Protein 6SJ9 (pdb70)

InterPro domains:
  IPR026881 WYL domain [PF13280] (166-231)
  IPR026881 WYL domain [PF13280] (508-575)
  IPR043839 PafC, HTH domain [PF19187] (364-464)
  IPR051534 CBASS antivirus and pafABC operon-associated protein [PTHR34580] (362-679)
  IPR057727 WCX domain [PF25583] (261-336)
  IPR057727 WCX domain [PF25583] (608-676)

Solvent-accessible surface area: 57536 Å² total

Secondary structure (DSSP, 8-state):
-HHHHHHHHHHHHHHHH-SS-EEHHHHHHHH-SS--S-HHHHH--HHHHHHHHHTT---EE----S-EEESSTT-S---EEEE-HHHHHHHHHHHHHHHHHHHHHHHHT-----PPTT--------HHHHHHHHH------EEEEEE-TTS--EEEEEEEEEEEEEETTEEEEEEEETTTTEEEEEETT---PPEE-TT------SS--HHHHHHT--PPP-EEEEEEEETT--HHHHHTEEEEEE-SS-TTEEEEEEEES-HHHHHHHHHHTGGGEEEEE-HHHHHHHHHHHHHHHHHHHSPPPP-----SSSSPPPPPPPBHHHHH--TTHHHHHSTT-EEHHHHHHHHT--HHHHHHHHHHHHSS---TTS-TTS--EEEETTEEEE---TT-PEEEE--HHHHHHHHHHH--TTSPPP------HHHHHHHHHHHHHTTHHHHHT-SS---B-GGGHHHHHHHHHHHHHTEEEEEEEE-TTSS-EEEEEEEEEEEEEETTEEEEEEEETTTTEEEEEEGGGEEEEEEEEEEP---SSSSS--B-TTTSPPTT-EEEEEEE-STTTTHHHHTT-SEEEE-TTS-EEEEEEES-GGG---TTTTTTSEEEEESHHHHHHHHHHHHHHHTTT--/-HHHHHHHHHHHHHHH-SS-EEHHHHHHHT-TT--S-HHHHH--HHHHHHHHHTT---EE---EEESSTT-S---EEE--HHHHHHHHHHHHHHHHHHHHHHHHT--------PPTT--------HHHHHHHHH------EEEEEE-TTTPPEEEEEEEEEEEEEETTEEEEEEEETTTTEEEEEETT-----EE-TT------SS--HHHHHHT--PPP-EEEEEEEETT--HHHHHTEEEEEE-SSSTTEEEEEEEES-HHHHHHHHHHTGGGEEEEE-HHHHHHHHHHHHHHHHHHTSPPPP--PPPTTSSPPPPPPPBHHHHH--THHHHHHSTT-EEHHHHHHHHTS-HHHHHHHHHHHHSS---TT--SSS-EEEEETTEEEEE----S--EEE--HHHHHHHHHHH--TTS-----HHHHHHHHHHHHHGGGHHHHT-SS---B-HHHHHHHHHHHHHHHHTEEEEEEEE-TTSS-EEEEEEEEEEEEEETTEEEEEEEETTTTEEEEEEGGGEEEEEEEEEEP---TTSSS--B-GGGSPBTT-EEEEEEE-GGGTTHHHHTT-SEEEE-TTS-EEEEEEES-GGG---TTTTTTSEEEEE-HHHHHHHHHHHHHHHHHHH-

Foldseek 3Di:
DVLLLVLLLQLQQVQLPDLVFAFPVVSCVRRVPVDPDDDPVVVVCVVSQVVVVVLPWHWDWDPVRVIGIHTPNRHSFDQKGFAFLLLLLLLQLLLVLLQLVQVLVVQLPDPPDARDPQFADFDFQFPLLVVQLLVLLLQFWKWDWFCDPVSDDTDIWIFRWFWWKDALLWIWTWTQTVVVRGIDIGTSLGDDRMGTHNVDHDDGDPPDDQVVVCVVDDAADWDKWKKKFAAPGDVLQVVQFPDWDCDDPDPRIIITMGIDGDLSRVLLRVLLVFLRMATPDDPVNNVNNLLLLVLLLVLLVDDDDDPDFPPPPPDDFFAAFAALVLLVVSVQSCQQAPPQHQQQCVVCVVVVHDSVVSVVSVCSSSRRTGTGQSGSRQWIWMGGRRGIHTYGPPPCRDMDGGALVSLLSSLLSLCSVPRDDDPPDDDRSSSSSNSNSSSRNRPSCVVSNFFPDADDDPVLVVVVVVLVVCQVVQFKKWWWFADSVSPGTDTWIWRWHDWTDHPSWIWTWTQTPVVNGIAIGTSVGTPDMDTPPDGRPPCCVPDDTHHDHSRHQHPHWDKFKKKFDQSNQNVLNVQSFPGWHADDRNIIITIGTDSHLSSPLVSSSRRNRMATDPDPVSRVVSSVSSVSSNVVPPD/DLLLVLLLQLQLVQLPDLVFAQPVVSCVRRVVVDPDPCVVVVVVVVSQVVVVVLPWHWDWPVGGTHTPNNHSFDQKGFAFLLLQLVLLQLLVLLQLVQVLVDQLPDPLFDPDAGDPFFADWQFFFPQLVVQLLVVLLQFWKWDFFADQPNRDTDIWIWRWFWWKAALQFIWTWTQTPVVRGIDIGGSLGDGRMDTPSVDHDDYDPPDDQLVVVVPDDFAPFDKWKKKFAPPHDNLQVVQFPDWDCDPPDPRIIITMGTDGRLSRVLLRVLLVFLRMATPDDVVSNVNNLLLLVLLLVLLPDDFDDPDFDDPPVDDFFAAFAALVLLVVSVQSCQQADPQHAQQCVVCVVVVHDSVVSVVSVCSSSRRTGTRQDGRHDWIWMGGRSGIHTYRPVVVTDIGGDALVRLLSSLLSLCSVPRPDPPRSSSSSNSNSSSNNRPSCVQQNHWAPADDDPVLVVVVVLLVVCQVQQFKKWFWFADSVSPGTDTFIWGWDDWIDHNNWIKTWTQTPVVGDTEIGTSVRTPDMDTPPDGHPPCHVDDDRRHDHSRHQYPNWDWWKKKFAQSNQSVLNVQSFPGWAADDRNIIITTGTDSHLSSPLVSSSRRNRMATSDDPVSRVSNSSSSVSSNVVPPD

Sequence (1265 aa):
GASRTERLLNLLLALLNTKVGLPRAVLREKVYHDSADNDVAFGRFERDKVDLKQFGFEIETLDPASARYRIGKDSNRLPDVSLTPAESTVLLLAAQLWERAALGSAAANAVDVDLPAGVQPRIKPAGQAFDDVVAAHGKHPIRFGYQAVSTGREEVREVEPWGLGSRFGQWYLVGLDRGRGAKRVFRLSRTTAISVLTTGSFHHPPKDFNARAELDELNELPVRQATLVIDKDKLLALRKKATSLQDAPDESGRDRITVDFRDPEQLAEELASYGPHVKVTGPAELSAAVVRRLQAAADFDDAPLPPLEFPEAGRAPRARKRTSEDQLARLQLVPFLVHHQGLHIQEVADHFGISRKALIDDLKILICSGLPEGYPDDLLDIQWENDHVYISEHLDLNRPVRFSEEEAAALLTGLALGDLPALAGGSGSALESVTIKLTGAAGEAARLAGSVSGQSVAPEQAQAFAAITQAIREGRQLRLRYFSLQRDEVTERDVDPLRLYSLDSTWYFEAYCHSKAGVRNFRLDRVESLEPNGRAVSGSATAGQDFPARLFTPGEDDVLVCLELTRQGAGLADDYYAERTAPLPDGGLLAEVRFGDAGWLPFVSQHGGSVRILEPESLRQETRAWIDAALVQYDSASRTERLLNLLLALLNTKVGLPRAVLREKVYHDSADNDVAFGRFERDKVDLKQFGFEIETLSARYRIGKDSNRLPDVSLTPAESTVLLLAAQLWERAALGSAAANAVGFRDVDLPAGVQPRIKPAGQAFDDVVAAHGKHPIRFGYQAVSTGREEVREVEPWGLGSRFGQWYLVGLDRGRGAKRVFRLSRTTAISVLTTGSFHPPKDFNARAELDELNELPVRQATLVIDKDKLLALRKKATSLQDAPDESGRDRITVDFRDPEQLAEELASYGPHVKVTGPAELSAAVVRRLQAAADFDDAPLPPLEFPEAGRAPRARKRTSEDQLARLQLVPFLVHHQGLHIQEVADHFGISRKALIDDLKILICSGLPEGYPDDLLDIQWENDHVYISEHLDLNRPVRFSEEEAAALLTGLALGDLPASGSALESVTIKLTGAAGEAARLAGSVSGQSVAPEQQAQAFAAITQAIREGRQLRLRYFSLQRDEVTERDVDPLRLYSLDSTWYFEAYCHSKAGVRNFRLDRVESLEPNGRAVSGSATAGQDFPARLFTPGEDDVLVCLELTRQGAGLADDYYAERTAPLPDGGLLAEVRFGDAGWLPFVSQHGGSVRILEPESLRQETRAWIDAALVQYDS

Organism: Paenarthrobacter aurescens (NCBI:txid43663)

B-factor: mean 74.6, std 32.48, range [26.67, 211.32]

Radius of gyration: 37.89 Å; Cα contacts (8 Å, |Δi|>4): 2458; chains: 2; bounding box: 100×92×98 Å

Nearest PDB structures (foldseek):
  6sj9-assembly1_A  TM=1.002E+00  e=0.000E+00  Paenarthrobacter aurescens
  6sj9-assembly2_B  TM=9.825E-01  e=4.776E-100  Paenarthrobacter aurescens
  7t8l-assembly1_A  TM=3.201E-01  e=4.644E-06  Acinetobacter sp. NEB 394
  7tb5-assembly1_A-2  TM=3.354E-01  e=7.838E-06  Pseudomonas aeruginosa
  7tb6-assembly1_A-2  TM=2.417E-01  e=4.870E-06  Stenotrophomonas maltophilia

Structure (mmCIF, N/CA/C/O backbone):
data_6SJ9
#
_entry.id   6SJ9
#
_cell.length_a   77.875
_cell.length_b   119.033
_cell.length_c   160.212
_cell.angle_alpha   90.000
_cell.angle_beta   90.000
_cell.angle_gamma   90.000
#
_symmetry.space_group_name_H-M   'P 21 21 21'
#
loop_
_entity.id
_entity.type
_entity.pdbx_description
1 polymer 'Proteasome accessory factor B/C (PafBC)'
2 non-polymer 'POTASSIUM ION'
3 non-polymer 'THIOCYANATE ION'
4 non-polymer 'TETRAETHYLENE GLYCOL'
5 non-polymer DI(HYDROXYETHYL)ETHER
6 water water
#
loop_
_atom_site.group_PDB
_atom_site.id
_atom_site.type_symbol
_atom_site.label_atom_id
_atom_site.label_alt_id
_atom_site.label_comp_id
_atom_site.label_asym_id
_atom_site.label_entity_id
_atom_site.label_seq_id
_atom_site.pdbx_PDB_ins_code
_atom_site.Cartn_x
_atom_site.Cartn_y
_atom_site.Cartn_z
_atom_site.occupancy
_atom_site.B_iso_or_equiv
_atom_site.auth_seq_id
_atom_site.auth_comp_id
_atom_site.auth_asym_id
_atom_site.auth_atom_id
_atom_site.pdbx_PDB_model_num
ATOM 1 N N . GLY A 1 1 ? 25.045 63.072 97.271 1.00 128.60 1 GLY A N 1
ATOM 2 C CA . GLY A 1 1 ? 25.257 62.252 96.088 1.00 127.12 1 GLY A CA 1
ATOM 3 C C . GLY A 1 1 ? 23.979 61.979 95.308 1.00 125.21 1 GLY A C 1
ATOM 4 O O . GLY A 1 1 ? 23.674 62.671 94.332 1.00 128.32 1 GLY A O 1
ATOM 5 N N . ALA A 1 2 ? 23.235 60.951 95.731 1.00 124.74 2 ALA A N 1
ATOM 6 C CA . ALA A 1 2 ? 21.924 60.686 95.142 1.00 118.19 2 ALA A CA 1
ATOM 7 C C . ALA A 1 2 ? 20.946 61.815 95.458 1.00 112.52 2 ALA A C 1
ATOM 8 O O . ALA A 1 2 ? 20.088 62.158 94.632 1.00 109.56 2 ALA A O 1
ATOM 10 N N . SER A 1 3 ? 21.044 62.374 96.669 1.00 107.83 3 SER A N 1
ATOM 11 C CA . SER A 1 3 ? 20.253 63.539 97.046 1.00 103.40 3 SER A CA 1
ATOM 12 C C . SER A 1 3 ? 20.595 64.772 96.207 1.00 98.59 3 SER A C 1
ATOM 13 O O . SER A 1 3 ? 19.741 65.642 96.033 1.00 99.04 3 SER A O 1
ATOM 16 N N . ARG A 1 4 ? 21.827 64.887 95.691 1.00 94.92 4 ARG A N 1
ATOM 17 C CA . ARG A 1 4 ? 22.106 65.991 94.775 1.00 87.64 4 ARG A CA 1
ATOM 18 C C . ARG A 1 4 ? 21.482 65.758 93.408 1.00 83.63 4 ARG A C 1
ATOM 19 O O . ARG A 1 4 ? 20.922 66.688 92.823 1.00 83.28 4 ARG A O 1
ATOM 27 N N . THR A 1 5 ? 21.570 64.541 92.868 1.00 80.78 5 THR A N 1
ATOM 28 C CA . THR A 1 5 ? 20.927 64.301 91.579 1.00 79.71 5 THR A CA 1
ATOM 29 C C . THR A 1 5 ? 19.436 64.561 91.678 1.00 75.72 5 THR A C 1
ATOM 30 O O . THR A 1 5 ? 18.862 65.286 90.860 1.00 74.90 5 THR A O 1
ATOM 34 N N . GLU A 1 6 ? 18.801 64.016 92.709 1.00 74.63 6 GLU A N 1
ATOM 35 C CA . GLU A 1 6 ? 17.375 64.246 92.870 1.00 75.51 6 GLU A CA 1
ATOM 36 C C . GLU A 1 6 ? 17.071 65.713 93.126 1.00 68.04 6 GLU A C 1
ATOM 37 O O . GLU A 1 6 ? 16.063 66.234 92.632 1.00 67.08 6 GLU A O 1
ATOM 43 N N . ARG A 1 7 ? 17.932 66.400 93.880 1.00 63.33 7 ARG A N 1
ATOM 44 C CA . ARG A 1 7 ? 17.695 67.809 94.173 1.00 61.16 7 ARG A CA 1
ATOM 45 C C . ARG A 1 7 ? 17.768 68.644 92.899 1.00 55.95 7 ARG A C 1
ATOM 46 O O . ARG A 1 7 ? 16.947 69.544 92.689 1.00 54.01 7 ARG A O 1
ATOM 54 N N . LEU A 1 8 ? 18.744 68.356 92.035 1.00 56.26 8 LEU A N 1
ATOM 55 C CA . LEU A 1 8 ? 18.817 69.034 90.747 1.00 55.80 8 LEU A CA 1
ATOM 56 C C . LEU A 1 8 ? 17.564 68.791 89.928 1.00 55.26 8 LEU A C 1
ATOM 57 O O . LEU A 1 8 ? 17.014 69.730 89.346 1.00 53.61 8 LEU A O 1
ATOM 62 N N . LEU A 1 9 ? 17.082 67.538 89.892 1.00 56.32 9 LEU A N 1
ATOM 63 C CA . LEU A 1 9 ? 15.886 67.232 89.108 1.00 54.39 9 LEU A CA 1
ATOM 64 C C . LEU A 1 9 ? 14.679 68.004 89.618 1.00 53.14 9 LEU A C 1
ATOM 65 O O . LEU A 1 9 ? 13.986 68.674 88.839 1.00 51.95 9 LEU A O 1
ATOM 70 N N . ASN A 1 10 ? 14.472 67.996 90.940 1.00 54.61 10 ASN A N 1
ATOM 71 C CA . ASN A 1 10 ? 13.361 68.727 91.556 1.00 53.16 10 ASN A CA 1
ATOM 72 C C . ASN A 1 10 ? 13.495 70.237 91.342 1.00 51.26 10 ASN A C 1
ATOM 73 O O . ASN A 1 10 ? 12.498 70.928 91.087 1.00 50.53 10 ASN A O 1
ATOM 78 N N . LEU A 1 11 ? 14.722 70.776 91.461 1.00 48.37 11 LEU A N 1
ATOM 79 C CA . LEU A 1 11 ? 14.911 72.206 91.223 1.00 48.84 11 LEU A CA 1
ATOM 80 C C . LEU A 1 11 ? 14.537 72.535 89.788 1.00 49.08 11 LEU A C 1
ATOM 81 O O . LEU A 1 11 ? 13.785 73.474 89.530 1.00 49.66 11 LEU A O 1
ATOM 86 N N . LEU A 1 12 ? 15.014 71.723 88.843 1.00 48.61 12 LEU A N 1
ATOM 87 C CA . LEU A 1 12 ? 14.736 71.986 87.437 1.00 48.64 12 LEU A CA 1
ATOM 88 C C . LEU A 1 12 ? 13.230 71.978 87.167 1.00 45.93 12 LEU A C 1
ATOM 89 O O . LEU A 1 12 ? 12.708 72.857 86.473 1.00 44.59 12 LEU A O 1
ATOM 94 N N . LEU A 1 13 ? 12.507 71.031 87.749 1.00 46.90 13 LEU A N 1
ATOM 95 C CA . LEU A 1 13 ? 11.064 70.974 87.483 1.00 48.51 13 LEU A CA 1
ATOM 96 C C . LEU A 1 13 ? 10.324 72.142 88.120 1.00 47.48 13 LEU A C 1
ATOM 97 O O . LEU A 1 13 ? 9.442 72.722 87.497 1.00 47.03 13 LEU A O 1
ATOM 102 N N . ALA A 1 14 ? 10.714 72.537 89.332 1.00 48.69 14 ALA A N 1
ATOM 103 C CA . ALA A 1 14 ? 10.057 73.657 90.003 1.00 47.99 14 ALA A CA 1
ATOM 104 C C . ALA A 1 14 ? 10.215 74.950 89.218 1.00 49.28 14 ALA A C 1
ATOM 105 O O . ALA A 1 14 ? 9.286 75.767 89.137 1.00 50.98 14 ALA A O 1
ATOM 107 N N . LEU A 1 15 ? 11.403 75.172 88.654 1.00 49.25 15 LEU A N 1
ATOM 108 C CA . LEU A 1 15 ? 11.611 76.398 87.905 1.00 51.67 15 LEU A CA 1
ATOM 109 C C . LEU A 1 15 ? 10.952 76.347 86.543 1.00 50.45 15 LEU A C 1
ATOM 110 O O . LEU A 1 15 ? 10.499 77.388 86.039 1.00 51.78 15 LEU A O 1
ATOM 115 N N . LEU A 1 16 ? 10.833 75.145 85.974 1.00 47.10 16 LEU A N 1
ATOM 116 C CA . LEU A 1 16 ? 10.160 74.975 84.693 1.00 48.25 16 LEU A CA 1
ATOM 117 C C . LEU A 1 16 ? 8.670 75.213 84.850 1.00 52.63 16 LEU A C 1
ATOM 118 O O . LEU A 1 16 ? 8.030 75.824 83.981 1.00 53.44 16 LEU A O 1
ATOM 123 N N . ASN A 1 17 ? 8.099 74.741 85.962 1.00 51.78 17 ASN A N 1
ATOM 124 C CA . ASN A 1 17 ? 6.652 74.823 86.131 1.00 58.58 17 ASN A CA 1
ATOM 125 C C . ASN A 1 17 ? 6.175 76.262 86.215 1.00 65.19 17 ASN A C 1
ATOM 126 O O . ASN A 1 17 ? 5.185 76.627 85.574 1.00 74.86 17 ASN A O 1
ATOM 131 N N . THR A 1 18 ? 6.844 77.091 87.012 1.00 61.50 18 THR A N 1
ATOM 132 C CA . THR A 1 18 ? 6.342 78.432 87.269 1.00 61.42 18 THR A CA 1
ATOM 133 C C . THR A 1 18 ? 6.398 79.285 86.013 1.00 60.57 18 THR A C 1
ATOM 134 O O . THR A 1 18 ? 7.426 79.351 85.332 1.00 57.96 18 THR A O 1
ATOM 138 N N . LYS A 1 19 ? 5.276 79.902 85.682 1.00 61.67 19 LYS A N 1
ATOM 139 C CA . LYS A 1 19 ? 5.304 80.906 84.637 1.00 71.69 19 LYS A CA 1
ATOM 140 C C . LYS A 1 19 ? 5.673 82.275 85.172 1.00 71.45 19 LYS A C 1
ATOM 141 O O . LYS A 1 19 ? 6.232 83.087 84.432 1.00 73.49 19 LYS A O 1
ATOM 147 N N . VAL A 1 20 ? 5.437 82.517 86.453 1.00 74.28 20 VAL A N 1
ATOM 148 C CA . VAL A 1 20 ? 5.711 83.817 87.064 1.00 75.75 20 VAL A CA 1
ATOM 149 C C . VAL A 1 20 ? 7.114 83.926 87.660 1.00 75.62 20 VAL A C 1
ATOM 150 O O . VAL A 1 20 ? 7.668 85.031 87.733 1.00 75.42 20 VAL A O 1
ATOM 154 N N . GLY A 1 21 ? 7.687 82.819 88.115 1.00 73.16 21 GLY A N 1
ATOM 155 C CA . GLY A 1 21 ? 8.972 82.847 88.791 1.00 72.30 21 GLY A CA 1
ATOM 156 C C . GLY A 1 21 ? 8.772 82.620 90.275 1.00 72.42 21 GLY A C 1
ATOM 157 O O . GLY A 1 21 ? 7.821 83.126 90.884 1.00 72.18 21 GLY A O 1
ATOM 158 N N . LEU A 1 22 ? 9.662 81.830 90.859 1.00 71.31 22 LEU A N 1
ATOM 159 C CA . LEU A 1 22 ? 9.569 81.481 92.260 1.00 69.73 22 LEU A CA 1
ATOM 160 C C . LEU A 1 22 ? 10.630 82.230 93.040 1.00 72.99 22 LEU A C 1
ATOM 161 O O . LEU A 1 22 ? 11.807 82.230 92.643 1.00 71.58 22 LEU A O 1
ATOM 166 N N . PRO A 1 23 ? 10.268 82.816 94.178 1.00 76.61 23 PRO A N 1
ATOM 167 C CA . PRO A 1 23 ? 11.272 83.462 95.033 1.00 82.33 23 PRO A CA 1
ATOM 168 C C . PRO A 1 23 ? 12.022 82.417 95.851 1.00 81.57 23 PRO A C 1
ATOM 169 O O . PRO A 1 23 ? 11.568 81.284 96.020 1.00 74.27 23 PRO A O 1
ATOM 173 N N . ARG A 1 24 ? 13.190 82.824 96.364 1.00 89.16 24 ARG A N 1
ATOM 174 C CA . ARG A 1 24 ? 14.070 81.871 97.040 1.00 88.76 24 ARG A CA 1
ATOM 175 C C . ARG A 1 24 ? 13.395 81.186 98.221 1.00 83.81 24 ARG A C 1
ATOM 176 O O . ARG A 1 24 ? 13.665 80.003 98.483 1.00 79.72 24 ARG A O 1
ATOM 184 N N . ALA A 1 25 ? 12.521 81.906 98.936 1.00 83.84 25 ALA A N 1
ATOM 185 C CA . ALA A 1 25 ? 11.844 81.328 100.091 1.00 84.38 25 ALA A CA 1
ATOM 186 C C . ALA A 1 25 ? 10.978 80.140 99.696 1.00 81.56 25 ALA A C 1
ATOM 187 O O . ALA A 1 25 ? 10.949 79.123 100.397 1.00 84.12 25 ALA A O 1
ATOM 189 N N . VAL A 1 26 ? 10.250 80.252 98.587 1.00 77.76 26 VAL A N 1
ATOM 190 C CA . VAL A 1 26 ? 9.409 79.140 98.152 1.00 74.94 26 VAL A CA 1
ATOM 191 C C . VAL A 1 26 ? 10.272 77.957 97.704 1.00 74.39 26 VAL A C 1
ATOM 192 O O . VAL A 1 26 ? 9.956 76.795 97.998 1.00 72.80 26 VAL A O 1
ATOM 196 N N . LEU A 1 27 ? 11.363 78.227 96.970 1.00 75.41 27 LEU A N 1
ATOM 197 C CA . LEU A 1 27 ? 12.234 77.144 96.519 1.00 75.80 27 LEU A CA 1
ATOM 198 C C . LEU A 1 27 ? 12.816 76.373 97.690 1.00 77.86 27 LEU A C 1
ATOM 199 O O . LEU A 1 27 ? 12.964 75.148 97.621 1.00 76.02 27 LEU A O 1
ATOM 204 N N . ARG A 1 28 ? 13.152 77.068 98.776 1.00 85.12 28 ARG A N 1
ATOM 205 C CA . ARG A 1 28 ? 13.739 76.374 99.917 1.00 93.81 28 ARG A CA 1
ATOM 206 C C . ARG A 1 28 ? 12.775 75.332 100.468 1.00 98.23 28 ARG A C 1
ATOM 207 O O . ARG A 1 28 ? 13.163 74.184 100.717 1.00 98.04 28 ARG A O 1
ATOM 215 N N . GLU A 1 29 ? 11.498 75.705 100.616 1.00 101.00 29 GLU A N 1
ATOM 216 C CA . GLU A 1 29 ? 10.498 74.793 101.161 1.00 102.91 29 GLU A CA 1
ATOM 217 C C . GLU A 1 29 ? 10.204 73.647 100.204 1.00 100.51 29 GLU A C 1
ATOM 218 O O . GLU A 1 29 ? 10.097 72.488 100.628 1.00 101.28 29 GLU A O 1
ATOM 224 N N . LYS A 1 30 ? 10.111 73.948 98.905 1.00 98.31 30 LYS A N 1
ATOM 225 C CA . LYS A 1 30 ? 9.685 72.959 97.917 1.00 93.64 30 LYS A CA 1
ATOM 226 C C . LYS A 1 30 ? 10.780 71.950 97.586 1.00 88.48 30 LYS A C 1
ATOM 227 O O . LYS A 1 30 ? 10.492 70.762 97.390 1.00 87.77 30 LYS A O 1
ATOM 233 N N . VAL A 1 31 ? 12.030 72.399 97.504 1.00 83.93 31 VAL A N 1
ATOM 234 C CA . VAL A 1 31 ? 13.125 71.571 97.028 1.00 81.98 31 VAL A CA 1
ATOM 235 C C . VAL A 1 31 ? 14.115 71.248 98.135 1.00 84.61 31 VAL A C 1
ATOM 236 O O . VAL A 1 31 ? 14.582 70.111 98.240 1.00 84.63 31 VAL A O 1
ATOM 240 N N . TYR A 1 32 ? 14.445 72.240 98.962 1.00 87.03 32 TYR A N 1
ATOM 241 C CA . TYR A 1 32 ? 15.504 72.140 99.956 1.00 91.44 32 TYR A CA 1
ATOM 242 C C . TYR A 1 32 ? 14.962 71.924 101.367 1.00 103.83 32 TYR A C 1
ATOM 243 O O . TYR A 1 32 ? 15.513 72.462 102.339 1.00 105.47 32 TYR A O 1
ATOM 252 N N . HIS A 1 33 ? 13.856 71.187 101.492 1.00 112.28 33 HIS A N 1
ATOM 253 C CA . HIS A 1 33 ? 13.362 70.829 102.816 1.00 123.88 33 HIS A CA 1
ATOM 254 C C . HIS A 1 33 ? 14.389 69.989 103.560 1.00 132.09 33 HIS A C 1
ATOM 255 O O . HIS A 1 33 ? 14.487 70.072 104.789 1.00 135.58 33 HIS A O 1
ATOM 262 N N . ASP A 1 34 ? 15.170 69.185 102.826 1.00 136.60 34 ASP A N 1
ATOM 263 C CA . ASP A 1 34 ? 16.152 68.306 103.453 1.00 141.63 34 ASP A CA 1
ATOM 264 C C . ASP A 1 34 ? 17.197 69.103 104.227 1.00 147.55 34 ASP A C 1
ATOM 265 O O . ASP A 1 34 ? 17.639 68.677 105.300 1.00 149.43 34 ASP A O 1
ATOM 270 N N . SER A 1 35 ? 17.607 70.258 103.701 1.00 152.35 35 SER A N 1
ATOM 271 C CA . SER A 1 35 ? 18.633 71.067 104.354 1.00 156.52 35 SER A CA 1
ATOM 272 C C . SER A 1 35 ? 18.108 71.576 105.690 1.00 163.60 35 SER A C 1
ATOM 273 O O . SER A 1 35 ? 17.187 72.400 105.733 1.00 160.56 35 SER A O 1
ATOM 276 N N . ALA A 1 36 ? 18.700 71.081 106.777 1.00 172.53 36 ALA A N 1
ATOM 277 C CA . ALA A 1 36 ? 18.334 71.465 108.136 1.00 179.66 36 ALA A CA 1
ATOM 278 C C . ALA A 1 36 ? 18.977 72.783 108.547 1.00 188.08 36 ALA A C 1
ATOM 279 O O . ALA A 1 36 ? 18.500 73.428 109.490 1.00 189.11 36 ALA A O 1
ATOM 281 N N . ASP A 1 37 ? 20.037 73.193 107.848 1.00 196.68 37 ASP A N 1
ATOM 282 C CA . ASP A 1 37 ? 20.721 74.447 108.113 1.00 199.63 37 ASP A CA 1
ATOM 283 C C . ASP A 1 37 ? 19.980 75.597 107.452 1.00 197.49 37 ASP A C 1
ATOM 284 O O . ASP A 1 37 ? 19.318 75.427 106.424 1.00 197.52 37 ASP A O 1
ATOM 289 N N . ASN A 1 38 ? 20.093 76.781 108.047 1.00 192.24 38 ASN A N 1
ATOM 290 C CA . ASN A 1 38 ? 19.245 77.859 107.562 1.00 179.75 38 ASN A CA 1
ATOM 291 C C . ASN A 1 38 ? 19.842 78.553 106.346 1.00 175.27 38 ASN A C 1
ATOM 292 O O . ASN A 1 38 ? 20.645 77.969 105.610 1.00 175.43 38 ASN A O 1
ATOM 297 N N . ASP A 1 39 ? 19.473 79.824 106.177 1.00 170.76 39 ASP A N 1
ATOM 298 C CA . ASP A 1 39 ? 19.677 80.539 104.919 1.00 166.43 39 ASP A CA 1
ATOM 299 C C . ASP A 1 39 ? 21.137 80.540 104.457 1.00 158.55 39 ASP A C 1
ATOM 300 O O . ASP A 1 39 ? 21.409 80.611 103.253 1.00 158.86 39 ASP A O 1
ATOM 305 N N . VAL A 1 40 ? 22.084 80.456 105.390 1.00 154.47 40 VAL A N 1
ATOM 306 C CA . VAL A 1 40 ? 23.498 80.583 105.043 1.00 135.13 40 VAL A CA 1
ATOM 307 C C . VAL A 1 40 ? 23.987 79.400 104.213 1.00 117.64 40 VAL A C 1
ATOM 308 O O . VAL A 1 40 ? 24.558 79.578 103.130 1.00 107.71 40 VAL A O 1
ATOM 312 N N . ALA A 1 41 ? 23.789 78.178 104.713 1.00 110.36 41 ALA A N 1
ATOM 313 C CA . ALA A 1 41 ? 24.310 76.993 104.030 1.00 104.69 41 ALA A CA 1
ATOM 314 C C . ALA A 1 41 ? 23.482 76.664 102.797 1.00 101.99 41 ALA A C 1
ATOM 315 O O . ALA A 1 41 ? 24.023 76.283 101.750 1.00 101.14 41 ALA A O 1
ATOM 317 N N . PHE A 1 42 ? 22.164 76.782 102.926 1.00 101.10 42 PHE A N 1
ATOM 318 C CA . PHE A 1 42 ? 21.266 76.587 101.795 1.00 97.00 42 PHE A CA 1
ATOM 319 C C . PHE A 1 42 ? 21.571 77.585 100.682 1.00 94.99 42 PHE A C 1
ATOM 320 O O . PHE A 1 42 ? 21.639 77.208 99.503 1.00 89.64 42 PHE A O 1
ATOM 328 N N . GLY A 1 43 ? 21.786 78.856 101.041 1.00 97.04 43 GLY A N 1
ATOM 329 C CA . GLY A 1 43 ? 22.043 79.862 100.026 1.00 96.47 43 GLY A CA 1
ATOM 330 C C . GLY A 1 43 ? 23.214 79.517 99.128 1.00 93.98 43 GLY A C 1
ATOM 331 O O . GLY A 1 43 ? 23.166 79.748 97.919 1.00 93.96 43 GLY A O 1
ATOM 332 N N . ARG A 1 44 ? 24.288 78.965 99.694 1.00 92.45 44 ARG A N 1
ATOM 333 C CA . ARG A 1 44 ? 25.388 78.588 98.810 1.00 90.95 44 ARG A CA 1
ATOM 334 C C . ARG A 1 44 ? 25.094 77.295 98.055 1.00 86.10 44 ARG A C 1
ATOM 335 O O . ARG A 1 44 ? 25.467 77.159 96.885 1.00 84.84 44 ARG A O 1
ATOM 351 N N . PHE A 1 46 ? 22.231 76.395 97.054 1.00 72.62 46 PHE A N 1
ATOM 352 C CA . PHE A 1 46 ? 21.372 76.888 95.986 1.00 70.99 46 PHE A CA 1
ATOM 353 C C . PHE A 1 46 ? 22.199 77.487 94.854 1.00 67.55 46 PHE A C 1
ATOM 354 O O . PHE A 1 46 ? 21.993 77.156 93.678 1.00 62.18 46 PHE A O 1
ATOM 362 N N . GLU A 1 47 ? 23.165 78.353 95.197 1.00 69.98 47 GLU A N 1
ATOM 363 C CA . GLU A 1 47 ? 24.051 78.938 94.192 1.00 72.50 47 GLU A CA 1
ATOM 364 C C . GLU A 1 47 ? 24.823 77.860 93.444 1.00 73.34 47 GLU A C 1
ATOM 365 O O . GLU A 1 47 ? 25.029 77.971 92.233 1.00 77.06 47 GLU A O 1
ATOM 371 N N . ARG A 1 48 ? 25.255 76.799 94.142 1.00 73.47 48 ARG A N 1
ATOM 372 C CA . ARG A 1 48 ? 25.948 75.694 93.463 1.00 71.73 48 ARG A CA 1
ATOM 373 C C . ARG A 1 48 ? 25.022 74.949 92.503 1.00 66.29 48 ARG A C 1
ATOM 374 O O . ARG A 1 48 ? 25.435 74.550 91.401 1.00 62.08 48 ARG A O 1
ATOM 382 N N . ASP A 1 49 ? 23.756 74.774 92.891 1.00 63.83 49 ASP A N 1
ATOM 383 C CA . ASP A 1 49 ? 22.839 74.069 92.009 1.00 58.19 49 ASP A CA 1
ATOM 384 C C . ASP A 1 49 ? 22.535 74.896 90.775 1.00 57.92 49 ASP A C 1
ATOM 385 O O . ASP A 1 49 ? 22.478 74.354 89.673 1.00 56.77 49 ASP A O 1
ATOM 390 N N . LYS A 1 50 ? 22.443 76.221 90.930 1.00 63.38 50 LYS A N 1
ATOM 391 C CA . LYS A 1 50 ? 22.262 77.103 89.778 1.00 63.97 50 LYS A CA 1
ATOM 392 C C . LYS A 1 50 ? 23.439 76.986 88.832 1.00 60.08 50 LYS A C 1
ATOM 393 O O . LYS A 1 50 ? 23.276 76.793 87.620 1.00 59.77 50 LYS A O 1
ATOM 399 N N . VAL A 1 51 ? 24.646 77.052 89.373 1.00 63.14 51 VAL A N 1
ATOM 400 C CA . VAL A 1 51 ? 25.817 76.877 88.523 1.00 58.82 51 VAL A CA 1
ATOM 401 C C . VAL A 1 51 ? 25.786 75.516 87.868 1.00 58.07 51 VAL A C 1
ATOM 402 O O . VAL A 1 51 ? 26.055 75.380 86.662 1.00 62.69 51 VAL A O 1
ATOM 406 N N . ASP A 1 52 ? 25.434 74.480 88.637 1.00 58.43 52 ASP A N 1
ATOM 407 C CA . ASP A 1 52 ? 25.464 73.123 88.078 1.00 59.56 52 ASP A CA 1
ATOM 408 C C . ASP A 1 52 ? 24.403 72.950 86.984 1.00 55.09 52 ASP A C 1
ATOM 409 O O . ASP A 1 52 ? 24.687 72.376 85.929 1.00 50.21 52 ASP A O 1
ATOM 414 N N . LEU A 1 53 ? 23.171 73.455 87.203 1.00 55.08 53 LEU A N 1
ATOM 415 C CA . LEU A 1 53 ? 22.148 73.358 86.160 1.00 52.52 53 LEU A CA 1
ATOM 416 C C . LEU A 1 53 ? 22.582 74.054 84.867 1.00 53.54 53 LEU A C 1
ATOM 417 O O . LEU A 1 53 ? 22.318 73.551 83.770 1.00 51.70 53 LEU A O 1
ATOM 422 N N . LYS A 1 54 ? 23.260 75.207 84.969 1.00 58.59 54 LYS A N 1
ATOM 423 C CA . LYS A 1 54 ? 23.710 75.900 83.759 1.00 64.37 54 LYS A CA 1
ATOM 424 C C . LYS A 1 54 ? 24.642 75.023 82.929 1.00 67.55 54 LYS A C 1
ATOM 425 O O . LYS A 1 54 ? 24.549 75.001 81.692 1.00 68.69 54 LYS A O 1
ATOM 431 N N . GLN A 1 55 ? 25.499 74.234 83.592 1.00 70.39 55 GLN A N 1
ATOM 432 C CA . GLN A 1 55 ? 26.411 73.336 82.883 1.00 71.64 55 GLN A CA 1
ATOM 433 C C . GLN A 1 55 ? 25.671 72.183 82.206 1.00 68.78 55 GLN A C 1
ATOM 434 O O . GLN A 1 55 ? 26.184 71.603 81.235 1.00 68.04 55 GLN A O 1
ATOM 440 N N . PHE A 1 56 ? 24.468 71.844 82.664 1.00 61.72 56 PHE A N 1
ATOM 441 C CA . PHE A 1 56 ? 23.676 70.898 81.899 1.00 54.44 56 PHE A CA 1
ATOM 442 C C . PHE A 1 56 ? 22.859 71.561 80.814 1.00 55.64 56 PHE A C 1
ATOM 443 O O . PHE A 1 56 ? 22.023 70.881 80.208 1.00 56.27 56 PHE A O 1
ATOM 451 N N . GLY A 1 57 ? 23.058 72.871 80.576 1.00 58.63 57 GLY A N 1
ATOM 452 C CA . GLY A 1 57 ? 22.393 73.581 79.491 1.00 58.89 57 GLY A CA 1
ATOM 453 C C . GLY A 1 57 ? 21.105 74.310 79.843 1.00 57.62 57 GLY A C 1
ATOM 454 O O . GLY A 1 57 ? 20.330 74.634 78.931 1.00 56.12 57 GLY A O 1
ATOM 455 N N . PHE A 1 58 ? 20.828 74.531 81.132 1.00 55.31 58 PHE A N 1
ATOM 456 C CA . PHE A 1 58 ? 19.625 75.207 81.611 1.00 54.56 58 PHE A CA 1
ATOM 457 C C . PHE A 1 58 ? 19.997 76.561 82.203 1.00 64.14 58 PHE A C 1
ATOM 458 O O . PHE A 1 58 ? 20.760 76.632 83.170 1.00 69.14 58 PHE A O 1
ATOM 466 N N . GLU A 1 59 ? 19.493 77.631 81.615 1.00 67.38 59 GLU A N 1
ATOM 467 C CA . GLU A 1 59 ? 19.780 78.969 82.120 1.00 73.47 59 GLU A CA 1
ATOM 468 C C . GLU A 1 59 ? 18.624 79.442 82.999 1.00 67.94 59 GLU A C 1
ATOM 469 O O . GLU A 1 59 ? 17.483 79.588 82.539 1.00 64.07 59 GLU A O 1
ATOM 475 N N . ILE A 1 60 ? 18.925 79.602 84.280 1.00 65.59 60 ILE A N 1
ATOM 476 C CA . ILE A 1 60 ? 17.980 80.103 85.260 1.00 69.60 60 ILE A CA 1
ATOM 477 C C . ILE A 1 60 ? 17.875 81.616 85.116 1.00 75.91 60 ILE A C 1
ATOM 478 O O . ILE A 1 60 ? 18.853 82.336 85.325 1.00 81.49 60 ILE A O 1
ATOM 483 N N . GLU A 1 61 ? 16.696 82.106 84.771 1.00 75.58 61 GLU A N 1
ATOM 484 C CA . GLU A 1 61 ? 16.502 83.541 84.696 1.00 75.17 61 GLU A CA 1
ATOM 485 C C . GLU A 1 61 ? 16.076 84.063 86.060 1.00 75.54 61 GLU A C 1
ATOM 486 O O . GLU A 1 61 ? 15.312 83.425 86.799 1.00 71.43 61 GLU A O 1
ATOM 492 N N . THR A 1 62 ? 16.623 85.213 86.401 1.00 80.32 62 THR A N 1
ATOM 493 C CA . THR A 1 62 ? 16.310 85.930 87.622 1.00 84.63 62 THR A CA 1
ATOM 494 C C . THR A 1 62 ? 15.470 87.137 87.244 1.00 90.31 62 THR A C 1
ATOM 495 O O . THR A 1 62 ? 15.844 87.899 86.350 1.00 92.83 62 THR A O 1
ATOM 499 N N . LEU A 1 63 ? 14.316 87.268 87.889 1.00 95.94 63 LEU A N 1
ATOM 500 C CA . LEU A 1 63 ? 13.424 88.406 87.709 1.00 106.38 63 LEU A CA 1
ATOM 501 C C . LEU A 1 63 ? 13.355 89.087 89.062 1.00 117.93 63 LEU A C 1
ATOM 502 O O . LEU A 1 63 ? 13.030 88.436 90.061 1.00 117.12 63 LEU A O 1
ATOM 515 N N . ASP A 1 65 ? 12.922 93.150 91.404 1.00 143.36 65 ASP A N 1
ATOM 516 C CA . ASP A 1 65 ? 12.801 94.601 91.616 1.00 141.91 65 ASP A CA 1
ATOM 517 C C . ASP A 1 65 ? 12.293 94.901 93.030 1.00 137.84 65 ASP A C 1
ATOM 518 O O . ASP A 1 65 ? 13.077 95.142 93.951 1.00 136.48 65 ASP A O 1
ATOM 523 N N . PRO A 1 74 ? 18.536 89.979 95.729 1.00 139.28 74 PRO A N 1
ATOM 524 C CA . PRO A 1 74 ? 18.594 89.727 97.172 1.00 138.08 74 PRO A CA 1
ATOM 525 C C . PRO A 1 74 ? 17.713 88.546 97.568 1.00 133.41 74 PRO A C 1
ATOM 526 O O . PRO A 1 74 ? 17.949 87.425 97.118 1.00 123.08 74 PRO A O 1
ATOM 530 N N . ALA A 1 75 ? 16.731 88.821 98.430 1.00 140.47 75 ALA A N 1
ATOM 531 C CA . ALA A 1 75 ? 15.601 87.941 98.696 1.00 134.39 75 ALA A CA 1
ATOM 532 C C . ALA A 1 75 ? 14.332 88.432 98.015 1.00 133.29 75 ALA A C 1
ATOM 533 O O . ALA A 1 75 ? 13.259 87.851 98.219 1.00 129.07 75 ALA A O 1
ATOM 535 N N . SER A 1 76 ? 14.432 89.499 97.226 1.00 136.31 76 SER A N 1
ATOM 536 C CA . SER A 1 76 ? 13.341 89.997 96.404 1.00 134.12 76 SER A CA 1
ATOM 537 C C . SER A 1 76 ? 13.291 89.332 95.032 1.00 130.50 76 SER A C 1
ATOM 538 O O . SER A 1 76 ? 12.391 89.637 94.244 1.00 131.87 76 SER A O 1
ATOM 541 N N . ALA A 1 77 ? 14.215 88.424 94.735 1.00 127.21 77 ALA A N 1
ATOM 542 C CA . ALA A 1 77 ? 14.332 87.860 93.400 1.00 112.28 77 ALA A CA 1
ATOM 543 C C . ALA A 1 77 ? 13.438 86.638 93.226 1.00 96.34 77 ALA A C 1
ATOM 544 O O . ALA A 1 77 ? 13.182 85.882 94.168 1.00 91.96 77 ALA A O 1
ATOM 546 N N . ARG A 1 78 ? 12.942 86.481 92.000 1.00 83.63 78 ARG A N 1
ATOM 547 C CA . ARG A 1 78 ? 12.168 85.327 91.558 1.00 78.82 78 ARG A CA 1
ATOM 548 C C . ARG A 1 78 ? 12.916 84.639 90.408 1.00 73.04 78 ARG A C 1
ATOM 549 O O . ARG A 1 78 ? 13.585 85.303 89.607 1.00 73.87 78 ARG A O 1
ATOM 557 N N . TYR A 1 79 ? 12.853 83.308 90.358 1.00 65.62 79 TYR A N 1
ATOM 558 C CA . TYR A 1 79 ? 13.632 82.514 89.407 1.00 64.90 79 TYR A CA 1
ATOM 559 C C . TYR A 1 79 ? 12.746 81.611 88.558 1.00 62.90 79 TYR A C 1
ATOM 560 O O . TYR A 1 79 ? 11.720 81.118 89.030 1.00 65.94 79 TYR A O 1
ATOM 569 N N . ARG A 1 80 ? 13.142 81.400 87.303 1.00 60.04 80 ARG A N 1
ATOM 570 C CA . ARG A 1 80 ? 12.396 80.481 86.447 1.00 60.98 80 ARG A CA 1
ATOM 571 C C . ARG A 1 80 ? 13.273 80.007 85.302 1.00 58.65 80 ARG A C 1
ATOM 572 O O . ARG A 1 80 ? 14.300 80.609 84.976 1.00 55.97 80 ARG A O 1
ATOM 580 N N . ILE A 1 81 ? 12.864 78.897 84.725 1.00 52.74 81 ILE A N 1
ATOM 581 C CA . ILE A 1 81 ? 13.498 78.309 83.563 1.00 57.42 81 ILE A CA 1
ATOM 582 C C . ILE A 1 81 ? 12.440 78.128 82.477 1.00 58.04 81 ILE A C 1
ATOM 583 O O . ILE A 1 81 ? 11.296 77.758 82.769 1.00 57.33 81 ILE A O 1
ATOM 588 N N . GLY A 1 82 ? 12.832 78.361 81.227 1.00 59.01 82 GLY A N 1
ATOM 589 C CA . GLY A 1 82 ? 11.940 78.178 80.111 1.00 60.71 82 GLY A CA 1
ATOM 590 C C . GLY A 1 82 ? 10.979 79.311 79.878 1.00 64.68 82 GLY A C 1
ATOM 591 O O . GLY A 1 82 ? 10.077 79.168 79.050 1.00 65.18 82 GLY A O 1
ATOM 592 N N . LYS A 1 83 ? 11.104 80.404 80.625 1.00 69.85 83 LYS A N 1
ATOM 593 C CA . LYS A 1 83 ? 10.288 81.600 80.439 1.00 76.24 83 LYS A CA 1
ATOM 594 C C . LYS A 1 83 ? 8.827 81.207 80.623 1.00 76.67 83 LYS A C 1
ATOM 595 O O . LYS A 1 83 ? 8.496 80.680 81.697 1.00 73.37 83 LYS A O 1
ATOM 601 N N . ASP A 1 84 ? 7.945 81.381 79.631 1.00 81.08 84 ASP A N 1
ATOM 602 C CA . ASP A 1 84 ? 6.530 81.037 79.797 1.00 85.86 84 ASP A CA 1
ATOM 603 C C . ASP A 1 84 ? 6.200 79.545 79.655 1.00 79.92 84 ASP A C 1
ATOM 604 O O . ASP A 1 84 ? 5.135 79.126 80.118 1.00 80.70 84 ASP A O 1
ATOM 609 N N . SER A 1 85 ? 7.042 78.747 79.002 1.00 71.72 85 SER A N 1
ATOM 610 C CA . SER A 1 85 ? 6.778 77.326 78.799 1.00 71.05 85 SER A CA 1
ATOM 611 C C . SER A 1 85 ? 7.236 76.494 79.998 1.00 64.70 85 SER A C 1
ATOM 612 O O . SER A 1 85 ? 7.993 76.949 80.857 1.00 64.63 85 SER A O 1
ATOM 615 N N . ASN A 1 86 ? 6.727 75.273 80.078 1.00 57.66 86 ASN A N 1
ATOM 616 C CA . ASN A 1 86 ? 7.107 74.391 81.159 1.00 55.01 86 ASN A CA 1
ATOM 617 C C . ASN A 1 86 ? 7.896 73.176 80.685 1.00 50.91 86 ASN A C 1
ATOM 618 O O . ASN A 1 86 ? 8.072 72.233 81.470 1.00 46.24 86 ASN A O 1
ATOM 623 N N . ARG A 1 87 ? 8.358 73.174 79.429 1.00 51.29 87 ARG A N 1
ATOM 624 C CA . ARG A 1 87 ? 9.249 72.164 78.853 1.00 54.82 87 ARG A CA 1
ATOM 625 C C . ARG A 1 87 ? 10.387 72.863 78.124 1.00 55.11 87 ARG A C 1
ATOM 626 O O . ARG A 1 87 ? 10.256 74.019 77.744 1.00 55.44 87 ARG A O 1
ATOM 634 N N . LEU A 1 88 ? 11.531 72.177 77.988 1.00 53.58 88 LEU A N 1
ATOM 635 C CA . LEU A 1 88 ? 12.601 72.595 77.072 1.00 53.80 88 LEU A CA 1
ATOM 636 C C . LEU A 1 88 ? 12.841 71.467 76.069 1.00 52.70 88 LEU A C 1
ATOM 637 O O . LEU A 1 88 ? 13.677 70.581 76.294 1.00 53.79 88 LEU A O 1
ATOM 642 N N . PRO A 1 89 ? 12.158 71.481 74.924 1.00 52.69 89 PRO A N 1
ATOM 643 C CA . PRO A 1 89 ? 12.219 70.326 74.004 1.00 49.15 89 PRO A CA 1
ATOM 644 C C . PRO A 1 89 ? 13.574 70.103 73.366 1.00 49.46 89 PRO A C 1
ATOM 645 O O . PRO A 1 89 ? 13.849 68.968 72.898 1.00 48.08 89 PRO A O 1
ATOM 649 N N . ASP A 1 90 ? 14.430 71.135 73.324 1.00 45.96 90 ASP A N 1
ATOM 650 C CA . ASP A 1 90 ? 15.682 71.099 72.561 1.00 50.04 90 ASP A CA 1
ATOM 651 C C . ASP A 1 90 ? 16.849 70.850 73.505 1.00 48.74 90 ASP A C 1
ATOM 652 O O . ASP A 1 90 ? 17.019 71.587 74.487 1.00 50.11 90 ASP A O 1
ATOM 657 N N . VAL A 1 91 ? 17.621 69.796 73.242 1.00 49.43 91 VAL A N 1
ATOM 658 C CA . VAL A 1 91 ? 18.793 69.465 74.049 1.00 48.54 91 VAL A CA 1
ATOM 659 C C . VAL A 1 91 ? 19.960 69.200 73.105 1.00 50.24 91 VAL A C 1
ATOM 660 O O . VAL A 1 91 ? 19.775 68.767 71.966 1.00 52.58 91 VAL A O 1
ATOM 664 N N . SER A 1 92 ? 21.166 69.492 73.568 1.00 50.97 92 SER A N 1
ATOM 665 C CA . SER A 1 92 ? 22.374 69.170 72.830 1.00 54.60 92 SER A CA 1
ATOM 666 C C . SER A 1 92 ? 23.041 68.011 73.514 1.00 50.74 92 SER A C 1
ATOM 667 O O . SER A 1 92 ? 23.350 68.094 74.705 1.00 51.73 92 SER A O 1
ATOM 670 N N . LEU A 1 93 ? 23.295 66.952 72.762 1.00 48.03 93 LEU A N 1
ATOM 671 C CA . LEU A 1 93 ? 23.792 65.723 73.347 1.00 47.37 93 LEU A CA 1
ATOM 672 C C . LEU A 1 93 ? 25.220 65.484 72.901 1.00 50.39 93 LEU A C 1
ATOM 673 O O . LEU A 1 93 ? 25.553 65.710 71.741 1.00 50.22 93 LEU A O 1
ATOM 678 N N . THR A 1 94 ? 26.068 65.073 73.836 1.00 51.64 94 THR A N 1
ATOM 679 C CA . THR A 1 94 ? 27.358 64.532 73.465 1.00 49.34 94 THR A CA 1
ATOM 680 C C . THR A 1 94 ? 27.200 63.109 72.910 1.00 52.43 94 THR A C 1
ATOM 681 O O . THR A 1 94 ? 26.204 62.422 73.172 1.00 50.81 94 THR A O 1
ATOM 685 N N . PRO A 1 95 ? 28.208 62.623 72.176 1.00 49.94 95 PRO A N 1
ATOM 686 C CA . PRO A 1 95 ? 28.136 61.232 71.721 1.00 39.85 95 PRO A CA 1
ATOM 687 C C . PRO A 1 95 ? 27.935 60.229 72.848 1.00 39.86 95 PRO A C 1
ATOM 688 O O . PRO A 1 95 ? 27.100 59.326 72.708 1.00 45.57 95 PRO A O 1
ATOM 692 N N . ALA A 1 96 ? 28.611 60.394 73.983 1.00 39.50 96 ALA A N 1
ATOM 693 C CA . ALA A 1 96 ? 28.376 59.504 75.102 1.00 40.98 96 ALA A CA 1
ATOM 694 C C . ALA A 1 96 ? 26.898 59.534 75.505 1.00 47.95 96 ALA A C 1
ATOM 695 O O . ALA A 1 96 ? 26.238 58.489 75.543 1.00 49.95 96 ALA A O 1
ATOM 697 N N . GLU A 1 97 ? 26.352 60.732 75.757 1.00 46.58 97 GLU A N 1
ATOM 698 C CA . GLU A 1 97 ? 24.942 60.857 76.124 1.00 43.37 97 GLU A CA 1
ATOM 699 C C . GLU A 1 97 ? 24.014 60.210 75.107 1.00 43.85 97 GLU A C 1
ATOM 700 O O . GLU A 1 97 ? 23.002 59.611 75.477 1.00 43.11 97 GLU A O 1
ATOM 706 N N . SER A 1 98 ? 24.287 60.418 73.817 1.00 42.07 98 SER A N 1
ATOM 707 C CA . SER A 1 98 ? 23.464 59.848 72.772 1.00 39.59 98 SER A CA 1
ATOM 708 C C . SER A 1 98 ? 23.525 58.334 72.760 1.00 41.74 98 SER A C 1
ATOM 709 O O . SER A 1 98 ? 22.519 57.686 72.447 1.00 43.78 98 SER A O 1
ATOM 712 N N . THR A 1 99 ? 24.690 57.755 73.088 1.00 41.80 99 THR A N 1
ATOM 713 C CA . THR A 1 99 ? 24.786 56.298 73.097 1.00 39.73 99 THR A CA 1
ATOM 714 C C . THR A 1 99 ? 24.023 55.702 74.278 1.00 40.03 99 THR A C 1
ATOM 715 O O . THR A 1 99 ? 23.281 54.743 74.104 1.00 39.55 99 THR A O 1
ATOM 719 N N . VAL A 1 100 ? 24.133 56.310 75.462 1.00 41.38 100 VAL A N 1
ATOM 720 C CA . VAL A 1 100 ? 23.339 55.873 76.603 1.00 41.03 100 VAL A CA 1
ATOM 721 C C . VAL A 1 100 ? 21.865 55.945 76.267 1.00 43.78 100 VAL A C 1
ATOM 722 O O . VAL A 1 100 ? 21.094 55.005 76.496 1.00 45.12 100 VAL A O 1
ATOM 726 N N . LEU A 1 101 ? 21.470 57.057 75.662 1.00 45.87 101 LEU A N 1
ATOM 727 C CA . LEU A 1 101 ? 20.081 57.260 75.291 1.00 44.99 101 LEU A CA 1
ATOM 728 C C . LEU A 1 101 ? 19.590 56.165 74.364 1.00 48.14 101 LEU A C 1
ATOM 729 O O . LEU A 1 101 ? 18.395 55.860 74.329 1.00 51.96 101 LEU A O 1
ATOM 734 N N . LEU A 1 102 ? 20.493 55.615 73.560 1.00 48.55 102 LEU A N 1
ATOM 735 C CA . LEU A 1 102 ? 20.167 54.539 72.639 1.00 46.57 102 LEU A CA 1
ATOM 736 C C . LEU A 1 102 ? 19.805 53.252 73.369 1.00 49.04 102 LEU A C 1
ATOM 737 O O . LEU A 1 102 ? 18.845 52.565 73.006 1.00 51.07 102 LEU A O 1
ATOM 742 N N . LEU A 1 103 ? 20.522 52.947 74.438 1.00 42.43 103 LEU A N 1
ATOM 743 C CA . LEU A 1 103 ? 20.193 51.766 75.220 1.00 42.28 103 LEU A CA 1
ATOM 744 C C . LEU A 1 103 ? 18.859 51.996 75.920 1.00 40.81 103 LEU A C 1
ATOM 745 O O . LEU A 1 103 ? 18.025 51.101 75.979 1.00 39.52 103 LEU A O 1
ATOM 750 N N . ALA A 1 104 ? 18.648 53.218 76.420 1.00 35.68 104 ALA A N 1
ATOM 751 C CA . ALA A 1 104 ? 17.404 53.538 77.092 1.00 38.36 104 ALA A CA 1
ATOM 752 C C . ALA A 1 104 ? 16.204 53.349 76.162 1.00 39.97 104 ALA A C 1
ATOM 753 O O . ALA A 1 104 ? 15.156 52.867 76.578 1.00 33.36 104 ALA A O 1
ATOM 755 N N . ALA A 1 105 ? 16.332 53.757 74.913 1.00 41.56 105 ALA A N 1
ATOM 756 C CA . ALA A 1 105 ? 15.218 53.613 73.978 1.00 40.10 105 ALA A CA 1
ATOM 757 C C . ALA A 1 105 ? 14.913 52.160 73.736 1.00 40.96 105 ALA A C 1
ATOM 758 O O . ALA A 1 105 ? 13.744 51.788 73.546 1.00 42.55 105 ALA A O 1
ATOM 760 N N . GLN A 1 106 ? 15.951 51.304 73.777 1.00 40.68 106 GLN A N 1
ATOM 761 C CA . GLN A 1 106 ? 15.688 49.889 73.638 1.00 39.07 106 GLN A CA 1
ATOM 762 C C . GLN A 1 106 ? 14.934 49.356 74.832 1.00 41.59 106 GLN A C 1
ATOM 763 O O . GLN A 1 106 ? 14.073 48.457 74.693 1.00 42.31 106 GLN A O 1
ATOM 769 N N . LEU A 1 107 ? 15.259 49.849 76.039 1.00 40.74 107 LEU A N 1
ATOM 770 C CA . LEU A 1 107 ? 14.495 49.340 77.187 1.00 42.12 107 LEU A CA 1
ATOM 771 C C . LEU A 1 107 ? 13.041 49.769 77.109 1.00 35.24 107 LEU A C 1
ATOM 772 O O . LEU A 1 107 ? 12.148 48.995 77.440 1.00 36.14 107 LEU A O 1
ATOM 777 N N . TRP A 1 108 ? 12.798 51.028 76.714 1.00 35.42 108 TRP A N 1
ATOM 778 C CA . TRP A 1 108 ? 11.435 51.539 76.652 1.00 37.83 108 TRP A CA 1
ATOM 779 C C . TRP A 1 108 ? 10.601 50.671 75.716 1.00 39.82 108 TRP A C 1
ATOM 780 O O . TRP A 1 108 ? 9.455 50.305 76.017 1.00 40.92 108 TRP A O 1
ATOM 791 N N . GLU A 1 109 ? 11.174 50.365 74.547 1.00 43.21 109 GLU A N 1
ATOM 792 C CA . GLU A 1 109 ? 10.468 49.583 73.549 1.00 47.73 109 GLU A CA 1
ATOM 793 C C . GLU A 1 109 ? 10.039 48.246 74.121 1.00 43.00 109 GLU A C 1
ATOM 794 O O . GLU A 1 109 ? 8.882 47.847 73.948 1.00 46.82 109 GLU A O 1
ATOM 800 N N . ARG A 1 110 ? 10.915 47.575 74.895 1.00 41.16 110 ARG A N 1
ATOM 801 C CA . ARG A 1 110 ? 10.480 46.302 75.500 1.00 43.61 110 ARG A CA 1
ATOM 802 C C . ARG A 1 110 ? 9.376 46.526 76.511 1.00 44.62 110 ARG A C 1
ATOM 803 O O . ARG A 1 110 ? 8.425 45.732 76.614 1.00 49.37 110 ARG A O 1
ATOM 811 N N . ALA A 1 111 ? 9.469 47.606 77.279 1.00 42.49 111 ALA A N 1
ATOM 812 C CA . ALA A 1 111 ? 8.396 47.875 78.241 1.00 44.87 111 ALA A CA 1
ATOM 813 C C . ALA A 1 111 ? 7.070 48.121 77.512 1.00 44.43 111 ALA A C 1
ATOM 814 O O . ALA A 1 111 ? 5.991 47.706 77.974 1.00 41.50 111 ALA A O 1
ATOM 816 N N . ALA A 1 112 ? 7.139 48.868 76.412 1.00 39.69 112 ALA A N 1
ATOM 817 C CA . ALA A 1 112 ? 5.937 49.268 75.678 1.00 46.84 112 ALA A CA 1
ATOM 818 C C . ALA A 1 112 ? 5.258 48.063 75.044 1.00 46.42 112 ALA A C 1
ATOM 819 O O . ALA A 1 112 ? 4.029 47.956 75.044 1.00 53.41 112 ALA A O 1
ATOM 821 N N . LEU A 1 113 ? 6.045 47.135 74.530 1.00 49.38 113 LEU A N 1
ATOM 822 C CA . LEU A 1 113 ? 5.468 45.928 73.957 1.00 53.92 113 LEU A CA 1
ATOM 823 C C . LEU A 1 113 ? 4.764 45.098 75.026 1.00 58.23 113 LEU A C 1
ATOM 824 O O . LEU A 1 113 ? 3.606 44.677 74.847 1.00 64.71 113 LEU A O 1
ATOM 829 N N . GLY A 1 114 ? 5.414 44.893 76.171 1.00 56.94 114 GLY A N 1
ATOM 830 C CA . GLY A 1 114 ? 4.750 44.149 77.236 1.00 55.13 114 GLY A CA 1
ATOM 831 C C . GLY A 1 114 ? 3.446 44.786 77.649 1.00 58.21 114 GLY A C 1
ATOM 832 O O . GLY A 1 114 ? 2.424 44.101 77.802 1.00 62.05 114 GLY A O 1
ATOM 833 N N . SER A 1 115 ? 3.425 46.122 77.769 1.00 58.77 115 SER A N 1
ATOM 834 C CA . SER A 1 115 ? 2.167 46.740 78.188 1.00 58.07 115 SER A CA 1
ATOM 835 C C . SER A 1 115 ? 1.098 46.648 77.101 1.00 55.61 115 SER A C 1
ATOM 836 O O . SER A 1 115 ? -0.084 46.498 77.420 1.00 54.48 115 SER A O 1
ATOM 839 N N . ALA A 1 116 ? 1.486 46.680 75.825 1.00 57.56 116 ALA A N 1
ATOM 840 C CA . ALA A 1 116 ? 0.466 46.648 74.784 1.00 63.71 116 ALA A CA 1
ATOM 841 C C . ALA A 1 116 ? -0.164 45.275 74.704 1.00 68.59 116 ALA A C 1
ATOM 842 O O . ALA A 1 116 ? -1.392 45.149 74.710 1.00 69.73 116 ALA A O 1
ATOM 844 N N . ALA A 1 117 ? 0.667 44.232 74.713 1.00 71.21 117 ALA A N 1
ATOM 845 C CA . ALA A 1 117 ? 0.135 42.876 74.698 1.00 75.73 117 ALA A CA 1
ATOM 846 C C . ALA A 1 117 ? -0.696 42.600 75.942 1.00 82.52 117 ALA A C 1
ATOM 847 O O . ALA A 1 117 ? -1.832 42.108 75.856 1.00 84.31 117 ALA A O 1
ATOM 849 N N . ALA A 1 118 ? -0.170 42.983 77.109 1.00 87.05 118 ALA A N 1
ATOM 850 C CA . ALA A 1 118 ? -0.864 42.704 78.362 1.00 89.03 118 ALA A CA 1
ATOM 851 C C . ALA A 1 118 ? -2.183 43.442 78.459 1.00 88.43 118 ALA A C 1
ATOM 852 O O . ALA A 1 118 ? -3.112 42.947 79.107 1.00 90.67 118 ALA A O 1
ATOM 854 N N . ASN A 1 119 ? -2.290 44.628 77.860 1.00 89.85 119 ASN A N 1
ATOM 855 C CA . ASN A 1 119 ? -3.504 45.419 78.017 1.00 99.30 119 ASN A CA 1
ATOM 856 C C . ASN A 1 119 ? -4.438 45.345 76.816 1.00 103.92 119 ASN A C 1
ATOM 857 O O . ASN A 1 119 ? -5.355 46.168 76.707 1.00 104.87 119 ASN A O 1
ATOM 862 N N . ALA A 1 120 ? -4.214 44.399 75.906 1.00 107.10 120 ALA A N 1
ATOM 863 C CA . ALA A 1 120 ? -5.112 44.184 74.782 1.00 108.53 120 ALA A CA 1
ATOM 864 C C . ALA A 1 120 ? -6.329 43.386 75.252 1.00 113.84 120 ALA A C 1
ATOM 865 O O . ALA A 1 120 ? -6.201 42.434 76.029 1.00 115.41 120 ALA A O 1
ATOM 867 N N . VAL A 1 121 ? -7.517 43.777 74.803 1.00 116.32 121 VAL A N 1
ATOM 868 C CA . VAL A 1 121 ? -8.677 42.919 75.033 1.00 116.65 121 VAL A CA 1
ATOM 869 C C . VAL A 1 121 ? -9.441 42.703 73.730 1.00 117.55 121 VAL A C 1
ATOM 870 O O . VAL A 1 121 ? -9.204 41.723 73.013 1.00 117.35 121 VAL A O 1
ATOM 874 N N . ASP A 1 132 ? -5.788 41.435 63.893 1.00 131.98 132 ASP A N 1
ATOM 875 C CA . ASP A 1 132 ? -6.083 42.849 64.109 1.00 132.79 132 ASP A CA 1
ATOM 876 C C . ASP A 1 132 ? -4.897 43.570 64.768 1.00 131.98 132 ASP A C 1
ATOM 877 O O . ASP A 1 132 ? -5.064 44.430 65.639 1.00 129.22 132 ASP A O 1
ATOM 882 N N . VAL A 1 133 ? -3.703 43.251 64.298 1.00 132.60 133 VAL A N 1
ATOM 883 C CA . VAL A 1 133 ? -2.469 43.643 64.968 1.00 133.64 133 VAL A CA 1
ATOM 884 C C . VAL A 1 133 ? -2.180 45.123 64.736 1.00 134.15 133 VAL A C 1
ATOM 885 O O . VAL A 1 133 ? -2.511 45.686 63.686 1.00 138.42 133 VAL A O 1
ATOM 889 N N . ASP A 1 134 ? -1.571 45.770 65.734 1.00 127.08 134 ASP A N 1
ATOM 890 C CA . ASP A 1 134 ? -1.215 47.187 65.620 1.00 121.69 134 ASP A CA 1
ATOM 891 C C . ASP A 1 134 ? -0.176 47.540 66.676 1.00 111.14 134 ASP A C 1
ATOM 892 O O . ASP A 1 134 ? -0.447 47.383 67.872 1.00 111.76 134 ASP A O 1
ATOM 897 N N . LEU A 1 135 ? 0.989 48.038 66.260 1.00 102.28 135 LEU A N 1
ATOM 898 C CA . LEU A 1 135 ? 2.010 48.382 67.242 1.00 89.23 135 LEU A CA 1
ATOM 899 C C . LEU A 1 135 ? 1.505 49.525 68.123 1.00 81.98 135 LEU A C 1
ATOM 900 O O . LEU A 1 135 ? 0.795 50.413 67.661 1.00 81.69 135 LEU A O 1
ATOM 905 N N . PRO A 1 136 ? 1.915 49.566 69.379 1.00 75.75 136 PRO A N 1
ATOM 906 C CA . PRO A 1 136 ? 1.520 50.678 70.251 1.00 75.00 136 PRO A CA 1
ATOM 907 C C . PRO A 1 136 ? 2.267 51.968 69.930 1.00 73.61 136 PRO A C 1
ATOM 908 O O . PRO A 1 136 ? 3.269 51.990 69.202 1.00 71.50 136 PRO A O 1
ATOM 912 N N . ALA A 1 137 ? 1.715 53.060 70.465 1.00 75.13 137 ALA A N 1
ATOM 913 C CA . ALA A 1 137 ? 2.312 54.386 70.340 1.00 75.70 137 ALA A CA 1
ATOM 914 C C . ALA A 1 137 ? 3.773 54.374 70.778 1.00 75.99 137 ALA A C 1
ATOM 915 O O . ALA A 1 137 ? 4.132 53.786 71.805 1.00 72.64 137 ALA A O 1
ATOM 917 N N . GLY A 1 138 ? 4.623 55.027 69.989 1.00 77.73 138 GLY A N 1
ATOM 918 C CA . GLY A 1 138 ? 6.025 55.089 70.347 1.00 74.85 138 GLY A CA 1
ATOM 919 C C . GLY A 1 138 ? 6.825 53.845 70.038 1.00 72.58 138 GLY A C 1
ATOM 920 O O . GLY A 1 138 ? 7.946 53.712 70.549 1.00 74.05 138 GLY A O 1
ATOM 921 N N . VAL A 1 139 ? 6.270 52.912 69.256 1.00 68.71 139 VAL A N 1
ATOM 922 C CA . VAL A 1 139 ? 6.986 51.729 68.767 1.00 67.54 139 VAL A CA 1
ATOM 923 C C . VAL A 1 139 ? 6.825 51.651 67.248 1.00 66.00 139 VAL A C 1
ATOM 924 O O . VAL A 1 139 ? 5.702 51.663 66.728 1.00 67.64 139 VAL A O 1
ATOM 928 N N . GLN A 1 140 ? 7.939 51.547 66.546 1.00 62.66 140 GLN A N 1
ATOM 929 C CA . GLN A 1 140 ? 7.978 51.368 65.107 1.00 60.57 140 GLN A CA 1
ATOM 930 C C . GLN A 1 140 ? 8.708 50.067 64.832 1.00 59.82 140 GLN A C 1
ATOM 931 O O . GLN A 1 140 ? 9.403 49.550 65.715 1.00 56.75 140 GLN A O 1
ATOM 937 N N . PRO A 1 141 ? 8.581 49.503 63.627 1.00 60.04 141 PRO A N 1
ATOM 938 C CA . PRO A 1 141 ? 9.366 48.306 63.304 1.00 58.43 141 PRO A CA 1
ATOM 939 C C . PRO A 1 141 ? 10.854 48.594 63.439 1.00 56.70 141 PRO A C 1
ATOM 940 O O . PRO A 1 141 ? 11.330 49.697 63.180 1.00 54.32 141 PRO A O 1
ATOM 944 N N . ARG A 1 142 ? 11.590 47.605 63.884 1.00 58.62 142 ARG A N 1
ATOM 945 C CA . ARG A 1 142 ? 13.003 47.804 64.137 1.00 57.28 142 ARG A CA 1
ATOM 946 C C . ARG A 1 142 ? 13.768 47.461 62.864 1.00 49.86 142 ARG A C 1
ATOM 947 O O . ARG A 1 142 ? 13.765 46.308 62.410 1.00 54.52 142 ARG A O 1
ATOM 955 N N . ILE A 1 143 ? 14.377 48.471 62.265 1.00 41.71 143 ILE A N 1
ATOM 956 C CA . ILE A 1 143 ? 15.144 48.303 61.052 1.00 46.10 143 ILE A CA 1
ATOM 957 C C . ILE A 1 143 ? 16.596 48.283 61.441 1.00 49.38 143 ILE A C 1
ATOM 958 O O . ILE A 1 143 ? 17.116 49.273 61.953 1.00 52.76 143 ILE A O 1
ATOM 963 N N . LYS A 1 144 ? 17.256 47.156 61.268 1.00 50.62 144 LYS A N 1
ATOM 964 C CA . LYS A 1 144 ? 18.637 47.104 61.700 1.00 47.66 144 LYS A CA 1
ATOM 965 C C . LYS A 1 144 ? 19.431 46.350 60.659 1.00 50.99 144 LYS A C 1
ATOM 966 O O . LYS A 1 144 ? 18.854 45.620 59.854 1.00 56.61 144 LYS A O 1
ATOM 972 N N . PRO A 1 145 ? 20.745 46.560 60.594 1.00 51.25 145 PRO A N 1
ATOM 973 C CA . PRO A 1 145 ? 21.546 45.768 59.657 1.00 50.35 145 PRO A CA 1
ATOM 974 C C . PRO A 1 145 ? 21.505 44.322 60.117 1.00 50.03 145 PRO A C 1
ATOM 975 O O . PRO A 1 145 ? 21.474 44.048 61.316 1.00 53.97 145 PRO A O 1
ATOM 979 N N . ALA A 1 146 ? 21.469 43.413 59.152 1.00 48.99 146 ALA A N 1
ATOM 980 C CA . ALA A 1 146 ? 21.451 41.974 59.403 1.00 50.57 146 ALA A CA 1
ATOM 981 C C . ALA A 1 146 ? 22.603 41.532 60.311 1.00 50.93 146 ALA A C 1
ATOM 982 O O . ALA A 1 146 ? 23.765 41.873 60.069 1.00 47.75 146 ALA A O 1
ATOM 984 N N . GLY A 1 147 ? 22.266 40.819 61.394 1.00 47.80 147 GLY A N 1
ATOM 985 C CA . GLY A 1 147 ? 23.304 40.329 62.290 1.00 48.45 147 GLY A CA 1
ATOM 986 C C . GLY A 1 147 ? 24.330 39.444 61.586 1.00 49.34 147 GLY A C 1
ATOM 987 O O . GLY A 1 147 ? 25.523 39.505 61.896 1.00 51.20 147 GLY A O 1
ATOM 988 N N . GLN A 1 148 ? 23.876 38.616 60.631 1.00 45.35 148 GLN A N 1
ATOM 989 C CA . GLN A 1 148 ? 24.764 37.678 59.945 1.00 49.36 148 GLN A CA 1
ATOM 990 C C . GLN A 1 148 ? 25.783 38.413 59.052 1.00 48.52 148 GLN A C 1
ATOM 991 O O . GLN A 1 148 ? 26.980 38.117 59.085 1.00 47.54 148 GLN A O 1
ATOM 997 N N . ALA A 1 149 ? 25.321 39.382 58.266 1.00 49.99 149 ALA A N 1
ATOM 998 C CA . ALA A 1 149 ? 26.213 40.156 57.400 1.00 52.05 149 ALA A CA 1
ATOM 999 C C . ALA A 1 149 ? 27.229 40.916 58.224 1.00 55.54 149 ALA A C 1
ATOM 1000 O O . ALA A 1 149 ? 28.421 41.023 57.860 1.00 54.07 149 ALA A O 1
ATOM 1002 N N . PHE A 1 150 ? 26.781 41.424 59.363 1.00 54.78 150 PHE A N 1
ATOM 1003 C CA . PHE A 1 150 ? 27.707 42.047 60.283 1.00 51.10 150 PHE A CA 1
ATOM 1004 C C . PHE A 1 150 ? 28.733 41.049 60.769 1.00 48.69 150 PHE A C 1
ATOM 1005 O O . PHE A 1 150 ? 29.931 41.366 60.829 1.00 50.35 150 PHE A O 1
ATOM 1013 N N . ASP A 1 151 ? 28.262 39.881 61.264 1.00 43.67 151 ASP A N 1
ATOM 1014 C CA . ASP A 1 151 ? 29.196 38.867 61.730 1.00 44.49 151 ASP A CA 1
ATOM 1015 C C . ASP A 1 151 ? 30.184 38.472 60.631 1.00 40.50 151 ASP A C 1
ATOM 1016 O O . ASP A 1 151 ? 31.353 38.216 60.923 1.00 42.42 151 ASP A O 1
ATOM 1021 N N . ASP A 1 152 ? 29.733 38.428 59.373 1.00 38.47 152 ASP A N 1
ATOM 1022 C CA . ASP A 1 152 ? 30.598 37.921 58.303 1.00 43.26 152 ASP A CA 1
ATOM 1023 C C . ASP A 1 152 ? 31.690 38.919 57.945 1.00 40.70 152 ASP A C 1
ATOM 1024 O O . ASP A 1 152 ? 32.863 38.540 57.812 1.00 40.65 152 ASP A O 1
ATOM 1029 N N . VAL A 1 153 ? 31.338 40.208 57.878 1.00 39.67 153 VAL A N 1
ATOM 1030 C CA . VAL A 1 153 ? 32.350 41.234 57.622 1.00 37.36 153 VAL A CA 1
ATOM 1031 C C . VAL A 1 153 ? 33.354 41.278 58.763 1.00 39.62 153 VAL A C 1
ATOM 1032 O O . VAL A 1 153 ? 34.560 41.332 58.537 1.00 40.43 153 VAL A O 1
ATOM 1036 N N . VAL A 1 154 ? 32.863 41.259 60.008 1.00 38.87 154 VAL A N 1
ATOM 1037 C CA . VAL A 1 154 ? 33.744 41.263 61.178 1.00 33.76 154 VAL A CA 1
ATOM 1038 C C . VAL A 1 154 ? 34.656 40.023 61.155 1.00 33.27 154 VAL A C 1
ATOM 1039 O O . VAL A 1 154 ? 35.830 40.096 61.527 1.00 36.02 154 VAL A O 1
ATOM 1043 N N . ALA A 1 155 ? 34.098 38.864 60.801 1.00 33.84 155 ALA A N 1
ATOM 1044 C CA . ALA A 1 155 ? 34.884 37.628 60.735 1.00 38.76 155 ALA A CA 1
ATOM 1045 C C . ALA A 1 155 ? 35.899 37.707 59.601 1.00 38.81 155 ALA A C 1
ATOM 1046 O O . ALA A 1 155 ? 37.056 37.363 59.782 1.00 40.39 155 ALA A O 1
ATOM 1048 N N . ALA A 1 156 ? 35.492 38.248 58.457 1.00 36.17 156 ALA A N 1
ATOM 1049 C CA . ALA A 1 156 ? 36.416 38.408 57.340 1.00 37.37 156 ALA A CA 1
ATOM 1050 C C . ALA A 1 156 ? 37.612 39.279 57.736 1.00 38.46 156 ALA A C 1
ATOM 1051 O O . ALA A 1 156 ? 38.768 38.959 57.434 1.00 39.45 156 ALA A O 1
ATOM 1061 N N . HIS A 1 158 ? 38.716 39.941 60.789 1.00 35.23 158 HIS A N 1
ATOM 1062 C CA . HIS A 1 158 ? 39.506 39.291 61.826 1.00 37.26 158 HIS A CA 1
ATOM 1063 C C . HIS A 1 158 ? 40.408 38.225 61.217 1.00 39.88 158 HIS A C 1
ATOM 1064 O O . HIS A 1 158 ? 41.585 38.120 61.583 1.00 40.29 158 HIS A O 1
ATOM 1071 N N . GLY A 1 159 ? 39.887 37.455 60.272 1.00 37.72 159 GLY A N 1
ATOM 1072 C CA . GLY A 1 159 ? 40.716 36.425 59.667 1.00 37.00 159 GLY A CA 1
ATOM 1073 C C . GLY A 1 159 ? 41.478 36.886 58.424 1.00 37.18 159 GLY A C 1
ATOM 1074 O O . GLY A 1 159 ? 42.142 36.066 57.778 1.00 36.07 159 GLY A O 1
ATOM 1075 N N . LYS A 1 160 ? 41.379 38.174 58.078 1.00 34.99 160 LYS A N 1
ATOM 1076 C CA . LYS A 1 160 ? 42.056 38.723 56.904 1.00 43.87 160 LYS A CA 1
ATOM 1077 C C . LYS A 1 160 ? 41.673 37.962 55.631 1.00 43.49 160 LYS A C 1
ATOM 1078 O O . LYS A 1 160 ? 42.532 37.603 54.824 1.00 40.14 160 LYS A O 1
ATOM 1084 N N . HIS A 1 161 ? 40.403 37.690 55.480 1.00 35.33 161 HIS A N 1
ATOM 1085 C CA . HIS A 1 161 ? 39.827 37.063 54.319 1.00 38.22 161 HIS A CA 1
ATOM 1086 C C . HIS A 1 161 ? 39.095 38.113 53.478 1.00 39.83 161 HIS A C 1
ATOM 1087 O O . HIS A 1 161 ? 38.273 38.876 54.017 1.00 36.11 161 HIS A O 1
ATOM 1094 N N . PRO A 1 162 ? 39.301 38.091 52.165 1.00 38.74 162 PRO A N 1
ATOM 1095 C CA . PRO A 1 162 ? 38.451 38.871 51.258 1.00 38.39 162 PRO A CA 1
ATOM 1096 C C . PRO A 1 162 ? 37.047 38.252 51.231 1.00 41.74 162 PRO A C 1
ATOM 1097 O O . PRO A 1 162 ? 36.831 37.121 51.707 1.00 40.36 162 PRO A O 1
ATOM 1101 N N . ILE A 1 163 ? 36.083 39.006 50.692 1.00 39.32 163 ILE A N 1
ATOM 1102 C CA . ILE A 1 163 ? 34.687 38.580 50.643 1.00 39.88 163 ILE A CA 1
ATOM 1103 C C . ILE A 1 163 ? 34.124 38.803 49.240 1.00 43.32 163 ILE A C 1
ATOM 1104 O O . ILE A 1 163 ? 34.701 39.504 48.404 1.00 43.69 163 ILE A O 1
ATOM 1109 N N . ARG A 1 164 ? 32.970 38.187 48.999 1.00 44.35 164 ARG A N 1
ATOM 1110 C CA . ARG A 1 164 ? 32.194 38.422 47.787 1.00 47.12 164 ARG A CA 1
ATOM 1111 C C . ARG A 1 164 ? 30.711 38.478 48.141 1.00 50.52 164 ARG A C 1
ATOM 1112 O O . ARG A 1 164 ? 30.248 37.835 49.091 1.00 54.88 164 ARG A O 1
ATOM 1120 N N . PHE A 1 165 ? 29.967 39.285 47.391 1.00 53.71 165 PHE A N 1
ATOM 1121 C CA . PHE A 1 165 ? 28.539 39.463 47.653 1.00 52.51 165 PHE A CA 1
ATOM 1122 C C . PHE A 1 165 ? 27.877 40.102 46.446 1.00 53.63 165 PHE A C 1
ATOM 1123 O O . PHE A 1 165 ? 28.532 40.775 45.627 1.00 52.66 165 PHE A O 1
ATOM 1131 N N . GLY A 1 166 ? 26.575 39.834 46.327 1.00 54.33 166 GLY A N 1
ATOM 1132 C CA . GLY A 1 166 ? 25.778 40.501 45.316 1.00 53.11 166 GLY A CA 1
ATOM 1133 C C . GLY A 1 166 ? 25.501 41.944 45.703 1.00 53.77 166 GLY A C 1
ATOM 1134 O O . GLY A 1 166 ? 25.156 42.248 46.841 1.00 54.64 166 GLY A O 1
ATOM 1135 N N . TYR A 1 167 ? 25.651 42.845 44.741 1.00 56.46 167 TYR A N 1
ATOM 1136 C CA . TYR A 1 167 ? 25.470 44.261 45.016 1.00 57.10 167 TYR A CA 1
ATOM 1137 C C . TYR A 1 167 ? 24.656 44.915 43.912 1.00 64.69 167 TYR A C 1
ATOM 1138 O O . TYR A 1 167 ? 25.025 44.835 42.737 1.00 67.62 167 TYR A O 1
ATOM 1147 N N . GLN A 1 168 ? 23.576 45.588 44.290 1.00 69.40 168 GLN A N 1
ATOM 1148 C CA . GLN A 1 168 ? 22.783 46.308 43.297 1.00 79.17 168 GLN A CA 1
ATOM 1149 C C . GLN A 1 168 ? 23.405 47.679 43.046 1.00 83.32 168 GLN A C 1
ATOM 1150 O O . GLN A 1 168 ? 23.236 48.623 43.833 1.00 73.17 168 GLN A O 1
ATOM 1156 N N . ALA A 1 169 ? 23.995 47.799 41.861 1.00 102.07 169 ALA A N 1
ATOM 1157 C CA . ALA A 1 169 ? 24.873 48.867 41.404 1.00 118.14 169 ALA A CA 1
ATOM 1158 C C . ALA A 1 169 ? 24.387 50.281 41.687 1.00 136.40 169 ALA A C 1
ATOM 1159 O O . ALA A 1 169 ? 23.196 50.518 41.920 1.00 135.72 169 ALA A O 1
ATOM 1161 N N . VAL A 1 170 ? 25.344 51.215 41.709 1.00 152.00 170 VAL A N 1
ATOM 1162 C CA . VAL A 1 170 ? 25.060 52.594 42.094 1.00 156.23 170 VAL A CA 1
ATOM 1163 C C . VAL A 1 170 ? 24.045 53.188 41.131 1.00 161.53 170 VAL A C 1
ATOM 1164 O O . VAL A 1 170 ? 23.158 53.954 41.528 1.00 164.46 170 VAL A O 1
ATOM 1168 N N . SER A 1 171 ? 24.143 52.826 39.855 1.00 167.47 171 SER A N 1
ATOM 1169 C CA . SER A 1 171 ? 23.228 53.319 38.842 1.00 171.46 171 SER A CA 1
ATOM 1170 C C . SER A 1 171 ? 21.952 52.486 38.795 1.00 174.10 171 SER A C 1
ATOM 1171 O O . SER A 1 171 ? 21.294 52.435 37.748 1.00 176.16 171 SER A O 1
ATOM 1174 N N . THR A 1 172 ? 21.641 51.820 39.918 1.00 173.69 172 THR A N 1
ATOM 1175 C CA . THR A 1 172 ? 20.478 50.936 40.093 1.00 172.95 172 THR A CA 1
ATOM 1176 C C . THR A 1 172 ? 20.347 50.001 38.885 1.00 174.95 172 THR A C 1
ATOM 1177 O O . THR A 1 172 ? 19.256 49.577 38.490 1.00 178.07 172 THR A O 1
ATOM 1181 N N . GLY A 1 173 ? 21.501 49.605 38.349 1.00 172.07 173 GLY A N 1
ATOM 1182 C CA . GLY A 1 173 ? 21.561 48.837 37.129 1.00 169.51 173 GLY A CA 1
ATOM 1183 C C . GLY A 1 173 ? 21.520 47.362 37.434 1.00 164.19 173 GLY A C 1
ATOM 1184 O O . GLY A 1 173 ? 20.635 46.914 38.170 1.00 164.03 173 GLY A O 1
ATOM 1185 N N . ARG A 1 174 ? 22.480 46.598 36.926 1.00 158.69 174 ARG A N 1
ATOM 1186 C CA . ARG A 1 174 ? 22.436 45.161 37.137 1.00 152.39 174 ARG A CA 1
ATOM 1187 C C . ARG A 1 174 ? 22.890 44.764 38.540 1.00 143.20 174 ARG A C 1
ATOM 1188 O O . ARG A 1 174 ? 23.687 45.451 39.186 1.00 141.91 174 ARG A O 1
ATOM 1196 N N . GLU A 1 175 ? 22.347 43.642 39.012 1.00 134.48 175 GLU A N 1
ATOM 1197 C CA . GLU A 1 175 ? 22.872 42.987 40.197 1.00 114.17 175 GLU A CA 1
ATOM 1198 C C . GLU A 1 175 ? 24.232 42.423 39.829 1.00 103.11 175 GLU A C 1
ATOM 1199 O O . GLU A 1 175 ? 24.384 41.761 38.800 1.00 102.82 175 GLU A O 1
ATOM 1205 N N . GLU A 1 176 ? 25.216 42.660 40.672 1.00 95.08 176 GLU A N 1
ATOM 1206 C CA . GLU A 1 176 ? 26.598 42.388 40.316 1.00 91.02 176 GLU A CA 1
ATOM 1207 C C . GLU A 1 176 ? 27.340 41.858 41.528 1.00 78.49 176 GLU A C 1
ATOM 1208 O O . GLU A 1 176 ? 27.157 42.359 42.642 1.00 69.06 176 GLU A O 1
ATOM 1214 N N . VAL A 1 177 ? 28.124 40.800 41.311 1.00 75.50 177 VAL A N 1
ATOM 1215 C CA . VAL A 1 177 ? 28.916 40.208 42.380 1.00 65.29 177 VAL A CA 1
ATOM 1216 C C . VAL A 1 177 ? 30.194 41.018 42.511 1.00 58.04 177 VAL A C 1
ATOM 1217 O O . VAL A 1 177 ? 30.939 41.184 41.541 1.00 56.81 177 VAL A O 1
ATOM 1221 N N . ARG A 1 178 ? 30.465 41.505 43.717 1.00 53.25 178 ARG A N 1
ATOM 1222 C CA . ARG A 1 178 ? 31.636 42.329 43.973 1.00 48.77 178 ARG A CA 1
ATOM 1223 C C . ARG A 1 178 ? 32.635 41.527 44.801 1.00 47.54 178 ARG A C 1
ATOM 1224 O O . ARG A 1 178 ? 32.238 40.736 45.669 1.00 48.49 178 ARG A O 1
ATOM 1232 N N . GLU A 1 179 ? 33.927 41.748 44.533 1.00 43.79 179 GLU A N 1
ATOM 1233 C CA . GLU A 1 179 ? 35.017 41.073 45.228 1.00 47.35 179 GLU A CA 1
ATOM 1234 C C . GLU A 1 179 ? 35.727 42.142 46.017 1.00 46.61 179 GLU A C 1
ATOM 1235 O O . GLU A 1 179 ? 36.320 43.059 45.425 1.00 44.30 179 GLU A O 1
ATOM 1241 N N . VAL A 1 180 ? 35.648 42.037 47.339 1.00 39.18 180 VAL A N 1
ATOM 1242 C CA . VAL A 1 180 ? 36.037 43.134 48.197 1.00 41.94 180 VAL A CA 1
ATOM 1243 C C . VAL A 1 180 ? 36.988 42.640 49.279 1.00 37.50 180 VAL A C 1
ATOM 1244 O O . VAL A 1 180 ? 36.749 41.607 49.904 1.00 37.04 180 VAL A O 1
ATOM 1248 N N . GLU A 1 181 ? 37.983 43.454 49.587 1.00 37.32 181 GLU A N 1
ATOM 1249 C CA . GLU A 1 181 ? 38.771 43.304 50.791 1.00 36.52 181 GLU A CA 1
ATOM 1250 C C . GLU A 1 181 ? 38.243 44.290 51.833 1.00 36.01 181 GLU A C 1
ATOM 1251 O O . GLU A 1 181 ? 38.409 45.522 51.657 1.00 36.41 181 GLU A O 1
ATOM 1257 N N . PRO A 1 182 ? 37.603 43.827 52.911 1.00 35.29 182 PRO A N 1
ATOM 1258 C CA . PRO A 1 182 ? 36.857 44.762 53.797 1.00 36.70 182 PRO A CA 1
ATOM 1259 C C . PRO A 1 182 ? 37.789 45.536 54.715 1.00 34.66 182 PRO A C 1
ATOM 1260 O O . PRO A 1 182 ? 38.646 44.953 55.380 1.00 34.73 182 PRO A O 1
ATOM 1264 N N . TRP A 1 183 ? 37.663 46.869 54.695 1.00 36.91 183 TRP A N 1
ATOM 1265 C CA . TRP A 1 183 ? 38.443 47.745 55.576 1.00 38.99 183 TRP A CA 1
ATOM 1266 C C . TRP A 1 183 ? 37.664 48.216 56.784 1.00 42.06 183 TRP A C 1
ATOM 1267 O O . TRP A 1 183 ? 38.247 48.444 57.857 1.00 41.80 183 TRP A O 1
ATOM 1278 N N . GLY A 1 184 ? 36.363 48.382 56.639 1.00 42.65 184 GLY A N 1
ATOM 1279 C CA . GLY A 1 184 ? 35.600 48.867 57.764 1.00 44.89 184 GLY A CA 1
ATOM 1280 C C . GLY A 1 184 ? 34.116 48.872 57.498 1.00 42.23 184 GLY A C 1
ATOM 1281 O O . GLY A 1 184 ? 33.661 48.810 56.353 1.00 46.78 184 GLY A O 1
ATOM 1282 N N . LEU A 1 185 ? 33.379 48.864 58.591 1.00 36.45 185 LEU A N 1
ATOM 1283 C CA . LEU A 1 185 ? 31.961 49.112 58.623 1.00 39.37 185 LEU A CA 1
ATOM 1284 C C . LEU A 1 185 ? 31.706 50.482 59.242 1.00 40.98 185 LEU A C 1
ATOM 1285 O O . LEU A 1 185 ? 32.445 50.936 60.125 1.00 44.64 185 LEU A O 1
ATOM 1290 N N . GLY A 1 186 ? 30.628 51.118 58.822 1.00 40.36 186 GLY A N 1
ATOM 1291 C CA . GLY A 1 186 ? 30.386 52.470 59.282 1.00 44.27 186 GLY A CA 1
ATOM 1292 C C . GLY A 1 186 ? 28.925 52.846 59.200 1.00 50.13 186 GLY A C 1
ATOM 1293 O O . GLY A 1 186 ? 28.153 52.281 58.415 1.00 53.88 186 GLY A O 1
ATOM 1294 N N . SER A 1 187 ? 28.541 53.787 60.052 1.00 47.42 187 SER A N 1
ATOM 1295 C CA . SER A 1 187 ? 27.170 54.259 60.134 1.00 52.48 187 SER A CA 1
ATOM 1296 C C . SER A 1 187 ? 27.175 55.754 59.892 1.00 52.44 187 SER A C 1
ATOM 1297 O O . SER A 1 187 ? 27.903 56.483 60.561 1.00 54.51 187 SER A O 1
ATOM 1300 N N . ARG A 1 188 ? 26.472 56.195 58.877 1.00 56.19 188 ARG A N 1
ATOM 1301 C CA . ARG A 1 188 ? 26.168 57.615 58.751 1.00 65.51 188 ARG A CA 1
ATOM 1302 C C . ARG A 1 188 ? 24.719 57.769 58.345 1.00 72.20 188 ARG A C 1
ATOM 1303 O O . ARG A 1 188 ? 24.243 57.066 57.448 1.00 71.26 188 ARG A O 1
ATOM 1311 N N . PHE A 1 189 ? 24.040 58.719 59.004 1.00 76.49 189 PHE A N 1
ATOM 1312 C CA . PHE A 1 189 ? 22.622 59.003 58.782 1.00 76.66 189 PHE A CA 1
ATOM 1313 C C . PHE A 1 189 ? 21.758 57.808 59.185 1.00 74.61 189 PHE A C 1
ATOM 1314 O O . PHE A 1 189 ? 20.698 57.564 58.598 1.00 75.63 189 PHE A O 1
ATOM 1322 N N . GLY A 1 190 ? 22.183 57.083 60.227 1.00 72.23 190 GLY A N 1
ATOM 1323 C CA . GLY A 1 190 ? 21.499 55.887 60.671 1.00 71.14 190 GLY A CA 1
ATOM 1324 C C . GLY A 1 190 ? 21.769 54.630 59.851 1.00 69.92 190 GLY A C 1
ATOM 1325 O O . GLY A 1 190 ? 21.448 53.534 60.319 1.00 65.73 190 GLY A O 1
ATOM 1326 N N . GLN A 1 191 ? 22.410 54.739 58.680 1.00 70.87 191 GLN A N 1
ATOM 1327 C CA . GLN A 1 191 ? 22.541 53.628 57.736 1.00 71.61 191 GLN A CA 1
ATOM 1328 C C . GLN A 1 191 ? 23.970 53.095 57.682 1.00 62.51 191 GLN A C 1
ATOM 1329 O O . GLN A 1 191 ? 24.934 53.869 57.701 1.00 59.91 191 GLN A O 1
ATOM 1335 N N . TRP A 1 192 ? 24.100 51.773 57.532 1.00 57.28 192 TRP A N 1
ATOM 1336 C CA . TRP A 1 192 ? 25.389 51.112 57.644 1.00 52.11 192 TRP A CA 1
ATOM 1337 C C . TRP A 1 192 ? 26.017 50.854 56.275 1.00 49.73 192 TRP A C 1
ATOM 1338 O O . TRP A 1 192 ? 25.341 50.498 55.305 1.00 52.84 192 TRP A O 1
ATOM 1349 N N . TYR A 1 193 ? 27.322 50.984 56.232 1.00 40.73 193 TYR A N 1
ATOM 1350 C CA . TYR A 1 193 ? 28.110 50.902 55.017 1.00 40.96 193 TYR A CA 1
ATOM 1351 C C . TYR A 1 193 ? 29.300 49.995 55.287 1.00 42.89 193 TYR A C 1
ATOM 1352 O O . TYR A 1 193 ? 29.834 49.985 56.397 1.00 41.88 193 TYR A O 1
ATOM 1361 N N . LEU A 1 194 ? 29.760 49.333 54.226 1.00 41.24 194 LEU A N 1
ATOM 1362 C CA . LEU A 1 194 ? 31.034 48.631 54.164 1.00 37.93 194 LEU A CA 1
ATOM 1363 C C . LEU A 1 194 ? 31.968 49.442 53.268 1.00 39.93 194 LEU A C 1
ATOM 1364 O O . LEU A 1 194 ? 31.568 49.910 52.180 1.00 37.90 194 LEU A O 1
ATOM 1369 N N . VAL A 1 195 ? 33.182 49.688 53.742 1.00 38.68 195 VAL A N 1
ATOM 1370 C CA . VAL A 1 195 ? 34.197 50.294 52.894 1.00 39.55 195 VAL A CA 1
ATOM 1371 C C . VAL A 1 195 ? 35.312 49.277 52.742 1.00 39.15 195 VAL A C 1
ATOM 1372 O O . VAL A 1 195 ? 35.652 48.567 53.700 1.00 39.81 195 VAL A O 1
ATOM 1376 N N . GLY A 1 196 ? 35.852 49.170 51.526 1.00 40.21 196 GLY A N 1
ATOM 1377 C CA . GLY A 1 196 ? 36.946 48.243 51.327 1.00 38.32 196 GLY A CA 1
ATOM 1378 C C . GLY A 1 196 ? 37.515 48.418 49.935 1.00 43.96 196 GLY A C 1
ATOM 1379 O O . GLY A 1 196 ? 37.048 49.253 49.147 1.00 42.04 196 GLY A O 1
ATOM 1380 N N . LEU A 1 197 ? 38.593 47.659 49.668 1.00 42.50 197 LEU A N 1
ATOM 1381 C CA . LEU A 1 197 ? 39.211 47.682 48.342 1.00 44.29 197 LEU A CA 1
ATOM 1382 C C . LEU A 1 197 ? 38.405 46.751 47.430 1.00 43.98 197 LEU A C 1
ATOM 1383 O O . LEU A 1 197 ? 38.361 45.534 47.639 1.00 42.44 197 LEU A O 1
ATOM 1388 N N . ASP A 1 198 ? 37.742 47.317 46.435 1.00 46.83 198 ASP A N 1
ATOM 1389 C CA . ASP A 1 198 ? 37.046 46.536 45.428 1.00 47.60 198 ASP A CA 1
ATOM 1390 C C . ASP A 1 198 ? 38.074 46.076 44.405 1.00 50.37 198 ASP A C 1
ATOM 1391 O O . ASP A 1 198 ? 38.609 46.896 43.666 1.00 49.54 198 ASP A O 1
ATOM 1396 N N . ARG A 1 199 ? 38.371 44.773 44.369 1.00 54.12 199 ARG A N 1
ATOM 1397 C CA . ARG A 1 199 ? 39.415 44.279 43.482 1.00 54.20 199 ARG A CA 1
ATOM 1398 C C . ARG A 1 199 ? 38.966 44.316 42.038 1.00 62.72 199 ARG A C 1
ATOM 1399 O O . ARG A 1 199 ? 39.825 44.337 41.156 1.00 62.92 199 ARG A O 1
ATOM 1407 N N . GLY A 1 200 ? 37.645 44.306 41.788 1.00 68.00 200 GLY A N 1
ATOM 1408 C CA . GLY A 1 200 ? 37.148 44.434 40.421 1.00 74.35 200 GLY A CA 1
ATOM 1409 C C . GLY A 1 200 ? 37.385 45.810 39.822 1.00 77.17 200 GLY A C 1
ATOM 1410 O O . GLY A 1 200 ? 37.690 45.937 38.631 1.00 80.46 200 GLY A O 1
ATOM 1411 N N . ARG A 1 201 ? 37.288 46.854 40.640 1.00 73.52 201 ARG A N 1
ATOM 1412 C CA . ARG A 1 201 ? 37.585 48.209 40.217 1.00 72.95 201 ARG A CA 1
ATOM 1413 C C . ARG A 1 201 ? 39.011 48.627 40.564 1.00 69.67 201 ARG A C 1
ATOM 1414 O O . ARG A 1 201 ? 39.461 49.677 40.102 1.00 73.80 201 ARG A O 1
ATOM 1422 N N . GLY A 1 202 ? 39.740 47.828 41.338 1.00 63.43 202 GLY A N 1
ATOM 1423 C CA . GLY A 1 202 ? 41.080 48.210 41.766 1.00 62.62 202 GLY A CA 1
ATOM 1424 C C . GLY A 1 202 ? 41.136 49.515 42.532 1.00 66.36 202 GLY A C 1
ATOM 1425 O O . GLY A 1 202 ? 42.176 50.187 42.539 1.00 69.66 202 GLY A O 1
ATOM 1426 N N . ALA A 1 203 ? 40.035 49.902 43.172 1.00 60.80 203 ALA A N 1
ATOM 1427 C CA . ALA A 1 203 ? 40.004 51.112 43.971 1.00 60.23 203 ALA A CA 1
ATOM 1428 C C . ALA A 1 203 ? 39.078 50.897 45.153 1.00 53.80 203 ALA A C 1
ATOM 1429 O O . ALA A 1 203 ? 38.260 49.969 45.180 1.00 49.71 203 ALA A O 1
ATOM 1431 N N . LYS A 1 204 ? 39.162 51.811 46.099 1.00 51.27 204 LYS A N 1
ATOM 1432 C CA . LYS A 1 204 ? 38.273 51.712 47.230 1.00 55.56 204 LYS A CA 1
ATOM 1433 C C . LYS A 1 204 ? 36.845 52.044 46.819 1.00 54.54 204 LYS A C 1
ATOM 1434 O O . LYS A 1 204 ? 36.605 52.825 45.899 1.00 55.51 204 LYS A O 1
ATOM 1440 N N . ARG A 1 205 ? 35.888 51.437 47.526 1.00 50.80 205 ARG A N 1
ATOM 1441 C CA . ARG A 1 205 ? 34.468 51.603 47.235 1.00 47.58 205 ARG A CA 1
ATOM 1442 C C . ARG A 1 205 ? 33.690 51.486 48.536 1.00 45.49 205 ARG A C 1
ATOM 1443 O O . ARG A 1 205 ? 34.143 50.857 49.501 1.00 41.44 205 ARG A O 1
ATOM 1451 N N . VAL A 1 206 ? 32.551 52.171 48.569 1.00 45.63 206 VAL A N 1
ATOM 1452 C CA . VAL A 1 206 ? 31.637 52.150 49.688 1.00 47.49 206 VAL A CA 1
ATOM 1453 C C . VAL A 1 206 ? 30.353 51.461 49.252 1.00 46.66 206 VAL A C 1
ATOM 1454 O O . VAL A 1 206 ? 29.820 51.739 48.169 1.00 47.86 206 VAL A O 1
ATOM 1458 N N . PHE A 1 207 ? 29.908 50.517 50.056 1.00 46.74 207 PHE A N 1
ATOM 1459 C CA . PHE A 1 207 ? 28.733 49.710 49.793 1.00 48.65 207 PHE A CA 1
ATOM 1460 C C . PHE A 1 207 ? 27.709 49.930 50.902 1.00 47.32 207 PHE A C 1
ATOM 1461 O O . PHE A 1 207 ? 28.029 49.734 52.078 1.00 45.63 207 PHE A O 1
ATOM 1469 N N . ARG A 1 208 ? 26.475 50.278 50.542 1.00 47.77 208 ARG A N 1
ATOM 1470 C CA . ARG A 1 208 ? 25.396 50.305 51.524 1.00 48.15 208 ARG A CA 1
ATOM 1471 C C . ARG A 1 208 ? 24.917 48.890 51.830 1.00 42.94 208 ARG A C 1
ATOM 1472 O O . ARG A 1 208 ? 24.656 48.117 50.917 1.00 48.95 208 ARG A O 1
ATOM 1480 N N . LEU A 1 209 ? 24.892 48.514 53.105 1.00 39.80 209 LEU A N 1
ATOM 1481 C CA . LEU A 1 209 ? 24.493 47.146 53.455 1.00 45.23 209 LEU A CA 1
ATOM 1482 C C . LEU A 1 209 ? 23.099 46.826 52.934 1.00 52.61 209 LEU A C 1
ATOM 1483 O O . LEU A 1 209 ? 22.864 45.721 52.409 1.00 56.45 209 LEU A O 1
ATOM 1488 N N . SER A 1 210 ? 22.196 47.821 52.958 1.00 52.93 210 SER A N 1
ATOM 1489 C CA . SER A 1 210 ? 20.825 47.590 52.510 1.00 54.27 210 SER A CA 1
ATOM 1490 C C . SER A 1 210 ? 20.762 47.231 51.029 1.00 57.50 210 SER A C 1
ATOM 1491 O O . SER A 1 210 ? 19.781 46.616 50.602 1.00 62.50 210 SER A O 1
ATOM 1494 N N . ARG A 1 211 ? 21.786 47.568 50.238 1.00 56.59 211 ARG A N 1
ATOM 1495 C CA . ARG A 1 211 ? 21.781 47.284 48.801 1.00 56.45 211 ARG A CA 1
ATOM 1496 C C . ARG A 1 211 ? 22.454 45.959 48.422 1.00 60.79 211 ARG A C 1
ATOM 1497 O O . ARG A 1 211 ? 22.604 45.674 47.228 1.00 61.11 211 ARG A O 1
ATOM 1513 N N . THR A 1 213 ? 22.368 42.128 47.763 1.00 67.82 213 THR A N 1
ATOM 1514 C CA . THR A 1 213 ? 21.316 41.191 47.426 1.00 74.37 213 THR A CA 1
ATOM 1515 C C . THR A 1 213 ? 21.448 39.857 48.164 1.00 80.66 213 THR A C 1
ATOM 1516 O O . THR A 1 213 ? 20.436 39.164 48.348 1.00 82.23 213 THR A O 1
ATOM 1520 N N . THR A 1 214 ? 22.656 39.507 48.634 1.00 78.34 214 THR A N 1
ATOM 1521 C CA . THR A 1 214 ? 22.966 38.187 49.171 1.00 69.65 214 THR A CA 1
ATOM 1522 C C . THR A 1 214 ? 23.461 38.279 50.603 1.00 68.83 214 THR A C 1
ATOM 1523 O O . THR A 1 214 ? 23.712 39.358 51.147 1.00 70.66 214 THR A O 1
ATOM 1527 N N . ALA A 1 215 ? 23.655 37.112 51.197 1.00 67.70 215 ALA A N 1
ATOM 1528 C CA . ALA A 1 215 ? 24.552 37.039 52.325 1.00 63.86 215 ALA A CA 1
ATOM 1529 C C . ALA A 1 215 ? 25.990 37.173 51.821 1.00 57.04 215 ALA A C 1
ATOM 1530 O O . ALA A 1 215 ? 26.293 37.034 50.633 1.00 53.92 215 ALA A O 1
ATOM 1532 N N . ILE A 1 216 ? 26.866 37.523 52.735 1.00 55.21 216 ILE A N 1
ATOM 1533 C CA . ILE A 1 216 ? 28.266 37.704 52.399 1.00 51.78 216 ILE A CA 1
ATOM 1534 C C . ILE A 1 216 ? 28.941 36.346 52.444 1.00 50.64 216 ILE A C 1
ATOM 1535 O O . ILE A 1 216 ? 28.863 35.644 53.450 1.00 50.91 216 ILE A O 1
ATOM 1540 N N . SER A 1 217 ? 29.623 35.976 51.372 1.00 51.78 217 SER A N 1
ATOM 1541 C CA . SER A 1 217 ? 30.479 34.795 51.426 1.00 51.02 217 SER A CA 1
ATOM 1542 C C . SER A 1 217 ? 31.928 35.207 51.767 1.00 48.21 217 SER A C 1
ATOM 1543 O O . SER A 1 217 ? 32.566 35.987 51.027 1.00 45.54 217 SER A O 1
ATOM 1546 N N . VAL A 1 218 ? 32.401 34.739 52.925 1.00 42.37 218 VAL A N 1
ATOM 1547 C CA . VAL A 1 218 ? 33.759 34.966 53.394 1.00 41.99 218 VAL A CA 1
ATOM 1548 C C . VAL A 1 218 ? 34.699 33.961 52.723 1.00 44.77 218 VAL A C 1
ATOM 1549 O O . VAL A 1 218 ? 34.581 32.755 52.953 1.00 41.63 218 VAL A O 1
ATOM 1553 N N . LEU A 1 219 ? 35.691 34.455 51.952 1.00 39.41 219 LEU A N 1
ATOM 1554 C CA . LEU A 1 219 ? 36.608 33.545 51.228 1.00 46.76 219 LEU A CA 1
ATOM 1555 C C . LEU A 1 219 ? 37.765 33.134 52.145 1.00 52.81 219 LEU A C 1
ATOM 1556 O O . LEU A 1 219 ? 38.888 33.676 52.094 1.00 40.45 219 LEU A O 1
ATOM 1561 N N . THR A 1 220 ? 37.488 32.114 52.959 1.00 39.81 220 THR A N 1
ATOM 1562 C CA . THR A 1 220 ? 38.388 31.590 53.987 1.00 49.61 220 THR A CA 1
ATOM 1563 C C . THR A 1 220 ? 39.592 30.865 53.384 1.00 40.72 220 THR A C 1
ATOM 1564 O O . THR A 1 220 ? 40.410 30.375 54.159 1.00 40.70 220 THR A O 1
ATOM 1568 N N . THR A 1 221 ? 39.642 30.700 52.070 1.00 41.87 221 THR A N 1
ATOM 1569 C CA . THR A 1 221 ? 40.849 30.238 51.409 1.00 43.12 221 THR A CA 1
ATOM 1570 C C . THR A 1 221 ? 41.825 31.369 51.085 1.00 46.84 221 THR A C 1
ATOM 1571 O O . THR A 1 221 ? 42.929 31.082 50.610 1.00 44.43 221 THR A O 1
ATOM 1575 N N . GLY A 1 222 ? 41.403 32.634 51.210 1.00 46.41 222 GLY A N 1
ATOM 1576 C CA . GLY A 1 222 ? 42.185 33.764 50.770 1.00 43.06 222 GLY A CA 1
ATOM 1577 C C . GLY A 1 222 ? 42.745 34.598 51.916 1.00 42.14 222 GLY A C 1
ATOM 1578 O O . GLY A 1 222 ? 42.354 34.459 53.072 1.00 41.01 222 GLY A O 1
ATOM 1579 N N . SER A 1 223 ? 43.644 35.518 51.549 1.00 42.82 223 SER A N 1
ATOM 1580 C CA . SER A 1 223 ? 44.214 36.452 52.503 1.00 42.25 223 SER A CA 1
ATOM 1581 C C . SER A 1 223 ? 44.277 37.833 51.859 1.00 42.76 223 SER A C 1
ATOM 1582 O O . SER A 1 223 ? 44.247 37.973 50.634 1.00 43.85 223 SER A O 1
ATOM 1585 N N . PHE A 1 224 ? 44.378 38.846 52.722 1.00 42.11 224 PHE A N 1
ATOM 1586 C CA . PHE A 1 224 ? 44.715 40.192 52.293 1.00 44.69 224 PHE A CA 1
ATOM 1587 C C . PHE A 1 224 ? 45.229 40.908 53.525 1.00 44.73 224 PHE A C 1
ATOM 1588 O O . PHE A 1 224 ? 45.030 40.447 54.649 1.00 41.21 224 PHE A O 1
ATOM 1596 N N . HIS A 1 225 ? 45.888 42.037 53.304 1.00 46.99 225 HIS A N 1
ATOM 1597 C CA A HIS A 1 225 ? 46.090 42.946 54.403 0.46 47.48 225 HIS A CA 1
ATOM 1598 C CA B HIS A 1 225 ? 46.278 43.008 54.326 0.54 47.97 225 HIS A CA 1
ATOM 1599 C C . HIS A 1 225 ? 45.578 44.325 54.018 1.00 45.63 225 HIS A C 1
ATOM 1600 O O . HIS A 1 225 ? 45.731 44.797 52.890 1.00 47.28 225 HIS A O 1
ATOM 1613 N N . PRO A 1 226 ? 44.865 44.969 54.936 1.00 44.78 226 PRO A N 1
ATOM 1614 C CA . PRO A 1 226 ? 44.404 46.330 54.667 1.00 49.24 226 PRO A CA 1
ATOM 1615 C C . PRO A 1 226 ? 45.569 47.305 54.668 1.00 51.09 226 PRO A C 1
ATOM 1616 O O . PRO A 1 226 ? 46.600 47.058 55.316 1.00 47.49 226 PRO A O 1
ATOM 1620 N N . PRO A 1 227 ? 45.461 48.418 53.935 1.00 57.65 227 PRO A N 1
ATOM 1621 C CA . PRO A 1 227 ? 46.583 49.390 53.857 1.00 62.78 227 PRO A CA 1
ATOM 1622 C C . PRO A 1 227 ? 46.808 50.059 55.209 1.00 57.71 227 PRO A C 1
ATOM 1623 O O . PRO A 1 227 ? 45.870 50.256 55.969 1.00 53.96 227 PRO A O 1
ATOM 1627 N N . LYS A 1 228 ? 48.067 50.324 55.551 1.00 66.79 228 LYS A N 1
ATOM 1628 C CA . LYS A 1 228 ? 48.331 50.917 56.865 1.00 74.70 228 LYS A CA 1
ATOM 1629 C C . LYS A 1 228 ? 47.731 52.312 56.965 1.00 76.91 228 LYS A C 1
ATOM 1630 O O . LYS A 1 228 ? 47.177 52.675 58.005 1.00 79.04 228 LYS A O 1
ATOM 1636 N N . ASP A 1 229 ? 47.820 53.098 55.901 1.00 84.11 229 ASP A N 1
ATOM 1637 C CA . ASP A 1 229 ? 47.273 54.455 55.876 1.00 92.77 229 ASP A CA 1
ATOM 1638 C C . ASP A 1 229 ? 45.824 54.440 55.368 1.00 94.18 229 ASP A C 1
ATOM 1639 O O . ASP A 1 229 ? 45.500 54.909 54.278 1.00 97.73 229 ASP A O 1
ATOM 1644 N N . PHE A 1 230 ? 44.941 53.861 56.177 1.00 92.20 230 PHE A N 1
ATOM 1645 C CA . PHE A 1 230 ? 43.509 53.810 55.891 1.00 90.21 230 PHE A CA 1
ATOM 1646 C C . PHE A 1 230 ? 42.729 54.480 57.006 1.00 90.65 230 PHE A C 1
ATOM 1647 O O . PHE A 1 230 ? 42.748 54.010 58.149 1.00 89.41 230 PHE A O 1
ATOM 1655 N N . ASN A 1 231 ? 42.052 55.576 56.684 1.00 95.52 231 ASN A N 1
ATOM 1656 C CA . ASN A 1 231 ? 41.215 56.272 57.659 1.00 99.94 231 ASN A CA 1
ATOM 1657 C C . ASN A 1 231 ? 39.739 55.990 57.377 1.00 98.60 231 ASN A C 1
ATOM 1658 O O . ASN A 1 231 ? 39.187 56.477 56.383 1.00 99.98 231 ASN A O 1
ATOM 1663 N N . ALA A 1 232 ? 39.103 55.199 58.250 1.00 96.38 232 ALA A N 1
ATOM 1664 C CA . ALA A 1 232 ? 37.693 54.870 58.041 1.00 94.30 232 ALA A CA 1
ATOM 1665 C C . ALA A 1 232 ? 36.789 56.085 58.231 1.00 93.96 232 ALA A C 1
ATOM 1666 O O . ALA A 1 232 ? 35.829 56.271 57.472 1.00 93.98 232 ALA A O 1
ATOM 1668 N N . ARG A 1 233 ? 37.096 56.938 59.218 1.00 91.56 233 ARG A N 1
ATOM 1669 C CA . ARG A 1 233 ? 36.235 58.083 59.505 1.00 90.66 233 ARG A CA 1
ATOM 1670 C C . ARG A 1 233 ? 36.266 59.105 58.373 1.00 88.06 233 ARG A C 1
ATOM 1671 O O . ARG A 1 233 ? 35.227 59.673 58.015 1.00 82.57 233 ARG A O 1
ATOM 1679 N N . ALA A 1 234 ? 37.449 59.360 57.806 1.00 89.42 234 ALA A N 1
ATOM 1680 C CA . ALA A 1 234 ? 37.547 60.303 56.698 1.00 91.80 234 ALA A CA 1
ATOM 1681 C C . ALA A 1 234 ? 36.886 59.753 55.441 1.00 90.95 234 ALA A C 1
ATOM 1682 O O . ALA A 1 234 ? 36.299 60.516 54.661 1.00 89.52 234 ALA A O 1
ATOM 1684 N N . GLU A 1 235 ? 36.968 58.435 55.232 1.00 88.76 235 GLU A N 1
ATOM 1685 C CA . GLU A 1 235 ? 36.353 57.829 54.054 1.00 88.47 235 GLU A CA 1
ATOM 1686 C C . GLU A 1 235 ? 34.827 57.938 54.102 1.00 87.81 235 GLU A C 1
ATOM 1687 O O . GLU A 1 235 ? 34.182 58.261 53.093 1.00 90.53 235 GLU A O 1
ATOM 1693 N N . LEU A 1 236 ? 34.240 57.696 55.279 1.00 84.99 236 LEU A N 1
ATOM 1694 C CA . LEU A 1 236 ? 32.793 57.713 55.446 1.00 82.97 236 LEU A CA 1
ATOM 1695 C C . LEU A 1 236 ? 32.250 59.145 55.527 1.00 85.41 236 LEU A C 1
ATOM 1696 O O . LEU A 1 236 ? 31.177 59.440 54.984 1.00 83.22 236 LEU A O 1
ATOM 1701 N N . ASP A 1 237 ? 33.003 60.052 56.169 1.00 86.46 237 ASP A N 1
ATOM 1702 C CA . ASP A 1 237 ? 32.640 61.466 56.178 1.00 89.31 237 ASP A CA 1
ATOM 1703 C C . ASP A 1 237 ? 32.476 62.019 54.769 1.00 91.35 237 ASP A C 1
ATOM 1704 O O . ASP A 1 237 ? 31.619 62.878 54.541 1.00 94.81 237 ASP A O 1
ATOM 1709 N N . GLU A 1 238 ? 33.261 61.536 53.806 1.00 91.20 238 GLU A N 1
ATOM 1710 C CA . GLU A 1 238 ? 33.067 62.025 52.446 1.00 89.80 238 GLU A CA 1
ATOM 17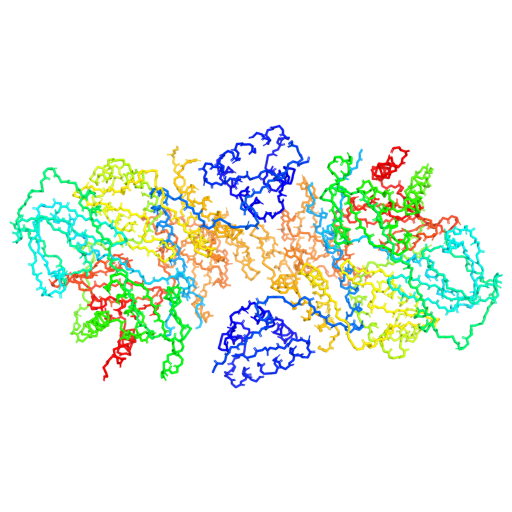11 C C . GLU A 1 238 ? 31.721 61.587 51.859 1.00 85.36 238 GLU A C 1
ATOM 1712 O O . GLU A 1 238 ? 31.296 62.123 50.837 1.00 82.69 238 GLU A O 1
ATOM 1718 N N . LEU A 1 239 ? 31.034 60.631 52.480 1.00 85.98 239 LEU A N 1
ATOM 1719 C CA . LEU A 1 239 ? 29.725 60.218 51.987 1.00 87.51 239 LEU A CA 1
ATOM 1720 C C . LEU A 1 239 ? 28.749 61.394 52.024 1.00 90.38 239 LEU A C 1
ATOM 1721 O O . LEU A 1 239 ? 28.734 62.190 52.967 1.00 85.57 239 LEU A O 1
ATOM 1726 N N . ASN A 1 240 ? 27.922 61.476 50.989 1.00 97.06 240 ASN A N 1
ATOM 1727 C CA . ASN A 1 240 ? 26.869 62.474 50.848 1.00 105.12 240 ASN A CA 1
ATOM 1728 C C . ASN A 1 240 ? 25.492 61.839 51.016 1.00 107.89 240 ASN A C 1
ATOM 1729 O O . ASN A 1 240 ? 25.224 60.763 50.465 1.00 106.78 240 ASN A O 1
ATOM 1734 N N . GLU A 1 241 ? 24.645 62.492 51.816 1.00 111.29 241 GLU A N 1
ATOM 1735 C CA . GLU A 1 241 ? 23.331 61.961 52.151 1.00 111.67 241 GLU A CA 1
ATOM 1736 C C . GLU A 1 241 ? 22.525 61.717 50.881 1.00 109.55 241 GLU A C 1
ATOM 1737 O O . GLU A 1 241 ? 22.714 62.386 49.857 1.00 112.94 241 GLU A O 1
ATOM 1743 N N . LEU A 1 242 ? 21.646 60.720 50.936 1.00 104.44 242 LEU A N 1
ATOM 1744 C CA . LEU A 1 242 ? 20.787 60.439 49.794 1.00 101.64 242 LEU A CA 1
ATOM 1745 C C . LEU A 1 242 ? 19.733 61.533 49.584 1.00 98.51 242 LEU A C 1
ATOM 1746 O O . LEU A 1 242 ? 19.287 62.178 50.541 1.00 99.65 242 LEU A O 1
ATOM 1751 N N . PRO A 1 243 ? 19.316 61.759 48.339 1.00 93.03 243 PRO A N 1
ATOM 1752 C CA . PRO A 1 243 ? 18.202 62.687 48.097 1.00 93.12 243 PRO A CA 1
ATOM 1753 C C . PRO A 1 243 ? 16.958 62.249 48.863 1.00 91.40 243 PRO A C 1
ATOM 1754 O O . PRO A 1 243 ? 16.618 61.060 48.886 1.00 94.60 243 PRO A O 1
ATOM 1758 N N . VAL A 1 244 ? 16.310 63.202 49.538 1.00 87.96 244 VAL A N 1
ATOM 1759 C CA . VAL A 1 244 ? 15.022 62.979 50.201 1.00 84.64 244 VAL A CA 1
ATOM 1760 C C . VAL A 1 244 ? 13.883 62.876 49.187 1.00 84.06 244 VAL A C 1
ATOM 1761 O O . VAL A 1 244 ? 13.444 63.883 48.625 1.00 89.58 244 VAL A O 1
ATOM 1765 N N . ARG A 1 245 ? 13.410 61.659 48.930 1.00 80.86 245 ARG A N 1
ATOM 1766 C CA . ARG A 1 245 ? 12.335 61.359 47.986 1.00 80.60 245 ARG A CA 1
ATOM 1767 C C . ARG A 1 245 ? 10.984 61.289 48.706 1.00 74.50 245 ARG A C 1
ATOM 1768 O O . ARG A 1 245 ? 10.919 61.281 49.933 1.00 73.61 245 ARG A O 1
ATOM 1776 N N . GLN A 1 246 ? 9.896 61.296 47.924 1.00 74.32 246 GLN A N 1
ATOM 1777 C CA . GLN A 1 246 ? 8.524 61.288 48.434 1.00 71.52 246 GLN A CA 1
ATOM 1778 C C . GLN A 1 246 ? 7.784 60.014 48.054 1.00 69.01 246 GLN A C 1
ATOM 1779 O O . GLN A 1 246 ? 7.771 59.625 46.884 1.00 71.93 246 GLN A O 1
ATOM 1785 N N . ALA A 1 247 ? 7.179 59.369 49.051 1.00 66.19 247 ALA A N 1
ATOM 1786 C CA . ALA A 1 247 ? 6.352 58.185 48.872 1.00 65.17 247 ALA A CA 1
ATOM 1787 C C . ALA A 1 247 ? 4.868 58.539 48.980 1.00 67.22 247 ALA A C 1
ATOM 1788 O O . ALA A 1 247 ? 4.484 59.430 49.739 1.00 66.07 247 ALA A O 1
ATOM 1790 N N . THR A 1 248 ? 4.032 57.820 48.225 1.00 68.32 248 THR A N 1
ATOM 1791 C CA . THR A 1 248 ? 2.581 57.988 48.259 1.00 71.90 248 THR A CA 1
ATOM 1792 C C . THR A 1 248 ? 1.965 56.664 48.701 1.00 75.25 248 THR A C 1
ATOM 1793 O O . THR A 1 248 ? 2.165 55.627 48.052 1.00 72.71 248 THR A O 1
ATOM 1797 N N . LEU A 1 249 ? 1.241 56.696 49.820 1.00 76.01 249 LEU A N 1
ATOM 1798 C CA . LEU A 1 249 ? 0.776 55.490 50.480 1.00 69.88 249 LEU A CA 1
ATOM 1799 C C . LEU A 1 249 ? -0.719 55.581 50.738 1.00 73.79 249 LEU A C 1
ATOM 1800 O O . LEU A 1 249 ? -1.237 56.648 51.091 1.00 76.44 249 LEU A O 1
ATOM 1805 N N . VAL A 1 250 ? -1.409 54.460 50.543 1.00 75.01 250 VAL A N 1
ATOM 1806 C CA . VAL A 1 250 ? -2.787 54.288 50.985 1.00 76.61 250 VAL A CA 1
ATOM 1807 C C . VAL A 1 250 ? -2.761 53.373 52.197 1.00 72.46 250 VAL A C 1
ATOM 1808 O O . VAL A 1 250 ? -2.293 52.235 52.096 1.00 69.41 250 VAL A O 1
ATOM 1812 N N . ILE A 1 251 ? -3.312 53.851 53.316 1.00 72.31 251 ILE A N 1
ATOM 1813 C CA . ILE A 1 251 ? -3.286 53.162 54.601 1.00 71.41 251 ILE A CA 1
ATOM 1814 C C . ILE A 1 251 ? -4.686 53.104 55.206 1.00 76.36 251 ILE A C 1
ATOM 1815 O O . ILE A 1 251 ? -5.519 53.984 54.977 1.00 79.57 251 ILE A O 1
ATOM 1820 N N . ASP A 1 252 ? -4.950 52.040 55.963 1.00 75.94 252 ASP A N 1
ATOM 1821 C CA . ASP A 1 252 ? -6.217 51.900 56.676 1.00 76.00 252 ASP A CA 1
ATOM 1822 C C . ASP A 1 252 ? -6.368 53.008 57.717 1.00 79.09 252 ASP A C 1
ATOM 1823 O O . ASP A 1 252 ? -5.421 53.341 58.441 1.00 75.97 252 ASP A O 1
ATOM 1828 N N . LYS A 1 253 ? -7.577 53.552 57.823 1.00 85.72 253 LYS A N 1
ATOM 1829 C CA . LYS A 1 253 ? -7.848 54.572 58.827 1.00 91.21 253 LYS A CA 1
ATOM 1830 C C . LYS A 1 253 ? -7.634 54.035 60.232 1.00 95.96 253 LYS A C 1
ATOM 1831 O O . LYS A 1 253 ? -7.818 52.848 60.500 1.00 95.21 253 LYS A O 1
ATOM 1837 N N . ASP A 1 254 ? -7.152 54.909 61.112 1.00 103.05 254 ASP A N 1
ATOM 1838 C CA . ASP A 1 254 ? -6.901 54.585 62.515 1.00 109.43 254 ASP A CA 1
ATOM 1839 C C . ASP A 1 254 ? -5.820 53.519 62.708 1.00 110.80 254 ASP A C 1
ATOM 1840 O O . ASP A 1 254 ? -5.765 52.879 63.765 1.00 113.21 254 ASP A O 1
ATOM 1845 N N . LYS A 1 255 ? -4.941 53.315 61.725 1.00 106.46 255 LYS A N 1
ATOM 1846 C CA . LYS A 1 255 ? -3.860 52.343 61.846 1.00 92.41 255 LYS A CA 1
ATOM 1847 C C . LYS A 1 255 ? -2.517 52.982 61.508 1.00 80.75 255 LYS A C 1
ATOM 1848 O O . LYS A 1 255 ? -2.441 54.041 60.882 1.00 77.32 255 LYS A O 1
ATOM 1854 N N . LEU A 1 256 ? -1.446 52.323 61.954 1.00 75.78 256 LEU A N 1
ATOM 1855 C CA . LEU A 1 256 ? -0.083 52.696 61.592 1.00 69.98 256 LEU A CA 1
ATOM 1856 C C . LEU A 1 256 ? 0.262 54.082 62.153 1.00 72.58 256 LEU A C 1
ATOM 1857 O O . LEU A 1 256 ? 0.510 55.055 61.430 1.00 71.84 256 LEU A O 1
ATOM 1862 N N . LEU A 1 257 ? 0.263 54.157 63.483 1.00 74.13 257 LEU A N 1
ATOM 1863 C CA . LEU A 1 257 ? 0.416 55.452 64.140 1.00 74.48 257 LEU A CA 1
ATOM 1864 C C . LEU A 1 257 ? 1.818 56.004 63.955 1.00 69.35 257 LEU A C 1
ATOM 1865 O O . LEU A 1 257 ? 1.982 57.191 63.657 1.00 71.53 257 LEU A O 1
ATOM 1870 N N . ALA A 1 258 ? 2.843 55.172 64.134 1.00 65.13 258 ALA A N 1
ATOM 1871 C CA . ALA A 1 258 ? 4.198 55.670 63.920 1.00 64.74 258 ALA A CA 1
ATOM 1872 C C . ALA A 1 258 ? 4.364 56.203 62.502 1.00 65.64 258 ALA A C 1
ATOM 1873 O O . ALA A 1 258 ? 5.001 57.244 62.289 1.00 66.29 258 ALA A O 1
ATOM 1875 N N . LEU A 1 259 ? 3.755 55.528 61.526 1.00 65.20 259 LEU A N 1
ATOM 1876 C CA . LEU A 1 259 ? 3.857 55.979 60.145 1.00 60.94 259 LEU A CA 1
ATOM 1877 C C . LEU A 1 259 ? 3.162 57.317 59.960 1.00 63.21 259 LEU A C 1
ATOM 1878 O O . LEU A 1 259 ? 3.707 58.215 59.319 1.00 66.61 259 LEU A O 1
ATOM 1883 N N . ARG A 1 260 ? 1.994 57.500 60.569 1.00 65.89 260 ARG A N 1
ATOM 1884 C CA . ARG A 1 260 ? 1.257 58.753 60.381 1.00 67.61 260 ARG A CA 1
ATOM 1885 C C . ARG A 1 260 ? 1.985 59.930 61.005 1.00 69.16 260 ARG A C 1
ATOM 1886 O O . ARG A 1 260 ? 1.829 61.065 60.551 1.00 68.63 260 ARG A O 1
ATOM 1894 N N . LYS A 1 261 ? 2.799 59.669 62.029 1.00 71.77 261 LYS A N 1
ATOM 1895 C CA . LYS A 1 261 ? 3.633 60.712 62.616 1.00 73.96 261 LYS A CA 1
ATOM 1896 C C . LYS A 1 261 ? 4.571 61.320 61.576 1.00 71.64 261 LYS A C 1
ATOM 1897 O O . LYS A 1 261 ? 4.942 62.487 61.685 1.00 69.25 261 LYS A O 1
ATOM 1903 N N . LYS A 1 262 ? 4.950 60.557 60.557 1.00 71.68 262 LYS A N 1
ATOM 1904 C CA . LYS A 1 262 ? 5.855 61.028 59.511 1.00 71.09 262 LYS A CA 1
ATOM 1905 C C . LYS A 1 262 ? 5.148 61.676 58.316 1.00 72.28 262 LYS A C 1
ATOM 1906 O O . LYS A 1 262 ? 5.832 62.108 57.380 1.00 73.19 262 LYS A O 1
ATOM 1912 N N . ALA A 1 263 ? 3.818 61.726 58.294 1.00 70.50 263 ALA A N 1
ATOM 1913 C CA . ALA A 1 263 ? 3.106 62.085 57.075 1.00 71.07 263 ALA A CA 1
ATOM 1914 C C . ALA A 1 263 ? 3.176 63.588 56.788 1.00 75.28 263 ALA A C 1
ATOM 1915 O O . ALA A 1 263 ? 2.832 64.414 57.639 1.00 76.32 263 ALA A O 1
ATOM 1917 N N . THR A 1 264 ? 3.580 63.937 55.559 1.00 75.07 264 THR A N 1
ATOM 1918 C CA . THR A 1 264 ? 3.608 65.330 55.114 1.00 73.96 264 THR A CA 1
ATOM 1919 C C . THR A 1 264 ? 2.249 65.815 54.644 1.00 77.70 264 THR A C 1
ATOM 1920 O O . THR A 1 264 ? 2.007 67.027 54.611 1.00 80.38 264 THR A O 1
ATOM 1924 N N . SER A 1 265 ? 1.389 64.915 54.190 1.00 79.68 265 SER A N 1
ATOM 1925 C CA . SER A 1 265 ? 0.040 65.307 53.816 1.00 83.37 265 SER A CA 1
ATOM 1926 C C . SER A 1 265 ? -0.888 64.151 54.135 1.00 83.92 265 SER A C 1
ATOM 1927 O O . SER A 1 265 ? -0.466 62.997 54.166 1.00 80.46 265 SER A O 1
ATOM 1930 N N . LEU A 1 266 ? -2.165 64.469 54.335 1.00 88.97 266 LEU A N 1
ATOM 1931 C CA . LEU A 1 266 ? -3.180 63.467 54.616 1.00 90.90 266 LEU A CA 1
ATOM 1932 C C . LEU A 1 266 ? -4.488 63.874 53.965 1.00 95.04 266 LEU A C 1
ATOM 1933 O O . LEU A 1 266 ? -4.871 65.043 54.026 1.00 98.70 266 LEU A O 1
ATOM 1938 N N . GLN A 1 267 ? -5.158 62.912 53.332 1.00 95.84 267 GLN A N 1
ATOM 1939 C CA . GLN A 1 267 ? -6.473 63.130 52.733 1.00 102.18 267 GLN A CA 1
ATOM 1940 C C . GLN A 1 267 ? -7.119 61.762 52.573 1.00 103.90 267 GLN A C 1
ATOM 1941 O O . GLN A 1 267 ? -6.453 60.728 52.696 1.00 102.22 267 GLN A O 1
ATOM 1947 N N . ASP A 1 268 ? -8.426 61.760 52.327 1.00 102.98 268 ASP A N 1
ATOM 1948 C CA . ASP A 1 268 ? -9.112 60.500 52.092 1.00 105.71 268 ASP A CA 1
ATOM 1949 C C . ASP A 1 268 ? -8.671 59.874 50.775 1.00 106.41 268 ASP A C 1
ATOM 1950 O O . ASP A 1 268 ? -8.334 60.563 49.810 1.00 107.06 268 ASP A O 1
ATOM 1955 N N . ALA A 1 269 ? -8.617 58.549 50.775 1.00 107.07 269 ALA A N 1
ATOM 1956 C CA . ALA A 1 269 ? -8.196 57.789 49.603 1.00 109.15 269 ALA A CA 1
ATOM 1957 C C . ALA A 1 269 ? -9.289 57.839 48.537 1.00 112.90 269 ALA A C 1
ATOM 1958 O O . ALA A 1 269 ? -10.481 57.829 48.871 1.00 111.84 269 ALA A O 1
ATOM 1960 N N . PRO A 1 270 ? -8.920 57.917 47.254 1.00 117.86 270 PRO A N 1
ATOM 1961 C CA . PRO A 1 270 ? -9.932 58.153 46.206 1.00 124.11 270 PRO A CA 1
ATOM 1962 C C . PRO A 1 270 ? -11.106 57.179 46.192 1.00 128.43 270 PRO A C 1
ATOM 1963 O O . PRO A 1 270 ? -12.244 57.643 46.047 1.00 130.54 270 PRO A O 1
ATOM 1967 N N . ASP A 1 271 ? -10.894 55.865 46.345 1.00 130.29 271 ASP A N 1
ATOM 1968 C CA . ASP A 1 271 ? -12.011 54.936 46.155 1.00 134.76 271 ASP A CA 1
ATOM 1969 C C . ASP A 1 271 ? -12.242 53.990 47.332 1.00 132.79 271 ASP A C 1
ATOM 1970 O O . ASP A 1 271 ? -13.375 53.573 47.593 1.00 133.22 271 ASP A O 1
ATOM 1975 N N . GLU A 1 272 ? -11.184 53.643 48.045 1.00 130.62 272 GLU A N 1
ATOM 1976 C CA . GLU A 1 272 ? -11.291 52.674 49.125 1.00 129.70 272 GLU A CA 1
ATOM 1977 C C . GLU A 1 272 ? -11.865 53.350 50.356 1.00 128.03 272 GLU A C 1
ATOM 1978 O O . GLU A 1 272 ? -11.284 54.305 50.876 1.00 126.11 272 GLU A O 1
ATOM 1984 N N . SER A 1 273 ? -13.019 52.874 50.798 1.00 129.68 273 SER A N 1
ATOM 1985 C CA . SER A 1 273 ? -13.603 53.376 52.030 1.00 127.14 273 SER A CA 1
ATOM 1986 C C . SER A 1 273 ? -12.690 53.030 53.205 1.00 121.38 273 SER A C 1
ATOM 1987 O O . SER A 1 273 ? -11.977 52.023 53.194 1.00 119.75 273 SER A O 1
ATOM 1990 N N . GLY A 1 274 ? -12.697 53.892 54.218 1.00 118.09 274 GLY A N 1
ATOM 1991 C CA . GLY A 1 274 ? -11.921 53.640 55.417 1.00 111.94 274 GLY A CA 1
ATOM 1992 C C . GLY A 1 274 ? -10.420 53.632 55.236 1.00 105.85 274 GLY A C 1
ATOM 1993 O O . GLY A 1 274 ? -9.713 53.047 56.063 1.00 103.45 274 GLY A O 1
ATOM 1994 N N . ARG A 1 275 ? -9.902 54.280 54.188 1.00 103.12 275 ARG A N 1
ATOM 1995 C CA . ARG A 1 275 ? -8.462 54.363 53.976 1.00 96.14 275 ARG A CA 1
ATOM 1996 C C . ARG A 1 275 ? -8.095 55.803 53.635 1.00 94.59 275 ARG A C 1
ATOM 1997 O O . ARG A 1 275 ? -8.856 56.526 52.994 1.00 96.29 275 ARG A O 1
ATOM 2005 N N . ASP A 1 276 ? -6.884 56.178 54.018 1.00 90.23 276 ASP A N 1
ATOM 2006 C CA . ASP A 1 276 ? -6.293 57.485 53.800 1.00 89.87 276 ASP A CA 1
ATOM 2007 C C . ASP A 1 276 ? -5.201 57.405 52.747 1.00 91.03 276 ASP A C 1
ATOM 2008 O O . ASP A 1 276 ? -4.591 56.354 52.530 1.00 92.12 276 ASP A O 1
ATOM 2013 N N . ARG A 1 277 ? -4.913 58.543 52.132 1.00 91.46 277 ARG A N 1
ATOM 2014 C CA . ARG A 1 277 ? -3.779 58.649 51.230 1.00 91.97 277 ARG A CA 1
ATOM 2015 C C . ARG A 1 277 ? -2.812 59.647 51.852 1.00 87.67 277 ARG A C 1
ATOM 2016 O O . ARG A 1 277 ? -3.142 60.827 51.987 1.00 88.59 277 ARG A O 1
ATOM 2024 N N . ILE A 1 278 ? -1.611 59.185 52.209 1.00 82.08 278 ILE A N 1
ATOM 2025 C CA . ILE A 1 278 ? -0.608 60.056 52.808 1.00 74.78 278 ILE A CA 1
ATOM 2026 C C . ILE A 1 278 ? 0.639 60.054 51.944 1.00 74.67 278 ILE A C 1
ATOM 2027 O O . ILE A 1 278 ? 0.892 59.132 51.166 1.00 76.19 278 ILE A O 1
ATOM 2032 N N . THR A 1 279 ? 1.454 61.082 52.149 1.00 72.60 279 THR A N 1
ATOM 2033 C CA . THR A 1 279 ? 2.796 61.159 51.603 1.00 71.91 279 THR A CA 1
ATOM 2034 C C . THR A 1 279 ? 3.780 61.185 52.761 1.00 70.86 279 THR A C 1
ATOM 2035 O O . THR A 1 279 ? 3.483 61.728 53.829 1.00 71.30 279 THR A O 1
ATOM 2039 N N . VAL A 1 280 ? 4.908 60.497 52.588 1.00 67.86 280 VAL A N 1
ATOM 2040 C CA . VAL A 1 280 ? 5.956 60.463 53.592 1.00 62.51 280 VAL A CA 1
ATOM 2041 C C . VAL A 1 280 ? 7.290 60.631 52.874 1.00 62.51 280 VAL A C 1
ATOM 2042 O O . VAL A 1 280 ? 7.452 60.248 51.707 1.00 62.09 280 VAL A O 1
ATOM 2046 N N . ASP A 1 281 ? 8.226 61.265 53.563 1.00 61.73 281 ASP A N 1
ATOM 2047 C CA . ASP A 1 281 ? 9.567 61.434 53.042 1.00 64.51 281 ASP A CA 1
ATOM 2048 C C . ASP A 1 281 ? 10.417 60.257 53.469 1.00 66.04 281 ASP A C 1
ATOM 2049 O O . ASP A 1 281 ? 10.363 59.828 54.622 1.00 65.45 281 ASP A O 1
ATOM 2054 N N . PHE A 1 282 ? 11.218 59.753 52.536 1.00 67.93 282 PHE A N 1
ATOM 2055 C CA . PHE A 1 282 ? 12.188 58.716 52.846 1.00 69.37 282 PHE A CA 1
ATOM 2056 C C . PHE A 1 282 ? 13.399 58.984 51.971 1.00 76.05 282 PHE A C 1
ATOM 2057 O O . PHE A 1 282 ? 13.303 59.695 50.965 1.00 79.93 282 PHE A O 1
ATOM 2065 N N . ARG A 1 283 ? 14.547 58.424 52.372 1.00 75.14 283 ARG A N 1
ATOM 2066 C CA . ARG A 1 283 ? 15.777 58.487 51.583 1.00 81.14 283 ARG A CA 1
ATOM 2067 C C . ARG A 1 283 ? 16.099 57.143 50.944 1.00 77.14 283 ARG A C 1
ATOM 2068 O O . ARG A 1 283 ? 16.245 57.079 49.721 1.00 78.18 283 ARG A O 1
ATOM 2076 N N . ASP A 1 284 ? 16.223 56.071 51.739 1.00 73.46 284 ASP A N 1
ATOM 2077 C CA . ASP A 1 284 ? 16.557 54.744 51.223 1.00 72.29 284 ASP A CA 1
ATOM 2078 C C . ASP A 1 284 ? 15.293 53.923 51.039 1.00 66.07 284 ASP A C 1
ATOM 2079 O O . ASP A 1 284 ? 14.610 53.624 52.028 1.00 67.61 284 ASP A O 1
ATOM 2084 N N . PRO A 1 285 ? 14.978 53.495 49.817 1.00 64.32 285 PRO A N 1
ATOM 2085 C CA . PRO A 1 285 ? 13.750 52.717 49.604 1.00 64.60 285 PRO A CA 1
ATOM 2086 C C . PRO A 1 285 ? 13.780 51.329 50.207 1.00 60.74 285 PRO A C 1
ATOM 2087 O O . PRO A 1 285 ? 12.704 50.791 50.488 1.00 59.52 285 PRO A O 1
ATOM 2091 N N . GLU A 1 286 ? 14.956 50.727 50.419 1.00 59.62 286 GLU A N 1
ATOM 2092 C CA . GLU A 1 286 ? 14.965 49.434 51.087 1.00 59.76 286 GLU A CA 1
ATOM 2093 C C . GLU A 1 286 ? 14.563 49.597 52.535 1.00 53.89 286 GLU A C 1
ATOM 2094 O O . GLU A 1 286 ? 13.883 48.736 53.095 1.00 52.16 286 GLU A O 1
ATOM 2100 N N . GLN A 1 287 ? 14.945 50.711 53.143 1.00 53.63 287 GLN A N 1
ATOM 2101 C CA . GLN A 1 287 ? 14.587 50.936 54.532 1.00 55.46 287 GLN A CA 1
ATOM 2102 C C . GLN A 1 287 ? 13.084 51.129 54.685 1.00 58.25 287 GLN A C 1
ATOM 2103 O O . GLN A 1 287 ? 12.465 50.497 55.554 1.00 57.92 287 GLN A O 1
ATOM 2109 N N . LEU A 1 288 ? 12.474 51.986 53.833 1.00 54.64 288 LEU A N 1
ATOM 2110 C CA . LEU A 1 288 ? 11.026 52.185 53.895 1.00 54.01 288 LEU A CA 1
ATOM 2111 C C . LEU A 1 288 ? 10.270 50.907 53.555 1.00 54.13 288 LEU A C 1
ATOM 2112 O O . LEU A 1 288 ? 9.249 50.612 54.171 1.00 53.61 288 LEU A O 1
ATOM 2117 N N . ALA A 1 289 ? 10.762 50.129 52.588 1.00 54.96 289 ALA A N 1
ATOM 2118 C CA . ALA A 1 289 ? 10.025 48.933 52.175 1.00 55.23 289 ALA A CA 1
ATOM 2119 C C . ALA A 1 289 ? 9.977 47.895 53.287 1.00 51.89 289 ALA A C 1
ATOM 2120 O O . ALA A 1 289 ? 8.951 47.221 53.472 1.00 51.83 289 ALA A O 1
ATOM 2122 N N . GLU A 1 290 ? 11.078 47.730 54.020 1.00 46.63 290 GLU A N 1
ATOM 2123 C CA . GLU A 1 290 ? 11.052 46.817 55.152 1.00 44.79 290 GLU A CA 1
ATOM 2124 C C . GLU A 1 290 ? 10.026 47.275 56.170 1.00 43.51 290 GLU A C 1
ATOM 2125 O O . GLU A 1 290 ? 9.260 46.470 56.679 1.00 44.82 290 GLU A O 1
ATOM 2131 N N . GLU A 1 291 ? 9.967 48.575 56.451 1.00 44.64 291 GLU A N 1
ATOM 2132 C CA . GLU A 1 291 ? 8.963 49.062 57.382 1.00 45.65 291 GLU A CA 1
ATOM 2133 C C . GLU A 1 291 ? 7.556 48.781 56.854 1.00 47.14 291 GLU A C 1
ATOM 2134 O O . GLU A 1 291 ? 6.697 48.256 57.579 1.00 49.67 291 GLU A O 1
ATOM 2140 N N . LEU A 1 292 ? 7.308 49.101 55.587 1.00 46.31 292 LEU A N 1
ATOM 2141 C CA . LEU A 1 292 ? 5.953 48.959 55.048 1.00 51.07 292 LEU A CA 1
ATOM 2142 C C . LEU A 1 292 ? 5.531 47.502 54.908 1.00 49.58 292 LEU A C 1
ATOM 2143 O O . LEU A 1 292 ? 4.405 47.158 55.243 1.00 55.38 292 LEU A O 1
ATOM 2148 N N . ALA A 1 293 ? 6.456 46.612 54.560 1.00 52.58 293 ALA A N 1
ATOM 2149 C CA . ALA A 1 293 ? 6.143 45.181 54.511 1.00 51.39 293 ALA A CA 1
ATOM 2150 C C . ALA A 1 293 ? 5.696 44.664 55.868 1.00 53.93 293 ALA A C 1
ATOM 2151 O O . ALA A 1 293 ? 4.861 43.745 55.939 1.00 54.04 293 ALA A O 1
ATOM 2153 N N . SER A 1 294 ? 6.275 45.223 56.947 1.00 46.79 294 SER A N 1
ATOM 2154 C CA . SER A 1 294 ? 5.887 44.854 58.303 1.00 49.97 294 SER A CA 1
ATOM 2155 C C . SER A 1 294 ? 4.424 45.207 58.561 1.00 50.47 294 SER A C 1
ATOM 2156 O O . SER A 1 294 ? 3.781 44.603 59.431 1.00 52.57 294 SER A O 1
ATOM 2159 N N . TYR A 1 295 ? 3.892 46.166 57.834 1.00 49.66 295 TYR A N 1
ATOM 2160 C CA . TYR A 1 295 ? 2.510 46.578 58.033 1.00 55.91 295 TYR A CA 1
ATOM 2161 C C . TYR A 1 295 ? 1.514 45.755 57.192 1.00 58.29 295 TYR A C 1
ATOM 2162 O O . TYR A 1 295 ? 0.296 45.900 57.375 1.00 58.42 295 TYR A O 1
ATOM 2171 N N . GLY A 1 296 ? 1.997 44.884 56.299 1.00 58.16 296 GLY A N 1
ATOM 2172 C CA . GLY A 1 296 ? 1.140 44.002 55.521 1.00 61.45 296 GLY A CA 1
ATOM 2173 C C . GLY A 1 296 ? -0.015 44.640 54.752 1.00 64.22 296 GLY A C 1
ATOM 2174 O O . GLY A 1 296 ? 0.169 45.521 53.900 1.00 63.24 296 GLY A O 1
ATOM 2175 N N . PRO A 1 297 ? -1.237 44.140 54.983 1.00 65.38 297 PRO A N 1
ATOM 2176 C CA . PRO A 1 297 ? -2.394 44.689 54.260 1.00 68.94 297 PRO A CA 1
ATOM 2177 C C . PRO A 1 297 ? -2.821 46.068 54.739 1.00 67.52 297 PRO A C 1
ATOM 2178 O O . PRO A 1 297 ? -3.632 46.690 54.068 1.00 72.11 297 PRO A O 1
ATOM 2182 N N . HIS A 1 298 ? -2.276 46.590 55.838 1.00 66.12 298 HIS A N 1
ATOM 2183 C CA . HIS A 1 298 ? -2.661 47.926 56.282 1.00 65.48 298 HIS A CA 1
ATOM 2184 C C . HIS A 1 298 ? -2.139 49.043 55.388 1.00 64.40 298 HIS A C 1
ATOM 2185 O O . HIS A 1 298 ? -2.503 50.197 55.602 1.00 67.07 298 HIS A O 1
ATOM 2192 N N . VAL A 1 299 ? -1.324 48.743 54.389 1.00 63.20 299 VAL A N 1
ATOM 2193 C CA . VAL A 1 299 ? -0.733 49.774 53.547 1.00 63.10 299 VAL A CA 1
ATOM 2194 C C . VAL A 1 299 ? -0.572 49.218 52.145 1.00 66.55 299 VAL A C 1
ATOM 2195 O O . VAL A 1 299 ? -0.300 48.028 51.952 1.00 69.12 299 VAL A O 1
ATOM 2199 N N . LYS A 1 300 ? -0.759 50.093 51.173 1.00 68.13 300 LYS A N 1
ATOM 2200 C CA . LYS A 1 300 ? -0.401 49.852 49.789 1.00 70.30 300 LYS A CA 1
ATOM 2201 C C . LYS A 1 300 ? 0.461 51.008 49.318 1.00 71.54 300 LYS A C 1
ATOM 2202 O O . LYS A 1 300 ? 0.115 52.170 49.549 1.00 73.73 300 LYS A O 1
ATOM 2208 N N . VAL A 1 301 ? 1.607 50.695 48.730 1.00 71.46 301 VAL A N 1
ATOM 2209 C CA . VAL A 1 301 ? 2.420 51.710 48.071 1.00 71.32 301 VAL A CA 1
ATOM 2210 C C . VAL A 1 301 ? 1.760 52.029 46.733 1.00 76.32 301 VAL A C 1
ATOM 2211 O O . VAL A 1 301 ? 1.596 51.138 45.890 1.00 80.28 301 VAL A O 1
ATOM 2215 N N . THR A 1 302 ? 1.343 53.282 46.538 1.00 75.42 302 THR A N 1
ATOM 2216 C CA . THR A 1 302 ? 0.935 53.627 45.182 1.00 79.13 302 THR A CA 1
ATOM 2217 C C . THR A 1 302 ? 2.124 54.104 44.352 1.00 78.31 302 THR A C 1
ATOM 2218 O O . THR A 1 302 ? 2.169 53.841 43.146 1.00 81.02 302 THR A O 1
ATOM 2222 N N . GLY A 1 303 ? 3.094 54.774 44.967 1.00 73.58 303 GLY A N 1
ATOM 2223 C CA . GLY A 1 303 ? 4.292 55.175 44.273 1.00 75.13 303 GLY A CA 1
ATOM 2224 C C . GLY A 1 303 ? 5.368 55.608 45.244 1.00 74.99 303 GLY A C 1
ATOM 2225 O O . GLY A 1 303 ? 5.095 55.795 46.428 1.00 79.04 303 GLY A O 1
ATOM 2226 N N . PRO A 1 304 ? 6.632 55.709 44.792 1.00 73.02 304 PRO A N 1
ATOM 2227 C CA . PRO A 1 304 ? 7.159 55.442 43.449 1.00 77.02 304 PRO A CA 1
ATOM 2228 C C . PRO A 1 304 ? 7.356 53.949 43.213 1.00 80.51 304 PRO A C 1
ATOM 2229 O O . PRO A 1 304 ? 7.410 53.179 44.162 1.00 80.89 304 PRO A O 1
ATOM 2233 N N . ALA A 1 305 ? 7.559 53.579 41.950 1.00 82.33 305 ALA A N 1
ATOM 2234 C CA . ALA A 1 305 ? 7.590 52.174 41.563 1.00 81.94 305 ALA A CA 1
ATOM 2235 C C . ALA A 1 305 ? 8.757 51.420 42.186 1.00 79.62 305 ALA A C 1
ATOM 2236 O O . ALA A 1 305 ? 8.639 50.224 42.437 1.00 80.44 305 ALA A O 1
ATOM 2238 N N . GLU A 1 306 ? 9.898 52.075 42.399 1.00 79.04 306 GLU A N 1
ATOM 2239 C CA . GLU A 1 306 ? 11.016 51.371 43.004 1.00 82.24 306 GLU A CA 1
ATOM 2240 C C . GLU A 1 306 ? 10.685 50.971 44.440 1.00 78.26 306 GLU A C 1
ATOM 2241 O O . GLU A 1 306 ? 11.064 49.883 44.895 1.00 69.83 306 GLU A O 1
ATOM 2247 N N . LEU A 1 307 ? 9.929 51.825 45.144 1.00 78.74 307 LEU A N 1
ATOM 2248 C CA . LEU A 1 307 ? 9.452 51.510 46.489 1.00 73.94 307 LEU A CA 1
ATOM 2249 C C . LEU A 1 307 ? 8.441 50.374 46.468 1.00 72.47 307 LEU A C 1
ATOM 2250 O O . LEU A 1 307 ? 8.487 49.463 47.301 1.00 68.75 307 LEU A O 1
ATOM 2255 N N . SER A 1 308 ? 7.479 50.461 45.554 1.00 75.40 308 SER A N 1
ATOM 2256 C CA . SER A 1 308 ? 6.465 49.427 45.405 1.00 78.25 308 SER A CA 1
ATOM 2257 C C . SER A 1 308 ? 7.094 48.076 45.087 1.00 80.17 308 SER A C 1
ATOM 2258 O O . SER A 1 308 ? 6.673 47.039 45.615 1.00 81.72 308 SER A O 1
ATOM 2261 N N . ALA A 1 309 ? 8.080 48.059 44.194 1.00 81.44 309 ALA A N 1
ATOM 2262 C CA . ALA A 1 309 ? 8.649 46.775 43.807 1.00 83.77 309 ALA A CA 1
ATOM 2263 C C . ALA A 1 309 ? 9.425 46.153 44.948 1.00 78.78 309 ALA A C 1
ATOM 2264 O O . ALA A 1 309 ? 9.489 44.924 45.055 1.00 81.44 309 ALA A O 1
ATOM 2266 N N . ALA A 1 310 ? 9.988 46.978 45.828 1.00 75.23 310 ALA A N 1
ATOM 2267 C CA . ALA A 1 310 ? 10.717 46.439 46.971 1.00 72.22 310 ALA A CA 1
ATOM 2268 C C . ALA A 1 310 ? 9.771 45.800 47.988 1.00 69.34 310 ALA A C 1
ATOM 2269 O O . ALA A 1 310 ? 10.105 44.762 48.576 1.00 69.06 310 ALA A O 1
ATOM 2271 N N . VAL A 1 311 ? 8.592 46.397 48.202 1.00 64.11 311 VAL A N 1
ATOM 2272 C CA . VAL A 1 311 ? 7.632 45.865 49.169 1.00 59.10 311 VAL A CA 1
ATOM 2273 C C . VAL A 1 311 ? 7.064 44.533 48.690 1.00 59.35 311 VAL A C 1
ATOM 2274 O O . VAL A 1 311 ? 7.032 43.545 49.438 1.00 59.86 311 VAL A O 1
ATOM 2278 N N . VAL A 1 312 ? 6.594 44.494 47.436 1.00 62.30 312 VAL A N 1
ATOM 2279 C CA . VAL A 1 312 ? 6.105 43.257 46.830 1.00 65.93 312 VAL A CA 1
ATOM 2280 C C . VAL A 1 312 ? 7.157 42.159 46.900 1.00 64.96 312 VAL A C 1
ATOM 2281 O O . VAL A 1 312 ? 6.856 41.019 47.267 1.00 69.81 312 VAL A O 1
ATOM 2285 N N . ARG A 1 313 ? 8.421 42.496 46.624 1.00 60.51 313 ARG A N 1
ATOM 2286 C CA . ARG A 1 313 ? 9.470 41.490 46.662 1.00 63.69 313 ARG A CA 1
ATOM 2287 C C . ARG A 1 313 ? 9.555 40.835 48.037 1.00 63.45 313 ARG A C 1
ATOM 2288 O O . ARG A 1 313 ? 9.682 39.609 48.143 1.00 63.72 313 ARG A O 1
ATOM 2296 N N . ARG A 1 314 ? 9.457 41.632 49.106 1.00 61.37 314 ARG A N 1
ATOM 2297 C CA . ARG A 1 314 ? 9.564 41.058 50.451 1.00 56.27 314 ARG A CA 1
ATOM 2298 C C . ARG A 1 314 ? 8.347 40.220 50.773 1.00 56.81 314 ARG A C 1
ATOM 2299 O O . ARG A 1 314 ? 8.472 39.095 51.260 1.00 58.82 314 ARG A O 1
ATOM 2307 N N . LEU A 1 315 ? 7.159 40.736 50.453 1.00 58.27 315 LEU A N 1
ATOM 2308 C CA . LEU A 1 315 ? 5.941 39.977 50.680 1.00 58.57 315 LEU A CA 1
ATOM 2309 C C . LEU A 1 315 ? 5.969 38.685 49.877 1.00 63.48 315 LEU A C 1
ATOM 2310 O O . LEU A 1 315 ? 5.560 37.619 50.368 1.00 66.07 315 LEU A O 1
ATOM 2315 N N . GLN A 1 316 ? 6.441 38.770 48.629 1.00 65.02 316 GLN A N 1
ATOM 2316 C CA . GLN A 1 316 ? 6.466 37.596 47.761 1.00 67.16 316 GLN A CA 1
ATOM 2317 C C . GLN A 1 316 ? 7.519 36.610 48.209 1.00 64.94 316 GLN A C 1
ATOM 2318 O O . GLN A 1 316 ? 7.278 35.397 48.228 1.00 66.65 316 GLN A O 1
ATOM 2324 N N . ALA A 1 317 ? 8.676 37.108 48.610 1.00 61.26 317 ALA A N 1
ATOM 2325 C CA . ALA A 1 317 ? 9.680 36.183 49.090 1.00 59.19 317 ALA A CA 1
ATOM 2326 C C . ALA A 1 317 ? 9.195 35.487 50.363 1.00 62.15 317 ALA A C 1
ATOM 2327 O O . ALA A 1 317 ? 9.489 34.304 50.575 1.00 65.49 317 ALA A O 1
ATOM 2329 N N . ALA A 1 318 ? 8.388 36.177 51.178 1.00 61.91 318 ALA A N 1
ATOM 2330 C CA . ALA A 1 318 ? 7.813 35.550 52.367 1.00 62.40 318 ALA A CA 1
ATOM 2331 C C . ALA A 1 318 ? 6.766 34.502 52.010 1.00 63.65 318 ALA A C 1
ATOM 2332 O O . ALA A 1 318 ? 6.678 33.467 52.678 1.00 65.48 318 ALA A O 1
ATOM 2334 N N . ALA A 1 319 ? 5.913 34.774 51.012 1.00 67.62 319 ALA A N 1
ATOM 2335 C CA . ALA A 1 319 ? 4.969 33.757 50.530 1.00 65.51 319 ALA A CA 1
ATOM 2336 C C . ALA A 1 319 ? 5.707 32.519 50.012 1.00 65.88 319 ALA A C 1
ATOM 2337 O O . ALA A 1 319 ? 5.352 31.378 50.343 1.00 66.92 319 ALA A O 1
ATOM 2339 N N . ASP A 1 320 ? 6.735 32.732 49.184 1.00 65.90 320 ASP A N 1
ATOM 2340 C CA . ASP A 1 320 ? 7.472 31.626 48.572 1.00 68.18 320 ASP A CA 1
ATOM 2341 C C . ASP A 1 320 ? 8.169 30.753 49.613 1.00 71.14 320 ASP A C 1
ATOM 2342 O O . ASP A 1 320 ? 8.229 29.519 49.460 1.00 71.67 320 ASP A O 1
ATOM 2347 N N . PHE A 1 321 ? 8.739 31.367 50.657 1.00 66.26 321 PHE A N 1
ATOM 2348 C CA . PHE A 1 321 ? 9.385 30.558 51.684 1.00 64.41 321 PHE A CA 1
ATOM 2349 C C . PHE A 1 321 ? 8.375 29.671 52.402 1.00 64.17 321 PHE A C 1
ATOM 2350 O O . PHE A 1 321 ? 8.654 28.500 52.686 1.00 66.86 321 PHE A O 1
ATOM 2358 N N . ASP A 1 322 ? 7.194 30.203 52.695 1.00 62.84 322 ASP A N 1
ATOM 2359 C CA . ASP A 1 322 ? 6.141 29.389 53.281 1.00 64.97 322 ASP A CA 1
ATOM 2360 C C . ASP A 1 322 ? 5.698 28.272 52.324 1.00 73.80 322 ASP A C 1
ATOM 2361 O O . ASP A 1 322 ? 5.161 27.243 52.765 1.00 75.14 322 ASP A O 1
ATOM 2366 N N . ASP A 1 323 ? 5.880 28.472 51.010 1.00 75.00 323 ASP A N 1
ATOM 2367 C CA . ASP A 1 323 ? 5.577 27.429 50.036 1.00 81.96 323 ASP A CA 1
ATOM 2368 C C . ASP A 1 323 ? 6.617 26.324 49.997 1.00 86.48 323 ASP A C 1
ATOM 2369 O O . ASP A 1 323 ? 6.301 25.212 49.550 1.00 89.40 323 ASP A O 1
ATOM 2374 N N . ALA A 1 324 ? 7.842 26.610 50.429 1.00 86.79 324 ALA A N 1
ATOM 2375 C CA . ALA A 1 324 ? 8.907 25.627 50.363 1.00 88.24 324 ALA A CA 1
ATOM 2376 C C . ALA A 1 324 ? 8.536 24.469 51.283 1.00 89.87 324 ALA A C 1
ATOM 2377 O O . ALA A 1 324 ? 7.737 24.631 52.206 1.00 91.36 324 ALA A O 1
ATOM 2379 N N . PRO A 1 325 ? 9.040 23.276 51.033 1.00 92.53 325 PRO A N 1
ATOM 2380 C CA . PRO A 1 325 ? 8.669 22.163 51.909 1.00 93.45 325 PRO A CA 1
ATOM 2381 C C . PRO A 1 325 ? 9.293 22.320 53.292 1.00 88.35 325 PRO A C 1
ATOM 2382 O O . PRO A 1 325 ? 10.319 22.977 53.478 1.00 83.16 325 PRO A O 1
ATOM 2386 N N . LEU A 1 326 ? 8.691 21.615 54.254 1.00 89.02 326 LEU A N 1
ATOM 2387 C CA . LEU A 1 326 ? 9.039 21.755 55.661 1.00 87.23 326 LEU A CA 1
ATOM 2388 C C . LEU A 1 326 ? 10.291 20.939 55.943 1.00 86.26 326 LEU A C 1
ATOM 2389 O O . LEU A 1 326 ? 10.336 19.755 55.595 1.00 90.85 326 LEU A O 1
ATOM 2394 N N . PRO A 1 327 ? 11.307 21.518 56.575 1.00 83.16 327 PRO A N 1
ATOM 2395 C CA . PRO A 1 327 ? 12.443 20.725 57.035 1.00 83.66 327 PRO A CA 1
ATOM 2396 C C . PRO A 1 327 ? 12.022 19.861 58.209 1.00 86.66 327 PRO A C 1
ATOM 2397 O O . PRO A 1 327 ? 10.945 20.079 58.795 1.00 85.54 327 PRO A O 1
ATOM 2401 N N . PRO A 1 328 ? 12.815 18.849 58.569 1.00 89.68 328 PRO A N 1
ATOM 2402 C CA . PRO A 1 328 ? 12.468 18.054 59.751 1.00 90.05 328 PRO A CA 1
ATOM 2403 C C . PRO A 1 328 ? 12.779 18.848 61.008 1.00 85.21 328 PRO A C 1
ATOM 2404 O O . PRO A 1 328 ? 13.810 19.519 61.115 1.00 80.10 328 PRO A O 1
ATOM 2408 N N . LEU A 1 329 ? 11.880 18.731 61.978 1.00 87.09 329 LEU A N 1
ATOM 2409 C CA . LEU A 1 329 ? 11.998 19.459 63.228 1.00 87.52 329 LEU A CA 1
ATOM 2410 C C . LEU A 1 329 ? 12.911 18.722 64.201 1.00 91.20 329 LEU A C 1
ATOM 2411 O O . LEU A 1 329 ? 12.505 18.320 65.288 1.00 94.12 329 LEU A O 1
ATOM 2416 N N . GLU A 1 330 ? 14.178 18.606 63.827 1.00 90.80 330 GLU A N 1
ATOM 2417 C CA . GLU A 1 330 ? 15.154 17.857 64.615 1.00 93.74 330 GLU A CA 1
ATOM 2418 C C . GLU A 1 330 ? 16.085 18.837 65.313 1.00 91.18 330 GLU A C 1
ATOM 2419 O O . GLU A 1 330 ? 16.870 19.522 64.653 1.00 90.80 330 GLU A O 1
ATOM 2425 N N . PHE A 1 331 ? 15.997 18.907 66.639 1.00 91.45 331 PHE A N 1
ATOM 2426 C CA . PHE A 1 331 ? 16.938 19.800 67.309 1.00 91.93 331 PHE A CA 1
ATOM 2427 C C . PHE A 1 331 ? 18.058 18.976 67.937 1.00 99.60 331 PHE A C 1
ATOM 2428 O O . PHE A 1 331 ? 17.798 17.874 68.435 1.00 103.15 331 PHE A O 1
ATOM 2436 N N . PRO A 1 332 ? 19.320 19.420 67.930 1.00 103.79 332 PRO A N 1
ATOM 2437 C CA . PRO A 1 332 ? 20.372 18.659 68.620 1.00 110.27 332 PRO A CA 1
ATOM 2438 C C . PRO A 1 332 ? 20.187 18.721 70.128 1.00 119.98 332 PRO A C 1
ATOM 2439 O O . PRO A 1 332 ? 19.375 19.482 70.656 1.00 120.30 332 PRO A O 1
ATOM 2443 N N . GLU A 1 333 ? 20.990 17.923 70.835 1.00 130.63 333 GLU A N 1
ATOM 2444 C CA . GLU A 1 333 ? 20.952 17.900 72.297 1.00 141.58 333 GLU A CA 1
ATOM 2445 C C . GLU A 1 333 ? 21.375 19.219 72.933 1.00 152.66 333 GLU A C 1
ATOM 2446 O O . GLU A 1 333 ? 21.360 19.351 74.161 1.00 152.92 333 GLU A O 1
ATOM 2452 N N . ALA A 1 334 ? 21.750 20.195 72.106 1.00 165.11 334 ALA A N 1
ATOM 2453 C CA . ALA A 1 334 ? 22.182 21.520 72.541 1.00 166.34 334 ALA A CA 1
ATOM 2454 C C . ALA A 1 334 ? 23.419 21.468 73.430 1.00 170.36 334 ALA A C 1
ATOM 2455 O O . ALA A 1 334 ? 23.626 22.361 74.252 1.00 171.45 334 ALA A O 1
ATOM 2457 N N . GLY A 1 335 ? 24.235 20.420 73.333 1.00 166.44 335 GLY A N 1
ATOM 2458 C CA . GLY A 1 335 ? 25.440 20.417 74.134 1.00 161.61 335 GLY A CA 1
ATOM 2459 C C . GLY A 1 335 ? 26.602 20.665 73.198 1.00 157.47 335 GLY A C 1
ATOM 2460 O O . GLY A 1 335 ? 27.563 21.358 73.543 1.00 154.92 335 GLY A O 1
ATOM 2461 N N . ARG A 1 336 ? 26.519 20.084 72.000 1.00 156.55 336 ARG A N 1
ATOM 2462 C CA . ARG A 1 336 ? 27.480 20.313 70.928 1.00 151.66 336 ARG A CA 1
ATOM 2463 C C . ARG A 1 336 ? 27.049 21.448 69.984 1.00 146.18 336 ARG A C 1
ATOM 2464 O O . ARG A 1 336 ? 27.396 21.433 68.794 1.00 145.38 336 ARG A O 1
ATOM 2472 N N . ALA A 1 337 ? 26.292 22.434 70.466 1.00 142.15 337 ALA A N 1
ATOM 2473 C CA . ALA A 1 337 ? 25.993 23.556 69.588 1.00 137.82 337 ALA A CA 1
ATOM 2474 C C . ALA A 1 337 ? 26.338 24.890 70.233 1.00 131.78 337 ALA A C 1
ATOM 2475 O O . ALA A 1 337 ? 26.339 25.017 71.462 1.00 132.79 337 ALA A O 1
ATOM 2477 N N . PRO A 1 338 ? 26.693 25.889 69.417 1.00 124.82 338 PRO A N 1
ATOM 2478 C CA . PRO A 1 338 ? 26.840 27.267 69.918 1.00 117.26 338 PRO A CA 1
ATOM 2479 C C . PRO A 1 338 ? 25.491 27.911 70.223 1.00 107.22 338 PRO A C 1
ATOM 2480 O O . PRO A 1 338 ? 24.642 28.063 69.343 1.00 106.43 338 PRO A O 1
ATOM 2484 N N . ARG A 1 339 ? 25.316 28.313 71.476 1.00 97.63 339 ARG A N 1
ATOM 2485 C CA . ARG A 1 339 ? 24.055 28.856 71.971 1.00 87.46 339 ARG A CA 1
ATOM 2486 C C . ARG A 1 339 ? 23.756 30.235 71.403 1.00 70.31 339 ARG A C 1
ATOM 2487 O O . ARG A 1 339 ? 24.652 30.996 71.040 1.00 67.42 339 ARG A O 1
ATOM 2495 N N . ALA A 1 340 ? 22.470 30.508 71.222 1.00 61.97 340 ALA A N 1
ATOM 2496 C CA . ALA A 1 340 ? 22.065 31.844 70.806 1.00 54.57 340 ALA A CA 1
ATOM 2497 C C . ALA A 1 340 ? 22.308 32.861 71.945 1.00 48.39 340 ALA A C 1
ATOM 2498 O O . ALA A 1 340 ? 22.491 32.498 73.108 1.00 45.20 340 ALA A O 1
ATOM 2500 N N . ARG A 1 341 ? 22.254 34.150 71.600 1.00 44.44 341 ARG A N 1
ATOM 2501 C CA . ARG A 1 341 ? 22.320 35.214 72.603 1.00 41.49 341 ARG A CA 1
ATOM 2502 C C . ARG A 1 341 ? 21.371 34.912 73.755 1.00 43.26 341 ARG A C 1
ATOM 2503 O O . ARG A 1 341 ? 20.218 34.542 73.530 1.00 44.93 341 ARG A O 1
ATOM 2511 N N . LYS A 1 342 ? 21.861 35.078 74.994 1.00 43.08 342 LYS A N 1
ATOM 2512 C CA . LYS A 1 342 ? 21.029 34.905 76.191 1.00 44.76 342 LYS A CA 1
ATOM 2513 C C . LYS A 1 342 ? 20.255 36.184 76.494 1.00 41.55 342 LYS A C 1
ATOM 2514 O O . LYS A 1 342 ? 20.673 37.286 76.140 1.00 39.82 342 LYS A O 1
ATOM 2520 N N . ARG A 1 343 ? 19.126 36.020 77.189 1.00 43.31 343 ARG A N 1
ATOM 2521 C CA . ARG A 1 343 ? 18.329 37.151 77.653 1.00 41.44 343 ARG A CA 1
ATOM 2522 C C . ARG A 1 343 ? 19.178 38.116 78.475 1.00 38.82 343 ARG A C 1
ATOM 2523 O O . ARG A 1 343 ? 19.877 37.718 79.404 1.00 34.45 343 ARG A O 1
ATOM 2531 N N . THR A 1 344 ? 19.166 39.370 78.070 1.00 37.84 344 THR A N 1
ATOM 2532 C CA . THR A 1 344 ? 20.105 40.341 78.616 1.00 35.33 344 THR A CA 1
ATOM 2533 C C . THR A 1 344 ? 19.980 40.461 80.123 1.00 33.98 344 THR A C 1
ATOM 2534 O O . THR A 1 344 ? 18.881 40.609 80.650 1.00 37.75 344 THR A O 1
ATOM 2538 N N . SER A 1 345 ? 21.106 40.401 80.812 1.00 32.21 345 SER A N 1
ATOM 2539 C CA . SER A 1 345 ? 21.172 40.521 82.264 1.00 37.31 345 SER A CA 1
ATOM 2540 C C . SER A 1 345 ? 21.566 41.935 82.707 1.00 36.40 345 SER A C 1
ATOM 2541 O O . SER A 1 345 ? 22.002 42.771 81.930 1.00 35.18 345 SER A O 1
ATOM 2544 N N . GLU A 1 346 ? 21.435 42.169 84.003 1.00 33.89 346 GLU A N 1
ATOM 2545 C CA . GLU A 1 346 ? 21.907 43.428 84.582 1.00 40.50 346 GLU A CA 1
ATOM 2546 C C . GLU A 1 346 ? 23.432 43.578 84.443 1.00 38.02 346 GLU A C 1
ATOM 2547 O O . GLU A 1 346 ? 23.911 44.671 84.166 1.00 33.63 346 GLU A O 1
ATOM 2553 N N . ASP A 1 347 ? 24.210 42.502 84.609 1.00 34.42 347 ASP A N 1
ATOM 2554 C CA . ASP A 1 347 ? 25.656 42.609 84.372 1.00 43.34 347 ASP A CA 1
ATOM 2555 C C . ASP A 1 347 ? 25.949 43.095 82.945 1.00 38.36 347 ASP A C 1
ATOM 2556 O O . ASP A 1 347 ? 26.798 43.961 82.726 1.00 35.04 347 ASP A O 1
ATOM 2561 N N . GLN A 1 348 ? 25.225 42.566 81.967 1.00 34.62 348 GLN A N 1
ATOM 2562 C CA . GLN A 1 348 ? 25.480 42.960 80.586 1.00 35.32 348 GLN A CA 1
ATOM 2563 C C . GLN A 1 348 ? 25.067 44.412 80.340 1.00 37.59 348 GLN A C 1
ATOM 2564 O O . GLN A 1 348 ? 25.760 45.159 79.632 1.00 35.10 348 GLN A O 1
ATOM 2570 N N . LEU A 1 349 ? 23.956 44.833 80.932 1.00 31.23 34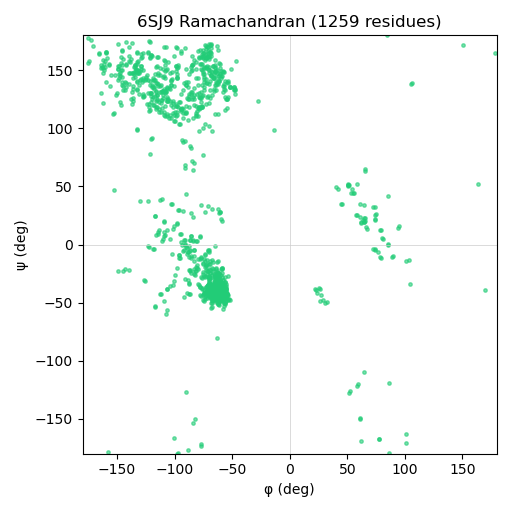9 LEU A N 1
ATOM 2571 C CA . LEU A 1 349 ? 23.563 46.225 80.782 1.00 38.58 349 LEU A CA 1
ATOM 2572 C C . LEU A 1 349 ? 24.579 47.145 81.421 1.00 37.14 349 LEU A C 1
ATOM 2573 O O . LEU A 1 349 ? 24.946 48.154 80.830 1.00 33.96 349 LEU A O 1
ATOM 2578 N N . ALA A 1 350 ? 25.054 46.794 82.619 1.00 32.42 350 ALA A N 1
ATOM 2579 C CA . ALA A 1 350 ? 26.041 47.632 83.281 1.00 37.57 350 ALA A CA 1
ATOM 2580 C C . ALA A 1 350 ? 27.333 47.665 82.480 1.00 36.36 350 ALA A C 1
ATOM 2581 O O . ALA A 1 350 ? 27.933 48.722 82.322 1.00 37.98 350 ALA A O 1
ATOM 2583 N N . ARG A 1 351 ? 27.763 46.516 81.950 1.00 39.47 351 ARG A N 1
ATOM 2584 C CA . ARG A 1 351 ? 28.971 46.506 81.130 1.00 38.46 351 ARG A CA 1
ATOM 2585 C C . ARG A 1 351 ? 28.803 47.372 79.878 1.00 38.36 351 ARG A C 1
ATOM 2586 O O . ARG A 1 351 ? 29.706 48.125 79.511 1.00 44.32 351 ARG A O 1
ATOM 2602 N N . LEU A 1 353 ? 27.001 50.013 79.505 1.00 36.96 353 LEU A N 1
ATOM 2603 C CA . LEU A 1 353 ? 27.199 51.407 79.866 1.00 41.13 353 LEU A CA 1
ATOM 2604 C C . LEU A 1 353 ? 28.687 51.749 79.945 1.00 42.55 353 LEU A C 1
ATOM 2605 O O . LEU A 1 353 ? 29.096 52.850 79.572 1.00 43.66 353 LEU A O 1
ATOM 2610 N N . GLN A 1 354 ? 29.505 50.818 80.456 1.00 42.94 354 GLN A N 1
ATOM 2611 C CA . GLN A 1 354 ? 30.931 51.023 80.650 1.00 42.53 354 GLN A CA 1
ATOM 2612 C C . GLN A 1 354 ? 31.707 50.904 79.351 1.00 40.27 354 GLN A C 1
ATOM 2613 O O . GLN A 1 354 ? 32.898 51.220 79.324 1.00 43.51 354 GLN A O 1
ATOM 2619 N N . LEU A 1 355 ? 31.074 50.416 78.291 1.00 36.46 355 LEU A N 1
ATOM 2620 C CA . LEU A 1 355 ? 31.711 50.478 76.988 1.00 40.57 355 LEU A CA 1
ATOM 2621 C C . LEU A 1 355 ? 31.692 51.908 76.449 1.00 38.72 355 LEU A C 1
ATOM 2622 O O . LEU A 1 355 ? 32.581 52.282 75.677 1.00 38.75 355 LEU A O 1
ATOM 2627 N N . VAL A 1 356 ? 30.704 52.714 76.856 1.00 36.16 356 VAL A N 1
ATOM 2628 C CA . VAL A 1 356 ? 30.538 54.041 76.249 1.00 39.55 356 VAL A CA 1
ATOM 2629 C C . VAL A 1 356 ? 31.815 54.882 76.353 1.00 42.90 356 VAL A C 1
ATOM 2630 O O . VAL A 1 356 ? 32.259 55.416 75.322 1.00 42.39 356 VAL A O 1
ATOM 2634 N N . PRO A 1 357 ? 32.473 55.007 77.517 1.00 45.34 357 PRO A N 1
ATOM 2635 C CA . PRO A 1 357 ? 33.710 55.839 77.568 1.00 44.60 357 PRO A CA 1
ATOM 2636 C C . PRO A 1 357 ? 34.815 55.357 76.628 1.00 47.61 357 PRO A C 1
ATOM 2637 O O . PRO A 1 357 ? 35.583 56.189 76.128 1.00 49.02 357 PRO A O 1
ATOM 2641 N N . PHE A 1 358 ? 34.933 54.042 76.381 1.00 42.51 358 PHE A N 1
ATOM 2642 C CA . PHE A 1 358 ? 35.898 53.555 75.388 1.00 39.90 358 PHE A CA 1
ATOM 2643 C C . PHE A 1 358 ? 35.520 53.993 73.987 1.00 38.71 358 PHE A C 1
ATOM 2644 O O . PHE A 1 358 ? 36.368 54.476 73.234 1.00 43.41 358 PHE A O 1
ATOM 2652 N N . LEU A 1 359 ? 34.240 53.841 73.636 1.00 39.38 359 LEU A N 1
ATOM 2653 C CA . LEU A 1 359 ? 33.762 54.109 72.287 1.00 40.51 359 LEU A CA 1
ATOM 2654 C C . LEU A 1 359 ? 33.955 55.567 71.892 1.00 42.22 359 LEU A C 1
ATOM 2655 O O . LEU A 1 359 ? 34.190 55.863 70.711 1.00 41.77 359 LEU A O 1
ATOM 2660 N N . VAL A 1 360 ? 33.810 56.499 72.847 1.00 43.19 360 VAL A N 1
ATOM 2661 C CA . VAL A 1 360 ? 33.928 57.926 72.537 1.00 47.09 360 VAL A CA 1
ATOM 2662 C C . VAL A 1 360 ? 35.320 58.470 72.815 1.00 49.58 360 VAL A C 1
ATOM 2663 O O . VAL A 1 360 ? 35.577 59.639 72.503 1.00 51.24 360 VAL A O 1
ATOM 2667 N N . HIS A 1 361 ? 36.182 57.716 73.495 1.00 50.09 361 HIS A N 1
ATOM 2668 C CA . HIS A 1 361 ? 37.548 58.181 73.698 1.00 51.15 361 HIS A CA 1
ATOM 2669 C C . HIS A 1 361 ? 38.228 58.370 72.343 1.00 54.09 361 HIS A C 1
ATOM 2670 O O . HIS A 1 361 ? 37.855 57.742 71.344 1.00 54.70 361 HIS A O 1
ATOM 2677 N N . HIS A 1 362 ? 39.247 59.237 72.309 1.00 56.39 362 HIS A N 1
ATOM 2678 C CA . HIS A 1 362 ? 39.837 59.569 71.017 1.00 60.15 362 HIS A CA 1
ATOM 2679 C C . HIS A 1 362 ? 40.482 58.337 70.374 1.00 57.82 362 HIS A C 1
ATOM 2680 O O . HIS A 1 362 ? 40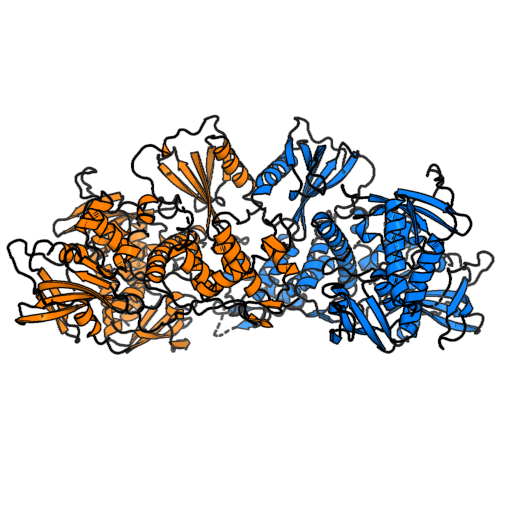.468 58.215 69.147 1.00 58.56 362 HIS A O 1
ATOM 2687 N N . GLN A 1 363 ? 40.952 57.371 71.168 1.00 55.53 363 GLN A N 1
ATOM 2688 C CA . GLN A 1 363 ? 41.514 56.155 70.572 1.00 57.27 363 GLN A CA 1
ATOM 2689 C C . GLN A 1 363 ? 40.497 55.035 70.378 1.00 52.77 363 GLN A C 1
ATOM 2690 O O . GLN A 1 363 ? 40.843 53.984 69.813 1.00 49.16 363 GLN A O 1
ATOM 2696 N N . GLY A 1 364 ? 39.265 55.216 70.843 1.00 50.86 364 GLY A N 1
ATOM 2697 C CA . GLY A 1 364 ? 38.240 54.241 70.573 1.00 47.51 364 GLY A CA 1
ATOM 2698 C C . GLY A 1 364 ? 38.347 52.997 71.438 1.00 44.84 364 GLY A C 1
ATOM 2699 O O . GLY A 1 364 ? 39.112 52.898 72.394 1.00 45.65 364 GLY A O 1
ATOM 2700 N N . LEU A 1 365 ? 37.585 52.009 71.028 1.00 42.36 365 LEU A N 1
ATOM 2701 C CA . LEU A 1 365 ? 37.393 50.776 71.767 1.00 39.24 365 LEU A CA 1
ATOM 2702 C C . LEU A 1 365 ? 38.177 49.713 71.011 1.00 40.28 365 LEU A C 1
ATOM 2703 O O . LEU A 1 365 ? 37.812 49.377 69.878 1.00 40.74 365 LEU A O 1
ATOM 2708 N N . HIS A 1 366 ? 39.279 49.222 71.612 1.00 37.73 366 HIS A N 1
ATOM 2709 C CA . HIS A 1 366 ? 40.049 48.127 71.021 1.00 44.31 366 HIS A CA 1
ATOM 2710 C C . HIS A 1 366 ? 39.505 46.794 71.531 1.00 43.62 366 HIS A C 1
ATOM 2711 O O . HIS A 1 366 ? 39.593 46.477 72.725 1.00 44.26 366 HIS A O 1
ATOM 2718 N N . ILE A 1 367 ? 38.927 46.025 70.630 1.00 41.40 367 ILE A N 1
ATOM 2719 C CA . ILE A 1 367 ? 38.029 44.965 71.074 1.00 39.33 367 ILE A CA 1
ATOM 2720 C C . ILE A 1 367 ? 38.771 43.936 71.932 1.00 40.32 367 ILE A C 1
ATOM 2721 O O . ILE A 1 367 ? 38.316 43.607 73.044 1.00 40.30 367 ILE A O 1
ATOM 2726 N N . GLN A 1 368 ? 39.918 43.425 71.448 1.00 34.77 368 GLN A N 1
ATOM 2727 C CA . GLN A 1 368 ? 40.564 42.327 72.193 1.00 38.36 368 GLN A CA 1
ATOM 2728 C C . GLN A 1 368 ? 40.960 42.782 73.589 1.00 42.91 368 GLN A C 1
ATOM 2729 O O . GLN A 1 368 ? 40.714 42.088 74.583 1.00 48.24 368 GLN A O 1
ATOM 2735 N N . GLU A 1 369 ? 41.549 43.960 73.671 1.00 42.25 369 GLU A N 1
ATOM 2736 C CA . GLU A 1 369 ? 42.022 44.498 74.932 1.00 46.44 369 GLU A CA 1
ATOM 2737 C C . GLU A 1 369 ? 40.867 44.810 75.869 1.00 44.75 369 GLU A C 1
ATOM 2738 O O . GLU A 1 369 ? 40.979 44.640 77.080 1.00 48.15 369 GLU A O 1
ATOM 2744 N N . VAL A 1 370 ? 39.745 45.273 75.340 1.00 42.20 370 VAL A N 1
ATOM 2745 C CA . VAL A 1 370 ? 38.669 45.586 76.248 1.00 41.43 370 VAL A CA 1
ATOM 2746 C C . VAL A 1 370 ? 37.941 44.315 76.674 1.00 40.50 370 VAL A C 1
ATOM 2747 O O . VAL A 1 370 ? 37.521 44.199 77.830 1.00 38.32 370 VAL A O 1
ATOM 2751 N N . ALA A 1 371 ? 37.817 43.326 75.787 1.00 39.86 371 ALA A N 1
ATOM 2752 C CA . ALA A 1 371 ? 37.240 42.055 76.219 1.00 43.17 371 ALA A CA 1
ATOM 2753 C C . ALA A 1 371 ? 38.066 41.422 77.347 1.00 50.29 371 ALA A C 1
ATOM 2754 O O . ALA A 1 371 ? 37.509 41.015 78.380 1.00 51.12 371 ALA A O 1
ATOM 2756 N N . ASP A 1 372 ? 39.401 41.418 77.205 1.00 50.63 372 ASP A N 1
ATOM 2757 C CA . ASP A 1 372 ? 40.276 40.886 78.258 1.00 52.75 372 ASP A CA 1
ATOM 2758 C C . ASP A 1 372 ? 40.062 41.618 79.570 1.00 54.17 372 ASP A C 1
ATOM 2759 O O . ASP A 1 372 ? 39.976 40.997 80.626 1.00 56.15 372 ASP A O 1
ATOM 2764 N N . HIS A 1 373 ? 39.976 42.946 79.508 1.00 52.85 373 HIS A N 1
ATOM 2765 C CA . HIS A 1 373 ? 39.754 43.753 80.696 1.00 51.05 373 HIS A CA 1
ATOM 2766 C C . HIS A 1 373 ? 38.452 43.368 81.403 1.00 50.25 373 HIS A C 1
ATOM 2767 O O . HIS A 1 373 ? 38.398 43.316 82.637 1.00 51.74 373 HIS A O 1
ATOM 2774 N N . PHE A 1 374 ? 37.379 43.130 80.646 1.00 45.96 374 PHE A N 1
ATOM 2775 C CA . PHE A 1 374 ? 36.140 42.686 81.272 1.00 47.50 374 PHE A CA 1
ATOM 2776 C C . PHE A 1 374 ? 36.089 41.173 81.529 1.00 49.75 374 PHE A C 1
ATOM 2777 O O . PHE A 1 374 ? 35.117 40.693 82.130 1.00 51.88 374 PHE A O 1
ATOM 2785 N N . GLY A 1 375 ? 37.089 40.412 81.096 1.00 49.26 375 GLY A N 1
ATOM 2786 C CA . GLY A 1 375 ? 37.096 38.986 81.389 1.00 48.34 375 GLY A CA 1
ATOM 2787 C C . GLY A 1 375 ? 36.128 38.182 80.569 1.00 46.32 375 GLY A C 1
ATOM 2788 O O . GLY A 1 375 ? 35.688 37.119 81.011 1.00 48.34 375 GLY A O 1
ATOM 2789 N N . ILE A 1 376 ? 35.779 38.658 79.373 1.00 41.19 376 ILE A N 1
ATOM 2790 C CA . ILE A 1 376 ? 34.877 37.948 78.487 1.00 41.59 376 ILE A CA 1
ATOM 2791 C C . ILE A 1 376 ? 35.580 37.717 77.167 1.00 43.80 376 ILE A C 1
ATOM 2792 O O . ILE A 1 376 ? 36.618 38.305 76.874 1.00 45.11 376 ILE A O 1
ATOM 2797 N N . SER A 1 377 ? 34.998 36.832 76.370 1.00 42.67 377 SER A N 1
ATOM 2798 C CA . SER A 1 377 ? 35.584 36.541 75.076 1.00 42.40 377 SER A CA 1
ATOM 2799 C C . SER A 1 377 ? 35.427 37.725 74.109 1.00 40.89 377 SER A C 1
ATOM 2800 O O . SER A 1 377 ? 34.563 38.589 74.256 1.00 39.01 377 SER A O 1
ATOM 2803 N N . ARG A 1 378 ? 36.254 37.703 73.064 1.00 42.70 378 ARG A N 1
ATOM 2804 C CA . ARG A 1 378 ? 36.137 38.656 71.971 1.00 42.56 378 ARG A CA 1
ATOM 2805 C C . ARG A 1 378 ? 34.728 38.648 71.404 1.00 39.31 378 ARG A C 1
ATOM 2806 O O . ARG A 1 378 ? 34.111 39.701 71.209 1.00 39.15 378 ARG A O 1
ATOM 2814 N N . LYS A 1 379 ? 34.188 37.454 71.157 1.00 41.24 379 LYS A N 1
ATOM 2815 C CA . LYS A 1 379 ? 32.874 37.351 70.536 1.00 40.82 379 LYS A CA 1
ATOM 2816 C C . LYS A 1 379 ? 31.766 37.825 71.462 1.00 36.12 379 LYS A C 1
ATOM 2817 O O . LYS A 1 379 ? 30.740 38.359 71.002 1.00 36.10 379 LYS A O 1
ATOM 2823 N N . ALA A 1 380 ? 31.920 37.580 72.754 1.00 35.85 380 ALA A N 1
ATOM 2824 C CA . ALA A 1 380 ? 30.940 38.090 73.703 1.00 36.36 380 ALA A CA 1
ATOM 2825 C C . ALA A 1 380 ? 30.944 39.607 73.683 1.00 38.31 380 ALA A C 1
ATOM 2826 O O . ALA A 1 380 ? 29.882 40.241 73.740 1.00 41.97 380 ALA A O 1
ATOM 2828 N N . LEU A 1 381 ? 32.140 40.219 73.613 1.00 37.37 381 LEU A N 1
ATOM 2829 C CA . LEU A 1 381 ? 32.189 41.680 73.566 1.00 36.40 381 LEU A CA 1
ATOM 2830 C C . LEU A 1 381 ? 31.560 42.233 72.278 1.00 36.84 381 LEU A C 1
ATOM 2831 O O . LEU A 1 381 ? 30.800 43.203 72.322 1.00 35.79 381 LEU A O 1
ATOM 2836 N N . ILE A 1 382 ? 31.828 41.598 71.138 1.00 35.91 382 ILE A N 1
ATOM 2837 C CA . ILE A 1 382 ? 31.205 42.013 69.878 1.00 37.32 382 ILE A CA 1
ATOM 2838 C C . ILE A 1 382 ? 29.673 41.920 69.964 1.00 35.72 382 ILE A C 1
ATOM 2839 O O . ILE A 1 382 ? 28.947 42.787 69.453 1.00 33.17 382 ILE A O 1
ATOM 2844 N N . ASP A 1 383 ? 29.161 40.858 70.592 1.00 33.02 383 ASP A N 1
ATOM 2845 C CA . ASP A 1 383 ? 27.720 40.764 70.712 1.00 36.88 383 ASP A CA 1
ATOM 2846 C C . ASP A 1 383 ? 27.163 41.903 71.589 1.00 34.37 383 ASP A C 1
ATOM 2847 O O . ASP A 1 383 ? 26.096 42.433 71.296 1.00 36.53 383 ASP A O 1
ATOM 2852 N N . ASP A 1 384 ? 27.864 42.265 72.678 1.00 34.12 384 ASP A N 1
ATOM 2853 C CA . ASP A 1 384 ? 27.458 43.430 73.468 1.00 35.96 384 ASP A CA 1
ATOM 2854 C C . ASP A 1 384 ? 27.358 44.654 72.594 1.00 32.75 384 ASP A C 1
ATOM 2855 O O . ASP A 1 384 ? 26.429 45.431 72.731 1.00 29.61 384 ASP A O 1
ATOM 2860 N N . LEU A 1 385 ? 28.321 44.838 71.682 1.00 34.22 385 LEU A N 1
ATOM 2861 C CA . LEU A 1 385 ? 28.315 46.033 70.854 1.00 34.53 385 LEU A CA 1
ATOM 2862 C C . LEU A 1 385 ? 27.208 45.973 69.822 1.00 36.42 385 LEU A C 1
ATOM 2863 O O . LEU A 1 385 ? 26.612 47.004 69.508 1.00 38.07 385 LEU A O 1
ATOM 2868 N N . LYS A 1 386 ? 26.925 44.780 69.266 1.00 36.74 386 LYS A N 1
ATOM 2869 C CA . LYS A 1 386 ? 25.821 44.664 68.309 1.00 37.75 386 LYS A CA 1
ATOM 2870 C C . LYS A 1 386 ? 24.487 45.006 68.975 1.00 36.52 386 LYS A C 1
ATOM 2871 O O . LYS A 1 386 ? 23.631 45.639 68.363 1.00 39.34 386 LYS A O 1
ATOM 2877 N N . ILE A 1 387 ? 24.278 44.566 70.218 1.00 38.92 387 ILE A N 1
ATOM 2878 C CA . ILE A 1 387 ? 23.053 44.940 70.927 1.00 34.40 387 ILE A CA 1
ATOM 2879 C C . ILE A 1 387 ? 22.994 46.445 71.096 1.00 36.78 387 ILE A C 1
ATOM 2880 O O . ILE A 1 387 ? 21.955 47.075 70.870 1.00 38.98 387 ILE A O 1
ATOM 2885 N N . LEU A 1 388 ? 24.128 47.052 71.465 1.00 36.40 388 LEU A N 1
ATOM 2886 C CA . LEU A 1 388 ? 24.132 48.458 71.818 1.00 39.95 388 LEU A CA 1
ATOM 2887 C C . LEU A 1 388 ? 24.003 49.367 70.585 1.00 44.64 388 LEU A C 1
ATOM 2888 O O . LEU A 1 388 ? 23.196 50.311 70.581 1.00 43.48 388 LEU A O 1
ATOM 2893 N N . ILE A 1 389 ? 24.803 49.136 69.544 1.00 42.78 389 ILE A N 1
ATOM 2894 C CA . ILE A 1 389 ? 24.917 50.129 68.471 1.00 40.05 389 ILE A CA 1
ATOM 2895 C C . ILE A 1 389 ? 24.562 49.591 67.101 1.00 38.40 389 ILE A C 1
ATOM 2896 O O . ILE A 1 389 ? 24.675 50.336 66.128 1.00 45.99 389 ILE A O 1
ATOM 2901 N N . CYS A 1 390 ? 24.226 48.311 66.968 1.00 36.38 390 CYS A N 1
ATOM 2902 C CA . CYS A 1 390 ? 23.866 47.712 65.677 1.00 43.31 390 CYS A CA 1
ATOM 2903 C C . CYS A 1 390 ? 22.434 47.218 65.675 1.00 46.55 390 CYS A C 1
ATOM 2904 O O . CYS A 1 390 ? 22.091 46.288 64.938 1.00 50.55 390 CYS A O 1
ATOM 2907 N N . SER A 1 391 ? 21.600 47.792 66.527 1.00 48.34 391 SER A N 1
ATOM 2908 C CA . SER A 1 391 ? 20.234 47.344 66.685 1.00 45.62 391 SER A CA 1
ATOM 2909 C C . SER A 1 391 ? 19.274 48.323 66.102 1.00 44.18 391 SER A C 1
ATOM 2910 O O . SER A 1 391 ? 18.070 48.169 66.311 1.00 44.72 391 SER A O 1
ATOM 2913 N N . GLY A 1 392 ? 19.779 49.333 65.406 1.00 44.60 392 GLY A N 1
ATOM 2914 C CA . GLY A 1 392 ? 18.909 50.295 64.802 1.00 49.46 392 GLY A CA 1
ATOM 2915 C C . GLY A 1 392 ? 18.555 51.329 65.835 1.00 59.74 392 GLY A C 1
ATOM 2916 O O . GLY A 1 392 ? 19.037 51.321 66.976 1.00 59.65 392 GLY A O 1
ATOM 2917 N N . LEU A 1 393 ? 17.742 52.289 65.388 1.00 63.15 393 LEU A N 1
ATOM 2918 C CA . LEU A 1 393 ? 17.301 53.415 66.197 1.00 62.48 393 LEU A CA 1
ATOM 2919 C C . LEU A 1 393 ? 15.828 53.204 66.515 1.00 65.62 393 LEU A C 1
ATOM 2920 O O . LEU A 1 393 ? 15.021 53.075 65.581 1.00 67.93 393 LEU A O 1
ATOM 2925 N N . PRO A 1 394 ? 15.424 53.088 67.774 1.00 65.10 394 PRO A N 1
ATOM 2926 C CA . PRO A 1 394 ? 13.991 52.979 68.061 1.00 65.48 394 PRO A CA 1
ATOM 2927 C C . PRO A 1 394 ? 13.256 54.243 67.623 1.00 66.02 394 PRO A C 1
ATOM 2928 O O . PRO A 1 394 ? 13.846 55.286 67.304 1.00 62.89 394 PRO A O 1
ATOM 2932 N N . GLU A 1 395 ? 11.934 54.164 67.672 1.00 65.08 395 GLU A N 1
ATOM 2933 C CA . GLU A 1 395 ? 11.157 55.347 67.365 1.00 71.01 395 GLU A CA 1
ATOM 2934 C C . GLU A 1 395 ? 11.355 56.386 68.455 1.00 68.45 395 GLU A C 1
ATOM 2935 O O . GLU A 1 395 ? 11.611 56.065 69.619 1.00 67.66 395 GLU A O 1
ATOM 2941 N N . GLY A 1 396 ? 11.275 57.645 68.047 1.00 67.80 396 GLY A N 1
ATOM 2942 C CA . GLY A 1 396 ? 11.517 58.750 68.931 1.00 71.90 396 GLY A CA 1
ATOM 2943 C C . GLY A 1 396 ? 12.978 58.994 69.231 1.00 74.51 396 GLY A C 1
ATOM 2944 O O . GLY A 1 396 ? 13.284 59.960 69.939 1.00 74.32 396 GLY A O 1
ATOM 2945 N N . TYR A 1 397 ? 13.953 58.045 68.740 1.00 73.94 397 TYR A N 1
ATOM 2946 C CA . TYR A 1 397 ? 15.393 58.279 68.827 1.00 69.16 397 TYR A CA 1
ATOM 2947 C C . TYR A 1 397 ? 15.829 58.891 67.492 1.00 72.75 397 TYR A C 1
ATOM 2948 O O . TYR A 1 397 ? 15.531 58.315 66.439 1.00 75.06 397 TYR A O 1
ATOM 2957 N N . PRO A 1 398 ? 16.564 60.001 67.470 1.00 77.75 398 PRO A N 1
ATOM 2958 C CA . PRO A 1 398 ? 16.864 60.671 66.187 1.00 85.88 398 PRO A CA 1
ATOM 2959 C C . PRO A 1 398 ? 17.936 59.964 65.367 1.00 92.74 398 PRO A C 1
ATOM 2960 O O . PRO A 1 398 ? 18.864 59.359 65.910 1.00 87.97 398 PRO A O 1
ATOM 2964 N N . ASP A 1 399 ? 17.830 60.108 64.034 1.00 102.46 399 ASP A N 1
ATOM 2965 C CA . ASP A 1 399 ? 18.673 59.348 63.108 1.00 109.20 399 ASP A CA 1
ATOM 2966 C C . ASP A 1 399 ? 20.009 60.022 62.808 1.00 110.14 399 ASP A C 1
ATOM 2967 O O . ASP A 1 399 ? 20.868 59.405 62.170 1.00 110.19 399 ASP A O 1
ATOM 2972 N N . ASP A 1 400 ? 20.184 61.275 63.207 1.00 110.96 400 ASP A N 1
ATOM 2973 C CA . ASP A 1 400 ? 21.369 62.062 62.882 1.00 106.87 400 ASP A CA 1
ATOM 2974 C C . ASP A 1 400 ? 22.200 62.352 64.127 1.00 99.09 400 ASP A C 1
ATOM 2975 O O . ASP A 1 400 ? 22.690 63.465 64.308 1.00 101.93 400 ASP A O 1
ATOM 2980 N N . LEU A 1 401 ? 22.304 61.388 65.039 1.00 90.82 401 LEU A N 1
ATOM 2981 C CA . LEU A 1 401 ? 23.043 61.593 66.281 1.00 83.64 401 LEU A CA 1
ATOM 2982 C C . LEU A 1 401 ? 24.398 60.879 66.392 1.00 76.39 401 LEU A C 1
ATOM 2983 O O . LEU A 1 401 ? 25.324 61.452 66.968 1.00 72.76 401 LEU A O 1
ATOM 2988 N N . LEU A 1 402 ? 24.552 59.636 65.894 1.00 73.07 402 LEU A N 1
ATOM 2989 C CA . LEU A 1 402 ? 25.779 58.842 66.068 1.00 66.76 402 LEU A CA 1
ATOM 2990 C C . LEU A 1 402 ? 26.499 58.538 64.758 1.00 65.50 402 LEU A C 1
ATOM 2991 O O . LEU A 1 402 ? 25.946 57.870 63.879 1.00 65.06 402 LEU A O 1
ATOM 2996 N N . ASP A 1 403 ? 27.766 58.926 64.673 1.00 64.57 403 ASP A N 1
ATOM 2997 C CA . ASP A 1 403 ? 28.636 58.442 63.603 1.00 67.70 403 ASP A CA 1
ATOM 2998 C C . ASP A 1 403 ? 29.520 57.351 64.186 1.00 58.37 403 ASP A C 1
ATOM 2999 O O . ASP A 1 403 ? 30.350 57.624 65.061 1.00 53.36 403 ASP A O 1
ATOM 3004 N N . ILE A 1 404 ? 29.384 56.145 63.638 1.00 55.03 404 ILE A N 1
ATOM 3005 C CA . ILE A 1 404 ? 30.070 54.944 64.103 1.00 52.07 404 ILE A CA 1
ATOM 3006 C C . ILE A 1 404 ? 31.010 54.435 63.007 1.00 50.40 404 ILE A C 1
ATOM 3007 O O . ILE A 1 404 ? 30.607 54.349 61.833 1.00 48.16 404 ILE A O 1
ATOM 3012 N N . GLN A 1 405 ? 32.267 54.147 63.396 1.00 47.48 405 GLN A N 1
ATOM 3013 C CA . GLN A 1 405 ? 33.263 53.441 62.586 1.00 47.44 405 GLN A CA 1
ATOM 3014 C C . GLN A 1 405 ? 33.631 52.131 63.304 1.00 43.74 405 GLN A C 1
ATOM 3015 O O . GLN A 1 405 ? 33.968 52.130 64.498 1.00 39.97 405 GLN A O 1
ATOM 3021 N N . TRP A 1 406 ? 33.670 51.049 62.555 1.00 39.21 406 TRP A N 1
ATOM 3022 C CA . TRP A 1 406 ? 34.051 49.743 63.100 1.00 38.38 406 TRP A CA 1
ATOM 3023 C C . TRP A 1 406 ? 35.057 49.115 62.151 1.00 36.88 406 TRP A C 1
ATOM 3024 O O . TRP A 1 406 ? 34.669 48.556 61.121 1.00 38.69 406 TRP A O 1
ATOM 3035 N N . GLU A 1 407 ? 36.341 49.222 62.495 1.00 38.28 407 GLU A N 1
ATOM 3036 C CA . GLU A 1 407 ? 37.430 48.556 61.773 1.00 39.78 407 GLU A CA 1
ATOM 3037 C C . GLU A 1 407 ? 37.812 47.255 62.475 1.00 38.11 407 GLU A C 1
ATOM 3038 O O . GLU A 1 407 ? 37.214 46.874 63.483 1.00 42.72 407 GLU A O 1
ATOM 3044 N N . ASN A 1 408 ? 38.813 46.552 61.930 1.00 40.35 408 ASN A N 1
ATOM 3045 C CA . ASN A 1 408 ? 39.264 45.282 62.522 1.00 42.06 408 ASN A CA 1
ATOM 3046 C C . ASN A 1 408 ? 39.663 45.492 63.971 1.00 41.01 408 ASN A C 1
ATOM 3047 O O . ASN A 1 408 ? 40.626 46.200 64.253 1.00 38.47 408 ASN A O 1
ATOM 3052 N N . ASP A 1 409 ? 38.951 44.869 64.895 1.00 43.19 409 ASP A N 1
ATOM 3053 C CA . ASP A 1 409 ? 39.337 44.980 66.310 1.00 51.18 409 ASP A CA 1
ATOM 3054 C C . ASP A 1 409 ? 39.229 46.428 66.860 1.00 42.98 409 ASP A C 1
ATOM 3055 O O . ASP A 1 409 ? 39.845 46.756 67.887 1.00 40.23 409 ASP A O 1
ATOM 3060 N N . HIS A 1 410 ? 38.479 47.335 66.230 1.00 43.05 410 HIS A N 1
ATOM 3061 C CA . HIS A 1 410 ? 38.566 48.738 66.656 1.00 43.49 410 HIS A CA 1
ATOM 3062 C C . HIS A 1 410 ? 37.252 49.469 66.368 1.00 38.99 410 HIS A C 1
ATOM 3063 O O . HIS A 1 410 ? 36.882 49.625 65.200 1.00 39.88 410 HIS A O 1
ATOM 3070 N N . VAL A 1 411 ? 36.526 49.885 67.414 1.00 37.45 411 VAL A N 1
ATOM 3071 C CA . VAL A 1 411 ? 35.209 50.521 67.275 1.00 40.37 411 VAL A CA 1
ATOM 3072 C C . VAL A 1 411 ? 35.251 51.902 67.915 1.00 39.97 411 VAL A C 1
ATOM 3073 O O . VAL A 1 411 ? 35.687 52.054 69.063 1.00 42.36 411 VAL A O 1
ATOM 3077 N N . TYR A 1 412 ? 34.795 52.912 67.186 1.00 40.46 412 TYR A N 1
ATOM 3078 C CA . TYR A 1 412 ? 34.813 54.244 67.778 1.00 47.78 412 TYR A CA 1
ATOM 3079 C C . TYR A 1 412 ? 33.655 55.064 67.228 1.00 48.62 412 TYR A C 1
ATOM 3080 O O . TYR A 1 412 ? 33.259 54.915 66.068 1.00 49.78 412 TYR A O 1
ATOM 3089 N N . ILE A 1 413 ? 33.072 55.847 68.125 1.00 50.05 413 ILE A N 1
ATOM 3090 C CA . ILE A 1 413 ? 31.965 56.752 67.855 1.00 60.32 413 ILE A CA 1
ATOM 3091 C C . ILE A 1 413 ? 32.589 58.130 67.732 1.00 68.74 413 ILE A C 1
ATOM 3092 O O . ILE A 1 413 ? 33.113 58.658 68.709 1.00 69.37 413 ILE A O 1
ATOM 3097 N N . SER A 1 414 ? 32.677 58.641 66.510 1.00 78.28 414 SER A N 1
ATOM 3098 C CA . SER A 1 414 ? 33.429 59.860 66.239 1.00 84.99 414 SER A CA 1
ATOM 3099 C C . SER A 1 414 ? 32.820 61.098 66.911 1.00 94.70 414 SER A C 1
ATOM 3100 O O . SER A 1 414 ? 31.595 61.281 66.937 1.00 90.08 414 SER A O 1
ATOM 3103 N N . GLU A 1 415 ? 33.685 61.894 67.541 1.00 110.63 415 GLU A N 1
ATOM 3104 C CA . GLU A 1 415 ? 33.305 63.154 68.168 1.00 126.35 415 GLU A CA 1
ATOM 3105 C C . GLU A 1 415 ? 33.495 64.295 67.167 1.00 147.22 415 GLU A C 1
ATOM 3106 O O . GLU A 1 415 ? 34.628 64.653 66.823 1.00 146.42 415 GLU A O 1
ATOM 3112 N N . HIS A 1 416 ? 32.386 64.844 66.685 1.00 165.88 416 HIS A N 1
ATOM 3113 C CA . HIS A 1 416 ? 32.347 66.118 65.967 1.00 171.19 416 HIS A CA 1
ATOM 3114 C C . HIS A 1 416 ? 32.506 67.246 66.987 1.00 168.40 416 HIS A C 1
ATOM 3115 O O . HIS A 1 416 ? 31.551 67.623 67.667 1.00 169.13 416 HIS A O 1
ATOM 3122 N N . LEU A 1 417 ? 33.725 67.790 67.082 1.00 165.05 417 LEU A N 1
ATOM 3123 C CA . LEU A 1 417 ? 34.090 68.766 68.112 1.00 156.61 417 LEU A CA 1
ATOM 3124 C C . LEU A 1 417 ? 33.185 70.001 68.092 1.00 156.42 417 LEU A C 1
ATOM 3125 O O . LEU A 1 417 ? 32.893 70.561 67.030 1.00 159.67 417 LEU A O 1
ATOM 3130 N N . ASP A 1 418 ? 32.779 70.437 69.296 1.00 153.23 418 ASP A N 1
ATOM 3131 C CA . ASP A 1 418 ? 32.006 71.671 69.549 1.00 153.10 418 ASP A CA 1
ATOM 3132 C C . ASP A 1 418 ? 30.903 71.869 68.513 1.00 150.14 418 ASP A C 1
ATOM 3133 O O . ASP A 1 418 ? 30.694 72.954 67.968 1.00 153.11 418 ASP A O 1
ATOM 3138 N N . LEU A 1 419 ? 30.161 70.790 68.296 1.00 142.49 419 LEU A N 1
ATOM 3139 C CA . LEU A 1 419 ? 29.036 70.736 67.373 1.00 131.78 419 LEU A CA 1
ATOM 3140 C C . LEU A 1 419 ? 28.072 69.667 67.868 1.00 124.55 419 LEU A C 1
ATOM 3141 O O . LEU A 1 419 ? 27.626 68.809 67.105 1.00 124.19 419 LEU A O 1
ATOM 3146 N N . ASN A 1 420 ? 27.772 69.683 69.172 1.00 118.93 420 ASN A N 1
ATOM 3147 C CA . ASN A 1 420 ? 26.710 68.832 69.698 1.00 114.25 420 ASN A CA 1
ATOM 3148 C C . ASN A 1 420 ? 25.485 68.983 68.808 1.00 115.39 420 ASN A C 1
ATOM 3149 O O . ASN A 1 420 ? 25.048 70.101 68.505 1.00 117.33 420 ASN A O 1
ATOM 3154 N N . ARG A 1 421 ? 24.942 67.854 68.392 1.00 111.95 421 ARG A N 1
ATOM 3155 C CA . ARG A 1 421 ? 23.775 67.848 67.530 1.00 111.15 421 ARG A CA 1
ATOM 3156 C C . ARG A 1 421 ? 22.541 68.179 68.354 1.00 104.16 421 ARG A C 1
ATOM 3157 O O . ARG A 1 421 ? 22.246 67.461 69.318 1.00 103.26 421 ARG A O 1
ATOM 3165 N N . PRO A 1 422 ? 21.817 69.260 68.048 1.00 98.58 422 PRO A N 1
ATOM 3166 C CA . PRO A 1 422 ? 20.615 69.534 68.836 1.00 89.59 422 PRO A CA 1
ATOM 3167 C C . PRO A 1 422 ? 19.552 68.552 68.399 1.00 80.74 422 PRO A C 1
ATOM 3168 O O . PRO A 1 422 ? 19.505 68.109 67.248 1.00 83.35 422 PRO A O 1
ATOM 3172 N N . VAL A 1 423 ? 18.758 68.138 69.360 1.00 67.05 423 VAL A N 1
ATOM 3173 C CA . VAL A 1 423 ? 17.672 67.224 69.113 1.00 61.76 423 VAL A CA 1
ATOM 3174 C C . VAL A 1 423 ? 16.441 67.773 69.804 1.00 60.55 423 VAL A C 1
ATOM 3175 O O . VAL A 1 423 ? 16.542 68.329 70.903 1.00 57.55 423 VAL A O 1
ATOM 3179 N N . ARG A 1 424 ? 15.296 67.652 69.146 1.00 58.41 424 ARG A N 1
ATOM 3180 C CA . ARG A 1 424 ? 14.034 68.053 69.709 1.00 55.99 424 ARG A CA 1
ATOM 3181 C C . ARG A 1 424 ? 13.316 66.781 70.109 1.00 55.09 424 ARG A C 1
ATOM 3182 O O . ARG A 1 424 ? 13.281 65.828 69.335 1.00 60.15 424 ARG A O 1
ATOM 3190 N N . PHE A 1 425 ? 12.759 66.761 71.304 1.00 52.61 425 PHE A N 1
ATOM 3191 C CA . PHE A 1 425 ? 11.910 65.677 71.753 1.00 51.75 425 PHE A CA 1
ATOM 3192 C C . PHE A 1 425 ? 10.561 66.259 72.112 1.00 48.88 425 PHE A C 1
ATOM 3193 O O . PHE A 1 425 ? 10.488 67.284 72.784 1.00 51.22 425 PHE A O 1
ATOM 3201 N N . SER A 1 426 ? 9.498 65.579 71.718 1.00 49.23 426 SER A N 1
ATOM 3202 C CA . SER A 1 426 ? 8.202 65.901 72.289 1.00 50.42 426 SER A CA 1
ATOM 3203 C C . SER A 1 426 ? 8.138 65.426 73.752 1.00 53.39 426 SER A C 1
ATOM 3204 O O . SER A 1 426 ? 8.987 64.652 74.241 1.00 52.61 426 SER A O 1
ATOM 3207 N N . GLU A 1 427 ? 7.075 65.853 74.435 1.00 46.68 427 GLU A N 1
ATOM 3208 C CA . GLU A 1 427 ? 6.846 65.411 75.796 1.00 50.42 427 GLU A CA 1
ATOM 3209 C C . GLU A 1 427 ? 6.804 63.887 75.870 1.00 55.74 427 GLU A C 1
ATOM 3210 O O . GLU A 1 427 ? 7.467 63.279 76.718 1.00 53.40 427 GLU A O 1
ATOM 3216 N N . GLU A 1 428 ? 6.098 63.252 74.926 1.00 60.53 428 GLU A N 1
ATOM 3217 C CA . GLU A 1 428 ? 5.904 61.803 74.950 1.00 58.72 428 GLU A CA 1
ATOM 3218 C C . GLU A 1 428 ? 7.204 61.052 74.699 1.00 50.77 428 GLU A C 1
ATOM 3219 O O . GLU A 1 428 ? 7.479 60.050 75.364 1.00 46.93 428 GLU A O 1
ATOM 3225 N N . GLU A 1 429 ? 7.983 61.498 73.713 1.00 49.28 429 GLU A N 1
ATOM 3226 C CA . GLU A 1 429 ? 9.283 60.887 73.418 1.00 48.80 429 GLU A CA 1
ATOM 3227 C C . GLU A 1 429 ? 10.269 61.026 74.580 1.00 42.22 429 GLU A C 1
ATOM 3228 O O . GLU A 1 429 ? 11.001 60.083 74.888 1.00 40.92 429 GLU A O 1
ATOM 3234 N N . ALA A 1 430 ? 10.315 62.204 75.212 1.00 41.37 430 ALA A N 1
ATOM 3235 C CA . ALA A 1 430 ? 11.187 62.406 76.368 1.00 44.12 430 ALA A CA 1
ATOM 3236 C C . ALA A 1 430 ? 10.760 61.517 77.537 1.00 42.59 430 ALA A C 1
ATOM 3237 O O . ALA A 1 430 ? 11.606 60.900 78.188 1.00 44.20 430 ALA A O 1
ATOM 3239 N N . ALA A 1 431 ? 9.448 61.426 77.799 1.00 40.20 431 ALA A N 1
ATOM 3240 C CA . ALA A 1 431 ? 8.972 60.587 78.888 1.00 41.93 431 ALA A CA 1
ATOM 3241 C C . ALA A 1 431 ? 9.307 59.130 78.628 1.00 42.25 431 ALA A C 1
ATOM 3242 O O . ALA A 1 431 ? 9.742 58.415 79.544 1.00 44.02 431 ALA A O 1
ATOM 3244 N N . ALA A 1 432 ? 9.103 58.666 77.393 1.00 41.44 432 ALA A N 1
ATOM 3245 C CA . ALA A 1 432 ? 9.410 57.261 77.081 1.00 41.50 432 ALA A CA 1
ATOM 3246 C C . ALA A 1 432 ? 10.871 56.963 77.356 1.00 44.55 432 ALA A C 1
ATOM 3247 O O . ALA A 1 432 ? 11.215 55.961 77.997 1.00 42.68 432 ALA A O 1
ATOM 3249 N N . LEU A 1 433 ? 11.750 57.853 76.882 1.00 43.36 433 LEU A N 1
ATOM 3250 C CA . LEU A 1 433 ? 13.178 57.673 77.062 1.00 41.58 433 LEU A CA 1
ATOM 3251 C C . LEU A 1 433 ? 13.575 57.740 78.544 1.00 39.51 433 LEU A C 1
ATOM 3252 O O . LEU A 1 433 ? 14.455 56.985 78.984 1.00 40.24 433 LEU A O 1
ATOM 3257 N N . LEU A 1 434 ? 12.941 58.630 79.322 1.00 33.19 434 LEU A N 1
ATOM 3258 C CA . LEU A 1 434 ? 13.218 58.712 80.756 1.00 37.65 434 LEU A CA 1
ATOM 3259 C C . LEU A 1 434 ? 12.886 57.421 81.458 1.00 40.67 434 LEU A C 1
ATOM 3260 O O . LEU A 1 434 ? 13.482 57.092 82.480 1.00 39.70 434 LEU A O 1
ATOM 3265 N N . THR A 1 435 ? 11.891 56.709 80.970 1.00 41.36 435 THR A N 1
ATOM 3266 C CA . THR A 1 435 ? 11.604 55.427 81.578 1.00 42.11 435 THR A CA 1
ATOM 3267 C C . THR A 1 435 ? 12.761 54.464 81.385 1.00 41.01 435 THR A C 1
ATOM 3268 O O . THR A 1 435 ? 13.146 53.753 82.322 1.00 41.11 435 THR A O 1
ATOM 3272 N N . GLY A 1 436 ? 13.333 54.426 80.174 1.00 40.35 436 GLY A N 1
ATOM 3273 C CA . GLY A 1 436 ? 14.490 53.562 79.940 1.00 36.87 436 GLY A CA 1
ATOM 3274 C C . GLY A 1 436 ? 15.692 54.038 80.741 1.00 37.50 436 GLY A C 1
ATOM 3275 O O . GLY A 1 436 ? 16.441 53.223 81.299 1.00 34.57 436 GLY A O 1
ATOM 3276 N N . LEU A 1 437 ? 15.857 55.368 80.856 1.00 35.99 437 LEU A N 1
ATOM 3277 C CA . LEU A 1 437 ? 16.961 55.883 81.636 1.00 36.90 437 LEU A CA 1
ATOM 3278 C C . LEU A 1 437 ? 16.782 55.570 83.116 1.00 42.31 437 LEU A C 1
ATOM 3279 O O . LEU A 1 437 ? 17.770 55.341 83.819 1.00 42.83 437 LEU A O 1
ATOM 3284 N N . ALA A 1 438 ? 15.547 55.575 83.623 1.00 38.47 438 ALA A N 1
ATOM 3285 C CA . ALA A 1 438 ? 15.392 55.297 85.048 1.00 39.77 438 ALA A CA 1
ATOM 3286 C C . ALA A 1 438 ? 15.681 53.831 85.366 1.00 38.25 438 ALA A C 1
ATOM 3287 O O . ALA A 1 438 ? 16.209 53.518 86.444 1.00 38.91 438 ALA A O 1
ATOM 3297 N N . LEU A 1 440 ? 17.947 52.073 83.657 1.00 33.19 440 LEU A N 1
ATOM 3298 C CA . LEU A 1 440 ? 19.413 52.098 83.642 1.00 36.27 440 LEU A CA 1
ATOM 3299 C C . LEU A 1 440 ? 19.964 52.700 84.929 1.00 35.02 440 LEU A C 1
ATOM 3300 O O . LEU A 1 440 ? 20.972 52.230 85.458 1.00 34.70 440 LEU A O 1
ATOM 3305 N N . GLY A 1 441 ? 19.302 53.734 85.446 1.00 33.74 441 GLY A N 1
ATOM 3306 C CA . GLY A 1 441 ? 19.741 54.373 86.673 1.00 39.14 441 GLY A CA 1
ATOM 3307 C C . GLY A 1 441 ? 19.515 53.539 87.914 1.00 43.58 441 GLY A C 1
ATOM 3308 O O . GLY A 1 441 ? 20.141 53.795 88.947 1.00 41.64 441 GLY A O 1
ATOM 3309 N N . ASP A 1 442 ? 18.666 52.527 87.828 1.00 41.06 442 ASP A N 1
ATOM 3310 C CA . ASP A 1 442 ? 18.430 51.662 88.971 1.00 39.86 442 ASP A CA 1
ATOM 3311 C C . ASP A 1 442 ? 19.361 50.424 89.023 1.00 39.64 442 ASP A C 1
ATOM 3312 O O . ASP A 1 442 ? 19.231 49.616 89.935 1.00 42.56 442 ASP A O 1
ATOM 3317 N N . LEU A 1 443 ? 20.275 50.245 88.070 1.00 39.04 443 LEU A N 1
ATOM 3318 C CA . LEU A 1 443 ? 21.205 49.112 88.074 1.00 41.83 443 LEU A CA 1
ATOM 3319 C C . LEU A 1 443 ? 22.131 49.167 89.297 1.00 48.40 443 LEU A C 1
ATOM 3320 O O . LEU A 1 443 ? 22.415 50.257 89.816 1.00 45.71 443 LEU A O 1
ATOM 3325 N N . PRO A 1 444 ? 22.585 48.006 89.791 1.00 57.90 444 PRO A N 1
ATOM 3326 C CA . PRO A 1 444 ? 23.432 47.967 90.995 1.00 68.00 444 PRO A CA 1
ATOM 3327 C C . PRO A 1 444 ? 24.594 48.945 90.960 1.00 79.94 444 PRO A C 1
ATOM 3328 O O . PRO A 1 444 ? 25.390 48.966 90.012 1.00 74.73 444 PRO A O 1
ATOM 3332 N N . ALA A 1 445 ? 24.758 49.672 92.066 1.00 95.54 445 ALA A N 1
ATOM 3333 C CA . ALA A 1 445 ? 25.833 50.646 92.173 1.00 110.94 445 ALA A CA 1
ATOM 3334 C C . ALA A 1 445 ? 27.169 49.929 92.321 1.00 126.77 445 ALA A C 1
ATOM 3335 O O . ALA A 1 445 ? 27.278 48.918 93.020 1.00 125.57 445 ALA A O 1
ATOM 3337 N N . LEU A 1 446 ? 28.183 50.449 91.641 1.00 143.38 446 LEU A N 1
ATOM 3338 C CA . LEU A 1 446 ? 29.503 49.840 91.619 1.00 149.47 446 LEU A CA 1
ATOM 3339 C C . LEU A 1 446 ? 30.448 50.561 92.579 1.00 153.52 446 LEU A C 1
ATOM 3340 O O . LEU A 1 446 ? 30.192 51.687 93.018 1.00 156.35 446 LEU A O 1
ATOM 3345 N N . ALA A 1 447 ? 31.543 49.881 92.916 1.00 154.26 447 ALA A N 1
ATOM 3346 C CA . ALA A 1 447 ? 32.584 50.453 93.764 1.00 150.56 447 ALA A CA 1
ATOM 3347 C C . ALA A 1 447 ? 33.465 51.365 92.914 1.00 145.57 447 ALA A C 1
ATOM 3348 O O . ALA A 1 447 ? 34.204 50.892 92.043 1.00 147.52 447 ALA A O 1
ATOM 3350 N N . GLY A 1 448 ? 33.379 52.672 93.153 1.00 142.50 448 GLY A N 1
ATOM 3351 C CA . GLY A 1 448 ? 34.164 53.637 92.403 1.00 134.24 448 GLY A CA 1
ATOM 3352 C C . GLY A 1 448 ? 33.760 55.080 92.640 1.00 129.70 448 GLY A C 1
ATOM 3353 O O . GLY A 1 448 ? 34.545 56.000 92.407 1.00 131.63 448 GLY A O 1
ATOM 3354 N N . GLY A 1 453 ? 28.591 58.315 93.427 1.00 139.09 453 GLY A N 1
ATOM 3355 C CA . GLY A 1 453 ? 28.909 58.662 92.051 1.00 137.80 453 GLY A CA 1
ATOM 3356 C C . GLY A 1 453 ? 28.457 60.055 91.628 1.00 138.16 453 GLY A C 1
ATOM 3357 O O . GLY A 1 453 ? 27.744 60.732 92.381 1.00 143.55 453 GLY A O 1
ATOM 3358 N N . SER A 1 454 ? 28.868 60.472 90.424 1.00 127.71 454 SER A N 1
ATOM 3359 C CA . SER A 1 454 ? 28.573 61.778 89.826 1.00 114.72 454 SER A CA 1
ATOM 3360 C C . SER A 1 454 ? 29.255 61.869 88.464 1.00 104.63 454 SER A C 1
ATOM 3361 O O . SER A 1 454 ? 30.132 61.067 88.133 1.00 106.91 454 SER A O 1
ATOM 3364 N N . GLY A 1 455 ? 28.824 62.858 87.680 1.00 94.10 455 GLY A N 1
ATOM 3365 C CA . GLY A 1 455 ? 29.423 63.241 86.412 1.00 83.86 455 GLY A CA 1
ATOM 3366 C C . GLY A 1 455 ? 29.190 62.336 85.219 1.00 73.55 455 GLY A C 1
ATOM 3367 O O . GLY A 1 455 ? 29.584 62.710 84.109 1.00 71.38 455 GLY A O 1
ATOM 3368 N N . SER A 1 456 ? 28.531 61.194 85.373 1.00 64.53 456 SER A N 1
ATOM 3369 C CA . SER A 1 456 ? 28.436 60.270 84.252 1.00 56.47 456 SER A CA 1
ATOM 3370 C C . SER A 1 456 ? 27.488 60.817 83.169 1.00 50.17 456 SER A C 1
ATOM 3371 O O . SER A 1 456 ? 26.679 61.722 83.399 1.00 52.27 456 SER A O 1
ATOM 3374 N N . ALA A 1 457 ? 27.620 60.250 81.972 1.00 42.83 457 ALA A N 1
ATOM 3375 C CA . ALA A 1 457 ? 26.732 60.528 80.849 1.00 46.95 457 ALA A CA 1
ATOM 3376 C C . ALA A 1 457 ? 25.291 60.107 81.126 1.00 48.23 457 ALA A C 1
ATOM 3377 O O . ALA A 1 457 ? 24.344 60.732 80.628 1.00 46.60 457 ALA A O 1
ATOM 3379 N N . LEU A 1 458 ? 25.108 59.020 81.855 1.00 45.00 458 LEU A N 1
ATOM 3380 C CA . LEU A 1 458 ? 23.759 58.623 82.216 1.00 44.87 458 LEU A CA 1
ATOM 3381 C C . LEU A 1 458 ? 23.086 59.735 83.007 1.00 43.42 458 LEU A C 1
ATOM 3382 O O . LEU A 1 458 ? 21.948 60.108 82.727 1.00 43.70 458 LEU A O 1
ATOM 3387 N N . GLU A 1 459 ? 23.785 60.281 83.990 1.00 43.47 459 GLU A N 1
ATOM 3388 C CA . GLU A 1 459 ? 23.205 61.333 84.821 1.00 48.19 459 GLU A CA 1
ATOM 3389 C C . GLU A 1 459 ? 22.874 62.571 83.987 1.00 45.97 459 GLU A C 1
ATOM 3390 O O . GLU A 1 459 ? 21.797 63.172 84.129 1.00 44.53 459 GLU A O 1
ATOM 3396 N N . SER A 1 460 ? 23.804 62.987 83.128 1.00 41.96 460 SER A N 1
ATOM 3397 C CA . SER A 1 460 ? 23.580 64.234 82.420 1.00 46.07 460 SER A CA 1
ATOM 3398 C C . SER A 1 460 ? 22.459 64.105 81.397 1.00 40.54 460 SER A C 1
ATOM 3399 O O . SER A 1 460 ? 21.681 65.048 81.225 1.00 38.94 460 SER A O 1
ATOM 3402 N N . VAL A 1 461 ? 22.374 62.975 80.685 1.00 38.11 461 VAL A N 1
ATOM 3403 C CA . VAL A 1 461 ? 21.302 62.839 79.703 1.00 38.32 461 VAL A CA 1
ATOM 3404 C C . VAL A 1 461 ? 19.953 62.689 80.423 1.00 38.85 461 VAL A C 1
ATOM 3405 O O . VAL A 1 461 ? 18.929 63.164 79.912 1.00 36.25 461 VAL A O 1
ATOM 3409 N N . THR A 1 462 ? 19.947 62.150 81.656 1.00 38.16 462 THR A N 1
ATOM 3410 C CA . THR A 1 462 ? 18.705 62.076 82.438 1.00 39.53 462 THR A CA 1
ATOM 3411 C C . THR A 1 462 ? 18.185 63.475 82.793 1.00 40.30 462 THR A C 1
ATOM 3412 O O . THR A 1 462 ? 17.001 63.767 82.612 1.00 42.03 462 THR A O 1
ATOM 3416 N N . ILE A 1 463 ? 19.072 64.360 83.232 1.00 37.92 463 ILE A N 1
ATOM 3417 C CA . ILE A 1 463 ? 18.699 65.729 83.560 1.00 41.74 463 ILE A CA 1
ATOM 3418 C C . ILE A 1 463 ? 18.200 66.445 82.301 1.00 44.82 463 ILE A C 1
ATOM 3419 O O . ILE A 1 463 ? 17.161 67.106 82.315 1.00 45.95 463 ILE A O 1
ATOM 3424 N N . LYS A 1 464 ? 18.933 66.325 81.189 1.00 43.19 464 LYS A N 1
ATOM 3425 C CA . LYS A 1 464 ? 18.520 67.013 79.965 1.00 42.03 464 LYS A CA 1
ATOM 3426 C C . LYS A 1 464 ? 17.163 66.524 79.467 1.00 41.07 464 LYS A C 1
ATOM 3427 O O . LYS A 1 464 ? 16.286 67.329 79.138 1.00 38.36 464 LYS A O 1
ATOM 3433 N N . LEU A 1 465 ? 16.938 65.210 79.472 1.00 39.11 465 LEU A N 1
ATOM 3434 C CA . LEU A 1 465 ? 15.646 64.710 79.012 1.00 37.59 465 LEU A CA 1
ATOM 3435 C C . LEU A 1 465 ? 14.533 65.063 79.989 1.00 41.14 465 LEU A C 1
ATOM 3436 O O . LEU A 1 465 ? 13.373 65.170 79.574 1.00 42.55 465 LEU A O 1
ATOM 3441 N N . THR A 1 466 ? 14.864 65.221 81.284 1.00 38.57 466 THR A N 1
ATOM 3442 C CA . THR A 1 466 ? 13.876 65.675 82.258 1.00 42.88 466 THR A CA 1
ATOM 3443 C C . THR A 1 466 ? 13.348 67.060 81.886 1.00 47.67 466 THR A C 1
ATOM 3444 O O . THR A 1 466 ? 12.147 67.324 81.989 1.00 48.29 466 THR A O 1
ATOM 3448 N N . GLY A 1 467 ? 14.231 67.947 81.439 1.00 47.77 467 GLY A N 1
ATOM 3449 C CA . GLY A 1 467 ? 13.797 69.257 80.999 1.00 47.95 467 GLY A CA 1
ATOM 3450 C C . GLY A 1 467 ? 12.917 69.176 79.770 1.00 50.54 467 GLY A C 1
ATOM 3451 O O . GLY A 1 467 ? 12.037 70.012 79.582 1.00 50.76 467 GLY A O 1
ATOM 3452 N N . ALA A 1 468 ? 13.107 68.137 78.947 1.00 46.79 468 ALA A N 1
ATOM 3453 C CA . ALA A 1 468 ? 12.296 67.994 77.757 1.00 45.83 468 ALA A CA 1
ATOM 3454 C C . ALA A 1 468 ? 10.958 67.346 78.053 1.00 47.30 468 ALA A C 1
ATOM 3455 O O . ALA A 1 468 ? 9.996 67.589 77.329 1.00 51.37 468 ALA A O 1
ATOM 3457 N N . ALA A 1 469 ? 10.848 66.604 79.138 1.00 42.40 469 ALA A N 1
ATOM 3458 C CA . ALA A 1 469 ? 9.566 66.040 79.488 1.00 45.12 469 ALA A CA 1
ATOM 3459 C C . ALA A 1 469 ? 8.729 66.979 80.331 1.00 49.80 469 ALA A C 1
ATOM 3460 O O . ALA A 1 469 ? 7.515 66.801 80.386 1.00 51.55 469 ALA A O 1
ATOM 3462 N N . GLY A 1 470 ? 9.350 67.943 81.010 1.00 51.02 470 GLY A N 1
ATOM 3463 C CA . GLY A 1 470 ? 8.637 68.732 82.014 1.00 50.03 470 GLY A CA 1
ATOM 3464 C C . GLY A 1 470 ? 8.096 67.880 83.161 1.00 47.91 470 GLY A C 1
ATOM 3465 O O . GLY A 1 470 ? 8.612 66.806 83.491 1.00 47.57 470 GLY A O 1
ATOM 3466 N N . GLU A 1 471 ? 6.975 68.329 83.732 1.00 50.77 471 GLU A N 1
ATOM 3467 C CA . GLU A 1 471 ? 6.438 67.684 84.938 1.00 55.49 471 GLU A CA 1
ATOM 3468 C C . GLU A 1 471 ? 6.135 66.198 84.721 1.00 52.77 471 GLU A C 1
ATOM 3469 O O . GLU A 1 471 ? 6.170 65.430 85.684 1.00 56.74 471 GLU A O 1
ATOM 3475 N N . ALA A 1 472 ? 5.886 65.769 83.480 1.00 49.19 472 ALA A N 1
ATOM 3476 C CA . ALA A 1 472 ? 5.727 64.353 83.171 1.00 51.22 472 ALA A CA 1
ATOM 3477 C C . ALA A 1 472 ? 6.967 63.533 83.547 1.00 53.39 472 ALA A C 1
ATOM 3478 O O . ALA A 1 472 ? 6.865 62.317 83.724 1.00 51.76 472 ALA A O 1
ATOM 3480 N N . ALA A 1 473 ? 8.128 64.174 83.682 1.00 51.45 473 ALA A N 1
ATOM 3481 C CA . ALA A 1 473 ? 9.329 63.469 84.111 1.00 48.14 473 ALA A CA 1
ATOM 3482 C C . ALA A 1 473 ? 9.174 62.883 85.506 1.00 47.69 473 ALA A C 1
ATOM 3483 O O . ALA A 1 473 ? 9.852 61.911 85.850 1.00 46.97 473 ALA A O 1
ATOM 3485 N N . ARG A 1 474 ? 8.367 63.506 86.356 1.00 51.94 474 ARG A N 1
ATOM 3486 C CA . ARG A 1 474 ? 8.314 63.047 87.746 1.00 57.39 474 ARG A CA 1
ATOM 3487 C C . ARG A 1 474 ? 7.813 61.614 87.822 1.00 57.65 474 ARG A C 1
ATOM 3488 O O . ARG A 1 474 ? 8.388 60.784 88.531 1.00 64.21 474 ARG A O 1
ATOM 3496 N N . LEU A 1 475 ? 6.735 61.291 87.113 1.00 55.62 475 LEU A N 1
ATOM 3497 C CA . LEU A 1 475 ? 6.299 59.890 87.082 1.00 54.21 475 LEU A CA 1
ATOM 3498 C C . LEU A 1 475 ? 7.224 59.044 86.217 1.00 55.77 475 LEU A C 1
ATOM 3499 O O . LEU A 1 475 ? 7.595 57.919 86.590 1.00 58.43 475 LEU A O 1
ATOM 3504 N N . ALA A 1 476 ? 7.570 59.551 85.027 1.00 52.60 476 ALA A N 1
ATOM 3505 C CA . ALA A 1 476 ? 8.283 58.735 84.055 1.00 52.53 476 ALA A CA 1
ATOM 3506 C C . ALA A 1 476 ? 9.728 58.467 84.487 1.00 49.30 476 ALA A C 1
ATOM 3507 O O . ALA A 1 476 ? 10.259 57.402 84.195 1.00 50.60 476 ALA A O 1
ATOM 3509 N N . GLY A 1 477 ? 10.389 59.426 85.157 1.00 49.75 477 GLY A N 1
ATOM 3510 C CA . GLY A 1 477 ? 11.791 59.288 85.535 1.00 45.00 477 GLY A CA 1
ATOM 3511 C C . GLY A 1 477 ? 11.998 58.464 86.790 1.00 50.08 477 GLY A C 1
ATOM 3512 O O . GLY A 1 477 ? 13.128 58.321 87.261 1.00 54.26 477 GLY A O 1
ATOM 3513 N N . SER A 1 478 ? 10.922 57.919 87.353 1.00 47.46 478 SER A N 1
ATOM 3514 C CA . SER A 1 478 ? 10.978 57.126 88.571 1.00 53.29 478 SER A CA 1
ATOM 3515 C C . SER A 1 478 ? 10.583 55.673 88.309 1.00 51.84 478 SER A C 1
ATOM 3516 O O . SER A 1 478 ? 9.660 55.387 87.545 1.00 49.36 478 SER A O 1
ATOM 3519 N N . VAL A 1 479 ? 11.214 54.764 89.036 1.00 51.32 479 VAL A N 1
ATOM 3520 C CA . VAL A 1 479 ? 10.820 53.359 89.037 1.00 54.92 479 VAL A CA 1
ATOM 3521 C C . VAL A 1 479 ? 10.124 52.993 90.345 1.00 55.07 479 VAL A C 1
ATOM 3522 O O . VAL A 1 479 ? 9.897 51.812 90.618 1.00 55.19 479 VAL A O 1
ATOM 3526 N N . SER A 1 480 ? 9.756 53.991 91.151 1.00 56.76 480 SER A N 1
ATOM 3527 C CA . SER A 1 480 ? 9.113 53.734 92.441 1.00 62.47 480 SER A CA 1
ATOM 3528 C C . SER A 1 480 ? 8.021 54.726 92.844 1.00 61.86 480 SER A C 1
ATOM 3529 O O . SER A 1 480 ? 7.252 54.425 93.755 1.00 66.42 480 SER A O 1
ATOM 3532 N N . GLY A 1 481 ? 7.960 55.922 92.319 1.00 66.21 481 GLY A N 1
ATOM 3533 C CA . GLY A 1 481 ? 7.005 56.844 92.945 1.00 68.55 481 GLY A CA 1
ATOM 3534 C C . GLY A 1 481 ? 5.540 56.689 92.570 1.00 67.54 481 GLY A C 1
ATOM 3535 O O . GLY A 1 481 ? 4.682 57.239 93.261 1.00 68.38 481 GLY A O 1
ATOM 3536 N N . GLN A 1 482 ? 5.232 55.915 91.536 1.00 67.47 482 GLN A N 1
ATOM 3537 C CA . GLN A 1 482 ? 3.884 55.867 90.998 1.00 70.43 482 GLN A CA 1
ATOM 3538 C C . GLN A 1 482 ? 2.867 55.554 92.093 1.00 67.19 482 GLN A C 1
ATOM 3539 O O . GLN A 1 482 ? 3.110 54.741 92.988 1.00 68.52 482 GLN A O 1
ATOM 3545 N N . SER A 1 483 ? 1.718 56.203 92.029 1.00 62.86 483 SER A N 1
ATOM 3546 C CA . SER A 1 483 ? 0.714 55.837 92.989 1.00 64.95 483 SER A CA 1
ATOM 3547 C C . SER A 1 483 ? 0.160 54.457 92.646 1.00 59.77 483 SER A C 1
ATOM 3548 O O . SER A 1 483 ? 0.447 53.884 91.590 1.00 57.97 483 SER A O 1
ATOM 3551 N N . VAL A 1 484 ? -0.631 53.918 93.567 1.00 54.11 484 VAL A N 1
ATOM 3552 C CA . VAL A 1 484 ? -1.148 52.565 93.477 1.00 51.57 484 VAL A CA 1
ATOM 3553 C C . VAL A 1 484 ? -2.668 52.644 93.458 1.00 55.26 484 VAL A C 1
ATOM 3554 O O . VAL A 1 484 ? -3.266 53.236 94.362 1.00 58.77 484 VAL A O 1
ATOM 3558 N N . ALA A 1 485 ? -3.291 52.042 92.442 1.00 54.51 485 ALA A N 1
ATOM 3559 C CA . ALA A 1 485 ? -4.749 51.964 92.392 1.00 56.83 485 ALA A CA 1
ATOM 3560 C C . ALA A 1 485 ? -5.267 51.202 93.607 1.00 56.08 485 ALA A C 1
ATOM 3561 O O . ALA A 1 485 ? -4.583 50.337 94.128 1.00 59.97 485 ALA A O 1
ATOM 3563 N N . PRO A 1 486 ? -6.438 51.566 94.111 1.00 57.90 486 PRO A N 1
ATOM 3564 C CA . PRO A 1 486 ? -6.950 50.949 95.337 1.00 56.77 486 PRO A CA 1
ATOM 3565 C C . PRO A 1 486 ? -7.127 49.449 95.269 1.00 57.67 486 PRO A C 1
ATOM 3566 O O . PRO A 1 486 ? -6.982 48.789 96.296 1.00 54.23 486 PRO A O 1
ATOM 3570 N N . GLU A 1 487 ? -7.487 48.901 94.108 1.00 58.96 487 GLU A N 1
ATOM 3571 C CA . GLU A 1 487 ? -7.680 47.468 93.959 1.00 61.79 487 GLU A CA 1
ATOM 3572 C C . GLU A 1 487 ? -6.354 46.713 94.059 1.00 54.35 487 GLU A C 1
ATOM 3573 O O . GLU A 1 487 ? -6.351 45.497 94.299 1.00 54.29 487 GLU A O 1
ATOM 3579 N N . GLN A 1 488 ? -5.242 47.413 93.921 1.00 48.11 488 GLN A N 1
ATOM 3580 C CA . GLN A 1 488 ? -3.933 46.780 93.978 1.00 52.52 488 GLN A CA 1
ATOM 3581 C C . GLN A 1 488 ? -3.233 46.994 95.314 1.00 52.85 488 GLN A C 1
ATOM 3582 O O . GLN A 1 488 ? -2.196 46.371 95.555 1.00 51.29 488 GLN A O 1
ATOM 3588 N N . ALA A 1 489 ? -3.787 47.847 96.185 1.00 51.78 489 ALA A N 1
ATOM 3589 C CA . ALA A 1 489 ? -3.077 48.264 97.392 1.00 50.53 489 ALA A CA 1
ATOM 3590 C C . ALA A 1 489 ? -2.799 47.096 98.319 1.00 45.88 489 ALA A C 1
ATOM 3591 O O . ALA A 1 489 ? -1.760 47.055 98.997 1.00 41.56 489 ALA A O 1
ATOM 3593 N N . GLN A 1 490 ? -3.753 46.178 98.414 1.00 47.80 490 GLN A N 1
ATOM 3594 C CA . GLN A 1 490 ? -3.586 45.021 99.276 1.00 52.44 490 GLN A CA 1
ATOM 3595 C C . GLN A 1 490 ? -2.422 44.157 98.808 1.00 47.40 490 GLN A C 1
ATOM 3596 O O . GLN A 1 490 ? -1.589 43.719 99.608 1.00 43.46 490 GLN A O 1
ATOM 3602 N N . ALA A 1 491 ? -2.354 43.890 97.512 1.00 49.07 491 ALA A N 1
ATOM 3603 C CA . ALA A 1 491 ? -1.229 43.102 97.011 1.00 47.72 491 ALA A CA 1
ATOM 3604 C C . ALA A 1 491 ? 0.096 43.880 97.127 1.00 43.22 491 ALA A C 1
ATOM 3605 O O . ALA A 1 491 ? 1.153 43.296 97.440 1.00 40.43 491 ALA A O 1
ATOM 3607 N N . PHE A 1 492 ? 0.049 45.202 96.914 1.00 42.91 492 PHE A N 1
ATOM 3608 C CA . PHE A 1 492 ? 1.259 46.026 97.058 1.00 41.03 492 PHE A CA 1
ATOM 3609 C C . PHE A 1 492 ? 1.814 45.933 98.484 1.00 39.51 492 PHE A C 1
ATOM 3610 O O . PHE A 1 492 ? 3.010 45.718 98.675 1.00 41.06 492 PHE A O 1
ATOM 3618 N N . ALA A 1 493 ? 0.942 46.004 99.489 1.00 39.64 493 ALA A N 1
ATOM 3619 C CA . ALA A 1 493 ? 1.392 45.920 100.876 1.00 43.08 493 ALA A CA 1
ATOM 3620 C C . ALA A 1 493 ? 1.887 44.508 101.231 1.00 42.40 493 ALA A C 1
ATOM 3621 O O . ALA A 1 493 ? 2.882 44.349 101.954 1.00 40.93 493 ALA A O 1
ATOM 3623 N N . ALA A 1 494 ? 1.229 43.470 100.723 1.00 37.67 494 ALA A N 1
ATOM 3624 C CA . ALA A 1 494 ? 1.704 42.118 101.052 1.00 38.58 494 ALA A CA 1
ATOM 3625 C C . ALA A 1 494 ? 3.072 41.837 100.420 1.00 39.25 494 ALA A C 1
ATOM 3626 O O . ALA A 1 494 ? 3.972 41.274 101.067 1.00 40.69 494 ALA A O 1
ATOM 3628 N N . ILE A 1 495 ? 3.276 42.281 99.182 1.00 38.55 495 ILE A N 1
ATOM 3629 C CA . ILE A 1 495 ? 4.593 42.125 98.562 1.00 39.56 495 ILE A CA 1
ATOM 3630 C C . ILE A 1 495 ? 5.636 42.931 99.321 1.00 39.50 495 ILE A C 1
ATOM 3631 O O . ILE A 1 495 ? 6.743 42.451 99.580 1.00 37.84 495 ILE A O 1
ATOM 3636 N N . THR A 1 496 ? 5.295 44.169 99.695 1.00 39.47 496 THR A N 1
ATOM 3637 C CA . THR A 1 496 ? 6.251 45.011 100.410 1.00 39.64 496 THR A CA 1
ATOM 3638 C C . THR A 1 496 ? 6.702 44.345 101.695 1.00 38.82 496 THR A C 1
ATOM 3639 O O . THR A 1 496 ? 7.891 44.321 102.017 1.00 40.08 496 THR A O 1
ATOM 3643 N N . GLN A 1 497 ? 5.743 43.851 102.470 1.00 39.49 497 GLN A N 1
ATOM 3644 C CA . GLN A 1 497 ? 6.063 43.277 103.746 1.00 45.49 497 GLN A CA 1
ATOM 3645 C C . GLN A 1 497 ? 6.822 41.964 103.576 1.00 41.72 497 GLN A C 1
ATOM 3646 O O . GLN A 1 497 ? 7.785 41.691 104.309 1.00 39.70 497 GLN A O 1
ATOM 3652 N N . ALA A 1 498 ? 6.442 41.167 102.573 1.00 40.07 498 ALA A N 1
ATOM 3653 C CA . ALA A 1 498 ? 7.144 39.888 102.362 1.00 39.49 498 ALA A CA 1
ATOM 3654 C C . ALA A 1 498 ? 8.607 40.123 102.014 1.00 38.70 498 ALA A C 1
ATOM 3655 O O . ALA A 1 498 ? 9.488 39.408 102.497 1.00 40.53 498 ALA A O 1
ATOM 3657 N N . ILE A 1 499 ? 8.880 41.116 101.165 1.00 35.97 499 ILE A N 1
ATOM 3658 C CA . ILE A 1 499 ? 10.266 41.443 100.808 1.00 34.51 499 ILE A CA 1
ATOM 3659 C C . ILE A 1 499 ? 11.025 41.867 102.046 1.00 39.63 499 ILE A C 1
ATOM 3660 O O . ILE A 1 499 ? 12.133 41.385 102.317 1.00 42.95 499 ILE A O 1
ATOM 3665 N N . ARG A 1 500 ? 10.422 42.761 102.831 1.00 39.08 500 ARG A N 1
ATOM 3666 C CA . ARG A 1 500 ? 11.092 43.290 104.010 1.00 45.33 500 ARG A CA 1
ATOM 3667 C C . ARG A 1 500 ? 11.364 42.217 105.058 1.00 44.46 500 ARG A C 1
ATOM 3668 O O . ARG A 1 500 ? 12.436 42.196 105.661 1.00 48.21 500 ARG A O 1
ATOM 3676 N N . GLU A 1 501 ? 10.425 41.300 105.265 1.00 41.43 501 GLU A N 1
ATOM 3677 C CA . GLU A 1 501 ? 10.564 40.255 106.263 1.00 39.13 501 GLU A CA 1
ATOM 3678 C C . GLU A 1 501 ? 11.127 38.948 105.720 1.00 39.94 501 GLU A C 1
ATOM 3679 O O . GLU A 1 501 ? 11.265 37.998 106.486 1.00 40.23 501 GLU A O 1
ATOM 3685 N N . GLY A 1 502 ? 11.472 38.863 104.440 1.00 36.48 502 GLY A N 1
ATOM 3686 C CA . GLY A 1 502 ? 12.083 37.624 103.975 1.00 33.14 502 GLY A CA 1
ATOM 3687 C C . GLY A 1 502 ? 11.094 36.462 103.844 1.00 34.62 502 GLY A C 1
ATOM 3688 O O . GLY A 1 502 ? 11.472 35.316 104.085 1.00 37.19 502 GLY A O 1
ATOM 3689 N N . ARG A 1 503 ? 9.829 36.734 103.501 1.00 35.56 503 ARG A N 1
ATOM 3690 C CA . ARG A 1 503 ? 8.782 35.692 103.448 1.00 38.83 503 ARG A CA 1
ATOM 3691 C C . ARG A 1 503 ? 8.466 35.260 102.019 1.00 38.92 503 ARG A C 1
ATOM 3692 O O . ARG A 1 503 ? 8.214 36.097 101.138 1.00 37.14 503 ARG A O 1
ATOM 3700 N N . GLN A 1 504 ? 8.319 33.962 101.854 1.00 36.32 504 GLN A N 1
ATOM 3701 C CA . GLN A 1 504 ? 7.790 33.416 100.616 1.00 39.15 504 GLN A CA 1
ATOM 3702 C C . GLN A 1 504 ? 6.281 33.680 100.508 1.00 40.80 504 GLN A C 1
ATOM 3703 O O . GLN A 1 504 ? 5.560 33.773 101.512 1.00 41.36 504 GLN A O 1
ATOM 3709 N N . LEU A 1 505 ? 5.794 33.783 99.272 1.00 37.64 505 LEU A N 1
ATOM 3710 C CA . LEU A 1 505 ? 4.378 34.030 99.019 1.00 39.48 505 LEU A CA 1
ATOM 3711 C C . LEU A 1 505 ? 3.804 32.931 98.143 1.00 35.31 505 LEU A C 1
ATOM 3712 O O . LEU A 1 505 ? 4.438 32.473 97.197 1.00 38.62 505 LEU A O 1
ATOM 3717 N N . ARG A 1 506 ? 2.591 32.550 98.453 1.00 35.84 506 ARG A N 1
ATOM 3718 C CA . ARG A 1 506 ? 1.759 31.788 97.543 1.00 32.50 506 ARG A CA 1
ATOM 3719 C C . ARG A 1 506 ? 1.003 32.777 96.664 1.00 34.94 506 ARG A C 1
ATOM 3720 O O . ARG A 1 506 ? 0.191 33.543 97.171 1.00 39.37 506 ARG A O 1
ATOM 3728 N N . LEU A 1 507 ? 1.241 32.715 95.359 1.00 35.45 507 LEU A N 1
ATOM 3729 C CA . LEU A 1 507 ? 0.680 33.640 94.387 1.00 36.60 507 LEU A CA 1
ATOM 3730 C C . LEU A 1 507 ? -0.323 32.903 93.507 1.00 37.80 507 LEU A C 1
ATOM 3731 O O . LEU A 1 507 ? -0.040 31.804 92.993 1.00 38.89 507 LEU A O 1
ATOM 3736 N N . ARG A 1 508 ? -1.489 33.492 93.357 1.00 34.50 508 ARG A N 1
ATOM 3737 C CA . ARG A 1 508 ? -2.480 33.099 92.358 1.00 40.27 508 ARG A CA 1
ATOM 3738 C C . ARG A 1 508 ? -2.521 34.199 91.308 1.00 38.63 508 ARG A C 1
ATOM 3739 O O . ARG A 1 508 ? -2.837 35.342 91.623 1.00 35.25 508 ARG A O 1
ATOM 3747 N N . TYR A 1 509 ? -2.100 33.885 90.095 1.00 40.46 509 TYR A N 1
ATOM 3748 C CA . TYR A 1 509 ? -1.853 34.896 89.077 1.00 43.00 509 TYR A CA 1
ATOM 3749 C C . TYR A 1 509 ? -2.860 34.662 87.961 1.00 45.90 509 TYR A C 1
ATOM 3750 O O . TYR A 1 509 ? -2.915 33.562 87.433 1.00 44.96 509 TYR A O 1
ATOM 3759 N N . PHE A 1 510 ? -3.653 35.691 87.616 1.00 47.78 510 PHE A N 1
ATOM 3760 C CA . PHE A 1 510 ? -4.599 35.597 86.502 1.00 49.22 510 PHE A CA 1
ATOM 3761 C C . PHE A 1 510 ? -3.881 35.355 85.174 1.00 45.27 510 PHE A C 1
ATOM 3762 O O . PHE A 1 510 ? -2.827 35.913 84.903 1.00 43.61 510 PHE A O 1
ATOM 3770 N N . SER A 1 511 ? -4.472 34.526 84.338 1.00 47.18 511 SER A N 1
ATOM 3771 C CA . SER A 1 511 ? -4.046 34.436 82.955 1.00 53.40 511 SER A CA 1
ATOM 3772 C C . SER A 1 511 ? -4.404 35.730 82.210 1.00 56.50 511 SER A C 1
ATOM 3773 O O . SER A 1 511 ? -5.106 36.606 82.723 1.00 53.63 511 SER A O 1
ATOM 3776 N N . LEU A 1 512 ? -3.932 35.839 80.967 1.00 60.56 512 LEU A N 1
ATOM 3777 C CA . LEU A 1 512 ? -4.177 37.068 80.212 1.00 62.04 512 LEU A CA 1
ATOM 3778 C C . LEU A 1 512 ? -5.668 37.401 80.137 1.00 58.67 512 LEU A C 1
ATOM 3779 O O . LEU A 1 512 ? -6.073 38.522 80.454 1.00 54.92 512 LEU A O 1
ATOM 3784 N N . GLN A 1 513 ? -6.508 36.406 79.829 1.00 61.12 513 GLN A N 1
ATOM 3785 C CA . GLN A 1 513 ? -7.958 36.591 79.757 1.00 65.74 513 GLN A CA 1
ATOM 3786 C C . GLN A 1 513 ? -8.655 36.722 81.111 1.00 63.57 513 GLN A C 1
ATOM 3787 O O . GLN A 1 513 ? -9.868 37.020 81.129 1.00 60.19 513 GLN A O 1
ATOM 3793 N N . ARG A 1 514 ? -7.968 36.403 82.213 1.00 58.62 514 ARG A N 1
ATOM 3794 C CA . ARG A 1 514 ? -8.460 36.432 83.593 1.00 59.86 514 ARG A CA 1
ATOM 3795 C C . ARG A 1 514 ? -9.542 35.395 83.888 1.00 61.07 514 ARG A C 1
ATOM 3796 O O . ARG A 1 514 ? -10.221 35.473 84.922 1.00 65.12 514 ARG A O 1
ATOM 3804 N N . ASP A 1 515 ? -9.734 34.432 83.007 1.00 59.88 515 ASP A N 1
ATOM 3805 C CA . ASP A 1 515 ? -10.667 33.340 83.205 1.00 64.70 515 ASP A CA 1
ATOM 3806 C C . ASP A 1 515 ? -10.067 32.220 84.045 1.00 63.60 515 ASP A C 1
ATOM 3807 O O . ASP A 1 515 ? -10.806 31.326 84.478 1.00 64.51 515 ASP A O 1
ATOM 3812 N N . GLU A 1 516 ? -8.742 32.226 84.238 1.00 60.26 516 GLU A N 1
ATOM 3813 C CA . GLU A 1 516 ? -8.026 31.195 84.980 1.00 56.79 516 GLU A CA 1
ATOM 3814 C C . GLU A 1 516 ? -6.947 31.824 85.848 1.00 55.46 516 GLU A C 1
ATOM 3815 O O . GLU A 1 516 ? -6.568 32.992 85.673 1.00 58.10 516 GLU A O 1
ATOM 3821 N N . VAL A 1 517 ? -6.366 31.007 86.715 1.00 49.16 517 VAL A N 1
ATOM 3822 C CA . VAL A 1 517 ? -5.223 31.434 87.508 1.00 50.73 517 VAL A CA 1
ATOM 3823 C C . VAL A 1 517 ? -4.220 30.303 87.500 1.00 51.87 517 VAL A C 1
ATOM 3824 O O . VAL A 1 517 ? -4.588 29.131 87.358 1.00 55.18 517 VAL A O 1
ATOM 3828 N N . THR A 1 518 ? -2.957 30.674 87.557 1.00 48.51 518 THR A N 1
ATOM 3829 C CA . THR A 1 518 ? -1.887 29.756 87.900 1.00 54.79 518 THR A CA 1
ATOM 3830 C C . THR A 1 518 ? -1.587 29.996 89.381 1.00 56.59 518 THR A C 1
ATOM 3831 O O . THR A 1 518 ? -1.729 31.122 89.895 1.00 48.93 518 THR A O 1
ATOM 3835 N N . GLU A 1 519 ? -1.159 28.934 90.056 1.00 57.17 519 GLU A N 1
ATOM 3836 C CA . GLU A 1 519 ? -0.855 28.966 91.475 1.00 53.86 519 GLU A CA 1
ATOM 3837 C C . GLU A 1 519 ? 0.599 28.567 91.662 1.00 47.46 519 GLU A C 1
ATOM 3838 O O . GLU A 1 519 ? 1.031 27.541 91.130 1.00 44.24 519 GLU A O 1
ATOM 3844 N N . ARG A 1 520 ? 1.345 29.360 92.429 1.00 41.49 520 ARG A N 1
ATOM 3845 C CA . ARG A 1 520 ? 2.766 29.116 92.531 1.00 39.74 520 ARG A CA 1
ATOM 3846 C C . ARG A 1 520 ? 3.334 29.809 93.756 1.00 36.93 520 ARG A C 1
ATOM 3847 O O . ARG A 1 520 ? 2.841 30.862 94.164 1.00 35.68 520 ARG A O 1
ATOM 3855 N N . ASP A 1 521 ? 4.390 29.205 94.310 1.00 35.03 521 ASP A N 1
ATOM 3856 C CA . ASP A 1 521 ? 5.192 29.783 95.384 1.00 33.80 521 ASP A CA 1
ATOM 3857 C C . ASP A 1 521 ? 6.262 30.667 94.771 1.00 35.03 521 ASP A C 1
ATOM 3858 O O . ASP A 1 521 ? 6.932 30.247 93.826 1.00 35.00 521 ASP A O 1
ATOM 3863 N N . VAL A 1 522 ? 6.400 31.897 95.272 1.00 34.64 522 VAL A N 1
ATOM 3864 C CA . VAL A 1 522 ? 7.412 32.830 94.778 1.00 36.20 522 VAL A CA 1
ATOM 3865 C C . VAL A 1 522 ? 8.176 33.476 95.932 1.00 37.49 522 VAL A C 1
ATOM 3866 O O . VAL A 1 522 ? 7.630 33.715 97.014 1.00 37.25 522 VAL A O 1
ATOM 3870 N N . ASP A 1 523 ? 9.454 33.772 95.674 1.00 35.13 523 ASP A N 1
ATOM 3871 C CA . ASP A 1 523 ? 10.275 34.593 96.547 1.00 34.44 523 ASP A CA 1
ATOM 3872 C C . ASP A 1 523 ? 10.189 35.995 95.987 1.00 31.68 523 ASP A C 1
ATOM 3873 O O . ASP A 1 523 ? 10.823 36.281 94.963 1.00 38.12 523 ASP A O 1
ATOM 3878 N N . PRO A 1 524 ? 9.420 36.892 96.589 1.00 34.74 524 PRO A N 1
ATOM 3879 C CA . PRO A 1 524 ? 9.372 38.280 96.094 1.00 37.40 524 PRO A CA 1
ATOM 3880 C C . PRO A 1 524 ? 10.723 38.959 96.260 1.00 39.26 524 PRO A C 1
ATOM 3881 O O . PRO A 1 524 ? 11.369 38.851 97.298 1.00 39.34 524 PRO A O 1
ATOM 3885 N N . LEU A 1 525 ? 11.127 39.693 95.230 1.00 39.06 525 LEU A N 1
ATOM 3886 C CA . LEU A 1 525 ? 12.427 40.362 95.223 1.00 40.67 525 LEU A CA 1
ATOM 3887 C C . LEU A 1 525 ? 12.342 41.881 95.167 1.00 37.91 525 LEU A C 1
ATOM 3888 O O . LEU A 1 525 ? 12.950 42.546 96.012 1.00 36.46 525 LEU A O 1
ATOM 3893 N N . ARG A 1 526 ? 11.629 42.440 94.184 1.00 34.62 526 ARG A N 1
ATOM 3894 C CA . ARG A 1 526 ? 11.561 43.882 93.959 1.00 37.08 526 ARG A CA 1
ATOM 3895 C C . ARG A 1 526 ? 10.188 44.261 93.455 1.00 37.15 526 ARG A C 1
ATOM 3896 O O . ARG A 1 526 ? 9.625 43.584 92.596 1.00 41.45 526 ARG A O 1
ATOM 3904 N N . LEU A 1 527 ? 9.703 45.369 93.944 1.00 37.37 527 LEU A N 1
ATOM 3905 C CA . LEU A 1 527 ? 8.486 46.006 93.487 1.00 44.18 527 LEU A CA 1
ATOM 3906 C C . LEU A 1 527 ? 8.877 47.313 92.789 1.00 42.01 527 LEU A C 1
ATOM 3907 O O . LEU A 1 527 ? 9.620 48.112 93.361 1.00 44.53 527 LEU A O 1
ATOM 3912 N N . TYR A 1 528 ? 8.470 47.487 91.538 1.00 40.18 528 TYR A N 1
ATOM 3913 C CA . TYR A 1 528 ? 8.907 48.642 90.741 1.00 39.91 528 TYR A CA 1
ATOM 3914 C C . TYR A 1 528 ? 7.797 48.995 89.763 1.00 44.46 528 TYR A C 1
ATOM 3915 O O . TYR A 1 528 ? 6.957 48.145 89.431 1.00 38.98 528 TYR A O 1
ATOM 3924 N N . SER A 1 529 ? 7.756 50.277 89.354 1.00 46.19 529 SER A N 1
ATOM 3925 C CA . SER A 1 529 ? 6.785 50.736 88.373 1.00 48.31 529 SER A CA 1
ATOM 3926 C C . SER A 1 529 ? 7.457 51.224 87.102 1.00 47.54 529 SER A C 1
ATOM 3927 O O . SER A 1 529 ? 8.568 51.744 87.134 1.00 51.71 529 SER A O 1
ATOM 3930 N N . LEU A 1 530 ? 6.723 51.120 86.004 1.00 47.98 530 LEU A N 1
ATOM 3931 C CA . LEU A 1 530 ? 7.147 51.576 84.687 1.00 54.94 530 LEU A CA 1
ATOM 3932 C C . LEU A 1 530 ? 5.916 51.978 83.906 1.00 56.99 530 LEU A C 1
ATOM 3933 O O . LEU A 1 530 ? 4.960 51.199 83.852 1.00 54.96 530 LEU A O 1
ATOM 3938 N N . ASP A 1 531 ? 5.928 53.168 83.306 1.00 61.08 531 ASP A N 1
ATOM 3939 C CA . ASP A 1 531 ? 4.798 53.585 82.470 1.00 60.73 531 ASP A CA 1
ATOM 3940 C C . ASP A 1 531 ? 3.484 53.476 83.238 1.00 57.36 531 ASP A C 1
ATOM 3941 O O . ASP A 1 531 ? 2.547 52.821 82.791 1.00 57.74 531 ASP A O 1
ATOM 3946 N N . SER A 1 532 ? 3.474 54.007 84.461 1.00 52.12 532 SER A N 1
ATOM 3947 C CA . SER A 1 532 ? 2.309 54.003 85.348 1.00 59.23 532 SER A CA 1
ATOM 3948 C C . SER A 1 532 ? 1.828 52.591 85.741 1.00 56.23 532 SER A C 1
ATOM 3949 O O . SER A 1 532 ? 0.703 52.440 86.224 1.00 58.98 532 SER A O 1
ATOM 3952 N N . THR A 1 533 ? 2.663 51.546 85.587 1.00 53.99 533 THR A N 1
ATOM 3953 C CA . THR A 1 533 ? 2.300 50.174 85.941 1.00 49.97 533 THR A CA 1
ATOM 3954 C C . THR A 1 533 ? 3.215 49.589 87.005 1.00 46.65 533 THR A C 1
ATOM 3955 O O . THR A 1 533 ? 4.446 49.684 86.899 1.00 41.53 533 THR A O 1
ATOM 3959 N N . TRP A 1 534 ? 2.613 48.915 87.999 1.00 45.00 534 TRP A N 1
ATOM 3960 C CA . TRP A 1 534 ? 3.412 48.256 89.024 1.00 40.61 534 TRP A CA 1
ATOM 3961 C C . TRP A 1 534 ? 3.727 46.822 88.619 1.00 37.74 534 TRP A C 1
ATOM 3962 O O . TRP A 1 534 ? 2.887 46.097 88.093 1.00 39.19 534 TRP A O 1
ATOM 3973 N N . TYR A 1 535 ? 4.946 46.417 88.895 1.00 34.57 535 TYR A N 1
ATOM 3974 C CA . TYR A 1 535 ? 5.397 45.064 88.642 1.00 35.31 535 TYR A CA 1
ATOM 3975 C C . TYR A 1 535 ? 6.113 44.550 89.875 1.00 38.73 535 TYR A C 1
ATOM 3976 O O . TYR A 1 535 ? 6.610 45.330 90.700 1.00 37.43 535 TYR A O 1
ATOM 3985 N N . PHE A 1 536 ? 6.176 43.229 90.030 1.00 37.90 536 PHE A N 1
ATOM 3986 C CA . PHE A 1 536 ? 7.117 42.733 91.027 1.00 38.02 536 PHE A CA 1
ATOM 3987 C C . PHE A 1 536 ? 7.934 41.605 90.418 1.00 37.85 536 PHE A C 1
ATOM 3988 O O . PHE A 1 536 ? 7.399 40.708 89.761 1.00 37.02 536 PHE A O 1
ATOM 3996 N N . GLU A 1 537 ? 9.220 41.689 90.622 1.00 33.11 537 GLU A N 1
ATOM 3997 C CA . GLU A 1 537 ? 10.162 40.646 90.275 1.00 36.60 537 GLU A CA 1
ATOM 3998 C C . GLU A 1 537 ? 10.197 39.605 91.402 1.00 36.38 537 GLU A C 1
ATOM 3999 O O . GLU A 1 537 ? 10.201 39.954 92.595 1.00 35.68 537 GLU A O 1
ATOM 4005 N N . ALA A 1 538 ? 10.154 38.332 91.028 1.00 35.15 538 ALA A N 1
ATOM 4006 C CA . ALA A 1 538 ? 10.083 37.270 92.018 1.00 34.45 538 ALA A CA 1
ATOM 4007 C C . ALA A 1 538 ? 10.718 36.006 91.452 1.00 36.22 538 ALA A C 1
ATOM 4008 O O . ALA A 1 538 ? 10.616 35.718 90.259 1.00 39.45 538 ALA A O 1
ATOM 4010 N N . TYR A 1 539 ? 11.358 35.240 92.320 1.00 31.84 539 TYR A N 1
ATOM 4011 C CA . TYR A 1 539 ? 11.813 33.914 91.920 1.00 34.24 539 TYR A CA 1
ATOM 4012 C C . TYR A 1 539 ? 10.602 32.987 91.976 1.00 36.87 539 TYR A C 1
ATOM 4013 O O . TYR A 1 539 ? 10.007 32.817 93.038 1.00 36.21 539 TYR A O 1
ATOM 4022 N N . CYS A 1 540 ? 10.205 32.437 90.832 1.00 34.98 540 CYS A N 1
ATOM 4023 C CA . CYS A 1 540 ? 9.029 31.594 90.749 1.00 37.51 540 CYS A CA 1
ATOM 4024 C C . CYS A 1 540 ? 9.439 30.133 90.900 1.00 43.29 540 CYS A C 1
ATOM 4025 O O . CYS A 1 540 ? 10.269 29.643 90.131 1.00 43.36 540 CYS A O 1
ATOM 4028 N N . HIS A 1 541 ? 8.950 29.461 91.949 1.00 42.79 541 HIS A N 1
ATOM 4029 C CA . HIS A 1 541 ? 9.312 28.058 92.108 1.00 46.18 541 HIS A CA 1
ATOM 4030 C C . HIS A 1 541 ? 8.624 27.152 91.103 1.00 46.64 541 HIS A C 1
ATOM 4031 O O . HIS A 1 541 ? 9.073 26.031 90.936 1.00 47.96 541 HIS A O 1
ATOM 4038 N N . SER A 1 542 ? 7.546 27.585 90.444 1.00 46.38 542 SER A N 1
ATOM 4039 C CA . SER A 1 542 ? 7.015 26.766 89.353 1.00 48.55 542 SER A CA 1
ATOM 4040 C C . SER A 1 542 ? 7.834 26.842 88.070 1.00 49.15 542 SER A C 1
ATOM 4041 O O . SER A 1 542 ? 7.930 25.842 87.374 1.00 53.19 542 SER A O 1
ATOM 4044 N N . LYS A 1 543 ? 8.379 27.992 87.691 1.00 47.16 543 LYS A N 1
ATOM 4045 C CA . LYS A 1 543 ? 9.233 28.044 86.507 1.00 45.90 543 LYS A CA 1
ATOM 4046 C C . LYS A 1 543 ? 10.689 27.778 86.852 1.00 46.48 543 LYS A C 1
ATOM 4047 O O . LYS A 1 543 ? 11.524 27.688 85.953 1.00 49.11 543 LYS A O 1
ATOM 4053 N N . ALA A 1 544 ? 11.012 27.704 88.139 1.00 44.37 544 ALA A N 1
ATOM 4054 C CA . ALA A 1 544 ? 12.381 27.614 88.608 1.00 46.71 544 ALA A CA 1
ATOM 4055 C C . ALA A 1 544 ? 13.236 28.704 87.970 1.00 45.80 544 ALA A C 1
ATOM 4056 O O . ALA A 1 544 ? 14.287 28.446 87.386 1.00 42.70 544 ALA A O 1
ATOM 4058 N N . GLY A 1 545 ? 12.734 29.948 88.044 1.00 45.73 545 GLY A N 1
ATOM 4059 C CA . GLY A 1 545 ? 13.487 31.094 87.570 1.00 39.77 545 GLY A CA 1
ATOM 4060 C C . GLY A 1 545 ? 12.803 32.395 87.954 1.00 41.05 545 GLY A C 1
ATOM 4061 O O . GLY A 1 545 ? 11.621 32.432 88.340 1.00 37.72 545 GLY A O 1
ATOM 4062 N N . VAL A 1 546 ? 13.533 33.479 87.730 1.00 37.24 546 VAL A N 1
ATOM 4063 C CA . VAL A 1 546 ? 13.033 34.801 88.077 1.00 37.52 546 VAL A CA 1
ATOM 4064 C C . VAL A 1 546 ? 12.036 35.189 87.002 1.00 37.39 546 VAL A C 1
ATOM 4065 O O . VAL A 1 546 ? 12.283 34.977 85.814 1.00 38.31 546 VAL A O 1
ATOM 4069 N N . ARG A 1 547 ? 10.863 35.651 87.419 1.00 35.67 547 ARG A N 1
ATOM 4070 C CA . ARG A 1 547 ? 9.887 36.204 86.504 1.00 38.69 547 ARG A CA 1
ATOM 4071 C C . ARG A 1 547 ? 9.473 37.571 87.011 1.00 38.56 547 ARG A C 1
ATOM 4072 O O . ARG A 1 547 ? 9.708 37.911 88.177 1.00 38.33 547 ARG A O 1
ATOM 4080 N N . ASN A 1 548 ? 8.818 38.341 86.131 1.00 35.72 548 ASN A N 1
ATOM 4081 C CA . ASN A 1 548 ? 8.312 39.665 86.456 1.00 39.02 548 ASN A CA 1
ATOM 4082 C C . ASN A 1 548 ? 6.835 39.652 86.194 1.00 40.38 548 ASN A C 1
ATOM 4083 O O . ASN A 1 548 ? 6.419 39.434 85.059 1.00 44.96 548 ASN A O 1
ATOM 4088 N N . PHE A 1 549 ? 6.059 39.884 87.247 1.00 37.36 549 PHE A N 1
ATOM 4089 C CA . PHE A 1 549 ? 4.612 39.786 87.217 1.00 36.13 549 PHE A CA 1
ATOM 4090 C C . PHE A 1 549 ? 3.999 41.180 87.296 1.00 40.86 549 PHE A C 1
ATOM 4091 O O . PHE A 1 549 ? 4.579 42.102 87.884 1.00 42.53 549 PHE A O 1
ATOM 4099 N N . ARG A 1 550 ? 2.793 41.302 86.767 1.00 43.12 550 ARG A N 1
ATOM 4100 C CA . ARG A 1 550 ? 2.020 42.534 86.846 1.00 43.35 550 ARG A CA 1
ATOM 4101 C C . ARG A 1 550 ? 1.184 42.516 88.114 1.00 43.43 550 ARG A C 1
ATOM 4102 O O . ARG A 1 550 ? 0.417 41.571 88.333 1.00 44.85 550 ARG A O 1
ATOM 4110 N N . LEU A 1 551 ? 1.325 43.562 88.930 1.00 41.25 551 LEU A N 1
ATOM 4111 C CA . LEU A 1 551 ? 0.528 43.663 90.146 1.00 43.79 551 LEU A CA 1
ATOM 4112 C C . LEU A 1 551 ? -0.956 43.573 89.825 1.00 41.56 551 LEU A C 1
ATOM 4113 O O . LEU A 1 551 ? -1.734 42.931 90.561 1.00 39.93 551 LEU A O 1
ATOM 4118 N N . ASP A 1 552 ? -1.375 44.186 88.713 1.00 38.68 552 ASP A N 1
ATOM 4119 C CA . ASP A 1 552 ? -2.799 44.221 88.445 1.00 42.78 552 ASP A CA 1
ATOM 4120 C C . ASP A 1 552 ? -3.265 42.911 87.898 1.00 44.48 552 ASP A C 1
ATOM 4121 O O . ASP A 1 552 ? -4.426 42.829 87.503 1.00 45.58 552 ASP A O 1
ATOM 4126 N N . ARG A 1 553 ? -2.394 41.883 87.865 1.00 43.59 553 ARG A N 1
ATOM 4127 C CA . ARG A 1 553 ? -2.857 40.537 87.525 1.00 47.63 553 ARG A CA 1
ATOM 4128 C C . ARG A 1 553 ? -2.828 39.584 88.706 1.00 44.36 553 ARG A C 1
ATOM 4129 O O . ARG A 1 553 ? -3.144 38.411 88.539 1.00 42.91 553 ARG A O 1
ATOM 4137 N N . VAL A 1 554 ? -2.494 40.067 89.896 1.00 42.01 554 VAL A N 1
ATOM 4138 C CA . VAL A 1 554 ? -2.537 39.218 91.065 1.00 41.79 554 VAL A CA 1
ATOM 4139 C C . VAL A 1 554 ? -3.978 38.944 91.431 1.00 46.48 554 VAL A C 1
ATOM 4140 O O . VAL A 1 554 ? -4.750 39.876 91.675 1.00 48.25 554 VAL A O 1
ATOM 4144 N N . GLU A 1 555 ? -4.329 37.668 91.563 1.00 51.55 555 GLU A N 1
ATOM 4145 C CA . GLU A 1 555 ? -5.636 37.376 92.146 1.00 54.73 555 GLU A CA 1
ATOM 4146 C C . GLU A 1 555 ? -5.539 37.333 93.657 1.00 51.90 555 GLU A C 1
ATOM 4147 O O . GLU A 1 555 ? -6.372 37.922 94.341 1.00 51.44 555 GLU A O 1
ATOM 4153 N N . SER A 1 556 ? -4.498 36.712 94.199 1.00 46.85 556 SER A N 1
ATOM 4154 C CA . SER A 1 556 ? -4.305 36.832 95.636 1.00 47.53 556 SER A CA 1
ATOM 4155 C C . SER A 1 556 ? -2.871 36.455 95.944 1.00 46.27 556 SER A C 1
ATOM 4156 O O . SER A 1 556 ? -2.222 35.722 95.185 1.00 43.50 556 SER A O 1
ATOM 4159 N N . LEU A 1 557 ? -2.384 36.973 97.073 1.00 47.14 557 LEU A N 1
ATOM 4160 C CA . LEU A 1 557 ? -1.043 36.679 97.573 1.00 48.86 557 LEU A CA 1
ATOM 4161 C C . LEU A 1 557 ? -1.166 36.449 99.056 1.00 51.00 557 LEU A C 1
ATOM 4162 O O . LEU A 1 557 ? -1.753 37.293 99.743 1.00 50.45 557 LEU A O 1
ATOM 4167 N N . GLU A 1 558 ? -0.579 35.346 99.551 1.00 45.50 558 GLU A N 1
ATOM 4168 C CA . GLU A 1 558 ? -0.594 34.978 100.940 1.00 46.24 558 GLU A CA 1
ATOM 4169 C C . GLU A 1 558 ? 0.767 34.384 101.286 1.00 45.31 558 GLU A C 1
ATOM 4170 O O . GLU A 1 558 ? 1.256 33.479 100.585 1.00 40.77 558 GLU A O 1
ATOM 4176 N N . PRO A 1 559 ? 1.289 34.728 102.450 1.00 45.22 559 PRO A N 1
ATOM 4177 C CA . PRO A 1 559 ? 2.455 34.007 102.969 1.00 41.17 559 PRO A CA 1
ATOM 4178 C C . PRO A 1 559 ? 2.136 32.522 103.069 1.00 36.75 559 PRO A C 1
ATOM 4179 O O . PRO A 1 559 ? 1.008 32.119 103.321 1.00 36.40 559 PRO A O 1
ATOM 4183 N N . ASN A 1 560 ? 3.141 31.708 102.880 1.00 38.76 560 ASN A N 1
ATOM 4184 C CA . ASN A 1 560 ? 2.999 30.256 103.018 1.00 43.02 560 ASN A CA 1
ATOM 4185 C C . ASN A 1 560 ? 3.820 29.745 104.184 1.00 42.54 560 ASN A C 1
ATOM 4186 O O . ASN A 1 560 ? 4.067 28.540 104.293 1.00 37.61 560 ASN A O 1
ATOM 4191 N N . GLY A 1 561 ? 4.330 30.657 104.997 1.00 41.72 561 GLY A N 1
ATOM 4192 C CA . GLY A 1 561 ? 4.992 30.298 106.216 1.00 38.62 561 GLY A CA 1
ATOM 4193 C C . GLY A 1 561 ? 6.457 30.059 106.043 1.00 39.44 561 GLY A C 1
ATOM 4194 O O . GLY A 1 561 ? 7.163 29.926 107.057 1.00 41.74 561 GLY A O 1
ATOM 4195 N N . ARG A 1 562 ? 6.947 29.987 104.805 1.00 31.61 562 ARG A N 1
ATOM 4196 C CA . ARG A 1 562 ? 8.362 29.684 104.605 1.00 35.67 562 ARG A CA 1
ATOM 4197 C C . ARG A 1 562 ? 9.153 30.966 104.345 1.00 37.55 562 ARG A C 1
ATOM 4198 O O . ARG A 1 562 ? 8.617 31.924 103.790 1.00 36.67 562 ARG A O 1
ATOM 4206 N N . ALA A 1 563 ? 10.452 30.935 104.681 1.00 35.16 563 ALA A N 1
ATOM 4207 C CA . ALA A 1 563 ? 11.378 31.993 104.313 1.00 39.01 563 ALA A CA 1
ATOM 4208 C C . ALA A 1 563 ? 11.734 31.913 102.839 1.00 38.40 563 ALA A C 1
ATOM 4209 O O . ALA A 1 563 ? 11.776 30.827 102.254 1.00 35.90 563 ALA A O 1
ATOM 4211 N N . VAL A 1 564 ? 12.074 33.079 102.264 1.00 35.96 564 VAL A N 1
ATOM 4212 C CA . VAL A 1 564 ? 12.484 33.102 100.870 1.00 38.23 564 VAL A CA 1
ATOM 4213 C C . VAL A 1 564 ? 13.624 32.101 100.701 1.00 43.02 564 VAL A C 1
ATOM 4214 O O . VAL A 1 564 ? 14.439 31.888 101.605 1.00 42.54 564 VAL A O 1
ATOM 4218 N N . SER A 1 565 ? 13.588 31.375 99.593 1.00 48.73 565 SER A N 1
ATOM 4219 C CA . SER A 1 565 ? 14.529 30.275 99.405 1.00 53.04 565 SER A CA 1
ATOM 4220 C C . SER A 1 565 ? 15.917 30.791 99.069 1.00 57.46 565 SER A C 1
ATOM 4221 O O . SER A 1 565 ? 16.904 30.083 99.273 1.00 59.20 565 SER A O 1
ATOM 4224 N N . GLY A 1 566 ? 16.016 31.982 98.492 1.00 60.94 566 GLY A N 1
ATOM 4225 C CA . GLY A 1 566 ? 17.327 32.404 98.052 1.00 69.67 566 GLY A CA 1
ATOM 4226 C C . GLY A 1 566 ? 17.832 31.705 96.806 1.00 75.47 566 GLY A C 1
ATOM 4227 O O . GLY A 1 566 ? 19.047 31.603 96.613 1.00 75.25 566 GLY A O 1
ATOM 4228 N N . SER A 1 567 ? 16.935 31.142 95.992 1.00 78.45 567 SER A N 1
ATOM 4229 C CA . SER A 1 567 ? 17.369 30.537 94.739 1.00 75.19 567 SER A CA 1
ATOM 4230 C C . SER A 1 567 ? 17.701 31.567 93.677 1.00 76.16 567 SER A C 1
ATOM 4231 O O . SER A 1 567 ? 18.325 31.209 92.673 1.00 74.02 567 SER A O 1
ATOM 4234 N N . ALA A 1 568 ? 17.277 32.820 93.853 1.00 79.53 568 ALA A N 1
ATOM 4235 C CA . ALA A 1 568 ? 17.595 33.824 92.846 1.00 83.57 568 ALA A CA 1
ATOM 4236 C C . ALA A 1 568 ? 19.105 34.077 92.790 1.00 91.92 568 ALA A C 1
ATOM 4237 O O . ALA A 1 568 ? 19.687 34.157 91.703 1.00 92.86 568 ALA A O 1
ATOM 4239 N N . THR A 1 569 ? 19.761 34.179 93.951 1.00 96.60 569 THR A N 1
ATOM 4240 C CA . THR A 1 569 ? 21.210 34.344 94.011 1.00 103.00 569 THR A CA 1
ATOM 4241 C C . THR A 1 569 ? 21.961 33.068 93.633 1.00 108.78 569 THR A C 1
ATOM 4242 O O . THR A 1 569 ? 23.175 33.128 93.414 1.00 109.05 569 THR A O 1
ATOM 4246 N N . ALA A 1 570 ? 21.277 31.926 93.574 1.00 115.23 570 ALA A N 1
ATOM 4247 C CA . ALA A 1 570 ? 21.851 30.646 93.177 1.00 120.21 570 ALA A CA 1
ATOM 4248 C C . ALA A 1 570 ? 21.564 30.399 91.699 1.00 124.58 570 ALA A C 1
ATOM 4249 O O . ALA A 1 570 ? 20.606 30.938 91.139 1.00 124.87 570 ALA A O 1
ATOM 4251 N N . GLY A 1 571 ? 22.405 29.598 91.056 1.00 128.76 571 GLY A N 1
ATOM 4252 C CA . GLY A 1 571 ? 22.243 29.423 89.633 1.00 131.70 571 GLY A CA 1
ATOM 4253 C C . GLY A 1 571 ? 23.254 30.268 88.890 1.00 132.06 571 GLY A C 1
ATOM 4254 O O . GLY A 1 571 ? 24.250 30.737 89.447 1.00 132.54 571 GLY A O 1
ATOM 4255 N N . GLN A 1 572 ? 22.991 30.464 87.610 1.00 131.83 572 GLN A N 1
ATOM 4256 C CA . GLN A 1 572 ? 23.836 31.351 86.834 1.00 133.20 572 GLN A CA 1
ATOM 4257 C C . GLN A 1 572 ? 23.069 32.666 86.734 1.00 131.53 572 GLN A C 1
ATOM 4258 O O . GLN A 1 572 ? 22.083 32.873 87.452 1.00 132.41 572 GLN A O 1
ATOM 4264 N N . ASP A 1 573 ? 23.492 33.568 85.854 1.00 127.10 573 ASP A N 1
ATOM 4265 C CA . ASP A 1 573 ? 22.837 34.867 85.866 1.00 122.27 573 ASP A CA 1
ATOM 4266 C C . ASP A 1 573 ? 21.377 34.732 85.457 1.00 114.77 573 ASP A C 1
ATOM 4267 O O . ASP A 1 573 ? 20.955 33.750 84.833 1.00 115.24 573 ASP A O 1
ATOM 4272 N N . PHE A 1 574 ? 20.593 35.722 85.845 1.00 98.81 574 PHE A N 1
ATOM 4273 C CA . PHE A 1 574 ? 19.249 35.740 85.324 1.00 79.34 574 PHE A CA 1
ATOM 4274 C C . PHE A 1 574 ? 19.023 37.019 84.533 1.00 58.03 574 PHE A C 1
ATOM 4275 O O . PHE A 1 574 ? 19.801 37.983 84.611 1.00 49.41 574 PHE A O 1
ATOM 4283 N N . PRO A 1 575 ? 18.003 37.029 83.704 1.00 46.03 575 PRO A N 1
ATOM 4284 C CA . PRO A 1 575 ? 17.766 38.202 82.879 1.00 38.81 575 PRO A CA 1
ATOM 4285 C C . PRO A 1 575 ? 17.420 39.423 83.735 1.00 39.25 575 PRO A C 1
ATOM 4286 O O . PRO A 1 575 ? 16.876 39.326 84.837 1.00 38.49 575 PRO A O 1
ATOM 4290 N N . ALA A 1 576 ? 17.738 40.587 83.195 1.00 34.94 576 ALA A N 1
ATOM 4291 C CA . ALA A 1 576 ? 17.269 41.808 83.808 1.00 34.18 576 ALA A CA 1
ATOM 4292 C C . ALA A 1 576 ? 15.746 41.900 83.641 1.00 35.54 576 ALA A C 1
ATOM 4293 O O . ALA A 1 576 ? 15.129 41.150 82.871 1.00 35.58 576 ALA A O 1
ATOM 4295 N N . ARG A 1 577 ? 15.142 42.850 84.340 1.00 32.65 577 ARG A N 1
ATOM 4296 C CA . ARG A 1 577 ? 13.712 42.797 84.574 1.00 38.87 577 ARG A CA 1
ATOM 4297 C C . ARG A 1 577 ? 12.874 42.871 83.295 1.00 43.15 577 ARG A C 1
ATOM 4298 O O . ARG A 1 577 ? 11.787 42.281 83.249 1.00 42.62 577 ARG A O 1
ATOM 4306 N N . LEU A 1 578 ? 13.302 43.626 82.280 1.00 39.73 578 LEU A N 1
ATOM 4307 C CA . LEU A 1 578 ? 12.533 43.703 81.038 1.00 35.82 578 LEU A CA 1
ATOM 4308 C C . LEU A 1 578 ? 12.835 42.556 80.093 1.00 36.03 578 LEU A C 1
ATOM 4309 O O . LEU A 1 578 ? 12.377 42.594 78.943 1.00 39.18 578 LEU A O 1
ATOM 4314 N N . PHE A 1 579 ? 13.664 41.598 80.498 1.00 38.08 579 PHE A N 1
ATOM 4315 C CA . PHE A 1 579 ? 14.096 40.532 79.611 1.00 37.96 579 PHE A CA 1
ATOM 4316 C C . PHE A 1 579 ? 13.697 39.111 80.057 1.00 38.80 579 PHE A C 1
ATOM 4317 O O . PHE A 1 579 ? 13.988 38.139 79.333 1.00 38.45 579 PHE A O 1
ATOM 4325 N N . THR A 1 580 ? 13.072 38.942 81.219 1.00 38.28 580 THR A N 1
ATOM 4326 C CA . THR A 1 580 ? 12.657 37.591 81.641 1.00 39.65 580 THR A CA 1
ATOM 4327 C C . THR A 1 580 ? 11.547 37.069 80.734 1.00 38.89 580 THR A C 1
ATOM 4328 O O . THR A 1 580 ? 10.777 37.855 80.194 1.00 42.44 580 THR A O 1
ATOM 4332 N N . PRO A 1 581 ? 11.466 35.751 80.502 1.00 42.20 581 PRO A N 1
ATOM 4333 C CA . PRO A 1 581 ? 10.328 35.229 79.719 1.00 43.38 581 PRO A CA 1
ATOM 4334 C C . PRO A 1 581 ? 9.033 35.630 80.395 1.00 46.84 581 PRO A C 1
ATOM 4335 O O . PRO A 1 581 ? 8.959 35.666 81.624 1.00 45.15 581 PRO A O 1
ATOM 4339 N N . GLY A 1 582 ? 8.051 36.048 79.574 1.00 47.84 582 GLY A N 1
ATOM 4340 C CA . GLY A 1 582 ? 6.740 36.451 80.068 1.00 45.27 582 GLY A CA 1
ATOM 4341 C C . GLY A 1 582 ? 5.766 35.274 80.255 1.00 46.18 582 GLY A C 1
ATOM 4342 O O . GLY A 1 582 ? 5.822 34.259 79.561 1.00 43.23 582 GLY A O 1
ATOM 4343 N N . GLU A 1 583 ? 4.859 35.437 81.217 1.00 41.85 583 GLU A N 1
ATOM 4344 C CA . GLU A 1 583 ? 3.852 34.420 81.489 1.00 42.65 583 GLU A CA 1
ATOM 4345 C C . GLU A 1 583 ? 3.005 34.114 80.250 1.00 48.45 583 GLU A C 1
ATOM 4346 O O . GLU A 1 583 ? 2.594 32.976 80.035 1.00 48.40 583 GLU A O 1
ATOM 4352 N N . ASP A 1 584 ? 2.768 35.113 79.410 1.00 50.10 584 ASP A N 1
ATOM 4353 C CA . ASP A 1 584 ? 1.897 35.002 78.257 1.00 51.83 584 ASP A CA 1
ATOM 4354 C C . ASP A 1 584 ? 2.653 34.663 76.970 1.00 52.37 584 ASP A C 1
ATOM 4355 O O . ASP A 1 584 ? 2.056 34.719 75.897 1.00 55.07 584 ASP A O 1
ATOM 4360 N N . ASP A 1 585 ? 3.943 34.322 77.033 1.00 48.18 585 ASP A N 1
ATOM 4361 C CA . ASP A 1 585 ? 4.660 34.058 75.794 1.00 46.15 585 ASP A CA 1
ATOM 4362 C C . ASP A 1 585 ? 4.021 32.897 75.025 1.00 53.71 585 ASP A C 1
ATOM 4363 O O . ASP A 1 585 ? 3.457 31.974 75.608 1.00 58.58 585 ASP A O 1
ATOM 4368 N N . VAL A 1 586 ? 4.093 32.956 73.700 1.00 51.69 586 VAL A N 1
ATOM 4369 C CA . VAL A 1 586 ? 3.679 31.862 72.839 1.00 53.81 586 VAL A CA 1
ATOM 4370 C C . VAL A 1 586 ? 4.940 31.283 72.201 1.00 54.03 586 VAL A C 1
ATOM 4371 O O . VAL A 1 586 ? 5.798 32.020 71.707 1.00 56.04 586 VAL A O 1
ATOM 4375 N N . LEU A 1 587 ? 5.073 29.974 72.242 1.00 57.70 587 LEU A N 1
ATOM 4376 C CA . LEU A 1 587 ? 6.247 29.284 71.720 1.00 58.38 587 LEU A CA 1
ATOM 4377 C C . LEU A 1 587 ? 6.090 28.980 70.229 1.00 58.20 587 LEU A C 1
ATOM 4378 O O . LEU A 1 587 ? 5.046 28.488 69.795 1.00 60.00 587 LEU A O 1
ATOM 4383 N N . VAL A 1 588 ? 7.074 29.373 69.428 1.00 56.84 588 VAL A N 1
ATOM 4384 C CA . VAL A 1 588 ? 6.982 29.294 67.974 1.00 57.42 588 VAL A CA 1
ATOM 4385 C C . VAL A 1 588 ? 8.266 28.665 67.458 1.00 58.84 588 VAL A C 1
ATOM 4386 O O . VAL A 1 588 ? 9.342 28.902 68.009 1.00 59.64 588 VAL A O 1
ATOM 4390 N N . CYS A 1 589 ? 8.150 27.801 66.465 1.00 59.55 589 CYS A N 1
ATOM 4391 C CA . CYS A 1 589 ? 9.296 27.211 65.792 1.00 59.77 589 CYS A CA 1
ATOM 4392 C C . CYS A 1 589 ? 9.417 27.858 64.419 1.00 60.62 589 CYS A C 1
ATOM 4393 O O . CYS A 1 589 ? 8.446 27.868 63.660 1.00 62.42 589 CYS A O 1
ATOM 4396 N N . LEU A 1 590 ? 10.581 28.451 64.134 1.00 58.06 590 LEU A N 1
ATOM 4397 C CA . LEU A 1 590 ? 10.865 29.209 62.919 1.00 54.39 590 LEU A CA 1
ATOM 4398 C C . LEU A 1 590 ? 11.884 28.461 62.087 1.00 53.91 590 LEU A C 1
ATOM 4399 O O . LEU A 1 590 ? 12.725 27.747 62.635 1.00 54.14 590 LEU A O 1
ATOM 4404 N N . GLU A 1 591 ? 11.843 28.664 60.770 1.00 56.11 591 GLU A N 1
ATOM 4405 C CA . GLU A 1 591 ? 13.001 28.428 59.917 1.00 55.05 591 GLU A CA 1
ATOM 4406 C C . GLU A 1 591 ? 13.550 29.781 59.464 1.00 54.35 591 GLU A C 1
ATOM 4407 O O . GLU A 1 591 ? 12.794 30.652 59.034 1.00 52.86 591 GLU A O 1
ATOM 4413 N N . LEU A 1 592 ? 14.859 29.944 59.580 1.00 53.83 592 LEU A N 1
ATOM 4414 C CA . LEU A 1 592 ? 15.591 31.135 59.197 1.00 51.59 592 LEU A CA 1
ATOM 4415 C C . LEU A 1 592 ? 16.529 30.808 58.050 1.00 52.11 592 LEU A C 1
ATOM 4416 O O . LEU A 1 592 ? 17.176 29.758 58.054 1.00 52.40 592 LEU A O 1
ATOM 4421 N N . THR A 1 593 ? 16.624 31.712 57.082 1.00 55.64 593 THR A N 1
ATOM 4422 C CA . THR A 1 593 ? 17.692 31.647 56.090 1.00 56.13 593 THR A CA 1
ATOM 4423 C C . THR A 1 593 ? 19.019 32.115 56.690 1.00 55.11 593 THR A C 1
ATOM 4424 O O . THR A 1 593 ? 19.060 32.729 57.756 1.00 50.58 593 THR A O 1
ATOM 4428 N N . ARG A 1 594 ? 20.120 31.815 55.985 1.00 59.15 594 ARG A N 1
ATOM 4429 C CA . ARG A 1 594 ? 21.430 32.282 56.426 1.00 59.68 594 ARG A CA 1
ATOM 4430 C C . ARG A 1 594 ? 21.459 33.795 56.531 1.00 57.38 594 ARG A C 1
ATOM 4431 O O . ARG A 1 594 ? 21.898 34.353 57.545 1.00 52.79 594 ARG A O 1
ATOM 4439 N N . GLN A 1 595 ? 20.843 34.467 55.562 1.00 57.28 595 GLN A N 1
ATOM 4440 C CA . GLN A 1 595 ? 20.848 35.915 55.567 1.00 57.94 595 GLN A CA 1
ATOM 4441 C C . GLN A 1 595 ? 20.230 36.464 56.830 1.00 54.85 595 GLN A C 1
ATOM 4442 O O . GLN A 1 595 ? 20.745 37.445 57.383 1.00 53.37 595 GLN A O 1
ATOM 4448 N N . GLY A 1 596 ? 19.153 35.823 57.321 1.00 54.27 596 GLY A N 1
ATOM 4449 C CA . GLY A 1 596 ? 18.449 36.190 58.552 1.00 50.60 596 GLY A CA 1
ATOM 4450 C C . GLY A 1 596 ? 18.796 35.405 59.832 1.00 51.07 596 GLY A C 1
ATOM 4451 O O . GLY A 1 596 ? 18.033 35.408 60.807 1.00 47.31 596 GLY A O 1
ATOM 4452 N N . ALA A 1 597 ? 19.936 34.719 59.850 1.00 45.01 597 ALA A N 1
ATOM 4453 C CA . ALA A 1 597 ? 20.236 33.866 60.991 1.00 49.29 597 ALA A CA 1
ATOM 4454 C C . ALA A 1 597 ? 20.340 34.674 62.282 1.00 48.70 597 ALA A C 1
ATOM 4455 O O . ALA A 1 597 ? 20.091 34.142 63.368 1.00 47.74 597 ALA A O 1
ATOM 4457 N N . GLY A 1 598 ? 20.715 35.952 62.182 1.00 50.33 598 GLY A N 1
ATOM 4458 C CA . GLY A 1 598 ? 20.808 36.828 63.351 1.00 48.61 598 GLY A CA 1
ATOM 4459 C C . GLY A 1 598 ? 19.517 37.023 64.136 1.00 46.46 598 GLY A C 1
ATOM 4460 O O . GLY A 1 598 ? 19.566 37.374 65.330 1.00 42.92 598 GLY A O 1
ATOM 4461 N N . LEU A 1 599 ? 18.360 36.772 63.523 1.00 44.00 599 LEU A N 1
ATOM 4462 C CA . LEU A 1 599 ? 17.115 36.919 64.278 1.00 42.74 599 LEU A CA 1
ATOM 4463 C C . LEU A 1 599 ? 17.018 35.948 65.457 1.00 43.37 599 LEU A C 1
ATOM 4464 O O . LEU A 1 599 ? 16.371 36.268 66.463 1.00 43.39 599 LEU A O 1
ATOM 4469 N N . ALA A 1 600 ? 17.664 34.769 65.374 1.00 43.35 600 ALA A N 1
ATOM 4470 C CA . ALA A 1 600 ? 17.639 33.835 66.503 1.00 42.79 600 ALA A CA 1
ATOM 4471 C C . ALA A 1 600 ? 18.287 34.434 67.740 1.00 44.65 600 ALA A C 1
ATOM 4472 O O . ALA A 1 600 ? 17.942 34.045 68.867 1.00 44.88 600 ALA A O 1
ATOM 4474 N N . ASP A 1 601 ? 19.277 35.323 67.554 1.00 45.03 601 ASP A N 1
ATOM 4475 C CA . ASP A 1 601 ? 19.880 36.025 68.701 1.00 42.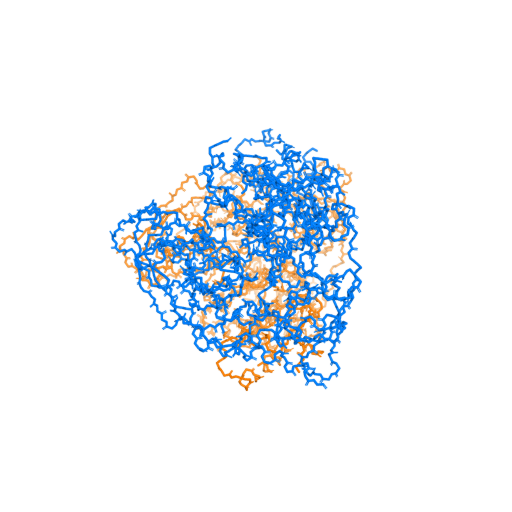56 601 ASP A CA 1
ATOM 4476 C C . ASP A 1 601 ? 18.985 37.158 69.203 1.00 42.61 601 ASP A C 1
ATOM 4477 O O . ASP A 1 601 ? 18.791 37.333 70.417 1.00 40.69 601 ASP A O 1
ATOM 4482 N N . ASP A 1 602 ? 18.438 37.933 68.275 1.00 40.44 602 ASP A N 1
ATOM 4483 C CA . ASP A 1 602 ? 17.575 39.040 68.657 1.00 44.90 602 ASP A CA 1
ATOM 4484 C C . ASP A 1 602 ? 16.416 38.564 69.526 1.00 45.56 602 ASP A C 1
ATOM 4485 O O . ASP A 1 602 ? 15.974 39.300 70.411 1.00 49.22 602 ASP A O 1
ATOM 4490 N N . TYR A 1 603 ? 15.923 37.330 69.318 1.00 43.98 603 TYR A N 1
ATOM 4491 C CA . TYR A 1 603 ? 14.792 36.842 70.093 1.00 43.13 603 TYR A CA 1
ATOM 4492 C C . TYR A 1 603 ? 15.191 35.749 71.085 1.00 48.17 603 TYR A C 1
ATOM 4493 O O . TYR A 1 603 ? 14.327 35.003 71.562 1.00 52.80 603 TYR A O 1
ATOM 4502 N N . TYR A 1 604 ? 16.480 35.659 71.424 1.00 41.67 604 TYR A N 1
ATOM 4503 C CA . TYR A 1 604 ? 16.972 34.782 72.493 1.00 40.84 604 TYR A CA 1
ATOM 4504 C C . TYR A 1 604 ? 16.449 33.352 72.327 1.00 45.13 604 TYR A C 1
ATOM 4505 O O . TYR A 1 604 ? 15.905 32.764 73.256 1.00 49.44 604 TYR A O 1
ATOM 4514 N N . ALA A 1 605 ? 16.633 32.793 71.140 1.00 43.27 605 ALA A N 1
ATOM 4515 C CA . ALA A 1 605 ? 16.071 31.486 70.823 1.00 50.87 605 ALA A CA 1
ATOM 4516 C C . ALA A 1 605 ? 16.339 30.450 71.914 1.00 55.48 605 ALA A C 1
ATOM 4517 O O . ALA A 1 605 ? 17.460 30.310 72.405 1.00 51.03 605 ALA A O 1
ATOM 4519 N N . GLU A 1 606 ? 15.297 29.715 72.290 1.00 59.70 606 GLU A N 1
ATOM 4520 C CA . GLU A 1 606 ? 15.478 28.671 73.299 1.00 61.17 606 GLU A CA 1
ATOM 4521 C C . GLU A 1 606 ? 16.343 27.538 72.754 1.00 60.32 606 GLU A C 1
ATOM 4522 O O . GLU A 1 606 ? 17.187 26.995 73.471 1.00 62.41 606 GLU A O 1
ATOM 4528 N N . ARG A 1 607 ? 16.151 27.171 71.489 1.00 59.50 607 ARG A N 1
ATOM 4529 C CA . ARG A 1 607 ? 16.897 26.094 70.850 1.00 61.10 607 ARG A CA 1
ATOM 4530 C C . ARG A 1 607 ? 17.093 26.442 69.386 1.00 60.94 607 ARG A C 1
ATOM 4531 O O . ARG A 1 607 ? 16.225 27.058 68.765 1.00 58.92 607 ARG A O 1
ATOM 4539 N N . THR A 1 608 ? 18.191 25.964 68.817 1.00 60.22 608 THR A N 1
ATOM 4540 C CA . THR A 1 608 ? 18.472 26.147 67.399 1.00 57.71 608 THR A CA 1
ATOM 4541 C C . THR A 1 608 ? 18.946 24.818 66.811 1.00 60.43 608 THR A C 1
ATOM 4542 O O . THR A 1 608 ? 19.427 23.947 67.534 1.00 59.41 608 THR A O 1
ATOM 4546 N N . ALA A 1 609 ? 18.746 24.642 65.506 1.00 60.24 609 ALA A N 1
ATOM 4547 C CA . ALA A 1 609 ? 19.313 23.488 64.820 1.00 65.15 609 ALA A CA 1
ATOM 4548 C C . ALA A 1 609 ? 19.891 23.980 63.504 1.00 71.20 609 ALA A C 1
ATOM 4549 O O . ALA A 1 609 ? 19.165 24.543 62.685 1.00 76.27 609 ALA A O 1
ATOM 4551 N N . PRO A 1 610 ? 21.166 23.759 63.234 1.00 72.01 610 PRO A N 1
ATOM 4552 C CA . PRO A 1 610 ? 21.715 24.199 61.953 1.00 73.12 610 PRO A CA 1
ATOM 4553 C C . PRO A 1 610 ? 21.138 23.394 60.802 1.00 75.75 610 PRO A C 1
ATOM 4554 O O . PRO A 1 610 ? 20.797 22.213 60.935 1.00 71.78 610 PRO A O 1
ATOM 4558 N N . LEU A 1 611 ? 20.974 24.082 59.676 1.00 78.31 611 LEU A N 1
ATOM 4559 C CA . LEU A 1 611 ? 20.460 23.547 58.431 1.00 77.20 611 LEU A CA 1
ATOM 4560 C C . LEU A 1 611 ? 21.543 23.604 57.358 1.00 84.34 611 LEU A C 1
ATOM 4561 O O . LEU A 1 611 ? 22.533 24.329 57.509 1.00 86.06 611 LEU A O 1
ATOM 4566 N N . PRO A 1 612 ? 21.399 22.829 56.270 1.00 89.30 612 PRO A N 1
ATOM 4567 C CA . PRO A 1 612 ? 22.551 22.601 55.375 1.00 92.57 612 PRO A CA 1
ATOM 4568 C C . PRO A 1 612 ? 23.212 23.852 54.821 1.00 94.53 612 PRO A C 1
ATOM 4569 O O . PRO A 1 612 ? 24.450 23.917 54.786 1.00 96.03 612 PRO A O 1
ATOM 4573 N N . ASP A 1 613 ? 22.434 24.845 54.385 1.00 92.12 613 ASP A N 1
ATOM 4574 C CA . ASP A 1 613 ? 22.979 25.996 53.678 1.00 88.55 613 ASP A CA 1
ATOM 4575 C C . ASP A 1 613 ? 23.205 27.194 54.586 1.00 83.42 613 ASP A C 1
ATOM 4576 O O . ASP A 1 613 ? 23.132 28.331 54.122 1.00 84.43 613 ASP A O 1
ATOM 4581 N N . GLY A 1 614 ? 23.481 26.970 55.865 1.00 79.00 614 GLY A N 1
ATOM 4582 C CA . GLY A 1 614 ? 23.722 28.058 56.789 1.00 76.55 614 GLY A CA 1
ATOM 4583 C C . GLY A 1 614 ? 22.478 28.648 57.415 1.00 73.57 614 GLY A C 1
ATOM 4584 O O . GLY A 1 614 ? 22.596 29.578 58.237 1.00 72.08 614 GLY A O 1
ATOM 4585 N N . GLY A 1 615 ? 21.292 28.131 57.073 1.00 71.75 615 GLY A N 1
ATOM 4586 C CA . GLY A 1 615 ? 20.062 28.501 57.745 1.00 68.25 615 GLY A CA 1
ATOM 4587 C C . GLY A 1 615 ? 19.958 27.811 59.085 1.00 69.01 615 GLY A C 1
ATOM 4588 O O . GLY A 1 615 ? 20.879 27.129 59.531 1.00 69.40 615 GLY A O 1
ATOM 4589 N N . LEU A 1 616 ? 18.805 27.968 59.734 1.00 67.32 616 LEU A N 1
ATOM 4590 C CA . LEU A 1 616 ? 18.632 27.239 60.984 1.00 63.74 616 LEU A CA 1
ATOM 4591 C C . LEU A 1 616 ? 17.168 27.171 61.382 1.00 62.00 616 LEU A C 1
ATOM 4592 O O . LEU A 1 616 ? 16.367 28.020 60.991 1.00 63.10 616 LEU A O 1
ATOM 4597 N N . LEU A 1 617 ? 16.835 26.118 62.124 1.00 57.95 617 LEU A N 1
ATOM 4598 C CA . LEU A 1 617 ? 15.617 26.073 62.902 1.00 60.24 617 LEU A CA 1
ATOM 4599 C C . LEU A 1 617 ? 15.814 26.817 64.200 1.00 59.52 617 LEU A C 1
ATOM 4600 O O . LEU A 1 617 ? 16.874 26.737 64.825 1.00 61.88 617 LEU A O 1
ATOM 4605 N N . ALA A 1 618 ? 14.772 27.496 64.641 1.00 57.19 618 ALA A N 1
ATOM 4606 C CA . ALA A 1 618 ? 14.883 28.269 65.871 1.00 55.75 618 ALA A CA 1
ATOM 4607 C C . ALA A 1 618 ? 13.552 28.289 66.592 1.00 54.51 618 ALA A C 1
ATOM 4608 O O . ALA A 1 618 ? 12.538 28.710 66.029 1.00 56.22 618 ALA A O 1
ATOM 4610 N N . GLU A 1 619 ? 13.564 27.822 67.817 1.00 53.80 619 GLU A N 1
ATOM 4611 C CA . GLU A 1 619 ? 12.409 27.861 68.690 1.00 55.36 619 GLU A CA 1
ATOM 4612 C C . GLU A 1 619 ? 12.491 29.124 69.552 1.00 51.65 619 GLU A C 1
ATOM 4613 O O . GLU A 1 619 ? 13.451 29.292 70.306 1.00 50.28 619 GLU A O 1
ATOM 4619 N N . VAL A 1 620 ? 11.535 30.033 69.410 1.00 53.48 620 VAL A N 1
ATOM 4620 C CA . VAL A 1 620 ? 11.578 31.315 70.108 1.00 54.32 620 VAL A CA 1
ATOM 4621 C C . VAL A 1 620 ? 10.250 31.569 70.821 1.00 56.27 620 VAL A C 1
ATOM 4622 O O . VAL A 1 620 ? 9.190 31.142 70.363 1.00 57.93 620 VAL A O 1
ATOM 4626 N N . ARG A 1 621 ? 10.305 32.362 71.893 1.00 54.67 621 ARG A N 1
ATOM 4627 C CA . ARG A 1 621 ? 9.123 32.845 72.595 1.00 53.62 621 ARG A CA 1
ATOM 4628 C C . ARG A 1 621 ? 8.794 34.264 72.143 1.00 52.94 621 ARG A C 1
ATOM 4629 O O . ARG A 1 621 ? 9.604 35.170 72.319 1.00 55.17 621 ARG A O 1
ATOM 4637 N N . PHE A 1 622 ? 7.611 34.455 71.562 1.00 49.85 622 PHE A N 1
ATOM 4638 C CA . PHE A 1 622 ? 7.108 35.770 71.192 1.00 50.42 622 PHE A CA 1
ATOM 4639 C C . PHE A 1 622 ? 6.160 36.254 72.267 1.00 54.01 622 PHE A C 1
ATOM 4640 O O . PHE A 1 622 ? 5.444 35.448 72.888 1.00 55.29 622 PHE A O 1
ATOM 4648 N N . GLY A 1 623 ? 6.200 37.571 72.506 1.00 51.40 623 GLY A N 1
ATOM 4649 C CA . GLY A 1 623 ? 5.423 38.178 73.572 1.00 46.03 623 GLY A CA 1
ATOM 4650 C C . GLY A 1 623 ? 3.932 38.096 73.343 1.00 49.71 623 GLY A C 1
ATOM 4651 O O . GLY A 1 623 ? 3.161 38.049 74.311 1.00 52.54 623 GLY A O 1
ATOM 4652 N N . ASP A 1 624 ? 3.510 38.076 72.076 1.00 47.10 624 ASP A N 1
ATOM 4653 C CA . ASP A 1 624 ? 2.110 38.055 71.718 1.00 55.99 624 ASP A CA 1
ATOM 4654 C C . ASP A 1 624 ? 2.019 37.451 70.320 1.00 60.21 624 ASP A C 1
ATOM 4655 O O . ASP A 1 624 ? 2.804 37.800 69.434 1.00 60.74 624 ASP A O 1
ATOM 4660 N N . ALA A 1 625 ? 1.046 36.554 70.125 1.00 60.95 625 ALA A N 1
ATOM 4661 C CA . ALA A 1 625 ? 0.901 35.919 68.819 1.00 63.69 625 ALA A CA 1
ATOM 4662 C C . ALA A 1 625 ? 0.557 36.927 67.737 1.00 65.91 625 ALA A C 1
ATOM 4663 O O . ALA A 1 625 ? 0.825 36.662 66.561 1.00 71.39 625 ALA A O 1
ATOM 4665 N N . GLY A 1 626 ? -0.051 38.061 68.103 1.00 63.65 626 GLY A N 1
ATOM 4666 C CA . GLY A 1 626 ? -0.382 39.079 67.118 1.00 65.12 626 GLY A CA 1
ATOM 4667 C C . GLY A 1 626 ? 0.820 39.748 66.462 1.00 66.71 626 GLY A C 1
ATOM 4668 O O . GLY A 1 626 ? 0.719 40.230 65.330 1.00 69.68 626 GLY A O 1
ATOM 4669 N N . TRP A 1 627 ? 1.975 39.769 67.133 1.00 63.14 627 TRP A N 1
ATOM 4670 C CA . TRP A 1 627 ? 3.146 40.386 66.508 1.00 62.50 627 TRP A CA 1
ATOM 4671 C C . TRP A 1 627 ? 3.719 39.546 65.395 1.00 65.98 627 TRP A C 1
ATOM 4672 O O . TRP A 1 627 ? 4.403 40.084 64.519 1.00 68.93 627 TRP A O 1
ATOM 4683 N N . LEU A 1 628 ? 3.381 38.260 65.369 1.00 64.27 628 LEU A N 1
ATOM 4684 C CA . LEU A 1 628 ? 4.107 37.320 64.520 1.00 62.55 628 LEU A CA 1
ATOM 4685 C C . LEU A 1 628 ? 3.932 37.620 63.039 1.00 58.96 628 LEU A C 1
ATOM 4686 O O . LEU A 1 628 ? 4.935 37.591 62.308 1.00 59.90 628 LEU A O 1
ATOM 4691 N N . PRO A 1 629 ? 2.729 37.857 62.514 1.00 58.99 629 PRO A N 1
ATOM 4692 C CA . PRO A 1 629 ? 2.626 38.098 61.054 1.00 58.24 629 PRO A CA 1
ATOM 4693 C C . PRO A 1 629 ? 3.418 39.316 60.563 1.00 56.23 629 PRO A C 1
ATOM 4694 O O . PRO A 1 629 ? 4.033 39.272 59.486 1.00 57.54 629 PRO A O 1
ATOM 4706 N N . PHE A 1 631 ? 6.193 40.483 62.043 1.00 45.00 631 PHE A N 1
ATOM 4707 C CA . PHE A 1 631 ? 7.556 39.956 62.054 1.00 44.19 631 PHE A CA 1
ATOM 4708 C C . PHE A 1 631 ? 7.876 39.206 60.758 1.00 51.10 631 PHE A C 1
ATOM 4709 O O . PHE A 1 631 ? 8.852 39.526 60.066 1.00 48.42 631 PHE A O 1
ATOM 4717 N N . VAL A 1 632 ? 6.997 38.269 60.343 1.00 53.56 632 VAL A N 1
ATOM 4718 C CA . VAL A 1 632 ? 7.333 37.437 59.187 1.00 47.94 632 VAL A CA 1
ATOM 4719 C C . VAL A 1 632 ? 7.296 38.273 57.908 1.00 52.06 632 VAL A C 1
ATOM 4720 O O . VAL A 1 632 ? 8.149 38.123 57.016 1.00 52.05 632 VAL A O 1
ATOM 4724 N N . SER A 1 633 ? 6.282 39.129 57.759 1.00 52.96 633 SER A N 1
ATOM 4725 C CA . SER A 1 633 ? 6.239 39.899 56.520 1.00 53.28 633 SER A CA 1
ATOM 4726 C C . SER A 1 633 ? 7.339 40.950 56.501 1.00 49.95 633 SER A C 1
ATOM 4727 O O . SER A 1 633 ? 7.953 41.178 55.460 1.00 53.89 633 SER A O 1
ATOM 4730 N N . GLN A 1 634 ? 7.668 41.541 57.655 1.00 48.42 634 GLN A N 1
ATOM 4731 C CA . GLN A 1 634 ? 8.777 42.494 57.682 1.00 48.76 634 GLN A CA 1
ATOM 4732 C C . GLN A 1 634 ? 10.025 41.891 57.065 1.00 50.56 634 GLN A C 1
ATOM 4733 O O . GLN A 1 634 ? 10.642 42.474 56.167 1.00 53.13 634 GLN A O 1
ATOM 4739 N N . HIS A 1 635 ? 10.362 40.686 57.470 1.00 49.98 635 HIS A N 1
ATOM 4740 C CA . HIS A 1 635 ? 11.648 40.119 57.093 1.00 51.66 635 HIS A CA 1
ATOM 4741 C C . HIS A 1 635 ? 11.629 39.411 55.747 1.00 54.87 635 HIS A C 1
ATOM 4742 O O . HIS A 1 635 ? 12.648 38.841 55.350 1.00 56.52 635 HIS A O 1
ATOM 4749 N N . GLY A 1 636 ? 10.505 39.442 55.043 1.00 57.13 636 GLY A N 1
ATOM 4750 C CA . GLY A 1 636 ? 10.497 39.259 53.596 1.00 57.52 636 GLY A CA 1
ATOM 4751 C C . GLY A 1 636 ? 11.238 38.055 53.047 1.00 57.00 636 GLY A C 1
ATOM 4752 O O . GLY A 1 636 ? 12.025 38.196 52.112 1.00 56.66 636 GLY A O 1
ATOM 4753 N N . GLY A 1 637 ? 10.961 36.866 53.578 1.00 57.87 637 GLY A N 1
ATOM 4754 C CA . GLY A 1 637 ? 11.572 35.648 53.085 1.00 62.12 637 GLY A CA 1
ATOM 4755 C C . GLY A 1 637 ? 12.692 35.076 53.938 1.00 61.52 637 GLY A C 1
ATOM 4756 O O . GLY A 1 637 ? 13.069 33.927 53.733 1.00 63.73 637 GLY A O 1
ATOM 4757 N N . SER A 1 638 ? 13.224 35.809 54.896 1.00 59.78 638 SER A N 1
ATOM 4758 C CA . SER A 1 638 ? 14.266 35.194 55.705 1.00 56.94 638 SER A CA 1
ATOM 4759 C C . SER A 1 638 ? 13.690 34.406 56.876 1.00 53.90 638 SER A C 1
ATOM 4760 O O . SER A 1 638 ? 14.432 33.677 57.556 1.00 54.19 638 SER A O 1
ATOM 4763 N N . VAL A 1 639 ? 12.373 34.461 57.066 1.00 51.18 639 VAL A N 1
ATOM 4764 C CA . VAL A 1 639 ? 11.688 33.794 58.162 1.00 51.83 639 VAL A CA 1
ATOM 4765 C C . VAL A 1 639 ? 10.452 33.085 57.649 1.00 52.70 639 VAL A C 1
ATOM 4766 O O . VAL A 1 639 ? 9.747 33.597 56.776 1.00 54.58 639 VAL A O 1
ATOM 4770 N N . ARG A 1 640 ? 10.166 31.927 58.231 1.00 52.55 640 ARG A N 1
ATOM 4771 C CA . ARG A 1 640 ? 8.881 31.276 58.070 1.00 57.40 640 ARG A CA 1
ATOM 4772 C C . ARG A 1 640 ? 8.504 30.635 59.395 1.00 61.45 640 ARG A C 1
ATOM 4773 O O . ARG A 1 640 ? 9.372 30.327 60.226 1.00 59.46 640 ARG A O 1
ATOM 4781 N N . ILE A 1 641 ? 7.205 30.461 59.601 1.00 63.05 641 ILE A N 1
ATOM 4782 C CA . ILE A 1 641 ? 6.684 29.793 60.788 1.00 63.48 641 ILE A CA 1
ATOM 4783 C C . ILE A 1 641 ? 6.430 28.322 60.441 1.00 64.33 641 ILE A C 1
ATOM 4784 O O . ILE A 1 641 ? 5.735 28.024 59.465 1.00 63.13 641 ILE A O 1
ATOM 4789 N N . LEU A 1 642 ? 7.057 27.409 61.193 1.00 65.80 642 LEU A N 1
ATOM 4790 C CA . LEU A 1 642 ? 6.827 25.970 61.041 1.00 70.49 642 LEU A CA 1
ATOM 4791 C C . LEU A 1 642 ? 5.718 25.451 61.957 1.00 73.19 642 LEU A C 1
ATOM 4792 O O . LEU A 1 642 ? 4.827 24.734 61.508 1.00 74.73 642 LEU A O 1
ATOM 4797 N N . GLU A 1 643 ? 5.724 25.860 63.224 1.00 74.79 643 GLU A N 1
ATOM 4798 C CA . GLU A 1 643 ? 4.783 25.430 64.251 1.00 77.89 643 GLU A CA 1
ATOM 4799 C C . GLU A 1 643 ? 4.578 26.562 65.232 1.00 74.08 643 GLU A C 1
ATOM 4800 O O . GLU A 1 643 ? 5.533 27.276 65.558 1.00 74.85 643 GLU A O 1
ATOM 4806 N N . PRO A 1 644 ? 3.384 26.693 65.793 1.00 72.50 644 PRO A N 1
ATOM 4807 C CA . PRO A 1 644 ? 2.248 25.810 65.546 1.00 72.36 644 PRO A CA 1
ATOM 4808 C C . PRO A 1 644 ? 1.510 26.162 64.260 1.00 73.66 644 PRO A C 1
ATOM 4809 O O . PRO A 1 644 ? 1.634 27.278 63.760 1.00 74.93 644 PRO A O 1
ATOM 4813 N N . GLU A 1 645 ? 0.799 25.168 63.711 1.00 75.26 645 GLU A N 1
ATOM 4814 C CA . GLU A 1 645 ? 0.171 25.296 62.399 1.00 76.42 645 GLU A CA 1
ATOM 4815 C C . GLU A 1 645 ? -0.830 26.450 62.354 1.00 72.99 645 GLU A C 1
ATOM 4816 O O . GLU A 1 645 ? -0.964 27.133 61.328 1.00 71.20 645 GLU A O 1
ATOM 4822 N N . SER A 1 646 ? -1.582 26.646 63.433 1.00 71.55 646 SER A N 1
ATOM 4823 C CA . SER A 1 646 ? -2.555 27.726 63.447 1.00 74.01 646 SER A CA 1
ATOM 4824 C C . SER A 1 646 ? -1.872 29.061 63.149 1.00 75.58 646 SER A C 1
ATOM 4825 O O . SER A 1 646 ? -2.253 29.771 62.205 1.00 76.92 646 SER A O 1
ATOM 4828 N N . LEU A 1 647 ? -0.781 29.357 63.872 1.00 72.71 647 LEU A N 1
ATOM 4829 C CA . LEU A 1 647 ? -0.070 30.618 63.675 1.00 67.55 647 LEU A CA 1
ATOM 4830 C C . LEU A 1 647 ? 0.537 30.708 62.287 1.00 66.13 647 LEU A C 1
ATOM 4831 O O . LEU A 1 647 ? 0.504 31.777 61.669 1.00 65.94 647 LEU A O 1
ATOM 4836 N N . ARG A 1 648 ? 1.017 29.584 61.737 1.00 67.50 648 ARG A N 1
ATOM 4837 C CA . ARG A 1 648 ? 1.610 29.634 60.399 1.00 69.41 648 ARG A CA 1
ATOM 4838 C C . ARG A 1 648 ? 0.613 30.100 59.344 1.00 74.72 648 ARG A C 1
ATOM 4839 O O . ARG A 1 648 ? 0.948 30.925 58.480 1.00 73.57 648 ARG A O 1
ATOM 4847 N N . GLN A 1 649 ? -0.596 29.523 59.356 1.00 77.68 649 GLN A N 1
ATOM 4848 C CA . GLN A 1 649 ? -1.605 29.865 58.352 1.00 78.44 649 GLN A CA 1
ATOM 4849 C C . GLN A 1 649 ? -2.168 31.259 58.585 1.00 71.71 649 GLN A C 1
ATOM 4850 O O . GLN A 1 649 ? -2.461 31.989 57.627 1.00 68.53 649 GLN A O 1
ATOM 4856 N N . GLU A 1 650 ? -2.304 31.645 59.855 1.00 69.04 650 GLU A N 1
ATOM 4857 C CA . GLU A 1 650 ? -2.762 32.987 60.174 1.00 77.42 650 GLU A CA 1
ATOM 4858 C C . GLU A 1 650 ? -1.785 34.035 59.637 1.00 75.18 650 GLU A C 1
ATOM 4859 O O . GLU A 1 650 ? -2.207 35.130 59.248 1.00 73.93 650 GLU A O 1
ATOM 4865 N N . THR A 1 651 ? -0.479 33.717 59.634 1.00 69.99 651 THR A N 1
ATOM 4866 C CA . THR A 1 651 ? 0.536 34.589 59.036 1.00 65.60 651 THR A CA 1
ATOM 4867 C C . THR A 1 651 ? 0.489 34.541 57.507 1.00 65.65 651 THR A C 1
ATOM 4868 O O . THR A 1 651 ? 0.645 35.571 56.840 1.00 67.28 651 THR A O 1
ATOM 4872 N N . ARG A 1 652 ? 0.301 33.353 56.922 1.00 64.02 652 ARG A N 1
ATOM 4873 C CA . ARG A 1 652 ? 0.173 33.290 55.468 1.00 68.89 652 ARG A CA 1
ATOM 4874 C C . ARG A 1 652 ? -1.009 34.113 54.968 1.00 72.66 652 ARG A C 1
ATOM 4875 O O . ARG A 1 652 ? -0.952 34.680 53.869 1.00 73.23 652 ARG A O 1
ATOM 4883 N N . ALA A 1 653 ? -2.090 34.185 55.743 1.00 73.44 653 ALA A N 1
ATOM 4884 C CA . ALA A 1 653 ? -3.234 34.992 55.323 1.00 75.03 653 ALA A CA 1
ATOM 4885 C C . ALA A 1 653 ? -2.909 36.492 55.370 1.00 75.11 653 ALA A C 1
ATOM 4886 O O . ALA A 1 653 ? -3.313 37.260 54.473 1.00 72.19 653 ALA A O 1
ATOM 4888 N N . TRP A 1 654 ? -2.158 36.919 56.400 1.00 72.71 654 TRP A N 1
ATOM 4889 C CA . TRP A 1 654 ? -1.682 38.301 56.465 1.00 66.31 654 TRP A CA 1
ATOM 4890 C C . TRP A 1 654 ? -0.868 38.639 55.223 1.00 63.39 654 TRP A C 1
ATOM 4891 O O . TRP A 1 654 ? -1.172 39.613 54.515 1.00 64.85 654 TRP A O 1
ATOM 4902 N N . ILE A 1 655 ? 0.103 37.777 54.884 1.00 60.85 655 ILE A N 1
ATOM 4903 C CA . ILE A 1 655 ? 0.931 37.993 53.692 1.00 63.09 655 ILE A CA 1
ATOM 4904 C C . ILE A 1 655 ? 0.066 37.974 52.429 1.00 71.54 655 ILE A C 1
ATOM 4905 O O . ILE A 1 655 ? 0.198 38.836 51.547 1.00 76.55 655 ILE A O 1
ATOM 4910 N N . ASP A 1 656 ? -0.812 36.969 52.302 1.00 71.70 656 ASP A N 1
ATOM 4911 C CA . ASP A 1 656 ? -1.650 36.895 51.105 1.00 76.15 656 ASP A CA 1
ATOM 4912 C C . ASP A 1 656 ? -2.541 38.117 50.990 1.00 73.58 656 ASP A C 1
ATOM 4913 O O . ASP A 1 656 ? -2.643 38.721 49.917 1.00 75.39 656 ASP A O 1
ATOM 4918 N N . ALA A 1 657 ? -3.176 38.515 52.094 1.00 69.88 657 ALA A N 1
ATOM 4919 C CA . ALA A 1 657 ? -3.989 39.727 52.052 1.00 70.21 657 ALA A CA 1
ATOM 4920 C C . ALA A 1 657 ? -3.146 40.941 51.626 1.00 71.21 657 ALA A C 1
ATOM 4921 O O . ALA A 1 657 ? -3.594 41.776 50.832 1.00 74.03 657 ALA A O 1
ATOM 4923 N N . ALA A 1 658 ? -1.905 41.029 52.112 1.00 68.21 658 ALA A N 1
ATOM 4924 C CA . ALA A 1 658 ? -1.006 42.095 51.681 1.00 66.21 658 ALA A CA 1
ATOM 4925 C C . ALA A 1 658 ? -0.708 42.011 50.188 1.00 69.72 658 ALA A C 1
ATOM 4926 O O . ALA A 1 658 ? -0.676 43.033 49.495 1.00 72.52 658 ALA A O 1
ATOM 4928 N N . LEU A 1 659 ? -0.481 40.802 49.672 1.00 71.29 659 LEU A N 1
ATOM 4929 C CA . LEU A 1 659 ? -0.084 40.661 48.276 1.00 74.46 659 LEU A CA 1
ATOM 4930 C C . LEU A 1 659 ? -1.236 40.963 47.325 1.00 78.37 659 LEU A C 1
ATOM 4931 O O . LEU A 1 659 ? -1.035 41.576 46.268 1.00 78.73 659 LEU A O 1
ATOM 4936 N N . VAL A 1 660 ? -2.451 40.538 47.673 1.00 79.49 660 VAL A N 1
ATOM 4937 C CA . VAL A 1 660 ? -3.584 40.739 46.781 1.00 82.11 660 VAL A CA 1
ATOM 4938 C C . VAL A 1 660 ? -3.873 42.204 46.524 1.00 82.59 660 VAL A C 1
ATOM 4939 O O . VAL A 1 660 ? -4.643 42.507 45.622 1.00 86.88 660 VAL A O 1
ATOM 4943 N N . GLN A 1 661 ? -3.311 43.120 47.316 1.00 80.81 661 GLN A N 1
ATOM 4944 C CA . GLN A 1 661 ? -3.464 44.541 47.017 1.00 80.23 661 GLN A CA 1
ATOM 4945 C C . GLN A 1 661 ? -2.769 44.912 45.721 1.00 80.97 661 GLN A C 1
ATOM 4946 O O . GLN A 1 661 ? -3.132 45.912 45.102 1.00 82.61 661 GLN A O 1
ATOM 4952 N N . TYR A 1 662 ? -1.721 44.183 45.332 1.00 82.66 662 TYR A N 1
ATOM 4953 C CA . TYR A 1 662 ? -0.918 44.635 44.204 1.00 87.10 662 TYR A CA 1
ATOM 4954 C C . TYR A 1 662 ? -1.251 43.931 42.891 1.00 96.09 662 TYR A C 1
ATOM 4955 O O . TYR A 1 662 ? -1.042 44.519 41.821 1.00 98.96 662 TYR A O 1
ATOM 4964 N N . ASP A 1 663 ? -1.771 42.699 42.929 1.00 100.44 663 ASP A N 1
ATOM 4965 C CA . ASP A 1 663 ? -2.041 41.959 41.692 1.00 108.76 663 ASP A CA 1
ATOM 4966 C C . ASP A 1 663 ? -3.292 42.549 41.045 1.00 109.31 663 ASP A C 1
ATOM 4967 O O . ASP A 1 663 ? -4.387 41.982 41.087 1.00 108.62 663 ASP A O 1
ATOM 4972 N N . SER A 1 664 ? -3.128 43.695 40.405 1.00 110.90 664 SER A N 1
ATOM 4973 C CA . SER A 1 664 ? -4.235 44.237 39.632 1.00 113.88 664 SER A CA 1
ATOM 4974 C C . SER A 1 664 ? -3.699 45.050 38.467 1.00 114.58 664 SER A C 1
ATOM 4975 O O . SER A 1 664 ? -4.409 45.304 37.491 1.00 117.59 664 SER A O 1
ATOM 4979 N N . ALA B 1 2 ? -26.997 56.070 88.698 1.00 152.12 2 ALA B N 1
ATOM 4980 C CA . ALA B 1 2 ? -25.651 56.574 88.958 1.00 152.42 2 ALA B CA 1
ATOM 4981 C C . ALA B 1 2 ? -24.665 56.094 87.895 1.00 153.99 2 ALA B C 1
ATOM 4982 O O . ALA B 1 2 ? -23.768 56.840 87.490 1.00 148.15 2 ALA B O 1
ATOM 4984 N N . SER B 1 3 ? -24.839 54.845 87.443 1.00 160.98 3 SER B N 1
ATOM 4985 C CA . SER B 1 3 ? -24.024 54.349 86.338 1.00 160.64 3 SER B CA 1
ATOM 4986 C C . SER B 1 3 ? -24.301 55.151 85.075 1.00 153.80 3 SER B C 1
ATOM 4987 O O . SER B 1 3 ? -23.427 55.276 84.210 1.00 154.57 3 SER B O 1
ATOM 4990 N N . ARG B 1 4 ? -25.515 55.693 84.951 1.00 141.66 4 ARG B N 1
ATOM 4991 C CA . ARG B 1 4 ? -25.805 56.622 83.867 1.00 124.70 4 ARG B CA 1
ATOM 4992 C C . ARG B 1 4 ? -25.170 57.982 84.147 1.00 114.04 4 ARG B C 1
ATOM 4993 O O . ARG B 1 4 ? -24.604 58.608 83.241 1.00 110.23 4 ARG B O 1
ATOM 5001 N N . THR B 1 5 ? -25.248 58.451 85.400 1.00 110.02 5 THR B N 1
ATOM 5002 C CA . THR B 1 5 ? -24.647 59.738 85.750 1.00 104.41 5 THR B CA 1
ATOM 5003 C C . THR B 1 5 ? -23.158 59.732 85.463 1.00 102.65 5 THR B C 1
ATOM 5004 O O . THR B 1 5 ? -22.637 60.647 84.817 1.00 99.08 5 THR B O 1
ATOM 5008 N N . GLU B 1 6 ? -22.464 58.682 85.909 1.00 106.71 6 GLU B N 1
ATOM 5009 C CA . GLU B 1 6 ? -21.030 58.573 85.671 1.00 107.04 6 GLU B CA 1
ATOM 5010 C C . GLU B 1 6 ? -20.731 58.451 84.182 1.00 103.76 6 GLU B C 1
ATOM 5011 O O . GLU B 1 6 ? -19.737 59.000 83.691 1.00 104.26 6 GLU B O 1
ATOM 5017 N N . ARG B 1 7 ? -21.584 57.735 83.448 1.00 101.06 7 ARG B N 1
ATOM 5018 C CA . ARG B 1 7 ? -21.373 57.570 82.015 1.00 95.91 7 ARG B CA 1
ATOM 5019 C C . ARG B 1 7 ? -21.505 58.900 81.280 1.00 88.00 7 ARG B C 1
ATOM 5020 O O . ARG B 1 7 ? -20.679 59.228 80.416 1.00 87.39 7 ARG B O 1
ATOM 5028 N N . LEU B 1 8 ? -22.515 59.700 81.638 1.00 82.15 8 LEU B N 1
ATOM 5029 C CA . LEU B 1 8 ? -22.640 61.026 81.041 1.00 77.35 8 LEU B CA 1
ATOM 5030 C C . LEU B 1 8 ? -21.398 61.862 81.311 1.00 77.71 8 LEU B C 1
ATOM 5031 O O . LEU B 1 8 ? -20.869 62.505 80.399 1.00 79.91 8 LEU B O 1
ATOM 5036 N N . LEU B 1 9 ? -20.898 61.833 82.549 1.00 76.79 9 LEU B N 1
ATOM 5037 C CA . LEU B 1 9 ? -19.704 62.599 82.899 1.00 79.67 9 LEU B CA 1
ATOM 5038 C C . LEU B 1 9 ? -18.505 62.116 82.087 1.00 78.71 9 LEU B C 1
ATOM 5039 O O . LEU B 1 9 ? -17.747 62.923 81.538 1.00 75.20 9 LEU B O 1
ATOM 5044 N N . ASN B 1 10 ? -18.323 60.792 82.000 1.00 83.20 10 ASN B N 1
ATOM 5045 C CA . ASN B 1 10 ? -17.228 60.233 81.201 1.00 84.49 10 ASN B CA 1
ATOM 5046 C C . ASN B 1 10 ? -17.392 60.584 79.727 1.00 80.24 10 ASN B C 1
ATOM 5047 O O . ASN B 1 10 ? -16.412 60.859 79.029 1.00 81.57 10 ASN B O 1
ATOM 5052 N N . LEU B 1 11 ? -18.618 60.533 79.223 1.00 78.77 11 LEU B N 1
ATOM 5053 C CA . LEU B 1 11 ? -18.852 60.911 77.837 1.00 79.29 11 LEU B CA 1
ATOM 5054 C C . LEU B 1 11 ? -18.498 62.372 77.606 1.00 78.21 11 LEU B C 1
ATOM 5055 O O . LEU B 1 11 ? -17.794 62.715 76.650 1.00 81.63 11 LEU B O 1
ATOM 5060 N N . LEU B 1 12 ? -18.961 63.248 78.497 1.00 75.40 12 LEU B N 1
ATOM 5061 C CA . LEU B 1 12 ? -18.738 64.677 78.321 1.00 73.75 12 LEU B CA 1
ATOM 5062 C C . LEU B 1 12 ? -17.256 64.995 78.289 1.00 75.48 12 LEU B C 1
ATOM 5063 O O . LEU B 1 12 ? -16.806 65.798 77.464 1.00 78.95 12 LEU B O 1
ATOM 5068 N N . LEU B 1 13 ? -16.479 64.369 79.179 1.00 78.01 13 LEU B N 1
ATOM 5069 C CA . LEU B 1 13 ? -15.037 64.618 79.235 1.00 81.46 13 LEU B CA 1
ATOM 5070 C C . LEU B 1 13 ? -14.329 64.017 78.030 1.00 87.02 13 LEU B C 1
ATOM 5071 O O . LEU B 1 13 ? -13.369 64.599 77.513 1.00 90.56 13 LEU B O 1
ATOM 5076 N N . ALA B 1 14 ? -14.766 62.831 77.592 1.00 90.11 14 ALA B N 1
ATOM 5077 C CA . ALA B 1 14 ? -14.161 62.201 76.424 1.00 94.30 14 ALA B CA 1
ATOM 5078 C C . ALA B 1 14 ? -14.337 63.071 75.186 1.00 96.42 14 ALA B C 1
ATOM 5079 O O . ALA B 1 14 ? -13.416 63.203 74.376 1.00 103.33 14 ALA B O 1
ATOM 5081 N N . LEU B 1 15 ? -15.510 63.673 75.016 1.00 93.10 15 LEU B N 1
ATOM 5082 C CA . LEU B 1 15 ? -15.717 64.560 73.877 1.00 97.80 15 LEU B CA 1
ATOM 5083 C C . LEU B 1 15 ? -15.071 65.929 74.082 1.00 99.53 15 LEU B C 1
ATOM 5084 O O . LEU B 1 15 ? -14.730 66.599 73.100 1.00 101.84 15 LEU B O 1
ATOM 5089 N N . LEU B 1 16 ? -14.938 66.380 75.334 1.00 98.80 16 LEU B N 1
ATOM 5090 C CA . LEU B 1 16 ? -14.248 67.638 75.600 1.00 99.77 16 LEU B CA 1
ATOM 5091 C C . LEU B 1 16 ? -12.758 67.518 75.338 1.00 102.13 16 LEU B C 1
ATOM 5092 O O . LEU B 1 16 ? -12.146 68.443 74.798 1.00 102.32 16 LEU B O 1
ATOM 5097 N N . ASN B 1 17 ? -12.160 66.381 75.702 1.00 105.43 17 ASN B N 1
ATOM 5098 C CA . ASN B 1 17 ? -10.711 66.252 75.607 1.00 114.75 17 ASN B CA 1
ATOM 5099 C C . ASN B 1 17 ? -10.235 66.339 74.168 1.00 118.80 17 ASN B C 1
ATOM 5100 O O . ASN B 1 17 ? -9.325 67.114 73.854 1.00 122.42 17 ASN B O 1
ATOM 5105 N N . THR B 1 18 ? -10.854 65.578 73.273 1.00 120.45 18 THR B N 1
ATOM 5106 C CA . THR B 1 18 ? -10.320 65.496 71.924 1.00 125.59 18 THR B CA 1
ATOM 5107 C C . THR B 1 18 ? -10.501 66.819 71.193 1.00 124.63 18 THR B C 1
ATOM 5108 O O . THR B 1 18 ? -11.608 67.356 71.107 1.00 118.59 18 THR B O 1
ATOM 5112 N N . LYS B 1 19 ? -9.400 67.338 70.662 1.00 129.75 19 LYS B N 1
ATOM 5113 C CA . LYS B 1 19 ? -9.449 68.471 69.755 1.00 131.03 19 LYS B CA 1
ATOM 5114 C C . LYS B 1 19 ? -9.669 68.032 68.319 1.00 135.53 19 LYS B C 1
ATOM 5115 O O . LYS B 1 19 ? -10.153 68.830 67.508 1.00 136.82 19 LYS B O 1
ATOM 5121 N N . VAL B 1 20 ? -9.345 66.781 67.997 1.00 139.70 20 VAL B N 1
ATOM 5122 C CA . VAL B 1 20 ? -9.495 66.304 66.632 1.00 143.52 20 VAL B CA 1
ATOM 5123 C C . VAL B 1 20 ? -10.886 65.731 66.386 1.00 139.56 20 VAL B C 1
ATOM 5124 O O . VAL B 1 20 ? -11.401 65.829 65.270 1.00 141.42 20 VAL B O 1
ATOM 5128 N N . GLY B 1 21 ? -11.513 65.162 67.400 1.00 134.36 21 GLY B N 1
ATOM 5129 C CA . GLY B 1 21 ? -12.801 64.499 67.265 1.00 130.86 21 GLY B CA 1
ATOM 5130 C C . GLY B 1 21 ? -12.634 62.988 67.321 1.00 131.11 21 GLY B C 1
ATOM 5131 O O . GLY B 1 21 ? -11.710 62.417 66.723 1.00 137.74 21 GLY B O 1
ATOM 5132 N N . LEU B 1 22 ? -13.545 62.329 68.032 1.00 125.54 22 LEU B N 1
ATOM 5133 C CA . LEU B 1 22 ? -13.468 60.888 68.192 1.00 123.61 22 LEU B CA 1
ATOM 5134 C C . LEU B 1 22 ? -14.528 60.192 67.362 1.00 126.36 22 LEU B C 1
ATOM 5135 O O . LEU B 1 22 ? -15.684 60.628 67.332 1.00 124.48 22 LEU B O 1
ATOM 5140 N N . PRO B 1 23 ? -14.164 59.126 66.665 1.00 131.09 23 PRO B N 1
ATOM 5141 C CA . PRO B 1 23 ? -15.166 58.341 65.948 1.00 132.02 23 PRO B CA 1
ATOM 5142 C C . PRO B 1 23 ? -15.914 57.423 66.901 1.00 130.56 23 PRO B C 1
ATOM 5143 O O . PRO B 1 23 ? -15.478 57.145 68.019 1.00 128.20 23 PRO B O 1
ATOM 5147 N N . ARG B 1 24 ? -17.082 56.980 66.435 1.00 133.90 24 ARG B N 1
ATOM 5148 C CA . ARG B 1 24 ? -17.992 56.211 67.281 1.00 132.14 24 ARG B CA 1
ATOM 5149 C C . ARG B 1 24 ? -17.340 54.925 67.782 1.00 132.55 24 ARG B C 1
ATOM 5150 O O . ARG B 1 24 ? -17.623 54.474 68.899 1.00 127.93 24 ARG B O 1
ATOM 5158 N N . ALA B 1 25 ? -16.474 54.317 66.974 1.00 139.67 25 ALA B N 1
ATOM 5159 C CA . ALA B 1 25 ? -15.813 53.090 67.404 1.00 144.16 25 ALA B CA 1
ATOM 5160 C C . ALA B 1 25 ? -14.949 53.329 68.644 1.00 143.36 25 ALA B C 1
ATOM 5161 O O . ALA B 1 25 ? -14.966 52.527 69.586 1.00 143.81 25 ALA B O 1
ATOM 5163 N N . VAL B 1 26 ? -14.212 54.444 68.673 1.00 140.93 26 VAL B N 1
ATOM 5164 C CA . VAL B 1 26 ? -13.349 54.756 69.812 1.00 137.91 26 VAL B CA 1
ATOM 5165 C C . VAL B 1 26 ? -14.169 55.057 71.062 1.00 131.97 26 VAL B C 1
ATOM 5166 O O . VAL B 1 26 ? -13.832 54.606 72.163 1.00 133.65 26 VAL B O 1
ATOM 5170 N N . LEU B 1 27 ? -15.260 55.809 70.914 1.00 125.14 27 LEU B N 1
ATOM 5171 C CA . LEU B 1 27 ? -16.083 56.157 72.068 1.00 116.55 27 LEU B CA 1
ATOM 5172 C C . LEU B 1 27 ? -16.631 54.919 72.762 1.00 116.74 27 LEU B C 1
ATOM 5173 O O . LEU B 1 27 ? -16.731 54.885 73.995 1.00 114.66 27 LEU B O 1
ATOM 5178 N N . ARG B 1 28 ? -16.983 53.890 71.987 1.00 120.23 28 ARG B N 1
ATOM 5179 C CA . ARG B 1 28 ? -17.577 52.691 72.570 1.00 122.67 28 ARG B CA 1
ATOM 5180 C C . ARG B 1 28 ? -16.632 52.009 73.561 1.00 129.07 28 ARG B C 1
ATOM 5181 O O . ARG B 1 28 ? -17.048 51.627 74.661 1.00 127.63 28 ARG B O 1
ATOM 5189 N N . GLU B 1 29 ? -15.357 51.837 73.189 1.00 135.78 29 GLU B N 1
ATOM 5190 C CA . GLU B 1 29 ? -14.401 51.200 74.097 1.00 142.07 29 GLU B CA 1
ATOM 5191 C C . GLU B 1 29 ? -14.058 52.091 75.287 1.00 139.03 29 GLU B C 1
ATOM 5192 O O . GLU B 1 29 ? -13.872 51.592 76.403 1.00 141.42 29 GLU B O 1
ATOM 5198 N N . LYS B 1 30 ? -13.930 53.404 75.061 1.00 134.10 30 LYS B N 1
ATOM 5199 C CA . LYS B 1 30 ? -13.435 54.312 76.099 1.00 130.52 30 LYS B CA 1
ATOM 5200 C C . LYS B 1 30 ? -14.481 54.583 77.181 1.00 125.23 30 LYS B C 1
ATOM 5201 O O . LYS B 1 30 ? -14.139 54.686 78.366 1.00 125.77 30 LYS B O 1
ATOM 5207 N N . VAL B 1 31 ? -15.751 54.723 76.805 1.00 121.37 31 VAL B N 1
ATOM 5208 C CA . VAL B 1 31 ? -16.803 55.116 77.733 1.00 115.67 31 VAL B CA 1
ATOM 5209 C C . VAL B 1 31 ? -17.797 53.983 77.966 1.00 118.65 31 VAL B C 1
ATOM 5210 O O . VAL B 1 31 ? -18.225 53.748 79.100 1.00 117.75 31 VAL B O 1
ATOM 5214 N N . TYR B 1 32 ? -18.182 53.283 76.902 1.00 123.16 32 TYR B N 1
ATOM 5215 C CA . TYR B 1 32 ? -19.247 52.279 76.924 1.00 128.56 32 TYR B CA 1
ATOM 5216 C C . TYR B 1 32 ? -18.689 50.857 76.924 1.00 136.98 32 TYR B C 1
ATOM 5217 O O . TYR B 1 32 ? -19.263 49.952 76.311 1.00 140.34 32 TYR B O 1
ATOM 5226 N N . HIS B 1 33 ? -17.552 50.645 77.594 1.00 141.21 33 HIS B N 1
ATOM 5227 C CA . HIS B 1 33 ? -16.991 49.303 77.731 1.00 150.97 33 HIS B CA 1
ATOM 5228 C C . HIS B 1 33 ? -17.945 48.361 78.453 1.00 156.64 33 HIS B C 1
ATOM 5229 O O . HIS B 1 33 ? -17.942 47.154 78.188 1.00 163.13 33 HIS B O 1
ATOM 5236 N N . ASP B 1 34 ? -18.749 48.892 79.375 1.00 154.90 34 ASP B N 1
ATOM 5237 C CA . ASP B 1 34 ? -19.669 48.074 80.161 1.00 159.98 34 ASP B CA 1
ATOM 5238 C C . ASP B 1 34 ? -20.709 47.361 79.289 1.00 163.59 34 ASP B C 1
ATOM 5239 O O . ASP B 1 34 ? -21.105 46.230 79.599 1.00 168.79 34 ASP B O 1
ATOM 5244 N N . SER B 1 35 ? -21.163 47.997 78.205 1.00 161.19 35 SER B N 1
ATOM 5245 C CA . SER B 1 35 ? -22.215 47.456 77.345 1.00 162.50 35 SER B CA 1
ATOM 5246 C C . SER B 1 35 ? -21.824 46.141 76.678 1.00 169.92 35 SER B C 1
ATOM 5247 O O . SER B 1 35 ? -20.931 46.123 75.824 1.00 170.82 35 SER B O 1
ATOM 5250 N N . ALA B 1 36 ? -22.492 45.034 77.056 1.00 175.63 36 ALA B N 1
ATOM 5251 C CA . ALA B 1 36 ? -22.179 43.725 76.481 1.00 183.09 36 ALA B CA 1
ATOM 5252 C C . ALA B 1 36 ? -22.828 43.463 75.124 1.00 184.71 36 ALA B C 1
ATOM 5253 O O . ALA B 1 36 ? -22.335 42.602 74.386 1.00 189.79 36 ALA B O 1
ATOM 5255 N N . ASP B 1 37 ? -23.926 44.138 74.785 1.00 181.53 37 ASP B N 1
ATOM 5256 C CA . ASP B 1 37 ? -24.526 44.000 73.461 1.00 183.57 37 ASP B CA 1
ATOM 5257 C C . ASP B 1 37 ? -23.852 44.952 72.477 1.00 182.07 37 ASP B C 1
ATOM 5258 O O . ASP B 1 37 ? -23.355 46.019 72.853 1.00 176.14 37 ASP B O 1
ATOM 5263 N N . ASN B 1 38 ? -23.869 44.567 71.199 1.00 188.29 38 ASN B N 1
ATOM 5264 C CA . ASN B 1 38 ? -23.098 45.252 70.166 1.00 190.11 38 ASN B CA 1
ATOM 5265 C C . ASN B 1 38 ? -23.817 46.494 69.659 1.00 186.29 38 ASN B C 1
ATOM 5266 O O . ASN B 1 38 ? -24.560 47.134 70.410 1.00 182.70 38 ASN B O 1
ATOM 5271 N N . ASP B 1 39 ? -23.581 46.844 68.390 1.00 188.71 39 ASP B N 1
ATOM 5272 C CA . ASP B 1 39 ? -23.924 48.169 67.884 1.00 183.62 39 ASP B CA 1
ATOM 5273 C C . ASP B 1 39 ? -25.378 48.538 68.144 1.00 175.06 39 ASP B C 1
ATOM 5274 O O . ASP B 1 39 ? -25.700 49.726 68.263 1.00 171.09 39 ASP B O 1
ATOM 5279 N N . VAL B 1 40 ? -26.270 47.550 68.244 1.00 171.50 40 VAL B N 1
ATOM 5280 C CA . VAL B 1 40 ? -27.683 47.873 68.408 1.00 155.30 40 VAL B CA 1
ATOM 5281 C C . VAL B 1 40 ? -27.911 48.527 69.765 1.00 141.43 40 VAL B C 1
ATOM 5282 O O . VAL B 1 40 ? -28.446 49.638 69.849 1.00 135.78 40 VAL B O 1
ATOM 5286 N N . ALA B 1 41 ? -27.475 47.869 70.845 1.00 136.87 41 ALA B N 1
ATOM 5287 C CA . ALA B 1 41 ? -27.740 48.395 72.178 1.00 129.86 41 ALA B CA 1
ATOM 5288 C C . ALA B 1 41 ? -26.845 49.582 72.513 1.00 122.14 41 ALA B C 1
ATOM 5289 O O . ALA B 1 41 ? -27.323 50.579 73.069 1.00 117.39 41 ALA B O 1
ATOM 5291 N N . PHE B 1 42 ? -25.550 49.501 72.191 1.00 120.01 42 PHE B N 1
ATOM 5292 C CA . PHE B 1 42 ? -24.678 50.655 72.396 1.00 114.17 42 PHE B CA 1
ATOM 5293 C C . PHE B 1 42 ? -25.138 51.831 71.542 1.00 110.05 42 PHE B C 1
ATOM 5294 O O . PHE B 1 42 ? -25.246 52.963 72.027 1.00 105.42 42 PHE B O 1
ATOM 5302 N N . GLY B 1 43 ? -25.439 51.564 70.265 1.00 112.54 43 GLY B N 1
ATOM 5303 C CA . GLY B 1 43 ? -25.851 52.624 69.359 1.00 109.23 43 GLY B CA 1
ATOM 5304 C C . GLY B 1 43 ? -27.042 53.389 69.890 1.00 105.12 43 GLY B C 1
ATOM 5305 O O . GLY B 1 43 ? -27.132 54.608 69.742 1.00 101.74 43 GLY B O 1
ATOM 5306 N N . ARG B 1 44 ? -27.963 52.680 70.531 1.00 106.72 44 ARG B N 1
ATOM 5307 C CA . ARG B 1 44 ? -29.129 53.330 71.103 1.00 107.34 44 ARG B CA 1
ATOM 5308 C C . ARG B 1 44 ? -28.756 54.105 72.359 1.00 106.98 44 ARG B C 1
ATOM 5309 O O . ARG B 1 44 ? -29.171 55.258 72.535 1.00 103.37 44 ARG B O 1
ATOM 5325 N N . PHE B 1 46 ? -25.937 55.421 73.076 1.00 106.01 46 PHE B N 1
ATOM 5326 C CA . PHE B 1 46 ? -25.190 56.605 72.677 1.00 103.46 46 PHE B CA 1
ATOM 5327 C C . PHE B 1 46 ? -26.126 57.712 72.195 1.00 102.53 46 PHE B C 1
ATOM 5328 O O . PHE B 1 46 ? -26.030 58.859 72.649 1.00 100.09 46 PHE B O 1
ATOM 5336 N N . GLU B 1 47 ? -27.064 57.389 71.304 1.00 103.76 47 GLU B N 1
ATOM 5337 C CA . GLU B 1 47 ? -28.008 58.411 70.865 1.00 101.12 47 GLU B CA 1
ATOM 5338 C C . GLU B 1 47 ? -28.805 58.953 72.034 1.00 92.39 47 GLU B C 1
ATOM 5339 O O . GLU B 1 47 ? -29.110 60.146 72.079 1.00 89.28 47 GLU B O 1
ATOM 5345 N N . ARG B 1 48 ? -29.165 58.092 72.983 1.00 92.02 48 ARG B N 1
ATOM 5346 C CA . ARG B 1 48 ? -29.884 58.574 74.156 1.00 89.52 48 ARG B CA 1
ATOM 5347 C C . ARG B 1 48 ? -29.012 59.497 74.986 1.00 88.72 48 ARG B C 1
ATOM 5348 O O . ARG B 1 48 ? -29.515 60.465 75.566 1.00 87.01 48 ARG B O 1
ATOM 5356 N N . ASP B 1 49 ? -27.712 59.175 75.102 1.00 87.22 49 ASP B N 1
ATOM 5357 C CA . ASP B 1 49 ? -26.780 60.012 75.850 1.00 82.04 49 ASP B CA 1
ATOM 5358 C C . ASP B 1 49 ? -26.484 61.316 75.130 1.00 78.95 49 ASP B C 1
ATOM 5359 O O . ASP B 1 49 ? -26.246 62.334 75.786 1.00 78.03 49 ASP B O 1
ATOM 5364 N N . LYS B 1 50 ? -26.439 61.296 73.796 1.00 79.62 50 LYS B N 1
ATOM 5365 C CA . LYS B 1 50 ? -26.277 62.533 73.039 1.00 81.18 50 LYS B CA 1
ATOM 5366 C C . LYS B 1 50 ? -27.438 63.482 73.299 1.00 81.94 50 LYS B C 1
ATOM 5367 O O . LYS B 1 50 ? -27.242 64.673 73.563 1.00 82.52 50 LYS B O 1
ATOM 5373 N N . VAL B 1 51 ? -28.662 62.971 73.220 1.00 82.99 51 VAL B N 1
ATOM 5374 C CA . VAL B 1 51 ? -29.820 63.809 73.510 1.00 80.60 51 VAL B CA 1
ATOM 5375 C C . VAL B 1 51 ? -29.774 64.325 74.945 1.00 80.22 51 VAL B C 1
ATOM 5376 O O . VAL B 1 51 ? -30.036 65.505 75.203 1.00 82.21 51 VAL B O 1
ATOM 5380 N N . ASP B 1 52 ? -29.413 63.469 75.899 1.00 78.62 52 ASP B N 1
ATOM 5381 C CA . ASP B 1 52 ? -29.443 63.917 77.285 1.00 78.60 52 ASP B CA 1
ATOM 5382 C C . ASP B 1 52 ? -28.407 65.000 77.550 1.00 76.93 52 ASP B C 1
ATOM 5383 O O . ASP B 1 52 ? -28.725 66.022 78.165 1.00 75.85 52 ASP B O 1
ATOM 5388 N N . LEU B 1 53 ? -27.183 64.835 77.045 1.00 78.16 53 LEU B N 1
ATOM 5389 C CA . LEU B 1 53 ? -26.170 65.867 77.246 1.00 75.39 53 LEU B CA 1
ATOM 5390 C C . LEU B 1 53 ? -26.618 67.208 76.682 1.00 77.00 53 LEU B C 1
ATOM 5391 O O . LEU B 1 53 ? -26.340 68.260 77.269 1.00 77.41 53 LEU B O 1
ATOM 5396 N N . LYS B 1 54 ? -27.310 67.193 75.547 1.00 77.93 54 LYS B N 1
ATOM 5397 C CA . LYS B 1 54 ? -27.769 68.441 74.953 1.00 80.47 54 LYS B CA 1
ATOM 5398 C C . LYS B 1 54 ? -28.658 69.223 75.912 1.00 80.84 54 LYS B C 1
ATOM 5399 O O . LYS B 1 54 ? -28.591 70.456 75.961 1.00 80.92 54 LYS B O 1
ATOM 5405 N N . GLN B 1 55 ? -29.485 68.521 76.692 1.00 81.35 55 GLN B N 1
ATOM 5406 C CA . GLN B 1 55 ? -30.382 69.173 77.643 1.00 83.66 55 GLN B CA 1
ATOM 5407 C C . GLN B 1 55 ? -29.657 69.799 78.828 1.00 80.10 55 GLN B C 1
ATOM 5408 O O . GLN B 1 55 ? -30.236 70.663 79.495 1.00 79.96 55 GLN B O 1
ATOM 5414 N N . PHE B 1 56 ? -28.437 69.360 79.134 1.00 78.50 56 PHE B N 1
ATOM 5415 C CA . PHE B 1 56 ? -27.597 70.039 80.118 1.00 75.41 56 PHE B CA 1
ATOM 5416 C C . PHE B 1 56 ? -26.790 71.181 79.502 1.00 77.42 56 PHE B C 1
ATOM 5417 O O . PHE B 1 56 ? -25.921 71.746 80.173 1.00 76.11 56 PHE B O 1
ATOM 5425 N N . GLY B 1 57 ? -27.044 71.512 78.236 1.00 80.15 57 GLY B N 1
ATOM 5426 C CA . GLY B 1 57 ? -26.416 72.637 77.570 1.00 82.60 57 GLY B CA 1
ATOM 5427 C C . GLY B 1 57 ? -25.172 72.320 76.771 1.00 85.35 57 GLY B C 1
ATOM 5428 O O . GLY B 1 57 ? -24.444 73.243 76.390 1.00 85.96 57 GLY B O 1
ATOM 5429 N N . PHE B 1 58 ? -24.905 71.058 76.496 1.00 87.74 58 PHE B N 1
ATOM 5430 C CA . PHE B 1 58 ? -23.735 70.671 75.728 1.00 90.52 58 PHE B CA 1
ATOM 5431 C C . PHE B 1 58 ? -24.238 70.134 74.399 1.00 97.14 58 PHE B C 1
ATOM 5432 O O . PHE B 1 58 ? -24.882 69.084 74.358 1.00 99.82 58 PHE B O 1
ATOM 5440 N N . GLU B 1 59 ? -23.925 70.829 73.315 1.00 100.89 59 GLU B N 1
ATOM 5441 C CA . GLU B 1 59 ? -24.319 70.404 71.977 1.00 105.64 59 GLU B CA 1
ATOM 5442 C C . GLU B 1 59 ? -23.129 69.716 71.318 1.00 108.17 59 GLU B C 1
ATOM 5443 O O . GLU B 1 59 ? -22.103 70.349 71.045 1.00 110.00 59 GLU B O 1
ATOM 5449 N N . ILE B 1 60 ? -23.266 68.419 71.075 1.00 110.12 60 ILE B N 1
ATOM 5450 C CA . ILE B 1 60 ? -22.219 67.652 70.417 1.00 110.89 60 ILE B CA 1
ATOM 5451 C C . ILE B 1 60 ? -22.276 67.968 68.933 1.00 116.72 60 ILE B C 1
ATOM 5452 O O . ILE B 1 60 ? -23.292 67.720 68.277 1.00 117.20 60 ILE B O 1
ATOM 5457 N N . GLU B 1 61 ? -21.201 68.539 68.404 1.00 122.30 61 GLU B N 1
ATOM 5458 C CA . GLU B 1 61 ? -21.142 68.814 66.978 1.00 133.90 61 GLU B CA 1
ATOM 5459 C C . GLU B 1 61 ? -20.593 67.614 66.219 1.00 138.94 61 GLU B C 1
ATOM 5460 O O . GLU B 1 61 ? -19.633 66.965 66.650 1.00 137.45 61 GLU B O 1
ATOM 5466 N N . THR B 1 62 ? -21.246 67.292 65.107 1.00 144.48 62 THR B N 1
ATOM 5467 C CA . THR B 1 62 ? -20.790 66.246 64.207 1.00 148.85 62 THR B CA 1
ATOM 5468 C C . THR B 1 62 ? -20.347 66.895 62.904 1.00 154.48 62 THR B C 1
ATOM 5469 O O . THR B 1 62 ? -21.136 67.604 62.270 1.00 155.75 62 THR B O 1
ATOM 5473 N N . LEU B 1 63 ? -19.088 66.689 62.526 1.00 159.60 63 LEU B N 1
ATOM 5474 C CA . LEU B 1 63 ? -18.565 67.109 61.233 1.00 166.69 63 LEU B CA 1
ATOM 5475 C C . LEU B 1 63 ? -17.986 65.900 60.504 1.00 173.40 63 LEU B C 1
ATOM 5476 O O . LEU B 1 63 ? -17.747 64.848 61.104 1.00 170.03 63 LEU B O 1
ATOM 5489 N N . SER B 1 76 ? -19.093 56.784 58.864 1.00 136.62 76 SER B N 1
ATOM 5490 C CA . SER B 1 76 ? -18.479 56.830 60.188 1.00 144.59 76 SER B CA 1
ATOM 5491 C C . SER B 1 76 ? -17.917 58.223 60.484 1.00 154.15 76 SER B C 1
ATOM 5492 O O . SER B 1 76 ? -16.801 58.549 60.068 1.00 158.95 76 SER B O 1
ATOM 5495 N N . ALA B 1 77 ? -18.675 59.031 61.226 1.00 152.19 77 ALA B N 1
ATOM 5496 C CA . ALA B 1 77 ? -18.330 60.430 61.435 1.00 149.12 77 ALA B CA 1
ATOM 5497 C C . ALA B 1 77 ? -17.407 60.613 62.641 1.00 145.81 77 ALA B C 1
ATOM 5498 O O . ALA B 1 77 ? -16.992 59.655 63.299 1.00 146.74 77 ALA B O 1
ATOM 5500 N N . ARG B 1 78 ? -17.092 61.875 62.937 1.00 142.68 78 ARG B N 1
ATOM 5501 C CA . ARG B 1 78 ? -16.308 62.266 64.102 1.00 136.17 78 ARG B CA 1
ATOM 5502 C C . ARG B 1 78 ? -17.146 63.164 64.999 1.00 129.39 78 ARG B C 1
ATOM 5503 O O . ARG B 1 78 ? -17.905 64.001 64.501 1.00 124.00 78 ARG B O 1
ATOM 5511 N N . TYR B 1 79 ? -17.000 62.995 66.320 1.00 129.06 79 TYR B N 1
ATOM 5512 C CA . TYR B 1 79 ? -17.794 63.713 67.317 1.00 121.53 79 TYR B CA 1
ATOM 5513 C C . TYR B 1 79 ? -16.866 64.432 68.292 1.00 118.43 79 TYR B C 1
ATOM 5514 O O . TYR B 1 79 ? -15.810 63.900 68.656 1.00 120.08 79 TYR B O 1
ATOM 5523 N N . ARG B 1 80 ? -17.271 65.622 68.742 1.00 114.20 80 ARG B N 1
ATOM 5524 C CA . ARG B 1 80 ? -16.496 66.346 69.744 1.00 111.86 80 ARG B CA 1
ATOM 5525 C C . ARG B 1 80 ? -17.372 67.394 70.427 1.00 107.05 80 ARG B C 1
ATOM 5526 O O . ARG B 1 80 ? -18.381 67.845 69.879 1.00 106.33 80 ARG B O 1
ATOM 5534 N N . ILE B 1 81 ? -16.957 67.784 71.632 1.00 104.85 81 ILE B N 1
ATOM 5535 C CA . ILE B 1 81 ? -17.589 68.852 72.399 1.00 99.79 81 ILE B CA 1
ATOM 5536 C C . ILE B 1 81 ? -16.494 69.844 72.739 1.00 100.35 81 ILE B C 1
ATOM 5537 O O . ILE B 1 81 ? -15.380 69.445 73.089 1.00 101.43 81 ILE B O 1
ATOM 5542 N N . GLY B 1 82 ? -16.825 71.130 72.689 1.00 100.07 82 GLY B N 1
ATOM 5543 C CA . GLY B 1 82 ? -15.879 72.181 72.994 1.00 103.65 82 GLY B CA 1
ATOM 5544 C C . GLY B 1 82 ? -14.935 72.560 71.868 1.00 109.99 82 GLY B C 1
ATOM 5545 O O . GLY B 1 82 ? -14.038 73.383 72.095 1.00 111.75 82 GLY B O 1
ATOM 5546 N N . LYS B 1 83 ? -15.097 71.982 70.671 1.00 113.87 83 LYS B N 1
ATOM 5547 C CA . LYS B 1 83 ? -14.327 72.352 69.478 1.00 120.27 83 LYS B CA 1
ATOM 5548 C C . LYS B 1 83 ? -12.843 72.153 69.766 1.00 124.03 83 LYS B C 1
ATOM 5549 O O . LYS B 1 83 ? -12.433 71.018 70.066 1.00 123.65 83 LYS B O 1
ATOM 5555 N N . ASP B 1 84 ? -12.006 73.185 69.659 1.00 128.30 84 ASP B N 1
ATOM 5556 C CA . ASP B 1 84 ? -10.594 73.063 69.985 1.00 132.12 84 ASP B CA 1
ATOM 5557 C C . ASP B 1 84 ? -10.361 73.155 71.482 1.00 127.39 84 ASP B C 1
ATOM 5558 O O . ASP B 1 84 ? -9.310 72.718 71.963 1.00 129.81 84 ASP B O 1
ATOM 5563 N N . SER B 1 85 ? -11.311 73.720 72.226 1.00 120.55 85 SER B N 1
ATOM 5564 C CA . SER B 1 85 ? -11.102 73.871 73.652 1.00 113.77 85 SER B CA 1
ATOM 5565 C C . SER B 1 85 ? -11.468 72.583 74.376 1.00 105.59 85 SER B C 1
ATOM 5566 O O . SER B 1 85 ? -12.220 71.748 73.873 1.00 105.26 85 SER B O 1
ATOM 5569 N N . ASN B 1 86 ? -10.929 72.436 75.583 1.00 101.37 86 ASN B N 1
ATOM 5570 C CA . ASN B 1 86 ? -11.187 71.272 76.412 1.00 98.91 86 ASN B CA 1
ATOM 5571 C C . ASN B 1 86 ? -11.950 71.624 77.673 1.00 95.31 86 ASN B C 1
ATOM 5572 O O . ASN B 1 86 ? -12.052 70.782 78.570 1.00 93.25 86 ASN B O 1
ATOM 5577 N N . ARG B 1 87 ? -12.446 72.869 77.766 1.00 94.76 87 ARG B N 1
ATOM 5578 C CA . ARG B 1 87 ? -13.333 73.359 78.817 1.00 88.66 87 ARG B CA 1
ATOM 5579 C C . ARG B 1 87 ? -14.463 74.155 78.174 1.00 82.95 87 ARG B C 1
ATOM 5580 O O . ARG B 1 87 ? -14.281 74.788 77.133 1.00 84.72 87 ARG B O 1
ATOM 5588 N N . LEU B 1 88 ? -15.609 74.200 78.845 1.00 78.62 88 LEU B N 1
ATOM 5589 C CA . LEU B 1 88 ? -16.679 75.137 78.513 1.00 75.48 88 LEU B CA 1
ATOM 5590 C C . LEU B 1 88 ? -16.898 76.000 79.747 1.00 74.84 88 LEU B C 1
ATOM 5591 O O . LEU B 1 88 ? -17.657 75.627 80.653 1.00 71.93 88 LEU B O 1
ATOM 5596 N N . PRO B 1 89 ? -16.218 77.146 79.835 1.00 74.55 89 PRO B N 1
ATOM 5597 C CA . PRO B 1 89 ? -16.264 77.940 81.069 1.00 73.64 89 PRO B CA 1
ATOM 5598 C C . PRO B 1 89 ? -17.623 78.557 81.358 1.00 74.41 89 PRO B C 1
ATOM 5599 O O . PRO B 1 89 ? -17.887 78.917 82.515 1.00 75.58 89 PRO B O 1
ATOM 5603 N N . ASP B 1 90 ? -18.483 78.702 80.357 1.00 72.75 90 ASP B N 1
ATOM 5604 C CA . ASP B 1 90 ? -19.724 79.453 80.486 1.00 72.11 90 ASP B CA 1
ATOM 5605 C C . ASP B 1 90 ? -20.883 78.496 80.661 1.00 69.90 90 ASP B C 1
ATOM 5606 O O . ASP B 1 90 ? -21.142 77.657 79.793 1.00 71.31 90 ASP B O 1
ATOM 5611 N N . VAL B 1 91 ? -21.599 78.646 81.754 1.00 69.10 91 VAL B N 1
ATOM 5612 C CA . VAL B 1 91 ? -22.745 77.798 82.009 1.00 71.50 91 VAL B CA 1
ATOM 5613 C C . VAL B 1 91 ? -23.908 78.681 82.419 1.00 76.58 91 VAL B C 1
ATOM 5614 O O . VAL B 1 91 ? -23.721 79.765 82.979 1.00 82.42 91 VAL B O 1
ATOM 5618 N N . SER B 1 92 ? -25.113 78.228 82.109 1.00 76.02 92 SER B N 1
ATOM 5619 C CA . SER B 1 92 ? -26.341 78.889 82.522 1.00 75.95 92 SER B CA 1
ATOM 5620 C C . SER B 1 92 ? -26.958 78.067 83.643 1.00 72.56 92 SER B C 1
ATOM 5621 O O . SER B 1 92 ? -27.136 76.852 83.493 1.00 70.05 92 SER B O 1
ATOM 5624 N N . LEU B 1 93 ? -27.218 78.715 84.779 1.00 73.09 93 LEU B N 1
ATOM 5625 C CA . LEU B 1 93 ? -27.678 78.061 85.999 1.00 68.49 93 LEU B CA 1
ATOM 5626 C C . LEU B 1 93 ? -29.106 78.480 86.323 1.00 69.74 93 LEU B C 1
ATOM 5627 O O . LEU B 1 93 ? -29.450 79.663 86.234 1.00 70.38 93 LEU B O 1
ATOM 5632 N N . THR B 1 94 ? -29.931 77.507 86.709 1.00 69.32 94 THR B N 1
ATOM 5633 C CA . THR B 1 94 ? -31.226 77.783 87.317 1.00 69.48 94 THR B CA 1
ATOM 5634 C C . THR B 1 94 ? -31.054 78.237 88.772 1.00 69.73 94 THR B C 1
ATOM 5635 O O . THR B 1 94 ? -30.005 78.023 89.377 1.00 67.21 94 THR B O 1
ATOM 5639 N N . PRO B 1 95 ? -32.067 78.893 89.349 1.00 66.43 95 PRO B N 1
ATOM 5640 C CA . PRO B 1 95 ? -31.980 79.241 90.777 1.00 67.46 95 PRO B CA 1
ATOM 5641 C C . PRO B 1 95 ? -31.745 78.026 91.669 1.00 65.59 95 PRO B C 1
ATOM 5642 O O . PRO B 1 95 ? -31.031 78.132 92.669 1.00 62.32 95 PRO B O 1
ATOM 5646 N N . ALA B 1 96 ? -32.394 76.897 91.370 1.00 67.06 96 ALA B N 1
ATOM 5647 C CA . ALA B 1 96 ? -32.166 75.671 92.129 1.00 65.96 96 ALA B CA 1
ATOM 5648 C C . ALA B 1 96 ? -30.698 75.256 92.090 1.00 65.82 96 ALA B C 1
ATOM 5649 O O . ALA B 1 96 ? -30.050 75.108 93.136 1.00 64.08 96 ALA B O 1
ATOM 5651 N N . GLU B 1 97 ? -30.146 75.102 90.877 1.00 66.78 97 GLU B N 1
ATOM 5652 C CA . GLU B 1 97 ? -28.735 74.749 90.722 1.00 64.05 97 GLU B CA 1
ATOM 5653 C C . GLU B 1 97 ? -27.842 75.714 91.476 1.00 62.49 97 GLU B C 1
ATOM 5654 O O . GLU B 1 97 ? -26.961 75.300 92.235 1.00 63.78 97 GLU B O 1
ATOM 5660 N N . SER B 1 98 ? -28.134 77.007 91.375 1.00 61.24 98 SER B N 1
ATOM 5661 C CA . SER B 1 98 ? -27.326 78.001 92.059 1.00 57.85 98 SER B CA 1
ATOM 5662 C C . SER B 1 98 ? -27.423 77.829 93.557 1.00 54.91 98 SER B C 1
ATOM 5663 O O . SER B 1 98 ? -26.448 78.073 94.269 1.00 50.37 98 SER B O 1
ATOM 5666 N N . THR B 1 99 ? -28.584 77.391 94.056 1.00 53.80 99 THR B N 1
ATOM 5667 C CA . THR B 1 99 ? -28.719 77.216 95.500 1.00 52.64 99 THR B CA 1
ATOM 5668 C C . THR B 1 99 ? -27.899 76.022 95.988 1.00 52.12 99 THR B C 1
ATOM 5669 O O . THR B 1 99 ? -27.356 76.059 97.091 1.00 49.02 99 THR B O 1
ATOM 5673 N N . VAL B 1 100 ? -27.860 74.929 95.217 1.00 54.57 100 VAL B N 1
ATOM 5674 C CA . VAL B 1 100 ? -27.000 73.809 95.578 1.00 57.05 100 VAL B CA 1
ATOM 5675 C C . VAL B 1 100 ? -25.547 74.265 95.725 1.00 64.39 100 VAL B C 1
ATOM 5676 O O . VAL B 1 100 ? -24.875 73.926 96.716 1.00 65.62 100 VAL B O 1
ATOM 5680 N N . LEU B 1 101 ? -25.055 75.091 94.784 1.00 64.74 101 LEU B N 1
ATOM 5681 C CA . LEU B 1 101 ? -23.676 75.569 94.859 1.00 61.33 101 LEU B CA 1
ATOM 5682 C C . LEU B 1 101 ? -23.387 76.308 96.158 1.00 63.52 101 LEU B C 1
ATOM 5683 O O . LEU B 1 101 ? -22.262 76.246 96.667 1.00 67.62 101 LEU B O 1
ATOM 5688 N N . LEU B 1 102 ? -24.381 76.974 96.747 1.00 62.63 102 LEU B N 1
ATOM 5689 C CA . LEU B 1 102 ? -24.096 77.670 97.998 1.00 58.30 102 LEU B CA 1
ATOM 5690 C C . LEU B 1 102 ? -23.712 76.677 99.073 1.00 51.86 102 LEU B C 1
ATOM 5691 O O . LEU B 1 102 ? -22.958 77.011 99.999 1.00 51.36 102 LEU B O 1
ATOM 5696 N N . LEU B 1 103 ? -24.371 75.521 99.066 1.00 47.03 103 LEU B N 1
ATOM 5697 C CA . LEU B 1 103 ? -24.026 74.468 99.999 1.00 48.63 103 LEU B CA 1
ATOM 5698 C C . LEU B 1 103 ? -22.690 73.817 99.620 1.00 49.30 103 LEU B C 1
ATOM 5699 O O . LEU B 1 103 ? -21.791 73.709 100.462 1.00 47.60 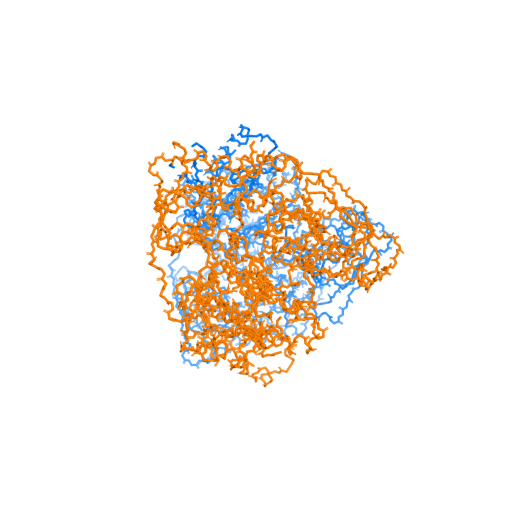103 LEU B O 1
ATOM 5704 N N . ALA B 1 104 ? -22.498 73.527 98.323 1.00 49.94 104 ALA B N 1
ATOM 5705 C CA . ALA B 1 104 ? -21.263 72.908 97.843 1.00 52.49 104 ALA B CA 1
ATOM 5706 C C . ALA B 1 104 ? -20.049 73.779 98.141 1.00 54.63 104 ALA B C 1
ATOM 5707 O O . ALA B 1 104 ? -18.989 73.277 98.531 1.00 55.49 104 ALA B O 1
ATOM 5709 N N . ALA B 1 105 ? -20.184 75.090 97.958 1.00 52.56 105 ALA B N 1
ATOM 5710 C CA . ALA B 1 105 ? -19.066 75.986 98.230 1.00 51.57 105 ALA B CA 1
ATOM 5711 C C . ALA B 1 105 ? -18.694 75.991 99.699 1.00 51.58 105 ALA B C 1
ATOM 5712 O O . ALA B 1 105 ? -17.525 76.186 100.051 1.00 54.37 105 ALA B O 1
ATOM 5714 N N . GLN B 1 106 ? -19.673 75.807 100.575 1.00 51.09 106 GLN B N 1
ATOM 5715 C CA . GLN B 1 106 ? -19.353 75.718 101.991 1.00 50.11 106 GLN B CA 1
ATOM 5716 C C . GLN B 1 106 ? -18.576 74.453 102.304 1.00 46.73 106 GLN B C 1
ATOM 5717 O O . GLN B 1 106 ? -17.678 74.471 103.157 1.00 48.23 106 GLN B O 1
ATOM 5723 N N . LEU B 1 107 ? -18.924 73.334 101.650 1.00 44.77 107 LEU B N 1
ATOM 5724 C CA . LEU B 1 107 ? -18.178 72.106 101.895 1.00 47.29 107 LEU B CA 1
ATOM 5725 C C . LEU B 1 107 ? -16.756 72.235 101.380 1.00 45.65 107 LEU B C 1
ATOM 5726 O O . LEU B 1 107 ? -15.809 71.796 102.040 1.00 49.28 107 LEU B O 1
ATOM 5731 N N . TRP B 1 108 ? -16.595 72.822 100.202 1.00 44.40 108 TRP B N 1
ATOM 5732 C CA . TRP B 1 108 ? -15.272 73.003 99.650 1.00 44.90 108 TRP B CA 1
ATOM 5733 C C . TRP B 1 108 ? -14.388 73.812 100.585 1.00 48.96 108 TRP B C 1
ATOM 5734 O O . TRP B 1 108 ? -13.257 73.407 100.880 1.00 48.38 108 TRP B O 1
ATOM 5745 N N . GLU B 1 109 ? -14.910 74.940 101.107 1.00 49.52 109 GLU B N 1
ATOM 5746 C CA . GLU B 1 109 ? -14.081 75.779 101.969 1.00 49.11 109 GLU B CA 1
ATOM 5747 C C . GLU B 1 109 ? -13.576 74.989 103.150 1.00 44.48 109 GLU B C 1
ATOM 5748 O O . GLU B 1 109 ? -12.403 75.108 103.528 1.00 48.84 109 GLU B O 1
ATOM 5754 N N . ARG B 1 110 ? -14.435 74.154 103.735 1.00 41.89 110 ARG B N 1
ATOM 5755 C CA . ARG B 1 110 ? -13.957 73.357 104.855 1.00 48.58 110 ARG B CA 1
ATOM 5756 C C . ARG B 1 110 ? -12.884 72.389 104.390 1.00 51.80 110 ARG B C 1
ATOM 5757 O O . ARG B 1 110 ? -11.906 72.167 105.099 1.00 53.55 110 ARG B O 1
ATOM 5765 N N . ALA B 1 111 ? -13.056 71.800 103.194 1.00 53.32 111 ALA B N 1
ATOM 5766 C CA . ALA B 1 111 ? -12.039 70.892 102.666 1.00 51.25 111 ALA B CA 1
ATOM 5767 C C . ALA B 1 111 ? -10.731 71.632 102.397 1.00 44.58 111 ALA B C 1
ATOM 5768 O O . ALA B 1 111 ? -9.652 71.166 102.768 1.00 45.07 111 ALA B O 1
ATOM 5770 N N . ALA B 1 112 ? -10.823 72.815 101.789 1.00 44.09 112 ALA B N 1
ATOM 5771 C CA . ALA B 1 112 ? -9.619 73.538 101.396 1.00 45.59 112 ALA B CA 1
ATOM 5772 C C . ALA B 1 112 ? -8.831 74.016 102.624 1.00 46.71 112 ALA B C 1
ATOM 5773 O O . ALA B 1 112 ? -7.605 73.873 102.685 1.00 47.74 112 ALA B O 1
ATOM 5775 N N . LEU B 1 113 ? -9.535 74.481 103.654 1.00 46.46 113 LEU B N 1
ATOM 5776 C CA . LEU B 1 113 ? -8.865 74.909 104.880 1.00 47.78 113 LEU B CA 1
ATOM 5777 C C . LEU B 1 113 ? -8.194 73.739 105.588 1.00 44.77 113 LEU B C 1
ATOM 5778 O O . LEU B 1 113 ? -7.052 73.844 106.044 1.00 46.47 113 LEU B O 1
ATOM 5783 N N . GLY B 1 114 ? -8.901 72.627 105.748 1.00 46.01 114 GLY B N 1
ATOM 5784 C CA . GLY B 1 114 ? -8.265 71.483 106.373 1.00 48.62 114 GLY B CA 1
ATOM 5785 C C . GLY B 1 114 ? -7.018 71.044 105.634 1.00 49.60 114 GLY B C 1
ATOM 5786 O O . GLY B 1 114 ? -5.991 70.741 106.251 1.00 56.51 114 GLY B O 1
ATOM 5787 N N . SER B 1 115 ? -7.061 71.038 104.297 1.00 49.44 115 SER B N 1
ATOM 5788 C CA . SER B 1 115 ? -5.836 70.586 103.637 1.00 56.66 115 SER B CA 1
ATOM 5789 C C . SER B 1 115 ? -4.709 71.599 103.790 1.00 52.07 115 SER B C 1
ATOM 5790 O O . SER B 1 115 ? -3.548 71.204 103.834 1.00 54.09 115 SER B O 1
ATOM 5793 N N . ALA B 1 116 ? -5.013 72.895 103.876 1.00 51.40 116 ALA B N 1
ATOM 5794 C CA . ALA B 1 116 ? -3.947 73.902 103.981 1.00 52.91 116 ALA B CA 1
ATOM 5795 C C . ALA B 1 116 ? -3.256 73.861 105.347 1.00 55.41 116 ALA B C 1
ATOM 5796 O O . ALA B 1 116 ? -2.034 73.995 105.429 1.00 62.69 116 ALA B O 1
ATOM 5798 N N . ALA B 1 117 ? -4.025 73.742 106.428 1.00 56.83 117 ALA B N 1
ATOM 5799 C CA . ALA B 1 117 ? -3.446 73.623 107.770 1.00 64.52 117 ALA B CA 1
ATOM 5800 C C . ALA B 1 117 ? -2.585 72.362 107.894 1.00 72.45 117 ALA B C 1
ATOM 5801 O O . ALA B 1 117 ? -1.484 72.384 108.476 1.00 74.05 117 ALA B O 1
ATOM 5803 N N . ALA B 1 118 ? -3.078 71.243 107.365 1.00 79.75 118 ALA B N 1
ATOM 5804 C CA . ALA B 1 118 ? -2.333 69.995 107.470 1.00 86.60 118 ALA B CA 1
ATOM 5805 C C . ALA B 1 118 ? -0.998 70.077 106.733 1.00 92.57 118 ALA B C 1
ATOM 5806 O O . ALA B 1 118 ? -0.002 69.479 107.165 1.00 94.21 118 ALA B O 1
ATOM 5808 N N . ASN B 1 119 ? -0.949 70.865 105.661 1.00 95.83 119 ASN B N 1
ATOM 5809 C CA . ASN B 1 119 ? 0.197 70.976 104.773 1.00 103.62 119 ASN B CA 1
ATOM 5810 C C . ASN B 1 119 ? 1.033 72.223 105.046 1.00 106.98 119 ASN B C 1
ATOM 5811 O O . ASN B 1 119 ? 1.893 72.582 104.232 1.00 110.14 119 ASN B O 1
ATOM 5816 N N . ALA B 1 120 ? 0.845 72.860 106.192 1.00 106.80 120 ALA B N 1
ATOM 5817 C CA . ALA B 1 120 ? 1.628 74.037 106.506 1.00 105.16 120 ALA B CA 1
ATOM 5818 C C . ALA B 1 120 ? 3.045 73.671 106.929 1.00 107.54 120 ALA B C 1
ATOM 5819 O O . ALA B 1 120 ? 3.270 72.688 107.644 1.00 106.66 120 ALA B O 1
ATOM 5821 N N . VAL B 1 121 ? 4.003 74.443 106.420 1.00 109.36 121 VAL B N 1
ATOM 5822 C CA . VAL B 1 121 ? 5.395 74.403 106.861 1.00 110.67 121 VAL B CA 1
ATOM 5823 C C . VAL B 1 121 ? 5.493 74.815 108.323 1.00 109.32 121 VAL B C 1
ATOM 5824 O O . VAL B 1 121 ? 5.896 74.028 109.175 1.00 111.27 121 VAL B O 1
ATOM 5828 N N . GLY B 1 129 ? 5.760 88.304 117.703 1.00 108.91 129 GLY B N 1
ATOM 5829 C CA . GLY B 1 129 ? 5.340 88.337 116.318 1.00 105.54 129 GLY B CA 1
ATOM 5830 C C . GLY B 1 129 ? 4.120 87.476 116.103 1.00 105.26 129 GLY B C 1
ATOM 5831 O O . GLY B 1 129 ? 3.497 87.029 117.069 1.00 107.20 129 GLY B O 1
ATOM 5832 N N . PHE B 1 130 ? 3.772 87.245 114.835 1.00 102.60 130 PHE B N 1
ATOM 5833 C CA . PHE B 1 130 ? 2.667 86.373 114.464 1.00 97.92 130 PHE B CA 1
ATOM 5834 C C . PHE B 1 130 ? 3.098 85.506 113.282 1.00 98.61 130 PHE B C 1
ATOM 5835 O O . PHE B 1 130 ? 4.191 85.666 112.725 1.00 102.12 130 PHE B O 1
ATOM 5843 N N . ARG B 1 131 ? 2.226 84.570 112.923 1.00 97.12 131 ARG B N 1
ATOM 5844 C CA . ARG B 1 131 ? 2.423 83.661 111.807 1.00 104.86 131 ARG B CA 1
ATOM 5845 C C . ARG B 1 131 ? 2.172 84.378 110.479 1.00 109.64 131 ARG B C 1
ATOM 5846 O O . ARG B 1 131 ? 1.429 85.361 110.404 1.00 110.92 131 ARG B O 1
ATOM 5854 N N . ASP B 1 132 ? 2.783 83.860 109.412 1.00 110.43 132 ASP B N 1
ATOM 5855 C CA . ASP B 1 132 ? 2.683 84.486 108.090 1.00 109.18 132 ASP B CA 1
ATOM 5856 C C . ASP B 1 132 ? 1.492 83.957 107.290 1.00 100.07 132 ASP B C 1
ATOM 5857 O O . ASP B 1 132 ? 1.578 83.695 106.089 1.00 98.80 132 ASP B O 1
ATOM 5862 N N . VAL B 1 133 ? 0.361 83.821 107.962 1.00 94.73 133 VAL B N 1
ATOM 5863 C CA . VAL B 1 133 ? -0.812 83.108 107.474 1.00 86.85 133 VAL B CA 1
ATOM 5864 C C . VAL B 1 133 ? -1.578 83.899 106.421 1.00 79.92 133 VAL B C 1
ATOM 5865 O O . VAL B 1 133 ? -1.624 85.130 106.433 1.00 84.07 133 VAL B O 1
ATOM 5869 N N . ASP B 1 134 ? -2.202 83.168 105.503 1.00 72.18 134 ASP B N 1
ATOM 5870 C CA . ASP B 1 134 ? -3.035 83.726 104.453 1.00 68.93 134 ASP B CA 1
ATOM 5871 C C . ASP B 1 134 ? -3.934 82.610 103.931 1.00 66.68 134 ASP B C 1
ATOM 5872 O O . ASP B 1 134 ? -3.583 81.433 104.007 1.00 68.37 134 ASP B O 1
ATOM 5877 N N . LEU B 1 135 ? -5.102 82.988 103.410 1.00 61.46 135 LEU B N 1
ATOM 5878 C CA . LEU B 1 135 ? -6.068 82.008 102.943 1.00 55.96 135 LEU B CA 1
ATOM 5879 C C . LEU B 1 135 ? -5.538 81.205 101.748 1.00 60.67 135 LEU B C 1
ATOM 5880 O O . LEU B 1 135 ? -4.682 81.685 100.999 1.00 64.96 135 LEU B O 1
ATOM 5885 N N . PRO B 1 136 ? -5.948 79.943 101.601 1.00 57.83 136 PRO B N 1
ATOM 5886 C CA . PRO B 1 136 ? -5.571 79.190 100.400 1.00 62.49 136 PRO B CA 1
ATOM 5887 C C . PRO B 1 136 ? -6.400 79.642 99.205 1.00 61.43 136 PRO B C 1
ATOM 5888 O O . PRO B 1 136 ? -7.504 80.172 99.348 1.00 61.66 136 PRO B O 1
ATOM 5892 N N . ALA B 1 137 ? -5.898 79.293 98.020 1.00 61.92 137 ALA B N 1
ATOM 5893 C CA . ALA B 1 137 ? -6.575 79.600 96.765 1.00 60.42 137 ALA B CA 1
ATOM 5894 C C . ALA B 1 137 ? -8.019 79.135 96.778 1.00 63.16 137 ALA B C 1
ATOM 5895 O O . ALA B 1 137 ? -8.336 78.019 97.204 1.00 66.56 137 ALA B O 1
ATOM 5897 N N . GLY B 1 138 ? -8.903 80.001 96.293 1.00 62.99 138 GLY B N 1
ATOM 5898 C CA . GLY B 1 138 ? -10.310 79.663 96.230 1.00 58.79 138 GLY B CA 1
ATOM 5899 C C . GLY B 1 138 ? -11.065 79.795 97.530 1.00 56.46 138 GLY B C 1
ATOM 5900 O O . GLY B 1 138 ? -12.190 79.290 97.622 1.00 55.61 138 GLY B O 1
ATOM 5901 N N . VAL B 1 139 ? -10.484 80.439 98.541 1.00 55.69 139 VAL B N 1
ATOM 5902 C CA . VAL B 1 139 ? -11.183 80.717 99.798 1.00 55.26 139 VAL B CA 1
ATOM 5903 C C . VAL B 1 139 ? -11.053 82.215 100.085 1.00 52.42 139 VAL B C 1
ATOM 5904 O O . VAL B 1 139 ? -9.943 82.750 100.055 1.00 52.09 139 VAL B O 1
ATOM 5908 N N . GLN B 1 140 ? -12.182 82.887 100.332 1.00 53.49 140 GLN B N 1
ATOM 5909 C CA . GLN B 1 140 ? -12.221 84.295 100.716 1.00 57.90 140 GLN B CA 1
ATOM 5910 C C . GLN B 1 140 ? -12.887 84.478 102.076 1.00 54.94 140 GLN B C 1
ATOM 5911 O O . GLN B 1 140 ? -13.573 83.575 102.551 1.00 49.57 140 GLN B O 1
ATOM 5917 N N . PRO B 1 141 ? -12.706 85.636 102.733 1.00 53.95 141 PRO B N 1
ATOM 5918 C CA . PRO B 1 141 ? -13.429 85.872 103.979 1.00 53.79 141 PRO B CA 1
ATOM 5919 C C . PRO B 1 141 ? -14.913 85.826 103.734 1.00 54.94 141 PRO B C 1
ATOM 5920 O O . PRO B 1 141 ? -15.407 86.242 102.690 1.00 57.60 141 PRO B O 1
ATOM 5924 N N . ARG B 1 142 ? -15.617 85.282 104.701 1.00 54.84 142 ARG B N 1
ATOM 5925 C CA . ARG B 1 142 ? -17.032 85.062 104.571 1.00 57.24 142 ARG B CA 1
ATOM 5926 C C . ARG B 1 142 ? -17.753 86.276 105.152 1.00 62.63 142 ARG B C 1
ATOM 5927 O O . ARG B 1 142 ? -17.699 86.514 106.363 1.00 64.74 142 ARG B O 1
ATOM 5935 N N . ILE B 1 143 ? -18.434 87.039 104.303 1.00 63.70 143 ILE B N 1
ATOM 5936 C CA . ILE B 1 143 ? -19.169 88.225 104.726 1.00 62.86 143 ILE B CA 1
ATOM 5937 C C . ILE B 1 143 ? -20.626 87.810 104.808 1.00 58.37 143 ILE B C 1
ATOM 5938 O O . ILE B 1 143 ? -21.277 87.623 103.779 1.00 59.52 143 ILE B O 1
ATOM 5943 N N . LYS B 1 144 ? -21.175 87.750 106.008 1.00 56.26 144 LYS B N 1
ATOM 5944 C CA . LYS B 1 144 ? -22.532 87.267 106.170 1.00 56.05 144 LYS B CA 1
ATOM 5945 C C . LYS B 1 144 ? -23.256 88.125 107.196 1.00 58.81 144 LYS B C 1
ATOM 5946 O O . LYS B 1 144 ? -22.621 88.796 108.016 1.00 56.96 144 LYS B O 1
ATOM 5952 N N . PRO B 1 145 ? -24.593 88.139 107.161 1.00 59.74 145 PRO B N 1
ATOM 5953 C CA . PRO B 1 145 ? -25.346 88.928 108.145 1.00 56.20 145 PRO B CA 1
ATOM 5954 C C . PRO B 1 145 ? -25.157 88.369 109.530 1.00 56.87 145 PRO B C 1
ATOM 5955 O O . PRO B 1 145 ? -25.064 87.154 109.707 1.00 59.99 145 PRO B O 1
ATOM 5959 N N . ALA B 1 146 ? -25.095 89.255 110.516 1.00 56.67 146 ALA B N 1
ATOM 5960 C CA . ALA B 1 146 ? -24.992 88.781 111.887 1.00 58.50 146 ALA B CA 1
ATOM 5961 C C . ALA B 1 146 ? -26.133 87.808 112.198 1.00 57.37 146 ALA B C 1
ATOM 5962 O O . ALA B 1 146 ? -27.312 88.142 112.064 1.00 54.43 146 ALA B O 1
ATOM 5964 N N . GLY B 1 147 ? -25.777 86.606 112.660 1.00 57.83 147 GLY B N 1
ATOM 5965 C CA . GLY B 1 147 ? -26.797 85.629 113.011 1.00 54.85 147 GLY B CA 1
ATOM 5966 C C . GLY B 1 147 ? -27.761 86.143 114.067 1.00 58.63 147 GLY B C 1
ATOM 5967 O O . GLY B 1 147 ? -28.965 85.856 114.019 1.00 57.84 147 GLY B O 1
ATOM 5968 N N . GLN B 1 148 ? -27.248 86.915 115.034 1.00 58.27 148 GLN B N 1
ATOM 5969 C CA . GLN B 1 148 ? -28.100 87.381 116.123 1.00 58.26 148 GLN B CA 1
ATOM 5970 C C . GLN B 1 148 ? -29.154 88.351 115.627 1.00 60.80 148 GLN B C 1
ATOM 5971 O O . GLN B 1 148 ? -30.320 88.269 116.027 1.00 62.38 148 GLN B O 1
ATOM 5977 N N . ALA B 1 149 ? -28.743 89.313 114.796 1.00 60.86 149 ALA B N 1
ATOM 5978 C CA . ALA B 1 149 ? -29.685 90.283 114.241 1.00 61.69 149 ALA B CA 1
ATOM 5979 C C . ALA B 1 149 ? -30.738 89.591 113.376 1.00 57.41 149 ALA B C 1
ATOM 5980 O O . ALA B 1 149 ? -31.913 89.973 113.382 1.00 54.03 149 ALA B O 1
ATOM 5982 N N . PHE B 1 150 ? -30.323 88.566 112.631 1.00 55.92 150 PHE B N 1
ATOM 5983 C CA . PHE B 1 150 ? -31.272 87.771 111.869 1.00 58.97 150 PHE B CA 1
ATOM 5984 C C . PHE B 1 150 ? -32.285 87.090 112.796 1.00 61.07 150 PHE B C 1
ATOM 5985 O O . PHE B 1 150 ? -33.495 87.291 112.653 1.00 59.83 150 PHE B O 1
ATOM 5993 N N . ASP B 1 151 ? -31.807 86.372 113.821 1.00 59.42 151 ASP B N 1
ATOM 5994 C CA . ASP B 1 151 ? -32.731 85.715 114.753 1.00 59.43 151 ASP B CA 1
ATOM 5995 C C . ASP B 1 151 ? -33.716 86.727 115.351 1.00 58.64 151 ASP B C 1
ATOM 5996 O O . ASP B 1 151 ? -34.893 86.411 115.555 1.00 58.93 151 ASP B O 1
ATOM 6001 N N . ASP B 1 152 ? -33.259 87.963 115.601 1.00 55.99 152 ASP B N 1
ATOM 6002 C CA . ASP B 1 152 ? -34.109 88.952 116.272 1.00 56.47 152 ASP B CA 1
ATOM 6003 C C . ASP B 1 152 ? -35.198 89.485 115.350 1.00 51.66 152 ASP B C 1
ATOM 6004 O O . ASP B 1 152 ? -36.318 89.734 115.793 1.00 53.29 152 ASP B O 1
ATOM 6009 N N . VAL B 1 153 ? -34.876 89.738 114.085 1.00 50.81 153 VAL B N 1
ATOM 6010 C CA . VAL B 1 153 ? -35.907 90.203 113.154 1.00 56.61 153 VAL B CA 1
ATOM 6011 C C . VAL B 1 153 ? -36.962 89.122 112.936 1.00 54.40 153 VAL B C 1
ATOM 6012 O O . VAL B 1 153 ? -38.168 89.390 112.967 1.00 57.14 153 VAL B O 1
ATOM 6016 N N . VAL B 1 154 ? -36.513 87.879 112.727 1.00 50.15 154 VAL B N 1
ATOM 6017 C CA . VAL B 1 154 ? -37.429 86.765 112.536 1.00 52.43 154 VAL B CA 1
ATOM 6018 C C . VAL B 1 154 ? -38.330 86.597 113.754 1.00 56.99 154 VAL B C 1
ATOM 6019 O O . VAL B 1 154 ? -39.531 86.368 113.611 1.00 62.91 154 VAL B O 1
ATOM 6023 N N . ALA B 1 155 ? -37.774 86.705 114.974 1.00 55.64 155 ALA B N 1
ATOM 6024 C CA . ALA B 1 155 ? -38.621 86.585 116.166 1.00 55.88 155 ALA B CA 1
ATOM 6025 C C . ALA B 1 155 ? -39.566 87.768 116.274 1.00 62.47 155 ALA B C 1
ATOM 6026 O O . ALA B 1 155 ? -40.744 87.612 116.637 1.00 68.12 155 ALA B O 1
ATOM 6028 N N . ALA B 1 156 ? -39.067 88.964 115.966 1.00 61.59 156 ALA B N 1
ATOM 6029 C CA . ALA B 1 156 ? -39.925 90.138 115.989 1.00 64.56 156 ALA B CA 1
ATOM 6030 C C . ALA B 1 156 ? -41.091 89.982 115.019 1.00 66.06 156 ALA B C 1
ATOM 6031 O O . ALA B 1 156 ? -42.230 90.276 115.370 1.00 69.81 156 ALA B O 1
ATOM 6041 N N . HIS B 1 158 ? -42.241 87.202 113.910 1.00 62.59 158 HIS B N 1
ATOM 6042 C CA . HIS B 1 158 ? -43.067 86.096 114.371 1.00 64.83 158 HIS B CA 1
ATOM 6043 C C . HIS B 1 158 ? -44.039 86.556 115.451 1.00 72.02 158 HIS B C 1
ATOM 6044 O O . HIS B 1 158 ? -45.227 86.213 115.414 1.00 74.66 158 HIS B O 1
ATOM 6051 N N . GLY B 1 159 ? -43.561 87.365 116.402 1.00 76.19 159 GLY B N 1
ATOM 6052 C CA . GLY B 1 159 ? -44.333 87.912 117.502 1.00 79.07 159 GLY B CA 1
ATOM 6053 C C . GLY B 1 159 ? -44.969 89.269 117.282 1.00 78.16 159 GLY B C 1
ATOM 6054 O O . GLY B 1 159 ? -45.566 89.825 118.210 1.00 77.17 159 GLY B O 1
ATOM 6055 N N . LYS B 1 160 ? -44.844 89.827 116.076 1.00 79.18 160 LYS B N 1
ATOM 6056 C CA . LYS B 1 160 ? -45.395 91.145 115.740 1.00 80.64 160 LYS B CA 1
ATOM 6057 C C . LYS B 1 160 ? -44.886 92.207 116.715 1.00 80.04 160 LYS B C 1
ATOM 6058 O O . LYS B 1 160 ? -45.636 93.050 117.191 1.00 83.67 160 LYS B O 1
ATOM 6064 N N . HIS B 1 161 ? -43.594 92.171 117.011 1.00 77.08 161 HIS B N 1
ATOM 6065 C CA . HIS B 1 161 ? -42.919 93.124 117.877 1.00 76.74 161 HIS B CA 1
ATOM 6066 C C . HIS B 1 161 ? -42.110 94.123 117.070 1.00 75.22 161 HIS B C 1
ATOM 6067 O O . HIS B 1 161 ? -41.496 93.751 116.072 1.00 76.01 161 HIS B O 1
ATOM 6074 N N . PRO B 1 162 ? -42.172 95.395 117.457 1.00 75.14 162 PRO B N 1
ATOM 6075 C CA . PRO B 1 162 ? -41.237 96.387 116.918 1.00 74.67 162 PRO B CA 1
ATOM 6076 C C . PRO B 1 162 ? -39.809 96.150 117.407 1.00 77.99 162 PRO B C 1
ATOM 6077 O O . PRO B 1 162 ? -39.530 95.400 118.350 1.00 78.94 162 PRO B O 1
ATOM 6081 N N . ILE B 1 163 ? -38.872 96.804 116.732 1.00 77.73 163 ILE B N 1
ATOM 6082 C CA . ILE B 1 163 ? -37.472 96.655 117.082 1.00 77.90 163 ILE B CA 1
ATOM 6083 C C . ILE B 1 163 ? -36.829 98.032 117.163 1.00 80.13 163 ILE B C 1
ATOM 6084 O O . ILE B 1 163 ? -37.379 99.033 116.699 1.00 79.70 163 ILE B O 1
ATOM 6089 N N . ARG B 1 164 ? -35.649 98.061 117.776 1.00 78.91 164 ARG B N 1
ATOM 6090 C CA . ARG B 1 164 ? -34.803 99.236 117.831 1.00 85.08 164 ARG B CA 1
ATOM 6091 C C . ARG B 1 164 ? -33.373 98.795 117.619 1.00 84.57 164 ARG B C 1
ATOM 6092 O O . ARG B 1 164 ? -32.981 97.693 118.018 1.00 87.62 164 ARG B O 1
ATOM 6100 N N . PHE B 1 165 ? -32.591 99.666 116.998 1.00 83.36 165 PHE B N 1
ATOM 6101 C CA . PHE B 1 165 ? -31.207 99.327 116.716 1.00 81.23 165 PHE B CA 1
ATOM 6102 C C . PHE B 1 165 ? -30.454 100.603 116.370 1.00 81.34 165 PHE B C 1
ATOM 6103 O O . PHE B 1 165 ? -31.028 101.560 115.831 1.00 79.43 165 PHE B O 1
ATOM 6111 N N . GLY B 1 166 ? -29.153 100.587 116.650 1.00 82.61 166 GLY B N 1
ATOM 6112 C CA . GLY B 1 166 ? -28.313 101.685 116.220 1.00 81.91 166 GLY B CA 1
ATOM 6113 C C . GLY B 1 166 ? -28.099 101.571 114.738 1.00 78.02 166 GLY B C 1
ATOM 6114 O O . GLY B 1 166 ? -27.806 100.484 114.217 1.00 73.45 166 GLY B O 1
ATOM 6115 N N . TYR B 1 167 ? -28.260 102.688 114.037 1.00 82.78 167 TYR B N 1
ATOM 6116 C CA . TYR B 1 167 ? -28.138 102.676 112.584 1.00 87.91 167 TYR B CA 1
ATOM 6117 C C . TYR B 1 167 ? -27.333 103.885 112.120 1.00 90.83 167 TYR B C 1
ATOM 6118 O O . TYR B 1 167 ? -27.732 105.028 112.352 1.00 89.11 167 TYR B O 1
ATOM 6127 N N . GLN B 1 168 ? -26.217 103.626 111.443 1.00 93.01 168 GLN B N 1
ATOM 6128 C CA . GLN B 1 168 ? -25.416 104.678 110.838 1.00 100.62 168 GLN B CA 1
ATOM 6129 C C . GLN B 1 168 ? -25.948 104.945 109.437 1.00 102.50 168 GLN B C 1
ATOM 6130 O O . GLN B 1 168 ? -25.733 104.129 108.534 1.00 97.49 168 GLN B O 1
ATOM 6136 N N . ALA B 1 169 ? -26.634 106.079 109.251 1.00 110.48 169 ALA B N 1
ATOM 6137 C CA . ALA B 1 169 ? -27.323 106.310 107.989 1.00 112.66 169 ALA B CA 1
ATOM 6138 C C . ALA B 1 169 ? -26.359 106.075 106.828 1.00 113.57 169 ALA B C 1
ATOM 6139 O O . ALA B 1 169 ? -25.152 106.312 106.940 1.00 112.80 169 ALA B O 1
ATOM 6141 N N . VAL B 1 170 ? -26.901 105.668 105.683 1.00 114.84 170 VAL B N 1
ATOM 6142 C CA . VAL B 1 170 ? -26.026 105.285 104.576 1.00 116.71 170 VAL B CA 1
ATOM 6143 C C . VAL B 1 170 ? -25.226 106.480 104.050 1.00 123.88 170 VAL B C 1
ATOM 6144 O O . VAL B 1 170 ? -24.040 106.352 103.721 1.00 122.59 170 VAL B O 1
ATOM 6148 N N . SER B 1 171 ? -25.842 107.664 104.006 1.00 135.03 171 SER B N 1
ATOM 6149 C CA . SER B 1 171 ? -25.213 108.856 103.430 1.00 144.29 171 SER B CA 1
ATOM 6150 C C . SER B 1 171 ? -24.312 109.595 104.430 1.00 156.93 171 SER B C 1
ATOM 6151 O O . SER B 1 171 ? -24.645 110.667 104.943 1.00 160.11 171 SER B O 1
ATOM 6154 N N . THR B 1 172 ? -23.157 108.966 104.721 1.00 163.42 172 THR B N 1
ATOM 6155 C CA . THR B 1 172 ? -22.107 109.476 105.636 1.00 166.46 172 THR B CA 1
ATOM 6156 C C . THR B 1 172 ? -22.703 110.039 106.926 1.00 168.11 172 THR B C 1
ATOM 6157 O O . THR B 1 172 ? -22.176 110.975 107.536 1.00 172.55 172 THR B O 1
ATOM 6161 N N . GLY B 1 173 ? -23.778 109.421 107.379 1.00 159.11 173 GLY B N 1
ATOM 6162 C CA . GLY B 1 173 ? -24.512 109.947 108.502 1.00 153.07 173 GLY B CA 1
ATOM 6163 C C . GLY B 1 173 ? -24.043 109.417 109.831 1.00 145.49 173 GLY B C 1
ATOM 6164 O O . GLY B 1 173 ? -23.229 108.501 109.927 1.00 140.76 173 GLY B O 1
ATOM 6165 N N . ARG B 1 174 ? -24.556 110.052 110.872 1.00 143.63 174 ARG B N 1
ATOM 6166 C CA . ARG B 1 174 ? -24.237 109.740 112.252 1.00 137.92 174 ARG B CA 1
ATOM 6167 C C . ARG B 1 174 ? -24.995 108.488 112.672 1.00 130.62 174 ARG B C 1
ATOM 6168 O O . ARG B 1 174 ? -26.039 108.144 112.110 1.00 129.38 174 ARG B O 1
ATOM 6176 N N . GLU B 1 175 ? -24.454 107.796 113.666 1.00 126.57 175 GLU B N 1
ATOM 6177 C CA . GLU B 1 175 ? -25.212 106.725 114.291 1.00 121.75 175 GLU B CA 1
ATOM 6178 C C . GLU B 1 175 ? -26.432 107.275 115.028 1.00 123.33 175 GLU B C 1
ATOM 6179 O O . GLU B 1 175 ? -26.350 108.263 115.765 1.00 126.33 175 GLU B O 1
ATOM 6185 N N . GLU B 1 176 ? -27.574 106.647 114.777 1.00 119.86 176 GLU B N 1
ATOM 6186 C CA . GLU B 1 176 ? -28.881 107.101 115.217 1.00 120.95 176 GLU B CA 1
ATOM 6187 C C . GLU B 1 176 ? -29.675 105.840 115.531 1.00 115.13 176 GLU B C 1
ATOM 6188 O O . GLU B 1 176 ? -29.646 104.898 114.733 1.00 113.24 176 GLU B O 1
ATOM 6194 N N . VAL B 1 177 ? -30.354 105.782 116.683 1.00 113.68 177 VAL B N 1
ATOM 6195 C CA . VAL B 1 177 ? -31.149 104.599 117.030 1.00 104.20 177 VAL B CA 1
ATOM 6196 C C . VAL B 1 177 ? -32.532 104.725 116.396 1.00 99.28 177 VAL B C 1
ATOM 6197 O O . VAL B 1 177 ? -33.213 105.747 116.560 1.00 99.09 177 VAL B O 1
ATOM 6201 N N . ARG B 1 178 ? -32.922 103.713 115.620 1.00 93.33 178 ARG B N 1
ATOM 6202 C CA . ARG B 1 178 ? -34.199 103.728 114.921 1.00 90.65 178 ARG B CA 1
ATOM 6203 C C . ARG B 1 178 ? -35.160 102.676 115.471 1.00 85.35 178 ARG B C 1
ATOM 6204 O O . ARG B 1 178 ? -34.741 101.597 115.917 1.00 79.39 178 ARG B O 1
ATOM 6212 N N . GLU B 1 179 ? -36.452 103.016 115.454 1.00 85.83 179 GLU B N 1
ATOM 6213 C CA . GLU B 1 179 ? -37.539 102.150 115.912 1.00 87.20 179 GLU B CA 1
ATOM 6214 C C . GLU B 1 179 ? -38.413 101.760 114.715 1.00 88.05 179 GLU B C 1
ATOM 6215 O O . GLU B 1 179 ? -39.083 102.618 114.122 1.00 86.68 179 GLU B O 1
ATOM 6221 N N . VAL B 1 180 ? -38.446 100.455 114.401 1.00 87.43 180 VAL B N 1
ATOM 6222 C CA . VAL B 1 180 ? -38.945 99.924 113.129 1.00 88.30 180 VAL B CA 1
ATOM 6223 C C . VAL B 1 180 ? -39.994 98.843 113.374 1.00 84.64 180 VAL B C 1
ATOM 6224 O O . VAL B 1 180 ? -39.894 98.075 114.337 1.00 85.41 180 VAL B O 1
ATOM 6228 N N . GLU B 1 181 ? -41.018 98.805 112.504 1.00 83.81 181 GLU B N 1
ATOM 6229 C CA . GLU B 1 181 ? -41.923 97.667 112.410 1.00 80.68 181 GLU B CA 1
ATOM 6230 C C . GLU B 1 181 ? -41.474 96.785 111.249 1.00 76.18 181 GLU B C 1
ATOM 6231 O O . GLU B 1 181 ? -41.560 97.225 110.091 1.00 75.50 181 GLU B O 1
ATOM 6237 N N . PRO B 1 182 ? -40.969 95.566 111.494 1.00 70.86 182 PRO B N 1
ATOM 6238 C CA . PRO B 1 182 ? -40.307 94.794 110.421 1.00 68.73 182 PRO B CA 1
ATOM 6239 C C . PRO B 1 182 ? -41.314 94.145 109.484 1.00 69.44 182 PRO B C 1
ATOM 6240 O O . PRO B 1 182 ? -42.198 93.411 109.925 1.00 72.57 182 PRO B O 1
ATOM 6244 N N . TRP B 1 183 ? -41.162 94.409 108.184 1.00 68.51 183 TRP B N 1
ATOM 6245 C CA . TRP B 1 183 ? -42.003 93.824 107.148 1.00 69.19 183 TRP B CA 1
ATOM 6246 C C . TRP B 1 183 ? -41.339 92.667 106.416 1.00 70.13 183 TRP B C 1
ATOM 6247 O O . TRP B 1 183 ? -42.019 91.692 106.060 1.00 74.93 183 TRP B O 1
ATOM 6258 N N . GLY B 1 184 ? -40.032 92.724 106.215 1.00 65.48 184 GLY B N 1
ATOM 6259 C CA . GLY B 1 184 ? -39.349 91.645 105.513 1.00 65.89 184 GLY B CA 1
ATOM 6260 C C . GLY B 1 184 ? -37.843 91.832 105.481 1.00 62.09 184 GLY B C 1
ATOM 6261 O O . GLY B 1 184 ? -37.322 92.958 105.549 1.00 66.08 184 GLY B O 1
ATOM 6262 N N . LEU B 1 185 ? -37.158 90.702 105.322 1.00 57.96 185 LEU B N 1
ATOM 6263 C CA . LEU B 1 185 ? -35.735 90.637 105.041 1.00 55.14 185 LEU B CA 1
ATOM 6264 C C . LEU B 1 185 ? -35.505 90.189 103.610 1.00 56.82 185 LEU B C 1
ATOM 6265 O O . LEU B 1 185 ? -36.288 89.429 103.043 1.00 58.51 185 LEU B O 1
ATOM 6270 N N . GLY B 1 186 ? -34.415 90.651 103.029 1.00 57.06 186 GLY B N 1
ATOM 6271 C CA . GLY B 1 186 ? -34.173 90.344 101.637 1.00 59.22 186 GLY B CA 1
ATOM 6272 C C . GLY B 1 186 ? -32.709 90.446 101.301 1.00 61.72 186 GLY B C 1
ATOM 6273 O O . GLY B 1 186 ? -31.955 91.185 101.936 1.00 64.10 186 GLY B O 1
ATOM 6274 N N . SER B 1 187 ? -32.321 89.729 100.262 1.00 61.12 187 SER B N 1
ATOM 6275 C CA . SER B 1 187 ? -30.936 89.677 99.827 1.00 64.57 187 SER B CA 1
ATOM 6276 C C . SER B 1 187 ? -30.859 90.167 98.395 1.00 68.38 187 SER B C 1
ATOM 6277 O O . SER B 1 187 ? -31.472 89.578 97.503 1.00 69.77 187 SER B O 1
ATOM 6280 N N . ARG B 1 188 ? -30.062 91.204 98.173 1.00 72.52 188 ARG B N 1
ATOM 6281 C CA . ARG B 1 188 ? -29.720 91.660 96.835 1.00 77.33 188 ARG B CA 1
ATOM 6282 C C . ARG B 1 188 ? -28.213 91.878 96.778 1.00 82.31 188 ARG B C 1
ATOM 6283 O O . ARG B 1 188 ? -27.626 92.440 97.714 1.00 82.10 188 ARG B O 1
ATOM 6291 N N . PHE B 1 189 ? -27.584 91.376 95.711 1.00 85.77 189 PHE B N 1
ATOM 6292 C CA . PHE B 1 189 ? -26.141 91.517 95.505 1.00 88.81 189 PHE B CA 1
ATOM 6293 C C . PHE B 1 189 ? -25.334 90.864 96.624 1.00 89.16 189 PHE B C 1
ATOM 6294 O O . PHE B 1 189 ? -24.292 91.377 97.031 1.00 90.37 189 PHE B O 1
ATOM 6302 N N . GLY B 1 190 ? -25.833 89.748 97.156 1.00 88.77 190 GLY B N 1
ATOM 6303 C CA . GLY B 1 190 ? -25.200 89.061 98.259 1.00 85.33 190 GLY B CA 1
ATOM 6304 C C . GLY B 1 190 ? -25.437 89.665 99.626 1.00 82.50 190 GLY B C 1
ATOM 6305 O O . GLY B 1 190 ? -25.090 89.035 100.627 1.00 82.29 190 GLY B O 1
ATOM 6306 N N . GLN B 1 191 ? -25.988 90.870 99.706 1.00 81.01 191 GLN B N 1
ATOM 6307 C CA . GLN B 1 191 ? -26.104 91.602 100.957 1.00 78.84 191 GLN B CA 1
ATOM 6308 C C . GLN B 1 191 ? -27.560 91.692 101.412 1.00 74.71 191 GLN B C 1
ATOM 6309 O O . GLN B 1 191 ? -28.478 91.816 100.595 1.00 76.36 191 GLN B O 1
ATOM 6315 N N . TRP B 1 192 ? -27.766 91.637 102.718 1.00 68.32 192 TRP B N 1
ATOM 6316 C CA . TRP B 1 192 ? -29.091 91.528 103.301 1.00 63.55 192 TRP B CA 1
ATOM 6317 C C . TRP B 1 192 ? -29.627 92.881 103.760 1.00 67.32 192 TRP B C 1
ATOM 6318 O O . TRP B 1 192 ? -28.868 93.781 104.128 1.00 73.14 192 TRP B O 1
ATOM 6329 N N . TYR B 1 193 ? -30.948 93.036 103.641 1.00 62.29 193 TYR B N 1
ATOM 6330 C CA . TYR B 1 193 ? -31.665 94.267 103.919 1.00 61.59 193 TYR B CA 1
ATOM 6331 C C . TYR B 1 193 ? -32.887 93.964 104.771 1.00 59.15 193 TYR B C 1
ATOM 6332 O O . TYR B 1 193 ? -33.468 92.873 104.699 1.00 56.25 193 TYR B O 1
ATOM 6341 N N . LEU B 1 194 ? -33.276 94.938 105.586 1.00 59.73 194 LEU B N 1
ATOM 6342 C CA . LEU B 1 194 ? -34.567 94.934 106.269 1.00 60.96 194 LEU B CA 1
ATOM 6343 C C . LEU B 1 194 ? -35.478 96.005 105.682 1.00 63.82 194 LEU B C 1
ATOM 6344 O O . LEU B 1 194 ? -35.061 97.158 105.519 1.00 64.67 194 LEU B O 1
ATOM 6349 N N . VAL B 1 195 ? -36.714 95.656 105.368 1.00 65.40 195 VAL B N 1
ATOM 6350 C CA . VAL B 1 195 ? -37.674 96.682 104.979 1.00 68.97 195 VAL B CA 1
ATOM 6351 C C . VAL B 1 195 ? -38.761 96.712 106.046 1.00 74.18 195 VAL B C 1
ATOM 6352 O O . VAL B 1 195 ? -39.201 95.655 106.531 1.00 72.07 195 VAL B O 1
ATOM 6356 N N . GLY B 1 196 ? -39.149 97.922 106.449 1.00 79.06 196 GLY B N 1
ATOM 6357 C CA . GLY B 1 196 ? -40.167 98.097 107.472 1.00 84.27 196 GLY B CA 1
ATOM 6358 C C . GLY B 1 196 ? -40.518 99.559 107.674 1.00 89.83 196 GLY B C 1
ATOM 6359 O O . GLY B 1 196 ? -39.934 100.459 107.060 1.00 86.21 196 GLY B O 1
ATOM 6360 N N . LEU B 1 197 ? -41.481 99.777 108.576 1.00 95.04 197 LEU B N 1
ATOM 6361 C CA . LEU B 1 197 ? -41.934 101.112 108.959 1.00 99.66 197 LEU B CA 1
ATOM 6362 C C . LEU B 1 197 ? -40.984 101.744 109.976 1.00 102.89 197 LEU B C 1
ATOM 6363 O O . LEU B 1 197 ? -40.842 101.244 111.102 1.00 105.85 197 LEU B O 1
ATOM 6368 N N . ASP B 1 198 ? -40.328 102.835 109.570 1.00 101.53 198 ASP B N 1
ATOM 6369 C CA . ASP B 1 198 ? -39.484 103.630 110.459 1.00 98.79 198 ASP B CA 1
ATOM 6370 C C . ASP B 1 198 ? -40.393 104.556 111.249 1.00 100.54 198 ASP B C 1
ATOM 6371 O O . ASP B 1 198 ? -40.981 105.479 110.677 1.00 101.64 198 ASP B O 1
ATOM 6376 N N . ARG B 1 199 ? -40.520 104.314 112.559 1.00 100.69 199 ARG B N 1
ATOM 6377 C CA . ARG B 1 199 ? -41.467 105.096 113.347 1.00 104.17 199 ARG B CA 1
ATOM 6378 C C . ARG B 1 199 ? -41.011 106.528 113.557 1.00 104.88 199 ARG B C 1
ATOM 6379 O O . ARG B 1 199 ? -41.853 107.410 113.734 1.00 101.02 199 ARG B O 1
ATOM 6387 N N . GLY B 1 200 ? -39.705 106.781 113.501 1.00 107.40 200 GLY B N 1
ATOM 6388 C CA . GLY B 1 200 ? -39.220 108.145 113.589 1.00 112.13 200 GLY B CA 1
ATOM 6389 C C . GLY B 1 200 ? -39.562 108.973 112.368 1.00 113.23 200 GLY B C 1
ATOM 6390 O O . GLY B 1 200 ? -39.801 110.178 112.479 1.00 117.04 200 GLY B O 1
ATOM 6391 N N . ARG B 1 201 ? -39.569 108.345 111.190 1.00 110.26 201 ARG B N 1
ATOM 6392 C CA . ARG B 1 201 ? -39.925 108.985 109.930 1.00 109.45 201 ARG B CA 1
ATOM 6393 C C . ARG B 1 201 ? -41.376 108.785 109.502 1.00 107.52 201 ARG B C 1
ATOM 6394 O O . ARG B 1 201 ? -41.790 109.406 108.521 1.00 109.45 201 ARG B O 1
ATOM 6402 N N . GLY B 1 202 ? -42.143 107.926 110.170 1.00 109.29 202 GLY B N 1
ATOM 6403 C CA . GLY B 1 202 ? -43.509 107.681 109.737 1.00 111.65 202 GLY B CA 1
ATOM 6404 C C . GLY B 1 202 ? -43.650 107.192 108.311 1.00 102.64 202 GLY B C 1
ATOM 6405 O O . GLY B 1 202 ? -44.697 107.399 107.691 1.00 99.58 202 GLY B O 1
ATOM 6406 N N . ALA B 1 203 ? -42.619 106.548 107.767 1.00 99.21 203 ALA B N 1
ATOM 6407 C CA . ALA B 1 203 ? -42.682 106.000 106.417 1.00 100.76 203 ALA B CA 1
ATOM 6408 C C . ALA B 1 203 ? -41.865 104.708 106.368 1.00 96.29 203 ALA B C 1
ATOM 6409 O O . ALA B 1 203 ? -41.142 104.376 107.316 1.00 93.59 203 ALA B O 1
ATOM 6411 N N . LYS B 1 204 ? -42.042 103.928 105.289 1.00 95.25 204 LYS B N 1
ATOM 6412 C CA . LYS B 1 204 ? -41.235 102.717 105.141 1.00 91.85 204 LYS B CA 1
ATOM 6413 C C . LYS B 1 204 ? -39.806 103.108 104.789 1.00 88.55 204 LYS B C 1
ATOM 6414 O O . LYS B 1 204 ? -39.544 104.174 104.221 1.00 94.92 204 LYS B O 1
ATOM 6420 N N . ARG B 1 205 ? -38.876 102.257 105.162 1.00 80.71 205 ARG B N 1
ATOM 6421 C CA . ARG B 1 205 ? -37.478 102.529 104.924 1.00 79.44 205 ARG B CA 1
ATOM 6422 C C . ARG B 1 205 ? -36.771 101.192 104.731 1.00 75.52 205 ARG B C 1
ATOM 6423 O O . ARG B 1 205 ? -37.166 100.166 105.297 1.00 75.01 205 ARG B O 1
ATOM 6431 N N . VAL B 1 206 ? -35.706 101.204 103.952 1.00 71.83 206 VAL B N 1
ATOM 6432 C CA . VAL B 1 206 ? -34.927 100.005 103.728 1.00 68.31 206 VAL B CA 1
ATOM 6433 C C . VAL B 1 206 ? -33.604 100.219 104.434 1.00 69.43 206 VAL B C 1
ATOM 6434 O O . VAL B 1 206 ? -32.935 101.242 104.228 1.00 70.65 206 VAL B O 1
ATOM 6438 N N . PHE B 1 207 ? -33.229 99.242 105.250 1.00 66.22 207 PHE B N 1
ATOM 6439 C CA . PHE B 1 207 ? -32.044 99.287 106.086 1.00 68.78 207 PHE B CA 1
ATOM 6440 C C . PHE B 1 207 ? -31.102 98.183 105.650 1.00 67.55 207 PHE B C 1
ATOM 6441 O O . PHE B 1 207 ? -31.521 97.031 105.538 1.00 63.96 207 PHE B O 1
ATOM 6449 N N . ARG B 1 208 ? -29.847 98.554 105.384 1.00 72.07 208 ARG B N 1
ATOM 6450 C CA . ARG B 1 208 ? -28.785 97.593 105.118 1.00 77.61 208 ARG B CA 1
ATOM 6451 C C . ARG B 1 208 ? -28.360 97.003 106.461 1.00 72.53 208 ARG B C 1
ATOM 6452 O O . ARG B 1 208 ? -27.977 97.751 107.374 1.00 71.63 208 ARG B O 1
ATOM 6460 N N . LEU B 1 209 ? -28.434 95.669 106.589 1.00 69.32 209 LEU B N 1
ATOM 6461 C CA . LEU B 1 209 ? -28.106 95.031 107.865 1.00 68.88 209 LEU B CA 1
ATOM 6462 C C . LEU B 1 209 ? -26.686 95.376 108.292 1.00 68.33 209 LEU B C 1
ATOM 6463 O O . LEU B 1 209 ? -26.403 95.546 109.486 1.00 66.09 209 LEU B O 1
ATOM 6468 N N . SER B 1 210 ? -25.783 95.493 107.318 1.00 69.21 210 SER B N 1
ATOM 6469 C CA . SER B 1 210 ? -24.388 95.806 107.588 1.00 68.05 210 SER B CA 1
ATOM 6470 C C . SER B 1 210 ? -24.207 97.179 108.215 1.00 69.35 210 SER B C 1
ATOM 6471 O O . SER B 1 210 ? -23.180 97.413 108.852 1.00 69.69 210 SER B O 1
ATOM 6474 N N . ARG B 1 211 ? -25.178 98.077 108.080 1.00 73.30 211 ARG B N 1
ATOM 6475 C CA . ARG B 1 211 ? -25.048 99.422 108.612 1.00 78.82 211 ARG B CA 1
ATOM 6476 C C . ARG B 1 211 ? -25.618 99.531 110.010 1.00 80.98 211 ARG B C 1
ATOM 6477 O O . ARG B 1 211 ? -25.825 100.644 110.507 1.00 82.59 211 ARG B O 1
ATOM 6493 N N . THR B 1 213 ? -25.247 99.266 113.954 1.00 82.68 213 THR B N 1
ATOM 6494 C CA . THR B 1 213 ? -24.146 99.459 114.879 1.00 81.31 213 THR B CA 1
ATOM 6495 C C . THR B 1 213 ? -24.230 98.592 116.122 1.00 82.15 213 THR B C 1
ATOM 6496 O O . THR B 1 213 ? -23.198 98.349 116.756 1.00 83.16 213 THR B O 1
ATOM 6500 N N . THR B 1 214 ? -25.421 98.128 116.477 1.00 80.97 214 THR B N 1
ATOM 6501 C CA . THR B 1 214 ? -25.714 97.440 117.729 1.00 75.70 214 THR B CA 1
ATOM 6502 C C . THR B 1 214 ? -26.293 96.056 117.429 1.00 74.88 214 THR B C 1
ATOM 6503 O O . THR B 1 214 ? -26.514 95.679 116.269 1.00 74.39 214 THR B O 1
ATOM 6507 N N . ALA B 1 215 ? -26.506 95.284 118.490 1.00 74.43 215 ALA B N 1
ATOM 6508 C CA . ALA B 1 215 ? -27.501 94.236 118.391 1.00 78.65 215 ALA B CA 1
ATOM 6509 C C . ALA B 1 215 ? -28.908 94.874 118.419 1.00 79.58 215 ALA B C 1
ATOM 6510 O O . ALA B 1 215 ? -29.096 96.015 118.862 1.00 77.89 215 ALA B O 1
ATOM 6512 N N . ILE B 1 216 ? -29.899 94.132 117.911 1.00 82.28 216 ILE B N 1
ATOM 6513 C CA . ILE B 1 216 ? -31.285 94.608 117.843 1.00 85.01 216 ILE B CA 1
ATOM 6514 C C . ILE B 1 216 ? -31.993 94.317 119.162 1.00 85.49 216 ILE B C 1
ATOM 6515 O O . ILE B 1 216 ? -31.932 93.188 119.662 1.00 88.58 216 ILE B O 1
ATOM 6520 N N . SER B 1 217 ? -32.649 95.318 119.742 1.00 83.39 217 SER B N 1
ATOM 6521 C CA . SER B 1 217 ? -33.530 95.063 120.879 1.00 83.53 217 SER B CA 1
ATOM 6522 C C . SER B 1 217 ? -34.967 94.876 120.368 1.00 81.71 217 SER B C 1
ATOM 6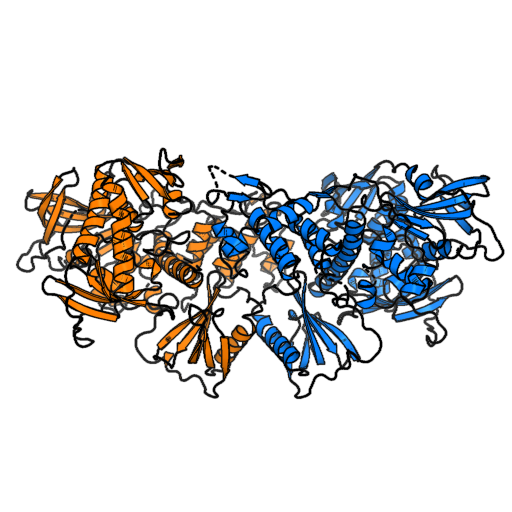523 O O . SER B 1 217 ? -35.573 95.809 119.821 1.00 79.95 217 SER B O 1
ATOM 6526 N N . VAL B 1 218 ? -35.509 93.667 120.542 1.00 77.72 218 VAL B N 1
ATOM 6527 C CA . VAL B 1 218 ? -36.898 93.379 120.189 1.00 77.05 218 VAL B CA 1
ATOM 6528 C C . VAL B 1 218 ? -37.765 93.838 121.350 1.00 80.68 218 VAL B C 1
ATOM 6529 O O . VAL B 1 218 ? -37.569 93.387 122.483 1.00 81.20 218 VAL B O 1
ATOM 6533 N N . LEU B 1 219 ? -38.679 94.773 121.096 1.00 83.84 219 LEU B N 1
ATOM 6534 C CA . LEU B 1 219 ? -39.536 95.310 122.159 1.00 87.01 219 LEU B CA 1
ATOM 6535 C C . LEU B 1 219 ? -40.756 94.416 122.318 1.00 88.26 219 LEU B C 1
ATOM 6536 O O . LEU B 1 219 ? -41.819 94.661 121.737 1.00 86.66 219 LEU B O 1
ATOM 6541 N N . THR B 1 220 ? -40.594 93.354 123.110 1.00 91.54 220 THR B N 1
ATOM 6542 C CA . THR B 1 220 ? -41.644 92.351 123.290 1.00 94.63 220 THR B CA 1
ATOM 6543 C C . THR B 1 220 ? -42.839 92.860 124.085 1.00 97.23 220 THR B C 1
ATOM 6544 O O . THR B 1 220 ? -43.860 92.167 124.119 1.00 97.70 220 THR B O 1
ATOM 6548 N N . THR B 1 221 ? -42.772 94.078 124.637 1.00 100.61 221 THR B N 1
ATOM 6549 C CA . THR B 1 221 ? -43.923 94.729 125.263 1.00 106.67 221 THR B CA 1
ATOM 6550 C C . THR B 1 221 ? -44.822 95.438 124.258 1.00 109.20 221 THR B C 1
ATOM 6551 O O . THR B 1 221 ? -45.939 95.831 124.618 1.00 110.08 221 THR B O 1
ATOM 6555 N N . GLY B 1 222 ? -44.381 95.572 123.006 1.00 110.95 222 GLY B N 1
ATOM 6556 C CA . GLY B 1 222 ? -45.089 96.333 122.005 1.00 113.28 222 GLY B CA 1
ATOM 6557 C C . GLY B 1 222 ? -45.724 95.389 120.995 1.00 114.21 222 GLY B C 1
ATOM 6558 O O . GLY B 1 222 ? -45.480 94.182 120.989 1.00 114.94 222 GLY B O 1
ATOM 6559 N N . SER B 1 223 ? -46.578 95.964 120.153 1.00 114.57 223 SER B N 1
ATOM 6560 C CA . SER B 1 223 ? -47.238 95.228 119.085 1.00 112.43 223 SER B CA 1
ATOM 6561 C C . SER B 1 223 ? -47.293 96.074 117.816 1.00 111.14 223 SER B C 1
ATOM 6562 O O . SER B 1 223 ? -47.137 97.296 117.849 1.00 113.81 223 SER B O 1
ATOM 6565 N N . PHE B 1 224 ? -47.520 95.399 116.691 1.00 108.86 224 PHE B N 1
ATOM 6566 C CA . PHE B 1 224 ? -47.843 96.044 115.422 1.00 110.69 224 PHE B CA 1
ATOM 6567 C C . PHE B 1 224 ? -48.557 95.032 114.536 1.00 117.49 224 PHE B C 1
ATOM 6568 O O . PHE B 1 224 ? -48.827 93.901 114.948 1.00 114.34 224 PHE B O 1
ATOM 6576 N N . HIS B 1 225 ? -48.899 95.466 113.319 1.00 126.97 225 HIS B N 1
ATOM 6577 C CA . HIS B 1 225 ? -49.659 94.660 112.366 1.00 137.32 225 HIS B CA 1
ATOM 6578 C C . HIS B 1 225 ? -49.086 94.991 110.992 1.00 139.34 225 HIS B C 1
ATOM 6579 O O . HIS B 1 225 ? -48.898 96.182 110.673 1.00 139.54 225 HIS B O 1
ATOM 6586 N N . PRO B 1 226 ? -48.787 93.989 110.168 1.00 142.40 226 PRO B N 1
ATOM 6587 C CA . PRO B 1 226 ? -48.039 94.243 108.924 1.00 139.17 226 PRO B CA 1
ATOM 6588 C C . PRO B 1 226 ? -48.983 94.528 107.772 1.00 139.63 226 PRO B C 1
ATOM 6589 O O . PRO B 1 226 ? -50.117 94.025 107.758 1.00 142.54 226 PRO B O 1
ATOM 6593 N N . PRO B 1 227 ? -48.559 95.321 106.785 1.00 138.87 227 PRO B N 1
ATOM 6594 C CA . PRO B 1 227 ? -49.458 95.626 105.664 1.00 139.99 227 PRO B CA 1
ATOM 6595 C C . PRO B 1 227 ? -49.693 94.419 104.766 1.00 137.33 227 PRO B C 1
ATOM 6596 O O . PRO B 1 227 ? -48.766 93.671 104.446 1.00 133.39 227 PRO B O 1
ATOM 6600 N N . LYS B 1 228 ? -50.950 94.241 104.345 1.00 138.67 228 LYS B N 1
ATOM 6601 C CA . LYS B 1 228 ? -51.278 93.105 103.485 1.00 140.88 228 LYS B CA 1
ATOM 6602 C C . LYS B 1 228 ? -50.695 93.269 102.086 1.00 143.64 228 LYS B C 1
ATOM 6603 O O . LYS B 1 228 ? -50.150 92.316 101.515 1.00 141.65 228 LYS B O 1
ATOM 6609 N N . ASP B 1 229 ? -50.789 94.477 101.527 1.00 148.98 229 ASP B N 1
ATOM 6610 C CA . ASP B 1 229 ? -50.285 94.758 100.183 1.00 149.78 229 ASP B CA 1
ATOM 6611 C C . ASP B 1 229 ? -48.841 95.239 100.291 1.00 144.44 229 ASP B C 1
ATOM 6612 O O . ASP B 1 229 ? -48.492 96.383 99.994 1.00 146.64 229 ASP B O 1
ATOM 6617 N N . PHE B 1 230 ? -47.990 94.331 100.733 1.00 137.86 230 PHE B N 1
ATOM 6618 C CA . PHE B 1 230 ? -46.570 94.610 100.834 1.00 128.75 230 PHE B CA 1
ATOM 6619 C C . PHE B 1 230 ? -45.888 93.552 99.988 1.00 122.16 230 PHE B C 1
ATOM 6620 O O . PHE B 1 230 ? -45.942 92.362 100.318 1.00 121.55 230 PHE B O 1
ATOM 6628 N N . ASN B 1 231 ? -45.242 93.968 98.912 1.00 117.95 231 ASN B N 1
ATOM 6629 C CA . ASN B 1 231 ? -44.495 93.036 98.081 1.00 112.04 231 ASN B CA 1
ATOM 6630 C C . ASN B 1 231 ? -43.017 93.224 98.398 1.00 105.63 231 ASN B C 1
ATOM 6631 O O . ASN B 1 231 ? -42.423 94.253 98.057 1.00 104.90 231 ASN B O 1
ATOM 6636 N N . ALA B 1 232 ? -42.436 92.236 99.077 1.00 101.37 232 ALA B N 1
ATOM 6637 C CA . ALA B 1 232 ? -41.032 92.320 99.469 1.00 97.18 232 ALA B CA 1
ATOM 6638 C C . ALA B 1 232 ? -40.113 92.258 98.257 1.00 97.12 232 ALA B C 1
ATOM 6639 O O . ALA B 1 232 ? -39.057 92.901 98.240 1.00 93.64 232 ALA B O 1
ATOM 6641 N N . ARG B 1 233 ? -40.471 91.440 97.263 1.00 100.19 233 ARG B N 1
ATOM 6642 C CA . ARG B 1 233 ? -39.642 91.295 96.071 1.00 98.86 233 ARG B CA 1
ATOM 6643 C C . ARG B 1 233 ? -39.633 92.573 95.234 1.00 100.75 233 ARG B C 1
ATOM 6644 O O . ARG B 1 233 ? -38.590 92.975 94.713 1.00 100.22 233 ARG B O 1
ATOM 6652 N N . ALA B 1 234 ? -40.787 93.221 95.089 1.00 103.00 234 ALA B N 1
ATOM 6653 C CA . ALA B 1 234 ? -40.840 94.458 94.316 1.00 106.44 234 ALA B CA 1
ATOM 6654 C C . ALA B 1 234 ? -40.106 95.591 95.024 1.00 105.45 234 ALA B C 1
ATOM 6655 O O . ALA B 1 234 ? -39.525 96.460 94.363 1.00 106.95 234 ALA B O 1
ATOM 6657 N N . GLU B 1 235 ? -40.141 95.615 96.356 1.00 102.05 235 GLU B N 1
ATOM 6658 C CA . GLU B 1 235 ? -39.444 96.663 97.091 1.00 100.52 235 GLU B CA 1
ATOM 6659 C C . GLU B 1 235 ? -37.930 96.564 96.906 1.00 97.66 235 GLU B C 1
ATOM 6660 O O . GLU B 1 235 ? -37.256 97.587 96.726 1.00 97.91 235 GLU B O 1
ATOM 6666 N N . LEU B 1 236 ? -37.379 95.345 96.934 1.00 94.60 236 LEU B N 1
ATOM 6667 C CA . LEU B 1 236 ? -35.934 95.152 96.819 1.00 92.38 236 LEU B CA 1
ATOM 6668 C C . LEU B 1 236 ? -35.442 95.284 95.383 1.00 96.16 236 LEU B C 1
ATOM 6669 O O . LEU B 1 236 ? -34.299 95.704 95.162 1.00 92.90 236 LEU B O 1
ATOM 6674 N N . ASP B 1 237 ? -36.231 94.821 94.406 1.00 101.74 237 ASP B N 1
ATOM 6675 C CA . ASP B 1 237 ? -35.906 95.096 93.006 1.00 105.28 237 ASP B CA 1
ATOM 6676 C C . ASP B 1 237 ? -35.802 96.598 92.767 1.00 107.11 237 ASP B C 1
ATOM 6677 O O . ASP B 1 237 ? -34.976 97.051 91.966 1.00 106.59 237 ASP B O 1
ATOM 6682 N N . GLU B 1 238 ? -36.615 97.381 93.481 1.00 110.35 238 GLU B N 1
ATOM 6683 C CA . GLU B 1 238 ? -36.578 98.836 93.399 1.00 112.66 238 GLU B CA 1
ATOM 6684 C C . GLU B 1 238 ? -35.282 99.414 93.941 1.00 108.79 238 GLU B C 1
ATOM 6685 O O . GLU B 1 238 ? -34.974 100.575 93.671 1.00 109.97 238 GLU B O 1
ATOM 6691 N N . LEU B 1 239 ? -34.507 98.636 94.678 1.00 107.47 239 LEU B N 1
ATOM 6692 C CA . LEU B 1 239 ? -33.245 99.153 95.170 1.00 108.84 239 LEU B CA 1
ATOM 6693 C C . LEU B 1 239 ? -32.318 99.497 94.024 1.00 114.92 239 LEU B C 1
ATOM 6694 O O . LEU B 1 239 ? -32.205 98.749 93.044 1.00 114.38 239 LEU B O 1
ATOM 6699 N N . ASN B 1 240 ? -31.629 100.625 94.157 1.00 119.87 240 ASN B N 1
ATOM 6700 C CA . ASN B 1 240 ? -30.591 100.969 93.204 1.00 123.44 240 ASN B CA 1
ATOM 6701 C C . ASN B 1 240 ? -29.278 100.829 93.942 1.00 124.49 240 ASN B C 1
ATOM 6702 O O . ASN B 1 240 ? -29.061 101.436 94.998 1.00 125.06 240 ASN B O 1
ATOM 6707 N N . GLU B 1 241 ? -28.413 100.043 93.349 1.00 121.29 241 GLU B N 1
ATOM 6708 C CA . GLU B 1 241 ? -27.140 99.709 93.930 1.00 116.74 241 GLU B CA 1
ATOM 6709 C C . GLU B 1 241 ? -26.308 100.964 94.150 1.00 111.60 241 GLU B C 1
ATOM 6710 O O . GLU B 1 241 ? -26.513 101.994 93.505 1.00 113.54 241 GLU B O 1
ATOM 6716 N N . LEU B 1 242 ? -25.425 100.906 95.143 1.00 104.76 242 LEU B N 1
ATOM 6717 C CA . LEU B 1 242 ? -24.561 102.050 95.385 1.00 101.34 242 LEU B CA 1
ATOM 6718 C C . LEU B 1 242 ? -23.617 102.220 94.197 1.00 98.38 242 LEU B C 1
ATOM 6719 O O . LEU B 1 242 ? -23.354 101.263 93.459 1.00 96.24 242 LEU B O 1
ATOM 6724 N N . PRO B 1 243 ? -23.147 103.439 93.950 1.00 95.79 243 PRO B N 1
ATOM 6725 C CA . PRO B 1 243 ? -22.160 103.627 92.887 1.00 95.37 243 PRO B CA 1
ATOM 6726 C C . PRO B 1 243 ? -20.978 102.677 93.050 1.00 92.03 243 PRO B C 1
ATOM 6727 O O . PRO B 1 243 ? -20.472 102.424 94.155 1.00 88.58 243 PRO B O 1
ATOM 6731 N N . VAL B 1 244 ? -20.591 102.090 91.928 1.00 91.26 244 VAL B N 1
ATOM 6732 C CA . VAL B 1 244 ? -19.414 101.259 91.913 1.00 87.82 244 VAL B CA 1
ATOM 6733 C C . VAL B 1 244 ? -18.261 102.241 92.084 1.00 86.31 244 VAL B C 1
ATOM 6734 O O . VAL B 1 244 ? -17.890 102.970 91.165 1.00 86.36 244 VAL B O 1
ATOM 6738 N N . ARG B 1 245 ? -17.728 102.300 93.299 1.00 86.33 245 ARG B N 1
ATOM 6739 C CA . ARG B 1 245 ? -16.622 103.177 93.639 1.00 86.87 245 ARG B CA 1
ATOM 6740 C C . ARG B 1 245 ? -15.333 102.383 93.490 1.00 86.32 245 ARG B C 1
ATOM 6741 O O . ARG B 1 245 ? -15.342 101.151 93.448 1.00 83.30 245 ARG B O 1
ATOM 6749 N N . GLN B 1 246 ? -14.213 103.089 93.446 1.00 86.15 246 GLN B N 1
ATOM 6750 C CA . GLN B 1 246 ? -12.935 102.432 93.259 1.00 84.42 246 GLN B CA 1
ATOM 6751 C C . GLN B 1 246 ? -12.079 102.626 94.504 1.00 84.75 246 GLN B C 1
ATOM 6752 O O . GLN B 1 246 ? -11.893 103.752 94.978 1.00 88.60 246 GLN B O 1
ATOM 6758 N N . ALA B 1 247 ? -11.553 101.528 95.022 1.00 80.42 247 ALA B N 1
ATOM 6759 C CA . ALA B 1 247 ? -10.664 101.554 96.168 1.00 78.06 247 ALA B CA 1
ATOM 6760 C C . ALA B 1 247 ? -9.236 101.386 95.689 1.00 78.18 247 ALA B C 1
ATOM 6761 O O . ALA B 1 247 ? -8.973 100.711 94.690 1.00 81.15 247 ALA B O 1
ATOM 6763 N N . THR B 1 248 ? -8.311 102.004 96.409 1.00 74.52 248 THR B N 1
ATOM 6764 C CA . THR B 1 248 ? -6.893 101.906 96.102 1.00 74.65 248 THR B CA 1
ATOM 6765 C C . THR B 1 248 ? -6.189 101.258 97.277 1.00 73.85 248 THR B C 1
ATOM 6766 O O . THR B 1 248 ? -6.206 101.800 98.384 1.00 76.59 248 THR B O 1
ATOM 6770 N N . LEU B 1 249 ? -5.549 100.125 97.029 1.00 72.20 249 LEU B N 1
ATOM 6771 C CA . LEU B 1 249 ? -5.023 99.266 98.079 1.00 67.59 249 LEU B CA 1
ATOM 6772 C C . LEU B 1 249 ? -3.553 98.970 97.804 1.00 69.73 249 LEU B C 1
ATOM 6773 O O . LEU B 1 249 ? -3.142 98.819 96.642 1.00 72.35 249 LEU B O 1
ATOM 6778 N N . VAL B 1 250 ? -2.758 98.941 98.869 1.00 67.69 250 VAL B N 1
ATOM 6779 C CA . VAL B 1 250 ? -1.391 98.421 98.833 1.00 67.82 250 VAL B CA 1
ATOM 6780 C C . VAL B 1 250 ? -1.417 97.037 99.502 1.00 63.59 250 VAL B C 1
ATOM 6781 O O . VAL B 1 250 ? -1.931 96.889 100.614 1.00 60.87 250 VAL B O 1
ATOM 6785 N N . ILE B 1 251 ? -0.969 95.999 98.794 1.00 63.20 251 ILE B N 1
ATOM 6786 C CA . ILE B 1 251 ? -1.049 94.636 99.313 1.00 64.53 251 ILE B CA 1
ATOM 6787 C C . ILE B 1 251 ? 0.308 93.956 99.158 1.00 69.59 251 ILE B C 1
ATOM 6788 O O . ILE B 1 251 ? 1.026 94.173 98.171 1.00 71.53 251 ILE B O 1
ATOM 6793 N N . ASP B 1 252 ? 0.614 93.061 100.103 1.00 67.46 252 ASP B N 1
ATOM 6794 C CA . ASP B 1 252 ? 1.862 92.303 100.067 1.00 67.98 252 ASP B CA 1
ATOM 6795 C C . ASP B 1 252 ? 1.963 91.407 98.842 1.00 70.19 252 ASP B C 1
ATOM 6796 O O . ASP B 1 252 ? 1.003 90.729 98.460 1.00 69.44 252 ASP B O 1
ATOM 6801 N N . LYS B 1 253 ? 3.148 91.375 98.240 1.00 75.57 253 LYS B N 1
ATOM 6802 C CA . LYS B 1 253 ? 3.334 90.467 97.121 1.00 79.98 253 LYS B CA 1
ATOM 6803 C C . LYS B 1 253 ? 3.145 89.027 97.595 1.00 77.44 253 LYS B C 1
ATOM 6804 O O . LYS B 1 253 ? 3.521 88.668 98.716 1.00 69.56 253 LYS B O 1
ATOM 6810 N N . ASP B 1 254 ? 2.572 88.203 96.716 1.00 83.43 254 ASP B N 1
ATOM 6811 C CA . ASP B 1 254 ? 2.277 86.788 96.947 1.00 84.80 254 ASP B CA 1
ATOM 6812 C C . ASP B 1 254 ? 1.228 86.554 98.039 1.00 83.11 254 ASP B C 1
ATOM 6813 O O . ASP B 1 254 ? 1.140 85.437 98.560 1.00 84.79 254 ASP B O 1
ATOM 6818 N N . LYS B 1 255 ? 0.391 87.551 98.382 1.00 78.52 255 LYS B N 1
ATOM 6819 C CA . LYS B 1 255 ? -0.644 87.376 99.396 1.00 72.01 255 LYS B CA 1
ATOM 6820 C C . LYS B 1 255 ? -1.994 87.834 98.863 1.00 67.45 255 LYS B C 1
ATOM 6821 O O . LYS B 1 255 ? -2.074 88.578 97.886 1.00 69.94 255 LYS B O 1
ATOM 6827 N N . LEU B 1 256 ? -3.059 87.369 99.518 1.00 59.57 256 LEU B N 1
ATOM 6828 C CA . LEU B 1 256 ? -4.428 87.829 99.267 1.00 58.92 256 LEU B CA 1
ATOM 6829 C C . LEU B 1 256 ? -4.900 87.462 97.860 1.00 60.95 256 LEU B C 1
ATOM 6830 O O . LEU B 1 256 ? -5.217 88.313 97.041 1.00 59.35 256 LEU B O 1
ATOM 6835 N N . LEU B 1 257 ? -5.006 86.150 97.626 1.00 63.87 257 LEU B N 1
ATOM 6836 C CA . LEU B 1 257 ? -5.274 85.631 96.291 1.00 62.17 257 LEU B CA 1
ATOM 6837 C C . LEU B 1 257 ? -6.689 85.966 95.830 1.00 60.50 257 LEU B C 1
ATOM 6838 O O . LEU B 1 257 ? -6.899 86.369 94.680 1.00 64.04 257 LEU B O 1
ATOM 6843 N N . ALA B 1 258 ? -7.682 85.759 96.698 1.00 58.76 258 ALA B N 1
ATOM 6844 C CA . ALA B 1 258 ? -9.056 86.093 96.335 1.00 60.19 258 ALA B CA 1
ATOM 6845 C C . ALA B 1 258 ? -9.180 87.571 95.996 1.00 63.08 258 ALA B C 1
ATOM 6846 O O . ALA B 1 258 ? -9.925 87.949 95.081 1.00 63.58 258 ALA B O 1
ATOM 6848 N N . LEU B 1 259 ? -8.454 88.419 96.741 1.00 62.25 259 LEU B N 1
ATOM 6849 C CA . LEU B 1 259 ? -8.476 89.857 96.499 1.00 62.65 259 LEU B CA 1
ATOM 6850 C C . LEU B 1 259 ? -7.865 90.198 95.143 1.00 67.13 259 LEU B C 1
ATOM 6851 O O . LEU B 1 259 ? -8.341 91.111 94.450 1.00 65.12 259 LEU B O 1
ATOM 6856 N N . ARG B 1 260 ? -6.772 89.527 94.772 1.00 69.35 260 ARG B N 1
ATOM 6857 C CA . ARG B 1 260 ? -6.139 89.868 93.502 1.00 69.63 260 ARG B CA 1
ATOM 6858 C C . ARG B 1 260 ? -7.002 89.441 92.324 1.00 69.67 260 ARG B C 1
ATOM 6859 O O . ARG B 1 260 ? -6.951 90.073 91.270 1.00 71.80 260 ARG B O 1
ATOM 6867 N N . LYS B 1 261 ? -7.818 88.387 92.487 1.00 71.47 261 LYS B N 1
ATOM 6868 C CA . LYS B 1 261 ? -8.770 88.023 91.434 1.00 72.79 261 LYS B CA 1
ATOM 6869 C C . LYS B 1 261 ? -9.747 89.145 91.119 1.00 72.74 261 LYS B C 1
ATOM 6870 O O . LYS B 1 261 ? -10.329 89.162 90.030 1.00 73.60 261 LYS B O 1
ATOM 6876 N N . LYS B 1 262 ? -10.018 90.021 92.083 1.00 72.58 262 LYS B N 1
ATOM 6877 C CA . LYS B 1 262 ? -10.974 91.113 91.911 1.00 74.00 262 LYS B CA 1
ATOM 6878 C C . LYS B 1 262 ? -10.339 92.381 91.359 1.00 75.10 262 LYS B C 1
ATOM 6879 O O . LYS B 1 262 ? -11.053 93.355 91.074 1.00 78.98 262 LYS B O 1
ATOM 6885 N N . ALA B 1 263 ? -9.030 92.377 91.166 1.00 76.06 263 ALA B N 1
ATOM 6886 C CA . ALA B 1 263 ? -8.304 93.602 90.890 1.00 76.08 263 ALA B CA 1
ATOM 6887 C C . ALA B 1 263 ? -8.521 94.048 89.457 1.00 82.72 263 ALA B C 1
ATOM 6888 O O . ALA B 1 263 ? -8.322 93.271 88.514 1.00 83.79 263 ALA B O 1
ATOM 6890 N N . THR B 1 264 ? -8.924 95.316 89.303 1.00 83.61 264 THR B N 1
ATOM 6891 C CA . THR B 1 264 ? -9.066 95.950 87.992 1.00 82.78 264 THR B CA 1
ATOM 6892 C C . THR B 1 264 ? -7.738 96.491 87.465 1.00 86.40 264 THR B C 1
ATOM 6893 O O . THR B 1 264 ? -7.565 96.615 86.249 1.00 88.81 264 THR B O 1
ATOM 6897 N N . SER B 1 265 ? -6.798 96.818 88.352 1.00 88.80 265 SER B N 1
ATOM 6898 C CA . SER B 1 265 ? -5.469 97.249 87.941 1.00 87.26 265 SER B CA 1
ATOM 6899 C C . SER B 1 265 ? -4.480 96.732 88.968 1.00 84.70 265 SER B C 1
ATOM 6900 O O . SER B 1 265 ? -4.832 96.492 90.124 1.00 82.86 265 SER B O 1
ATOM 6903 N N . LEU B 1 266 ? -3.243 96.555 88.527 1.00 86.06 266 LEU B N 1
ATOM 6904 C CA . LEU B 1 266 ? -2.169 96.105 89.395 1.00 90.31 266 LEU B CA 1
ATOM 6905 C C . LEU B 1 266 ? -0.906 96.792 88.919 1.00 95.54 266 LEU B C 1
ATOM 6906 O O . LEU B 1 266 ? -0.667 96.885 87.716 1.00 100.35 266 LEU B O 1
ATOM 6911 N N . GLN B 1 267 ? -0.113 97.276 89.861 1.00 96.39 267 GLN B N 1
ATOM 6912 C CA . GLN B 1 267 ? 1.151 97.912 89.534 1.00 99.57 267 GLN B CA 1
ATOM 6913 C C . GLN B 1 267 ? 2.017 97.893 90.785 1.00 103.69 267 GLN B C 1
ATOM 6914 O O . GLN B 1 267 ? 1.536 97.608 91.885 1.00 103.39 267 GLN B O 1
ATOM 6920 N N . ASP B 1 268 ? 3.309 98.165 90.607 1.00 109.49 268 ASP B N 1
ATOM 6921 C CA . ASP B 1 268 ? 4.220 98.204 91.744 1.00 112.78 268 ASP B CA 1
ATOM 6922 C C . ASP B 1 268 ? 3.868 99.369 92.651 1.00 114.92 268 ASP B C 1
ATOM 6923 O O . ASP B 1 268 ? 3.466 100.442 92.189 1.00 113.73 268 ASP B O 1
ATOM 6928 N N . ALA B 1 269 ? 4.030 99.158 93.952 1.00 119.57 269 ALA B N 1
ATOM 6929 C CA . ALA B 1 269 ? 3.649 100.198 94.887 1.00 127.10 269 ALA B CA 1
ATOM 6930 C C . ALA B 1 269 ? 4.642 101.350 94.823 1.00 135.33 269 ALA B C 1
ATOM 6931 O O . ALA B 1 269 ? 5.855 101.124 94.771 1.00 135.29 269 ALA B O 1
ATOM 6933 N N . PRO B 1 270 ? 4.155 102.589 94.872 1.00 143.25 270 PRO B N 1
ATOM 6934 C CA . PRO B 1 270 ? 5.041 103.743 94.642 1.00 147.00 270 PRO B CA 1
ATOM 6935 C C . PRO B 1 270 ? 6.244 103.801 95.569 1.00 146.62 270 PRO B C 1
ATOM 6936 O O . PRO B 1 270 ? 7.357 104.101 95.114 1.00 149.93 270 PRO B O 1
ATOM 6940 N N . ASP B 1 271 ? 6.054 103.529 96.861 1.00 144.15 271 ASP B N 1
ATOM 6941 C CA . ASP B 1 271 ? 7.122 103.755 97.823 1.00 139.35 271 ASP B CA 1
ATOM 6942 C C . ASP B 1 271 ? 7.447 102.520 98.651 1.00 132.69 271 ASP B C 1
ATOM 6943 O O . ASP B 1 271 ? 8.601 102.321 99.039 1.00 133.13 271 ASP B O 1
ATOM 6948 N N . GLU B 1 272 ? 6.454 101.673 98.911 1.00 126.35 272 GLU B N 1
ATOM 6949 C CA . GLU B 1 272 ? 6.659 100.517 99.777 1.00 123.17 272 GLU B CA 1
ATOM 6950 C C . GLU B 1 272 ? 7.349 99.411 98.994 1.00 123.68 272 GLU B C 1
ATOM 6951 O O . GLU B 1 272 ? 6.791 98.890 98.023 1.00 123.83 272 GLU B O 1
ATOM 6957 N N . SER B 1 273 ? 8.551 99.040 99.423 1.00 125.68 273 SER B N 1
ATOM 6958 C CA . SER B 1 273 ? 9.247 97.924 98.799 1.00 124.48 273 SER B CA 1
ATOM 6959 C C . SER B 1 273 ? 8.489 96.623 99.034 1.00 119.73 273 SER B C 1
ATOM 6960 O O . SER B 1 273 ? 7.815 96.448 100.051 1.00 116.81 273 SER B O 1
ATOM 6963 N N . GLY B 1 274 ? 8.584 95.713 98.063 1.00 117.51 274 GLY B N 1
ATOM 6964 C CA . GLY B 1 274 ? 7.974 94.403 98.209 1.00 115.11 274 GLY B CA 1
ATOM 6965 C C . GLY B 1 274 ? 6.468 94.401 98.304 1.00 112.49 274 GLY B C 1
ATOM 6966 O O . GLY B 1 274 ? 5.896 93.463 98.870 1.00 112.47 274 GLY B O 1
ATOM 6967 N N . ARG B 1 275 ? 5.802 95.438 97.796 1.00 108.09 275 ARG B N 1
ATOM 6968 C CA . ARG B 1 275 ? 4.347 95.529 97.819 1.00 97.22 275 ARG B CA 1
ATOM 6969 C C . ARG B 1 275 ? 3.794 95.980 96.474 1.00 94.34 275 ARG B C 1
ATOM 6970 O O . ARG B 1 275 ? 4.492 96.599 95.670 1.00 96.09 275 ARG B O 1
ATOM 6978 N N . ASP B 1 276 ? 2.548 95.595 96.221 1.00 89.08 276 ASP B N 1
ATOM 6979 C CA . ASP B 1 276 ? 1.799 95.961 95.031 1.00 88.82 276 ASP B CA 1
ATOM 6980 C C . ASP B 1 276 ? 0.748 97.001 95.402 1.00 87.87 276 ASP B C 1
ATOM 6981 O O . ASP B 1 276 ? 0.319 97.115 96.552 1.00 84.72 276 ASP B O 1
ATOM 6986 N N . ARG B 1 277 ? 0.336 97.750 94.385 1.00 91.73 277 ARG B N 1
ATOM 6987 C CA . ARG B 1 277 ? -0.767 98.697 94.437 1.00 90.58 277 ARG B CA 1
ATOM 6988 C C . ARG B 1 277 ? -1.852 98.199 93.499 1.00 86.80 277 ARG B C 1
ATOM 6989 O O . ARG B 1 277 ? -1.600 98.009 92.307 1.00 91.58 277 ARG B O 1
ATOM 6997 N N . ILE B 1 278 ? -3.025 97.913 94.042 1.00 80.78 278 ILE B N 1
ATOM 6998 C CA . ILE B 1 278 ? -4.133 97.443 93.229 1.00 77.28 278 ILE B CA 1
ATOM 6999 C C . ILE B 1 278 ? -5.308 98.396 93.380 1.00 75.06 278 ILE B C 1
ATOM 7000 O O . ILE B 1 278 ? -5.374 99.203 94.310 1.00 75.81 278 ILE B O 1
ATOM 7005 N N . THR B 1 279 ? -6.228 98.312 92.426 1.00 73.57 279 THR B N 1
ATOM 7006 C CA . THR B 1 279 ? -7.534 98.945 92.518 1.00 73.60 279 THR B CA 1
ATOM 7007 C C . THR B 1 279 ? -8.590 97.857 92.488 1.00 73.60 279 THR B C 1
ATOM 7008 O O . THR B 1 279 ? -8.451 96.872 91.764 1.00 75.19 279 THR B O 1
ATOM 7012 N N . VAL B 1 280 ? -9.638 98.030 93.279 1.00 72.30 280 VAL B N 1
ATOM 7013 C CA . VAL B 1 280 ? -10.727 97.073 93.351 1.00 73.39 280 VAL B CA 1
ATOM 7014 C C . VAL B 1 280 ? -12.028 97.848 93.331 1.00 76.15 280 VAL B C 1
ATOM 7015 O O . VAL B 1 280 ? -12.110 98.958 93.862 1.00 78.48 280 VAL B O 1
ATOM 7019 N N . ASP B 1 281 ? -13.056 97.258 92.730 1.00 76.21 281 ASP B N 1
ATOM 7020 C CA . ASP B 1 281 ? -14.365 97.891 92.699 1.00 77.58 281 ASP B CA 1
ATOM 7021 C C . ASP B 1 281 ? -15.145 97.444 93.910 1.00 73.70 281 ASP B C 1
ATOM 7022 O O . ASP B 1 281 ? -15.116 96.274 94.273 1.00 76.80 281 ASP B O 1
ATOM 7027 N N . PHE B 1 282 ? -15.829 98.382 94.542 1.00 75.08 282 PHE B N 1
ATOM 7028 C CA . PHE B 1 282 ? -16.727 98.058 95.638 1.00 78.68 282 PHE B CA 1
ATOM 7029 C C . PHE B 1 282 ? -17.901 99.017 95.606 1.00 86.43 282 PHE B C 1
ATOM 7030 O O . PHE B 1 282 ? -17.838 100.093 94.998 1.00 91.26 282 PHE B O 1
ATOM 7038 N N . ARG B 1 283 ? -18.972 98.611 96.280 1.00 88.94 283 ARG B N 1
ATOM 7039 C CA . ARG B 1 283 ? -20.149 99.443 96.454 1.00 97.31 283 ARG B CA 1
ATOM 7040 C C . ARG B 1 283 ? -20.279 99.974 97.876 1.00 99.02 283 ARG B C 1
ATOM 7041 O O . ARG B 1 283 ? -20.231 101.191 98.085 1.00 103.49 283 ARG B O 1
ATOM 7049 N N . ASP B 1 284 ? -20.382 99.080 98.877 1.00 94.54 284 ASP B N 1
ATOM 7050 C CA . ASP B 1 284 ? -20.561 99.488 100.268 1.00 89.08 284 ASP B CA 1
ATOM 7051 C C . ASP B 1 284 ? -19.216 99.440 100.970 1.00 82.62 284 ASP B C 1
ATOM 7052 O O . ASP B 1 284 ? -18.616 98.357 101.034 1.00 82.37 284 ASP B O 1
ATOM 7057 N N . PRO B 1 285 ? -18.706 100.535 101.538 1.00 79.59 285 PRO B N 1
ATOM 7058 C CA . PRO B 1 285 ? -17.385 100.456 102.189 1.00 76.17 285 PRO B CA 1
ATOM 7059 C C . PRO B 1 285 ? -17.346 99.569 103.439 1.00 69.80 285 PRO B C 1
ATOM 7060 O O . PRO B 1 285 ? -16.250 99.161 103.832 1.00 62.66 285 PRO B O 1
ATOM 7064 N N . GLU B 1 286 ? -18.472 99.321 104.107 1.00 67.25 286 GLU B N 1
ATOM 7065 C CA . GLU B 1 286 ? -18.455 98.425 105.248 1.00 68.77 286 GLU B CA 1
ATOM 7066 C C . GLU B 1 286 ? -18.217 96.987 104.810 1.00 72.14 286 GLU B C 1
ATOM 7067 O O . GLU B 1 286 ? -17.532 96.224 105.506 1.00 70.59 286 GLU B O 1
ATOM 7073 N N . GLN B 1 287 ? -18.761 96.602 103.654 1.00 71.87 287 GLN B N 1
ATOM 7074 C CA . GLN B 1 287 ? -18.571 95.236 103.187 1.00 69.47 287 GLN B CA 1
ATOM 7075 C C . GLN B 1 287 ? -17.117 94.993 102.829 1.00 64.56 287 GLN B C 1
ATOM 7076 O O . GLN B 1 287 ? -16.513 94.012 103.271 1.00 64.34 287 GLN B O 1
ATOM 7082 N N . LEU B 1 288 ? -16.527 95.895 102.060 1.00 63.84 288 LEU B N 1
ATOM 7083 C CA . LEU B 1 288 ? -15.114 95.754 101.732 1.00 61.40 288 LEU B CA 1
ATOM 7084 C C . LEU B 1 288 ? -14.256 95.871 102.991 1.00 58.77 288 LEU B C 1
ATOM 7085 O O . LEU B 1 288 ? -13.269 95.146 103.149 1.00 58.11 288 LEU B O 1
ATOM 7090 N N . ALA B 1 289 ? -14.642 96.760 103.918 1.00 55.71 289 ALA B N 1
ATOM 7091 C CA . ALA B 1 289 ? -13.831 96.976 105.113 1.00 52.26 289 ALA B CA 1
ATOM 7092 C C . ALA B 1 289 ? -13.805 95.741 105.990 1.00 47.96 289 ALA B C 1
ATOM 7093 O O . ALA B 1 289 ? -12.770 95.440 106.588 1.00 50.71 289 ALA B O 1
ATOM 7095 N N . GLU B 1 290 ? -14.941 95.041 106.119 1.00 47.51 290 GLU B N 1
ATOM 7096 C CA . GLU B 1 290 ? -14.929 93.795 106.867 1.00 47.93 290 GLU B CA 1
ATOM 7097 C C . GLU B 1 290 ? -13.975 92.787 106.216 1.00 48.34 290 GLU B C 1
ATOM 7098 O O . GLU B 1 290 ? -13.128 92.198 106.897 1.00 47.36 290 GLU B O 1
ATOM 7104 N N . GLU B 1 291 ? -14.023 92.665 104.883 1.00 50.95 291 GLU B N 1
ATOM 7105 C CA . GLU B 1 291 ? -13.103 91.765 104.179 1.00 51.17 291 GLU B CA 1
ATOM 7106 C C . GLU B 1 291 ? -11.665 92.210 104.384 1.00 47.88 291 GLU B C 1
ATOM 7107 O O . GLU B 1 291 ? -10.805 91.407 104.753 1.00 45.00 291 GLU B O 1
ATOM 7113 N N . LEU B 1 292 ? -11.390 93.509 104.188 1.00 45.58 292 LEU B N 1
ATOM 7114 C CA . LEU B 1 292 ? -10.007 93.958 104.280 1.00 45.08 292 LEU B CA 1
ATOM 7115 C C . LEU B 1 292 ? -9.477 93.853 105.720 1.00 45.41 292 LEU B C 1
ATOM 7116 O O . LEU B 1 292 ? -8.269 93.651 105.923 1.00 45.01 292 LEU B O 1
ATOM 7121 N N . ALA B 1 293 ? -10.345 94.066 106.723 1.00 41.66 293 ALA B N 1
ATOM 7122 C CA . ALA B 1 293 ? -9.917 93.892 108.102 1.00 40.48 293 ALA B CA 1
ATOM 7123 C C . ALA B 1 293 ? -9.461 92.464 108.357 1.00 43.39 293 ALA B C 1
ATOM 7124 O O . ALA B 1 293 ? -8.599 92.235 109.207 1.00 44.07 293 ALA B O 1
ATOM 7126 N N . SER B 1 294 ? -10.070 91.490 107.672 1.00 44.36 294 SER B N 1
ATOM 7127 C CA . SER B 1 294 ? -9.640 90.106 107.817 1.00 49.26 294 SER B CA 1
ATOM 7128 C C . SER B 1 294 ? -8.202 89.935 107.385 1.00 47.59 294 SER B C 1
ATOM 7129 O O . SER B 1 294 ? -7.525 89.006 107.844 1.00 43.72 294 SER B O 1
ATOM 7132 N N . TYR B 1 295 ? -7.725 90.813 106.497 1.00 47.69 295 TYR B N 1
ATOM 7133 C CA . TYR B 1 295 ? -6.387 90.655 105.954 1.00 47.18 295 TYR B CA 1
ATOM 7134 C C . TYR B 1 295 ? -5.317 91.329 106.781 1.00 51.05 295 TYR B C 1
ATOM 7135 O O . TYR B 1 295 ? -4.141 91.192 106.441 1.00 54.98 295 TYR B O 1
ATOM 7144 N N . GLY B 1 296 ? -5.694 92.088 107.809 1.00 48.29 296 GLY B N 1
ATOM 7145 C CA . GLY B 1 296 ? -4.767 92.711 108.730 1.00 44.91 296 GLY B CA 1
ATOM 7146 C C . GLY B 1 296 ? -3.660 93.509 108.080 1.00 50.94 296 GLY B C 1
ATOM 7147 O O . GLY B 1 296 ? -3.892 94.355 107.213 1.00 52.06 296 GLY B O 1
ATOM 7148 N N . PRO B 1 297 ? -2.414 93.211 108.463 1.00 53.72 297 PRO B N 1
ATOM 7149 C CA . PRO B 1 297 ? -1.274 93.953 107.915 1.00 53.16 297 PRO B CA 1
ATOM 7150 C C . PRO B 1 297 ? -0.949 93.598 106.459 1.00 53.70 297 PRO B C 1
ATOM 7151 O O . PRO B 1 297 ? -0.113 94.267 105.850 1.00 57.43 297 PRO B O 1
ATOM 7155 N N . HIS B 1 298 ? -1.572 92.588 105.875 1.00 54.52 298 HIS B N 1
ATOM 7156 C CA . HIS B 1 298 ? -1.277 92.295 104.474 1.00 56.40 298 HIS B CA 1
ATOM 7157 C C . HIS B 1 298 ? -1.830 93.346 103.522 1.00 59.46 298 HIS B C 1
ATOM 7158 O O . HIS B 1 298 ? -1.609 93.238 102.320 1.00 61.58 298 HIS B O 1
ATOM 7165 N N . VAL B 1 299 ? -2.577 94.331 103.997 1.00 61.87 299 VAL B N 1
ATOM 7166 C CA . VAL B 1 299 ? -3.171 95.331 103.110 1.00 62.19 299 VAL B CA 1
ATOM 7167 C C . VAL B 1 299 ? -3.180 96.636 103.873 1.00 62.20 299 VAL B C 1
ATOM 7168 O O . VAL B 1 299 ? -3.343 96.637 105.095 1.00 59.83 299 VAL B O 1
ATOM 7172 N N . LYS B 1 300 ? -2.960 97.743 103.157 1.00 63.90 300 LYS B N 1
ATOM 7173 C CA . LYS B 1 300 ? -3.222 99.074 103.689 1.00 63.12 300 LYS B CA 1
ATOM 7174 C C . LYS B 1 300 ? -4.126 99.774 102.681 1.00 66.19 300 LYS B C 1
ATOM 7175 O O . LYS B 1 300 ? -3.813 99.810 101.481 1.00 67.59 300 LYS B O 1
ATOM 7181 N N . VAL B 1 301 ? -5.241 100.313 103.166 1.00 62.45 301 VAL B N 1
ATOM 7182 C CA . VAL B 1 301 ? -6.128 101.118 102.336 1.00 64.41 301 VAL B CA 1
ATOM 7183 C C . VAL B 1 301 ? -5.493 102.492 102.147 1.00 67.70 301 VAL B C 1
ATOM 7184 O O . VAL B 1 301 ? -5.276 103.225 103.115 1.00 64.36 301 VAL B O 1
ATOM 7188 N N . THR B 1 302 ? -5.193 102.849 100.904 1.00 72.43 302 THR B N 1
ATOM 7189 C CA . THR B 1 302 ? -4.770 104.222 100.632 1.00 71.88 302 THR B CA 1
ATOM 7190 C C . THR B 1 302 ? -5.942 105.155 100.357 1.00 73.03 302 THR B C 1
ATOM 7191 O O . THR B 1 302 ? -5.906 106.317 100.770 1.00 78.36 302 THR B O 1
ATOM 7195 N N . GLY B 1 303 ? -6.997 104.667 99.730 1.00 73.97 303 GLY B N 1
ATOM 7196 C CA . GLY B 1 303 ? -8.185 105.447 99.513 1.00 76.70 303 GLY B CA 1
ATOM 7197 C C . GLY B 1 303 ? -9.328 104.546 99.105 1.00 74.85 303 GLY B C 1
ATOM 7198 O O . GLY B 1 303 ? -9.121 103.417 98.655 1.00 72.45 303 GLY B O 1
ATOM 7199 N N . PRO B 1 304 ? -10.564 105.049 99.188 1.00 75.41 304 PRO B N 1
ATOM 7200 C CA . PRO B 1 304 ? -10.939 106.406 99.610 1.00 76.32 304 PRO B CA 1
ATOM 7201 C C . PRO B 1 304 ? -10.870 106.533 101.125 1.00 71.65 304 PRO B C 1
ATOM 7202 O O . PRO B 1 304 ? -10.716 105.492 101.764 1.00 65.82 304 PRO B O 1
ATOM 7206 N N . ALA B 1 305 ? -10.922 107.757 101.682 1.00 72.97 305 ALA B N 1
ATOM 7207 C CA . ALA B 1 305 ? -10.709 107.912 103.126 1.00 69.40 305 ALA B CA 1
ATOM 7208 C C . ALA B 1 305 ? -11.804 107.233 103.941 1.00 69.74 305 ALA B C 1
ATOM 7209 O O . ALA B 1 305 ? -11.521 106.695 105.018 1.00 69.97 305 ALA B O 1
ATOM 7211 N N . GLU B 1 306 ? -13.054 107.224 103.456 1.00 70.41 306 GLU B N 1
ATOM 7212 C CA . GLU B 1 306 ? -14.106 106.535 104.211 1.00 69.64 306 GLU B CA 1
ATOM 7213 C C . GLU B 1 306 ? -13.882 105.017 104.274 1.00 66.97 306 GLU B C 1
ATOM 7214 O O . GLU B 1 306 ? -14.290 104.364 105.243 1.00 58.85 306 GLU B O 1
ATOM 7220 N N . LEU B 1 307 ? -13.319 104.418 103.227 1.00 70.25 307 LEU B N 1
ATOM 7221 C CA . LEU B 1 307 ? -12.994 102.992 103.322 1.00 66.93 307 LEU B CA 1
ATOM 7222 C C . LEU B 1 307 ? -11.906 102.782 104.359 1.00 66.17 307 LEU B C 1
ATOM 7223 O O . LEU B 1 307 ? -12.002 101.899 105.222 1.00 68.70 307 LEU B O 1
ATOM 7228 N N . SER B 1 308 ? -10.882 103.626 104.304 1.00 68.65 308 SER B N 1
ATOM 7229 C CA . SER B 1 308 ? -9.789 103.549 105.252 1.00 66.83 308 SER B CA 1
ATOM 7230 C C . SER B 1 308 ? -10.298 103.679 106.674 1.00 67.78 308 SER B C 1
ATOM 7231 O O . SER B 1 308 ? -9.928 102.881 107.552 1.00 65.47 308 SER B O 1
ATOM 7234 N N . ALA B 1 309 ? -11.198 104.634 106.915 1.00 65.93 309 ALA B N 1
ATOM 7235 C CA . ALA B 1 309 ? -11.663 104.819 108.281 1.00 62.95 309 ALA B CA 1
ATOM 7236 C C . ALA B 1 309 ? -12.526 103.648 108.730 1.00 60.21 309 ALA B C 1
ATOM 7237 O O . ALA B 1 309 ? -12.589 103.356 109.930 1.00 59.33 309 ALA B O 1
ATOM 7239 N N . ALA B 1 310 ? -13.216 102.974 107.803 1.00 59.26 310 ALA B N 1
ATOM 7240 C CA . ALA B 1 310 ? -14.007 101.817 108.222 1.00 53.92 310 ALA B CA 1
ATOM 7241 C C . ALA B 1 310 ? -13.103 100.645 108.615 1.00 49.65 310 ALA B C 1
ATOM 7242 O O . ALA B 1 310 ? -13.389 99.921 109.569 1.00 51.22 310 ALA B O 1
ATOM 7244 N N . VAL B 1 311 ? -12.007 100.446 107.900 1.00 50.88 311 VAL B N 1
ATOM 7245 C CA . VAL B 1 311 ? -11.114 99.343 108.239 1.00 48.08 311 VAL B CA 1
ATOM 7246 C C . VAL B 1 311 ? -10.447 99.617 109.582 1.00 47.80 311 VAL B C 1
ATOM 7247 O O . VAL B 1 311 ? -10.480 98.785 110.490 1.00 50.39 311 VAL B O 1
ATOM 7251 N N . VAL B 1 312 ? -9.876 100.814 109.740 1.00 48.91 312 VAL B N 1
ATOM 7252 C CA . VAL B 1 312 ? -9.245 101.195 110.998 1.00 51.88 312 VAL B CA 1
ATOM 7253 C C . VAL B 1 312 ? -10.213 101.046 112.160 1.00 55.19 312 VAL B C 1
ATOM 7254 O O . VAL B 1 312 ? -9.838 100.601 113.250 1.00 57.90 312 VAL B O 1
ATOM 7258 N N . ARG B 1 313 ? -11.467 101.430 111.957 1.00 54.63 313 ARG B N 1
ATOM 7259 C CA . ARG B 1 313 ? -12.456 101.313 113.018 1.00 52.06 313 ARG B CA 1
ATOM 7260 C C . ARG B 1 313 ? -12.582 99.871 113.498 1.00 52.70 313 ARG B C 1
ATOM 7261 O O . ARG B 1 313 ? -12.646 99.619 114.699 1.00 50.76 313 ARG B O 1
ATOM 7269 N N . ARG B 1 314 ? -12.608 98.902 112.572 1.00 53.88 314 ARG B N 1
ATOM 7270 C CA . ARG B 1 314 ? -12.730 97.506 112.986 1.00 48.62 314 ARG B CA 1
ATOM 7271 C C . ARG B 1 314 ? -11.467 97.040 113.686 1.00 41.40 314 ARG B C 1
ATOM 7272 O O . ARG B 1 314 ? -11.547 96.364 114.704 1.00 35.73 314 ARG B O 1
ATOM 7280 N N . LEU B 1 315 ? -10.293 97.396 113.145 1.00 43.17 315 LEU B N 1
ATOM 7281 C CA . LEU B 1 315 ? -9.036 97.018 113.791 1.00 42.60 315 LEU B CA 1
ATOM 7282 C C . LEU B 1 315 ? -8.926 97.603 115.202 1.00 40.68 315 LEU B C 1
ATOM 7283 O O . LEU B 1 315 ? -8.546 96.897 116.139 1.00 40.14 315 LEU B O 1
ATOM 7288 N N . GLN B 1 316 ? -9.339 98.865 115.382 1.00 41.52 316 GLN B N 1
ATOM 7289 C CA . GLN B 1 316 ? -9.241 99.526 116.685 1.00 39.09 316 GLN B CA 1
ATOM 7290 C C . GLN B 1 316 ? -10.229 98.916 117.673 1.00 40.81 316 GLN B C 1
ATOM 7291 O O . GLN B 1 316 ? -9.915 98.731 118.856 1.00 44.12 316 GLN B O 1
ATOM 7297 N N . ALA B 1 317 ? -11.434 98.596 117.216 1.00 39.01 317 ALA B N 1
ATOM 7298 C CA . ALA B 1 317 ? -12.384 97.947 118.119 1.00 40.58 317 ALA B CA 1
ATOM 7299 C C . ALA B 1 317 ? -11.895 96.541 118.552 1.00 39.52 317 ALA B C 1
ATOM 7300 O O . ALA B 1 317 ? -12.112 96.128 119.698 1.00 39.47 317 ALA B O 1
ATOM 7302 N N . ALA B 1 318 ? -11.179 95.828 117.677 1.00 36.96 318 ALA B N 1
ATOM 7303 C CA . ALA B 1 318 ? -10.611 94.533 118.065 1.00 36.32 318 ALA B CA 1
ATOM 7304 C C . ALA B 1 318 ? -9.485 94.695 119.084 1.00 38.27 318 ALA B C 1
ATOM 7305 O O . ALA B 1 318 ? -9.422 93.938 120.062 1.00 39.17 318 ALA B O 1
ATOM 7307 N N . ALA B 1 319 ? -8.605 95.687 118.880 1.00 40.23 319 ALA B N 1
ATOM 7308 C CA . ALA B 1 319 ? -7.585 95.995 119.883 1.00 40.26 319 ALA B CA 1
ATOM 7309 C C . ALA B 1 319 ? -8.199 96.397 121.213 1.00 38.87 319 ALA B C 1
ATOM 7310 O O . ALA B 1 319 ? -7.781 95.897 122.270 1.00 40.74 319 ALA B O 1
ATOM 7312 N N . ASP B 1 320 ? -9.173 97.320 121.187 1.00 34.87 320 ASP B N 1
ATOM 7313 C CA . ASP B 1 320 ? -9.734 97.804 122.451 1.00 38.20 320 ASP B CA 1
ATOM 7314 C C . ASP B 1 320 ? -10.399 96.680 123.238 1.00 35.11 320 ASP B C 1
ATOM 7315 O O . ASP B 1 320 ? -10.324 96.649 124.462 1.00 40.07 320 ASP B O 1
ATOM 7320 N N . PHE B 1 321 ? -11.107 95.784 122.556 1.00 33.97 321 PHE B N 1
ATOM 7321 C CA . PHE B 1 321 ? -11.737 94.668 123.265 1.00 33.57 321 PHE B CA 1
ATOM 7322 C C . PHE B 1 321 ? -10.668 93.743 123.900 1.00 36.14 321 PHE B C 1
ATOM 7323 O O . PHE B 1 321 ? -10.821 93.287 125.043 1.00 37.53 321 PHE B O 1
ATOM 7331 N N . ASP B 1 322 ? -9.566 93.473 123.176 1.00 36.68 322 ASP B N 1
ATOM 7332 C CA . ASP B 1 322 ? -8.455 92.658 123.724 1.00 36.27 322 ASP B CA 1
ATOM 7333 C C . ASP B 1 322 ? -7.782 93.317 124.938 1.00 40.36 322 ASP B C 1
ATOM 7334 O O . ASP B 1 322 ? -7.224 92.601 125.792 1.00 37.02 322 ASP B O 1
ATOM 7339 N N . ASP B 1 323 ? -7.904 94.666 125.072 1.00 36.29 323 ASP B N 1
ATOM 7340 C CA . ASP B 1 323 ? -7.340 95.352 126.222 1.00 36.96 323 ASP B CA 1
ATOM 7341 C C . ASP B 1 323 ? -8.086 95.076 127.519 1.00 41.09 323 ASP B C 1
ATOM 7342 O O . ASP B 1 323 ? -7.524 95.326 128.596 1.00 42.74 323 ASP B O 1
ATOM 7347 N N . ALA B 1 324 ? -9.357 94.681 127.456 1.00 37.50 324 ALA B N 1
ATOM 7348 C CA . ALA B 1 324 ? -10.114 94.502 128.686 1.00 36.45 324 ALA B CA 1
ATOM 7349 C C . ALA B 1 324 ? -9.564 93.339 129.528 1.00 36.40 324 ALA B C 1
ATOM 7350 O O . ALA B 1 324 ? -8.989 92.390 128.994 1.00 36.69 324 ALA B O 1
ATOM 7352 N N . PRO B 1 325 ? -9.758 93.378 130.847 1.00 35.26 325 PRO B N 1
ATOM 7353 C CA . PRO B 1 325 ? -9.311 92.265 131.691 1.00 34.42 325 PRO B CA 1
ATOM 7354 C C . PRO B 1 325 ? -10.195 91.053 131.422 1.00 35.06 325 PRO B C 1
ATOM 7355 O O . PRO B 1 325 ? -11.209 91.139 130.723 1.00 38.36 325 PRO B O 1
ATOM 7359 N N . LEU B 1 326 ? -9.710 89.901 131.821 1.00 35.17 326 LEU B N 1
ATOM 7360 C CA . LEU B 1 326 ? -10.357 88.605 131.500 1.00 32.42 326 LEU B CA 1
ATOM 7361 C C . LEU B 1 326 ? -11.486 88.290 132.470 1.00 38.01 326 LEU B C 1
ATOM 7362 O O . LEU B 1 326 ? -11.271 88.312 133.692 1.00 38.91 326 LEU B O 1
ATOM 7367 N N . PRO B 1 327 ? -12.681 87.953 131.980 1.00 41.38 327 PRO B N 1
ATOM 7368 C CA . PRO B 1 327 ? -13.716 87.408 132.881 1.00 39.73 327 PRO B CA 1
ATOM 7369 C C . PRO B 1 327 ? -13.344 85.992 133.279 1.00 42.31 327 PRO B C 1
ATOM 7370 O O . PRO B 1 327 ? -12.527 85.340 132.613 1.00 43.16 327 PRO B O 1
ATOM 7374 N N . PRO B 1 328 ? -13.952 85.449 134.322 1.00 42.82 328 PRO B N 1
ATOM 7375 C CA . PRO B 1 328 ? -13.708 84.046 134.643 1.00 43.45 328 PRO B CA 1
ATOM 7376 C C . PRO B 1 328 ? -14.441 83.136 133.664 1.00 45.66 328 PRO B C 1
ATOM 7377 O O . PRO B 1 328 ? -15.534 83.452 133.194 1.00 45.75 328 PRO B O 1
ATOM 7381 N N . LEU B 1 329 ? -13.785 82.033 133.304 1.00 44.81 329 LEU B N 1
ATOM 7382 C CA . LEU B 1 329 ? -14.303 81.040 132.365 1.00 45.22 329 LEU B CA 1
ATOM 7383 C C . LEU B 1 329 ? -15.225 80.084 133.117 1.00 46.87 329 LEU B C 1
ATOM 7384 O O . LEU B 1 329 ? -14.894 78.939 133.430 1.00 53.16 329 LEU B O 1
ATOM 7389 N N . GLU B 1 330 ? -16.362 80.602 133.518 1.00 47.93 330 GLU B N 1
ATOM 7390 C CA . GLU B 1 330 ? -17.293 79.821 134.333 1.00 51.98 330 GLU B CA 1
ATOM 7391 C C . GLU B 1 330 ? -18.421 79.396 133.400 1.00 48.72 330 GLU B C 1
ATOM 7392 O O . GLU B 1 330 ? -19.186 80.237 132.904 1.00 49.32 330 GLU B O 1
ATOM 7398 N N . PHE B 1 331 ? -18.488 78.118 133.128 1.00 47.19 331 PHE B N 1
ATOM 7399 C CA . PHE B 1 331 ? -19.552 77.620 132.279 1.00 53.41 331 PHE B CA 1
ATOM 7400 C C . PHE B 1 331 ? -20.656 76.929 133.072 1.00 58.04 331 PHE B C 1
ATOM 7401 O O . PHE B 1 331 ? -20.377 76.217 134.032 1.00 57.38 331 PHE B O 1
ATOM 7409 N N . PRO B 1 332 ? -21.906 77.137 132.670 1.00 70.99 332 PRO B N 1
ATOM 7410 C CA . PRO B 1 332 ? -23.024 76.425 133.302 1.00 85.41 332 PRO B CA 1
ATOM 7411 C C . PRO B 1 332 ? -23.003 74.954 132.932 1.00 98.71 332 PRO B C 1
ATOM 7412 O O . PRO B 1 332 ? -22.231 74.504 132.084 1.00 94.06 332 PRO B O 1
ATOM 7416 N N . GLU B 1 333 ? -23.895 74.209 133.583 1.00 117.26 333 GLU B N 1
ATOM 7417 C CA . GLU B 1 333 ? -24.048 72.783 133.325 1.00 124.48 333 GLU B CA 1
ATOM 7418 C C . GLU B 1 333 ? -24.526 72.544 131.896 1.00 127.11 333 GLU B C 1
ATOM 7419 O O . GLU B 1 333 ? -25.366 73.285 131.374 1.00 127.81 333 GLU B O 1
ATOM 7425 N N . ALA B 1 334 ? -23.968 71.511 131.257 1.00 127.53 334 ALA B N 1
ATOM 7426 C CA . ALA B 1 334 ? -24.355 71.180 129.891 1.00 126.69 334 ALA B CA 1
ATOM 7427 C C . ALA B 1 334 ? -25.857 70.948 129.844 1.00 129.42 334 ALA B C 1
ATOM 7428 O O . ALA B 1 334 ? -26.398 70.161 130.627 1.00 132.27 334 ALA B O 1
ATOM 7430 N N . GLY B 1 335 ? -26.544 71.641 128.936 1.00 129.43 335 GLY B N 1
ATOM 7431 C CA . GLY B 1 335 ? -27.966 71.482 128.815 1.00 131.70 335 GLY B CA 1
ATOM 7432 C C . GLY B 1 335 ? -28.749 72.643 129.396 1.00 132.47 335 GLY B C 1
ATOM 7433 O O . GLY B 1 335 ? -29.786 73.023 128.840 1.00 133.57 335 GLY B O 1
ATOM 7434 N N . ARG B 1 336 ? -28.245 73.248 130.476 1.00 131.71 336 ARG B N 1
ATOM 7435 C CA . ARG B 1 336 ? -28.868 74.423 131.070 1.00 133.31 336 ARG B CA 1
ATOM 7436 C C . ARG B 1 336 ? -28.392 75.706 130.399 1.00 129.00 336 ARG B C 1
ATOM 7437 O O . ARG B 1 336 ? -28.371 76.784 131.009 1.00 129.07 336 ARG B O 1
ATOM 7445 N N . ALA B 1 337 ? -27.993 75.591 129.140 1.00 124.11 337 ALA B N 1
ATOM 7446 C CA . ALA B 1 337 ? -27.661 76.637 128.195 1.00 117.14 337 ALA B CA 1
ATOM 7447 C C . ALA B 1 337 ? -28.450 76.326 126.936 1.00 111.84 337 ALA B C 1
ATOM 7448 O O . ALA B 1 337 ? -28.726 75.155 126.651 1.00 112.42 337 ALA B O 1
ATOM 7450 N N . PRO B 1 338 ? -28.815 77.335 126.153 1.00 106.62 338 PRO B N 1
ATOM 7451 C CA . PRO B 1 338 ? -29.369 77.025 124.833 1.00 101.73 338 PRO B CA 1
ATOM 7452 C C . PRO B 1 338 ? -28.220 76.494 123.990 1.00 93.53 338 PRO B C 1
ATOM 7453 O O . PRO B 1 338 ? -27.173 77.134 123.874 1.00 91.98 338 PRO B O 1
ATOM 7457 N N . ARG B 1 339 ? -28.375 75.274 123.489 1.00 87.61 339 ARG B N 1
ATOM 7458 C CA . ARG B 1 339 ? -27.262 74.656 122.792 1.00 76.84 339 ARG B CA 1
ATOM 7459 C C . ARG B 1 339 ? -27.019 75.366 121.474 1.00 62.72 339 ARG B C 1
ATOM 7460 O O . ARG B 1 339 ? -27.950 75.681 120.730 1.00 61.60 339 ARG B O 1
ATOM 7468 N N . ALA B 1 340 ? -25.753 75.530 121.152 1.00 53.69 340 ALA B N 1
ATOM 7469 C CA . ALA B 1 340 ? -25.344 76.103 119.882 1.00 47.32 340 ALA B CA 1
ATOM 7470 C C . ALA B 1 340 ? -25.629 75.133 118.748 1.00 43.43 340 ALA B C 1
ATOM 7471 O O . ALA B 1 340 ? -25.910 73.961 118.954 1.00 44.78 340 ALA B O 1
ATOM 7473 N N . ARG B 1 341 ? -25.566 75.650 117.530 1.00 42.76 341 ARG B N 1
ATOM 7474 C CA . ARG B 1 341 ? -25.648 74.795 116.359 1.00 39.43 341 ARG B CA 1
ATOM 7475 C C . ARG B 1 341 ? -24.692 73.615 116.500 1.00 41.89 341 ARG B C 1
ATOM 7476 O O . ARG B 1 341 ? -23.540 73.780 116.930 1.00 41.77 341 ARG B O 1
ATOM 7484 N N . LYS B 1 342 ? -25.181 72.420 116.164 1.00 41.53 342 LYS B N 1
ATOM 7485 C CA . LYS B 1 342 ? -24.348 71.226 116.142 1.00 42.94 342 LYS B CA 1
ATOM 7486 C C . LYS B 1 342 ? -23.616 71.106 114.808 1.00 45.89 342 LYS B C 1
ATOM 7487 O O . LYS B 1 342 ? -24.072 71.612 113.781 1.00 44.69 342 LYS B O 1
ATOM 7493 N N . ARG B 1 343 ? -22.464 70.408 114.841 1.00 47.24 343 ARG B N 1
ATOM 7494 C CA . ARG B 1 343 ? -21.694 70.096 113.640 1.00 44.46 343 ARG B CA 1
ATOM 7495 C C . ARG B 1 343 ? -22.587 69.379 112.636 1.00 42.12 343 ARG B C 1
ATOM 7496 O O . ARG B 1 343 ? -23.166 68.351 112.948 1.00 42.95 343 ARG B O 1
ATOM 7504 N N . THR B 1 344 ? -22.669 69.911 111.425 1.00 39.96 344 THR B N 1
ATOM 7505 C CA . THR B 1 344 ? -23.648 69.448 110.456 1.00 42.58 344 THR B CA 1
ATOM 7506 C C . THR B 1 344 ? -23.548 67.938 110.164 1.00 44.75 344 THR B C 1
ATOM 7507 O O . THR B 1 344 ? -22.456 67.399 109.942 1.00 44.79 344 THR B O 1
ATOM 7511 N N . SER B 1 345 ? -24.695 67.254 110.178 1.00 44.33 345 SER B N 1
ATOM 7512 C CA . SER B 1 345 ? -24.774 65.824 109.898 1.00 50.19 345 SER B CA 1
ATOM 7513 C C . SER B 1 345 ? -25.182 65.555 108.442 1.00 51.93 345 SER B C 1
ATOM 7514 O O . SER B 1 345 ? -25.659 66.436 107.714 1.00 45.65 345 SER B O 1
ATOM 7517 N N . GLU B 1 346 ? -25.053 64.284 108.051 1.00 52.01 346 GLU B N 1
ATOM 7518 C CA . GLU B 1 346 ? -25.503 63.871 106.721 1.00 51.31 346 GLU B CA 1
ATOM 7519 C C . GLU B 1 346 ? -26.994 64.049 106.577 1.00 47.09 346 GLU B C 1
ATOM 7520 O O . GLU B 1 346 ? -27.460 64.486 105.529 1.00 47.02 346 GLU B O 1
ATOM 7526 N N . ASP B 1 347 ? -27.758 63.736 107.626 1.00 48.18 347 ASP B N 1
ATOM 7527 C CA . ASP B 1 347 ? -29.187 64.013 107.599 1.00 52.06 347 ASP B CA 1
ATOM 7528 C C . ASP B 1 347 ? -29.449 65.499 107.353 1.00 51.49 347 ASP B C 1
ATOM 7529 O O . ASP B 1 347 ? -30.333 65.857 106.570 1.00 53.08 347 ASP B O 1
ATOM 7534 N N . GLN B 1 348 ? -28.679 66.383 107.993 1.00 49.05 348 GLN B N 1
ATOM 7535 C CA . GLN B 1 348 ? -28.919 67.808 107.801 1.00 48.32 348 GLN B CA 1
ATOM 7536 C C . GLN B 1 348 ? -28.534 68.261 106.397 1.00 47.44 348 GLN B C 1
ATOM 7537 O O . GLN B 1 348 ? -29.248 69.061 105.777 1.00 48.10 348 GLN B O 1
ATOM 7543 N N . LEU B 1 349 ? -27.445 67.740 105.849 1.00 44.35 349 LEU B N 1
ATOM 7544 C CA . LEU B 1 349 ? -27.106 68.126 104.485 1.00 46.82 349 LEU B CA 1
ATOM 7545 C C . LEU B 1 349 ? -28.171 67.680 103.496 1.00 49.72 349 LEU B C 1
ATOM 7546 O O . LEU B 1 349 ? -28.530 68.428 102.574 1.00 52.04 349 LEU B O 1
ATOM 7551 N N . ALA B 1 350 ? -28.659 66.455 103.652 1.00 46.10 350 ALA B N 1
ATOM 7552 C CA . ALA B 1 350 ? -29.694 65.956 102.753 1.00 51.46 350 ALA B CA 1
ATOM 7553 C C . ALA B 1 350 ? -30.986 66.745 102.902 1.00 52.37 350 ALA B C 1
ATOM 7554 O O . ALA B 1 350 ? -31.631 67.079 101.908 1.00 56.39 350 ALA B O 1
ATOM 7556 N N . ARG B 1 351 ? -31.370 67.066 104.137 1.00 50.73 351 ARG B N 1
ATOM 7557 C CA . ARG B 1 351 ? -32.574 67.853 104.347 1.00 53.43 351 ARG B CA 1
ATOM 7558 C C . ARG B 1 351 ? -32.450 69.224 103.684 1.00 53.16 351 ARG B C 1
ATOM 7559 O O . ARG B 1 351 ? -33.418 69.727 103.086 1.00 51.85 351 ARG B O 1
ATOM 7575 N N . LEU B 1 353 ? -30.600 69.965 101.064 1.00 47.99 353 LEU B N 1
ATOM 7576 C CA . LEU B 1 353 ? -30.808 69.833 99.630 1.00 51.98 353 LEU B CA 1
ATOM 7577 C C . LEU B 1 353 ? -32.292 69.840 99.300 1.00 55.54 353 LEU B C 1
ATOM 7578 O O . LEU B 1 353 ? -32.706 70.425 98.291 1.00 55.49 353 LEU B O 1
ATOM 7583 N N . GLN B 1 354 ? -33.110 69.208 100.153 1.00 56.94 354 GLN B N 1
ATOM 7584 C CA . GLN B 1 354 ? -34.543 69.063 99.910 1.00 57.32 354 GLN B CA 1
ATOM 7585 C C . GLN B 1 354 ? -35.320 70.338 100.196 1.00 57.96 354 GLN B C 1
ATOM 7586 O O . GLN B 1 354 ? -36.489 70.426 99.827 1.00 58.48 354 GLN B O 1
ATOM 7592 N N . LEU B 1 355 ? -34.684 71.332 100.822 1.00 56.18 355 LEU B N 1
ATOM 7593 C CA . LEU B 1 355 ? -35.307 72.635 100.950 1.00 54.48 355 LEU B CA 1
ATOM 7594 C C . LEU B 1 355 ? -35.316 73.368 99.614 1.00 57.04 355 LEU B C 1
ATOM 7595 O O . LEU B 1 355 ? -36.232 74.157 99.349 1.00 58.36 355 LEU B O 1
ATOM 7600 N N . VAL B 1 356 ? -34.356 73.065 98.729 1.00 58.89 356 VAL B N 1
ATOM 7601 C CA . VAL B 1 356 ? -34.228 73.832 97.488 1.00 55.21 356 VAL B CA 1
ATOM 7602 C C . VAL B 1 356 ? -35.517 73.828 96.670 1.00 60.60 356 VAL B C 1
ATOM 7603 O O . VAL B 1 356 ? -35.937 74.904 96.218 1.00 60.29 356 VAL B O 1
ATOM 7607 N N . PRO B 1 357 ? -36.167 72.691 96.409 1.00 64.81 357 PRO B N 1
ATOM 7608 C CA . PRO B 1 357 ? -37.412 72.772 95.607 1.00 70.65 357 PRO B CA 1
ATOM 7609 C C . PRO B 1 357 ? -38.492 73.653 96.244 1.00 62.83 357 PRO B C 1
ATOM 7610 O O . PRO B 1 357 ? -39.196 74.344 95.507 1.00 79.80 357 PRO B O 1
ATOM 7614 N N . PHE B 1 358 ? -38.588 73.717 97.577 1.00 61.39 358 PHE B N 1
ATOM 7615 C CA . PHE B 1 358 ? -39.522 74.633 98.222 1.00 65.14 358 PHE B CA 1
ATOM 7616 C C . PHE B 1 358 ? -39.131 76.086 97.975 1.00 64.95 358 PHE B C 1
ATOM 7617 O O . PHE B 1 358 ? -39.979 76.922 97.621 1.00 65.06 358 PHE B O 1
ATOM 7625 N N . LEU B 1 359 ? -37.844 76.394 98.138 1.00 60.68 359 LEU B N 1
ATOM 7626 C CA . LEU B 1 359 ? -37.370 77.768 98.032 1.00 61.17 359 LEU B CA 1
ATOM 7627 C C . LEU B 1 359 ? -37.610 78.332 96.647 1.00 67.40 359 LEU B C 1
ATOM 7628 O O . LEU B 1 359 ? -37.932 79.520 96.488 1.00 71.93 359 LEU B O 1
ATOM 7633 N N . VAL B 1 360 ? -37.494 77.495 95.624 1.00 65.43 360 VAL B N 1
ATOM 7634 C CA . VAL B 1 360 ? -37.624 78.003 94.279 1.00 65.62 360 VAL B CA 1
ATOM 7635 C C . VAL B 1 360 ? -39.027 77.852 93.711 1.00 71.29 360 VAL B C 1
ATOM 7636 O O . VAL B 1 360 ? -39.323 78.476 92.682 1.00 74.76 360 VAL B O 1
ATOM 7640 N N . HIS B 1 361 ? -39.907 77.086 94.366 1.00 71.03 361 HIS B N 1
ATOM 7641 C CA . HIS B 1 361 ? -41.288 76.913 93.922 1.00 73.29 361 HIS B CA 1
ATOM 7642 C C . HIS B 1 361 ? -42.040 78.242 93.913 1.00 76.49 361 HIS B C 1
ATOM 7643 O O . HIS B 1 361 ? -41.704 79.180 94.637 1.00 77.21 361 HIS B O 1
ATOM 7650 N N . HIS B 1 362 ? -43.097 78.321 93.095 1.00 81.59 362 HIS B N 1
ATOM 7651 C CA . HIS B 1 362 ? -43.752 79.616 92.962 1.00 85.44 362 HIS B CA 1
ATOM 7652 C C . HIS B 1 362 ? -44.366 80.088 94.281 1.00 84.50 362 HIS B C 1
ATOM 7653 O O . HIS B 1 362 ? -44.387 81.293 94.549 1.00 82.63 362 HIS B O 1
ATOM 7660 N N . GLN B 1 363 ? -44.777 79.177 95.156 1.00 81.74 363 GLN B N 1
ATOM 7661 C CA . GLN B 1 363 ? -45.333 79.628 96.422 1.00 80.07 363 GLN B CA 1
ATOM 7662 C C . GLN B 1 363 ? -44.309 79.734 97.540 1.00 78.37 363 GLN B C 1
ATOM 7663 O O . GLN B 1 363 ? -44.650 80.243 98.613 1.00 76.02 363 GLN B O 1
ATOM 7669 N N . GLY B 1 364 ? -43.063 79.306 97.317 1.00 77.80 364 GLY B N 1
ATOM 7670 C CA . GLY B 1 364 ? -42.027 79.476 98.310 1.00 66.99 364 GLY B CA 1
ATOM 7671 C C . GLY B 1 364 ? -42.119 78.476 99.448 1.00 65.63 364 GLY B C 1
ATOM 7672 O O . GLY B 1 364 ? -42.820 77.470 99.409 1.00 66.78 364 GLY B O 1
ATOM 7673 N N . LEU B 1 365 ? -41.362 78.763 100.473 1.00 63.23 365 LEU B N 1
ATOM 7674 C CA . LEU B 1 365 ? -41.196 77.860 101.602 1.00 65.02 365 LEU B CA 1
ATOM 7675 C C . LEU B 1 365 ? -41.934 78.456 102.788 1.00 67.34 365 LEU B C 1
ATOM 7676 O O . LEU B 1 365 ? -41.495 79.467 103.346 1.00 70.65 365 LEU B O 1
ATOM 7681 N N . HIS B 1 366 ? -43.034 77.831 103.193 1.00 67.40 366 HIS B N 1
ATOM 7682 C CA . HIS B 1 366 ? -43.752 78.270 104.385 1.00 68.29 366 HIS B CA 1
ATOM 7683 C C . HIS B 1 366 ? -43.185 77.516 105.571 1.00 65.42 366 HIS B C 1
ATOM 7684 O O . HIS B 1 366 ? -43.318 76.297 105.672 1.00 67.57 366 HIS B O 1
ATOM 7691 N N . ILE B 1 367 ? -42.541 78.245 106.462 1.00 63.41 367 ILE B N 1
ATOM 7692 C CA . ILE B 1 367 ? -41.616 77.608 107.387 1.00 60.17 367 ILE B CA 1
ATOM 7693 C C . ILE B 1 367 ? -42.357 76.608 108.266 1.00 63.35 367 ILE B C 1
ATOM 7694 O O . ILE B 1 367 ? -41.975 75.432 108.357 1.00 61.62 367 ILE B O 1
ATOM 7699 N N . GLN B 1 368 ? -43.459 77.051 108.883 1.00 63.58 368 GLN B N 1
ATOM 7700 C CA . GLN B 1 368 ? -44.141 76.190 109.838 1.00 69.99 368 GLN B CA 1
ATOM 7701 C C . GLN B 1 368 ? -44.601 74.920 109.168 1.00 66.26 368 GLN B C 1
ATOM 7702 O O . GLN B 1 368 ? -44.348 73.823 109.669 1.00 66.97 368 GLN B O 1
ATOM 7708 N N . GLU B 1 369 ? -45.181 75.050 107.989 1.00 66.54 369 GLU B N 1
ATOM 7709 C CA . GLU B 1 369 ? -45.684 73.892 107.264 1.00 69.34 369 GLU B CA 1
ATOM 7710 C C . GLU B 1 369 ? -44.561 72.957 106.831 1.00 66.37 369 GLU B C 1
ATOM 7711 O O . GLU B 1 369 ? -44.719 71.729 106.867 1.00 68.70 369 GLU B O 1
ATOM 7717 N N . VAL B 1 370 ? -43.414 73.506 106.435 1.00 62.01 370 VAL B N 1
ATOM 7718 C CA . VAL B 1 370 ? -42.334 72.638 105.975 1.00 60.25 370 VAL B CA 1
ATOM 7719 C C . VAL B 1 370 ? -41.571 72.026 107.157 1.00 60.95 370 VAL B C 1
ATOM 7720 O O . VAL B 1 370 ? -41.083 70.896 107.060 1.00 63.70 370 VAL B O 1
ATOM 7724 N N . ALA B 1 371 ? -41.421 72.753 108.270 1.00 61.55 371 ALA B N 1
ATOM 7725 C CA . ALA B 1 371 ? -40.840 72.160 109.474 1.00 63.22 371 ALA B CA 1
ATOM 7726 C C . ALA B 1 371 ? -41.677 70.968 109.947 1.00 66.55 371 ALA B C 1
ATOM 7727 O O . ALA B 1 371 ? -41.126 69.945 110.371 1.00 69.66 371 ALA B O 1
ATOM 7729 N N . ASP B 1 372 ? -43.010 71.115 109.944 1.00 64.63 372 ASP B N 1
ATOM 7730 C CA . ASP B 1 372 ? -43.892 70.000 110.283 1.00 67.78 372 ASP B CA 1
ATOM 7731 C C . ASP B 1 372 ? -43.677 68.814 109.346 1.00 71.60 372 ASP B C 1
ATOM 7732 O O . ASP B 1 372 ? -43.623 67.663 109.795 1.00 72.98 372 ASP B O 1
ATOM 7737 N N . HIS B 1 373 ? -43.562 69.074 108.039 1.00 72.22 373 HIS B N 1
ATOM 7738 C CA . HIS B 1 373 ? -43.346 67.994 107.077 1.00 71.11 373 HIS B CA 1
ATOM 7739 C C . HIS B 1 373 ? -42.062 67.218 107.372 1.00 67.67 373 HIS B C 1
ATOM 7740 O O . HIS B 1 373 ? -42.049 65.991 107.284 1.00 67.57 373 HIS B O 1
ATOM 7747 N N . PHE B 1 374 ? -40.968 67.909 107.722 1.00 65.65 374 PHE B N 1
ATOM 7748 C CA . PHE B 1 374 ? -39.718 67.230 108.079 1.00 65.78 374 PHE B CA 1
ATOM 7749 C C . PHE B 1 374 ? -39.662 66.759 109.531 1.00 67.52 374 PHE B C 1
ATOM 7750 O O . PHE B 1 374 ? -38.699 66.086 109.911 1.00 66.57 374 PHE B O 1
ATOM 7758 N N . GLY B 1 375 ? -40.662 67.071 110.343 1.00 70.31 375 GLY B N 1
ATOM 7759 C CA . GLY B 1 375 ? -40.686 66.563 111.696 1.00 66.96 375 GLY B CA 1
ATOM 7760 C C . GLY B 1 375 ? -39.702 67.242 112.601 1.00 63.23 375 GLY B C 1
ATOM 7761 O O . GLY B 1 375 ? -39.248 66.638 113.570 1.00 60.56 375 GLY B O 1
ATOM 7762 N N . ILE B 1 376 ? -39.329 68.479 112.296 1.00 62.09 376 ILE B N 1
ATOM 7763 C CA . ILE B 1 376 ? -38.426 69.228 113.154 1.00 58.45 376 ILE B CA 1
ATOM 7764 C C . ILE B 1 376 ? -39.123 70.521 113.558 1.00 56.70 376 ILE B C 1
ATOM 7765 O O . ILE B 1 376 ? -40.062 70.978 112.915 1.00 61.07 376 ILE B O 1
ATOM 7770 N N . SER B 1 377 ? -38.587 71.165 114.576 1.00 57.08 377 SER B N 1
ATOM 7771 C CA . SER B 1 377 ? -39.189 72.406 115.024 1.00 61.00 377 SER B CA 1
ATOM 7772 C C . SER B 1 377 ? -39.010 73.521 113.994 1.00 59.41 377 SER B C 1
ATOM 7773 O O . SER B 1 377 ? -38.148 73.474 113.108 1.00 56.76 377 SER B O 1
ATOM 7776 N N . ARG B 1 378 ? -39.841 74.548 114.158 1.00 62.34 378 ARG B N 1
ATOM 7777 C CA . ARG B 1 378 ? -39.736 75.774 113.374 1.00 58.39 378 ARG B CA 1
ATOM 7778 C C . ARG B 1 378 ? -38.335 76.374 113.455 1.00 54.20 378 ARG B C 1
ATOM 7779 O O . ARG B 1 378 ? -37.757 76.756 112.437 1.00 56.72 378 ARG B O 1
ATOM 7787 N N . LYS B 1 379 ? -37.777 76.482 114.664 1.00 53.12 379 LYS B N 1
ATOM 7788 C CA . LYS B 1 379 ? -36.472 77.124 114.785 1.00 55.63 379 LYS B CA 1
ATOM 7789 C C . LYS B 1 379 ? -35.363 76.271 114.180 1.00 56.26 379 LYS B C 1
ATOM 7790 O O . LYS B 1 379 ? -34.366 76.823 113.702 1.00 51.35 379 LYS B O 1
ATOM 7796 N N . ALA B 1 380 ? -35.477 74.938 114.246 1.00 56.31 380 ALA B N 1
ATOM 7797 C CA . ALA B 1 380 ? -34.474 74.096 113.594 1.00 55.50 380 ALA B CA 1
ATOM 7798 C C . ALA B 1 380 ? -34.489 74.305 112.087 1.00 56.21 380 ALA B C 1
ATOM 7799 O O . ALA B 1 380 ? -33.430 74.376 111.453 1.00 57.74 380 ALA B O 1
ATOM 7801 N N . LEU B 1 381 ? -35.680 74.410 111.484 1.00 57.95 381 LEU B N 1
ATOM 7802 C CA . LEU B 1 381 ? -35.723 74.675 110.045 1.00 54.92 381 LEU B CA 1
ATOM 7803 C C . LEU B 1 381 ? -35.134 76.051 109.752 1.00 49.12 381 LEU B C 1
ATOM 7804 O O . LEU B 1 381 ? -34.407 76.235 108.763 1.00 46.58 381 LEU B O 1
ATOM 7809 N N . ILE B 1 382 ? -35.432 77.036 110.607 1.00 50.01 382 ILE B N 1
ATOM 7810 C CA . ILE B 1 382 ? -34.815 78.350 110.427 1.00 49.44 382 ILE B CA 1
ATOM 7811 C C . ILE B 1 382 ? -33.308 78.235 110.471 1.00 44.96 382 ILE B C 1
ATOM 7812 O O . ILE B 1 382 ? -32.596 78.843 109.660 1.00 46.77 382 ILE B O 1
ATOM 7817 N N . ASP B 1 383 ? -32.781 77.431 111.383 1.00 44.75 383 ASP B N 1
ATOM 7818 C CA . ASP B 1 383 ? -31.330 77.330 111.391 1.00 48.97 383 ASP B CA 1
ATOM 7819 C C . ASP B 1 383 ? -30.797 76.666 110.115 1.00 51.36 383 ASP B C 1
ATOM 7820 O O . ASP B 1 383 ? -29.774 77.117 109.575 1.00 52.23 383 ASP B O 1
ATOM 7825 N N . ASP B 1 384 ? -31.487 75.623 109.605 1.00 48.89 384 ASP B N 1
ATOM 7826 C CA . ASP B 1 384 ? -31.092 75.009 108.332 1.00 48.47 384 ASP B CA 1
ATOM 7827 C C . ASP B 1 384 ? -31.008 76.057 107.224 1.00 45.91 384 ASP B C 1
ATOM 7828 O O . ASP B 1 384 ? -30.080 76.041 106.405 1.00 42.40 384 ASP B O 1
ATOM 7833 N N . LEU B 1 385 ? -31.977 76.981 107.183 1.00 44.32 385 LEU B N 1
ATOM 7834 C CA . LEU B 1 385 ? -31.978 77.982 106.126 1.00 45.16 385 LEU B CA 1
ATOM 7835 C C . LEU B 1 385 ? -30.875 79.005 106.335 1.00 47.14 385 LEU B C 1
ATOM 7836 O O . LEU B 1 385 ? -30.282 79.493 105.365 1.00 48.23 385 LEU B O 1
ATOM 7841 N N . LYS B 1 386 ? -30.595 79.367 107.590 1.00 47.21 386 LYS B N 1
ATOM 7842 C CA . LYS B 1 386 ? -29.511 80.315 107.822 1.00 46.01 386 LYS B CA 1
ATOM 7843 C C . LYS B 1 386 ? -28.186 79.746 107.335 1.00 47.41 386 LYS B C 1
ATOM 7844 O O . LYS B 1 386 ? -27.377 80.465 106.724 1.00 48.52 386 LYS B O 1
ATOM 7850 N N . ILE B 1 387 ? -27.955 78.450 107.568 1.00 47.10 387 ILE B N 1
ATOM 7851 C CA . ILE B 1 387 ? -26.748 77.791 107.060 1.00 45.49 387 ILE B CA 1
ATOM 7852 C C . ILE B 1 387 ? -26.712 77.824 105.533 1.00 45.87 387 ILE B C 1
ATOM 7853 O O . ILE B 1 387 ? -25.667 78.098 104.923 1.00 46.23 387 ILE B O 1
ATOM 7858 N N . LEU B 1 388 ? -27.846 77.550 104.895 1.00 44.09 388 LEU B N 1
ATOM 7859 C CA . LEU B 1 388 ? -27.860 77.369 103.442 1.00 48.58 388 LEU B CA 1
ATOM 7860 C C . LEU B 1 388 ? -27.736 78.698 102.685 1.00 52.10 388 LEU B C 1
ATOM 7861 O O . LEU B 1 388 ? -26.969 78.779 101.716 1.00 55.41 388 LEU B O 1
ATOM 7866 N N . ILE B 1 389 ? -28.518 79.723 103.068 1.00 48.55 389 ILE B N 1
ATOM 7867 C CA . ILE B 1 389 ? -28.666 80.953 102.287 1.00 45.99 389 ILE B CA 1
ATOM 7868 C C . ILE B 1 389 ? -28.299 82.222 103.049 1.00 47.09 389 ILE B C 1
ATOM 7869 O O . ILE B 1 389 ? -28.433 83.307 102.487 1.00 51.54 389 ILE B O 1
ATOM 7874 N N . CYS B 1 390 ? -27.913 82.146 104.319 1.00 46.27 390 CYS B N 1
ATOM 7875 C CA . CYS B 1 390 ? -27.492 83.335 105.058 1.00 48.21 390 CYS B CA 1
ATOM 7876 C C . CYS B 1 390 ? -26.036 83.195 105.458 1.00 50.44 390 CYS B C 1
ATOM 7877 O O . CYS B 1 390 ? -25.604 83.750 106.477 1.00 51.70 390 CYS B O 1
ATOM 7880 N N . SER B 1 391 ? -25.290 82.380 104.717 1.00 50.71 391 SER B N 1
ATOM 7881 C CA . SER B 1 391 ? -23.910 82.107 105.057 1.00 54.11 391 SER B CA 1
ATOM 7882 C C . SER B 1 391 ? -22.957 82.754 104.075 1.00 56.94 391 SER B C 1
ATOM 7883 O O . SER B 1 391 ? -21.743 82.619 104.236 1.00 58.05 391 SER B O 1
ATOM 7886 N N . GLY B 1 392 ? -23.478 83.574 103.168 1.00 59.79 392 GLY B N 1
ATOM 7887 C CA . GLY B 1 392 ? -22.668 84.251 102.182 1.00 68.55 392 GLY B CA 1
ATOM 7888 C C . GLY B 1 392 ? -22.421 83.429 100.929 1.00 69.83 392 GLY B C 1
ATOM 7889 O O . GLY B 1 392 ? -22.858 82.286 100.768 1.00 63.75 392 GLY B O 1
ATOM 7890 N N . LEU B 1 393 ? -21.666 84.036 100.036 1.00 76.97 393 LEU B N 1
ATOM 7891 C CA . LEU B 1 393 ? -21.410 83.457 98.736 1.00 81.28 393 LEU B CA 1
ATOM 7892 C C . LEU B 1 393 ? -19.989 82.924 98.622 1.00 93.14 393 LEU B C 1
ATOM 7893 O O . LEU B 1 393 ? -19.057 83.447 99.255 1.00 93.19 393 LEU B O 1
ATOM 7898 N N . PRO B 1 394 ? -19.795 81.896 97.793 1.00 104.56 394 PRO B N 1
ATOM 7899 C CA . PRO B 1 394 ? -18.442 81.378 97.557 1.00 107.27 394 PRO B CA 1
ATOM 7900 C C . PRO B 1 394 ? -17.532 82.414 96.930 1.00 107.94 394 PRO B C 1
ATOM 7901 O O . PRO B 1 394 ? -17.953 83.478 96.466 1.00 111.10 394 PRO B O 1
ATOM 7905 N N . GLU B 1 395 ? -16.247 82.093 96.937 1.00 108.37 395 GLU B N 1
ATOM 7906 C CA . GLU B 1 395 ? -15.302 82.923 96.220 1.00 102.02 395 GLU B CA 1
ATOM 7907 C C . GLU B 1 395 ? -15.468 82.644 94.733 1.00 100.14 395 GLU B C 1
ATOM 7908 O O . GLU B 1 395 ? -15.825 81.531 94.342 1.00 92.89 395 GLU B O 1
ATOM 7914 N N . GLY B 1 396 ? -15.258 83.671 93.904 1.00 108.31 396 GLY B N 1
ATOM 7915 C CA . GLY B 1 396 ? -15.395 83.511 92.463 1.00 113.41 396 GLY B CA 1
ATOM 7916 C C . GLY B 1 396 ? -16.803 83.405 91.917 1.00 115.72 396 GLY B C 1
ATOM 7917 O O . GLY B 1 396 ? -16.970 83.354 90.690 1.00 118.50 396 GLY B O 1
ATOM 7918 N N . TYR B 1 397 ? -17.801 83.360 92.760 1.00 117.72 397 TYR B N 1
ATOM 7919 C CA . TYR B 1 397 ? -19.217 83.317 92.420 1.00 113.94 397 TYR B CA 1
ATOM 7920 C C . TYR B 1 397 ? -19.828 84.710 92.383 1.00 113.56 397 TYR B C 1
ATOM 7921 O O . TYR B 1 397 ? -19.617 85.502 93.312 1.00 114.85 397 TYR B O 1
ATOM 7930 N N . PRO B 1 398 ? -20.584 85.035 91.337 1.00 114.97 398 PRO B N 1
ATOM 7931 C CA . PRO B 1 398 ? -21.089 86.399 91.193 1.00 117.64 398 PRO B CA 1
ATOM 7932 C C . PRO B 1 398 ? -22.215 86.649 92.178 1.00 114.81 398 PRO B C 1
ATOM 7933 O O . PRO B 1 398 ? -22.926 85.735 92.604 1.00 108.69 398 PRO B O 1
ATOM 7937 N N . ASP B 1 399 ? -22.355 87.912 92.550 1.00 116.27 399 ASP B N 1
ATOM 7938 C CA . ASP B 1 399 ? -23.248 88.324 93.615 1.00 115.13 399 ASP B CA 1
ATOM 7939 C C . ASP B 1 399 ? -24.686 88.566 93.169 1.00 117.73 399 ASP B C 1
ATOM 7940 O O . ASP B 1 399 ? -25.554 88.723 94.034 1.00 118.35 399 ASP B O 1
ATOM 7945 N N . ASP B 1 400 ? -24.973 88.584 91.865 1.00 119.39 400 ASP B N 1
ATOM 7946 C CA . ASP B 1 400 ? -26.300 88.945 91.367 1.00 121.00 400 ASP B CA 1
ATOM 7947 C C . ASP B 1 400 ? -27.048 87.764 90.750 1.00 115.25 400 ASP B C 1
ATOM 7948 O O . ASP B 1 400 ? -27.752 87.910 89.751 1.00 119.89 400 ASP B O 1
ATOM 7953 N N . LEU B 1 401 ? -26.930 86.582 91.343 1.00 106.08 401 LEU B N 1
ATOM 7954 C CA . LEU B 1 401 ? -27.612 85.411 90.810 1.00 102.20 401 LEU B CA 1
ATOM 7955 C C . LEU B 1 401 ? -28.838 85.045 91.643 1.00 97.95 401 LEU B C 1
ATOM 7956 O O . LEU B 1 401 ? -29.853 84.605 91.090 1.00 101.20 401 LEU B O 1
ATOM 7961 N N . LEU B 1 402 ? -28.786 85.225 92.958 1.00 89.32 402 LEU B N 1
ATOM 7962 C CA . LEU B 1 402 ? -29.871 84.831 93.843 1.00 81.71 402 LEU B CA 1
ATOM 7963 C C . LEU B 1 402 ? -30.487 86.086 94.450 1.00 79.57 402 LEU B C 1
ATOM 7964 O O . LEU B 1 402 ? -29.784 86.906 95.046 1.00 80.79 402 LEU B O 1
ATOM 7969 N N . ASP B 1 403 ? -31.786 86.257 94.241 1.00 78.28 403 ASP B N 1
ATOM 7970 C CA . ASP B 1 403 ? -32.612 87.225 94.958 1.00 76.30 403 ASP B CA 1
ATOM 7971 C C . ASP B 1 403 ? -33.424 86.455 95.996 1.00 72.34 403 ASP B C 1
ATOM 7972 O O . ASP B 1 403 ? -34.173 85.540 95.633 1.00 74.30 403 ASP B O 1
ATOM 7977 N N . ILE B 1 404 ? -33.251 86.786 97.280 1.00 66.49 404 ILE B N 1
ATOM 7978 C CA . ILE B 1 404 ? -33.888 86.062 98.377 1.00 61.98 404 ILE B CA 1
ATOM 7979 C C . ILE B 1 404 ? -34.838 87.006 99.102 1.00 67.11 404 ILE B C 1
ATOM 7980 O O . ILE B 1 404 ? -34.476 88.146 99.420 1.00 73.49 404 ILE B O 1
ATOM 7985 N N . GLN B 1 405 ? -36.055 86.544 99.337 1.00 63.49 405 GLN B N 1
ATOM 7986 C CA . GLN B 1 405 ? -37.024 87.230 100.171 1.00 64.06 405 GLN B CA 1
ATOM 7987 C C . GLN B 1 405 ? -37.373 86.355 101.357 1.00 61.98 405 GLN B C 1
ATOM 7988 O O . GLN B 1 405 ? -37.549 85.146 101.212 1.00 66.63 405 GLN B O 1
ATOM 7994 N N . TRP B 1 406 ? -37.417 86.958 102.537 1.00 58.41 406 TRP B N 1
ATOM 7995 C CA . TRP B 1 406 ? -37.785 86.264 103.765 1.00 55.06 406 TRP B CA 1
ATOM 7996 C C . TRP B 1 406 ? -38.803 87.135 104.499 1.00 61.13 406 TRP B C 1
ATOM 7997 O O . TRP B 1 406 ? -38.430 88.129 105.130 1.00 63.50 406 TRP B O 1
ATOM 8008 N N . GLU B 1 407 ? -40.092 86.814 104.353 1.00 62.96 407 GLU B N 1
ATOM 8009 C CA . GLU B 1 407 ? -41.140 87.472 105.119 1.00 65.39 407 GLU B CA 1
ATOM 8010 C C . GLU B 1 407 ? -41.500 86.576 106.306 1.00 64.49 407 GLU B C 1
ATOM 8011 O O . GLU B 1 407 ? -40.962 85.477 106.473 1.00 64.29 407 GLU B O 1
ATOM 8017 N N . ASN B 1 408 ? -42.445 87.019 107.118 1.00 67.31 408 ASN B N 1
ATOM 8018 C CA . ASN B 1 408 ? -42.857 86.216 108.270 1.00 69.37 408 ASN B CA 1
ATOM 8019 C C . ASN B 1 408 ? -43.269 84.807 107.843 1.00 63.76 408 ASN B C 1
ATOM 8020 O O . ASN B 1 408 ? -44.192 84.643 107.044 1.00 62.39 408 ASN B O 1
ATOM 8025 N N . ASP B 1 409 ? -42.551 83.789 108.320 1.00 59.68 409 ASP B N 1
ATOM 8026 C CA . ASP B 1 409 ? -42.952 82.415 108.034 1.00 65.07 409 ASP B CA 1
ATOM 8027 C C . ASP B 1 409 ? -42.873 82.057 106.533 1.00 66.59 409 ASP B C 1
ATOM 8028 O O . ASP B 1 409 ? -43.450 81.048 106.108 1.00 67.92 409 ASP B O 1
ATOM 8033 N N . HIS B 1 410 ? -42.121 82.816 105.712 1.00 64.74 410 HIS B N 1
ATOM 8034 C CA . HIS B 1 410 ? -42.197 82.656 104.252 1.00 64.51 410 HIS B CA 1
ATOM 8035 C C . HIS B 1 410 ? -40.901 83.069 103.568 1.00 60.13 410 HIS B C 1
ATOM 8036 O O . HIS B 1 410 ? -40.616 84.261 103.481 1.00 61.16 410 HIS B O 1
ATOM 8043 N N . VAL B 1 411 ? -40.178 82.111 102.993 1.00 59.94 411 VAL B N 1
ATOM 8044 C CA . VAL B 1 411 ? -38.880 82.337 102.360 1.00 59.60 411 VAL B CA 1
ATOM 8045 C C . VAL B 1 411 ? -38.950 81.873 100.915 1.00 63.70 411 VAL B C 1
ATOM 8046 O O . VAL B 1 411 ? -39.342 80.734 100.656 1.00 64.87 411 VAL B O 1
ATOM 8050 N N . TYR B 1 412 ? -38.519 82.715 99.980 1.00 63.67 412 TYR B N 1
ATOM 8051 C CA . TYR B 1 412 ? -38.544 82.287 98.589 1.00 68.20 412 TYR B CA 1
ATOM 8052 C C . TYR B 1 412 ? -37.402 82.938 97.837 1.00 70.88 412 TYR B C 1
ATOM 8053 O O . TYR B 1 412 ? -37.001 84.066 98.135 1.00 70.26 412 TYR B O 1
ATOM 8062 N N . ILE B 1 413 ? -36.835 82.176 96.921 1.00 73.31 413 ILE B N 1
ATOM 8063 C CA . ILE B 1 413 ? -35.767 82.636 96.054 1.00 77.61 413 ILE B CA 1
ATOM 8064 C C . ILE B 1 413 ? -36.429 82.985 94.739 1.00 91.50 413 ILE B C 1
ATOM 8065 O O . ILE B 1 413 ? -36.849 82.097 93.991 1.00 87.67 413 ILE B O 1
ATOM 8070 N N . SER B 1 414 ? -36.552 84.274 94.466 1.00 111.90 414 SER B N 1
ATOM 8071 C CA . SER B 1 414 ? -37.356 84.681 93.334 1.00 127.30 414 SER B CA 1
ATOM 8072 C C . SER B 1 414 ? -36.718 84.159 92.068 1.00 144.01 414 SER B C 1
ATOM 8073 O O . SER B 1 414 ? -35.510 84.290 91.864 1.00 137.81 414 SER B O 1
ATOM 8076 N N . GLU B 1 415 ? -37.543 83.558 91.222 1.00 166.65 415 GLU B N 1
ATOM 8077 C CA . GLU B 1 415 ? -37.077 83.050 89.943 1.00 177.57 415 GLU B CA 1
ATOM 8078 C C . GLU B 1 415 ? -37.281 84.198 88.976 1.00 187.22 415 GLU B C 1
ATOM 8079 O O . GLU B 1 415 ? -38.329 84.325 88.342 1.00 194.94 415 GLU B O 1
ATOM 8085 N N . HIS B 1 416 ? -36.271 85.053 88.850 1.00 187.05 416 HIS B N 1
ATOM 8086 C CA . HIS B 1 416 ? -36.285 85.972 87.725 1.00 190.96 416 HIS B CA 1
ATOM 8087 C C . HIS B 1 416 ? -35.821 85.151 86.537 1.00 191.24 416 HIS B C 1
ATOM 8088 O O . HIS B 1 416 ? -34.622 84.902 86.388 1.00 188.22 416 HIS B O 1
ATOM 8095 N N . LEU B 1 417 ? -36.758 84.653 85.725 1.00 193.88 417 LEU B N 1
ATOM 8096 C CA . LEU B 1 417 ? -36.323 83.808 84.621 1.00 192.98 417 LEU B CA 1
ATOM 8097 C C . LEU B 1 417 ? -35.376 84.626 83.757 1.00 192.19 417 LEU B C 1
ATOM 8098 O O . LEU B 1 417 ? -34.320 84.139 83.333 1.00 189.77 417 LEU B O 1
ATOM 8103 N N . ASP B 1 418 ? -35.744 85.894 83.528 1.00 193.24 418 ASP B N 1
ATOM 8104 C CA . ASP B 1 418 ? -34.904 86.921 82.912 1.00 189.51 418 ASP B CA 1
ATOM 8105 C C . ASP B 1 418 ? -34.096 86.367 81.750 1.00 186.56 418 ASP B C 1
ATOM 8106 O O . ASP B 1 418 ? -32.874 86.533 81.673 1.00 184.57 418 ASP B O 1
ATOM 8111 N N . LEU B 1 419 ? -34.798 85.663 80.858 1.00 186.97 419 LEU B N 1
ATOM 8112 C CA . LEU B 1 419 ? -34.175 85.060 79.690 1.00 184.79 419 LEU B CA 1
ATOM 8113 C C . LEU B 1 419 ? -33.219 84.013 80.247 1.00 179.11 419 LEU B C 1
ATOM 8114 O O . LEU B 1 419 ? -33.661 83.004 80.809 1.00 176.51 419 LEU B O 1
ATOM 8119 N N . ASN B 1 420 ? -31.917 84.259 80.143 1.00 176.52 420 ASN B N 1
ATOM 8120 C CA . ASN B 1 420 ? -30.944 83.427 80.838 1.00 168.95 420 ASN B CA 1
ATOM 8121 C C . ASN B 1 420 ? -29.618 84.166 80.869 1.00 165.25 420 ASN B C 1
ATOM 8122 O O . ASN B 1 420 ? -29.173 84.686 79.838 1.00 170.77 420 ASN B O 1
ATOM 8127 N N . ARG B 1 421 ? -29.011 84.248 82.052 1.00 156.73 421 ARG B N 1
ATOM 8128 C CA . ARG B 1 421 ? -27.721 84.902 82.187 1.00 149.48 421 ARG B CA 1
ATOM 8129 C C . ARG B 1 421 ? -26.694 83.873 82.634 1.00 136.13 421 ARG B C 1
ATOM 8130 O O . ARG B 1 421 ? -26.848 83.267 83.709 1.00 129.85 421 ARG B O 1
ATOM 8138 N N . PRO B 1 422 ? -25.674 83.626 81.823 1.00 129.54 422 PRO B N 1
ATOM 8139 C CA . PRO B 1 422 ? -24.612 82.692 82.189 1.00 118.32 422 PRO B CA 1
ATOM 8140 C C . PRO B 1 422 ? -23.625 83.296 83.175 1.00 107.92 422 PRO B C 1
ATOM 8141 O O . PRO B 1 422 ? -23.549 84.509 83.370 1.00 110.75 422 PRO B O 1
ATOM 8145 N N . VAL B 1 423 ? -22.896 82.406 83.833 1.00 96.17 423 VAL B N 1
ATOM 8146 C CA . VAL B 1 423 ? -21.835 82.766 84.762 1.00 88.01 423 VAL B CA 1
ATOM 8147 C C . VAL B 1 423 ? -20.621 81.957 84.321 1.00 83.61 423 VAL B C 1
ATOM 8148 O O . VAL B 1 423 ? -20.755 80.803 83.897 1.00 81.26 423 VAL B O 1
ATOM 8152 N N . ARG B 1 424 ? -19.440 82.564 84.408 1.00 81.37 424 ARG B N 1
ATOM 8153 C CA . ARG B 1 424 ? -18.202 81.925 83.985 1.00 81.59 424 ARG B CA 1
ATOM 8154 C C . ARG B 1 424 ? -17.441 81.379 85.185 1.00 80.33 424 ARG B C 1
ATOM 8155 O O . ARG B 1 424 ? -17.376 82.008 86.243 1.00 83.36 424 ARG B O 1
ATOM 8163 N N . PHE B 1 425 ? -16.922 80.171 85.037 1.00 76.97 425 PHE B N 1
ATOM 8164 C CA . PHE B 1 425 ? -16.069 79.570 86.045 1.00 72.75 425 PHE B CA 1
ATOM 8165 C C . PHE B 1 425 ? -14.699 79.278 85.441 1.00 72.11 425 PHE B C 1
ATOM 8166 O O . PHE B 1 425 ? -14.602 78.826 84.298 1.00 75.69 425 PHE B O 1
ATOM 8174 N N . SER B 1 426 ? -13.641 79.566 86.194 1.00 68.53 426 SER B N 1
ATOM 8175 C CA . SER B 1 426 ? -12.330 79.051 85.829 1.00 71.03 426 SER B CA 1
ATOM 8176 C C . SER B 1 426 ? -12.251 77.552 86.111 1.00 71.78 426 SER B C 1
ATOM 8177 O O . SER B 1 426 ? -13.144 76.945 86.728 1.00 72.00 426 SER B O 1
ATOM 8180 N N . GLU B 1 427 ? -11.164 76.956 85.630 1.00 70.67 427 GLU B N 1
ATOM 8181 C CA . GLU B 1 427 ? -10.894 75.555 85.902 1.00 71.33 427 GLU B CA 1
ATOM 8182 C C . GLU B 1 427 ? -10.873 75.301 87.395 1.00 68.79 427 GLU B C 1
ATOM 8183 O O . GLU B 1 427 ? -11.509 74.364 87.893 1.00 65.15 427 GLU B O 1
ATOM 8189 N N . GLU B 1 428 ? -10.187 76.175 88.128 1.00 70.58 428 GLU B N 1
ATOM 8190 C CA . GLU B 1 428 ? -10.028 76.018 89.564 1.00 72.26 428 GLU B CA 1
ATOM 8191 C C . GLU B 1 428 ? -11.352 76.236 90.283 1.00 70.17 428 GLU B C 1
ATOM 8192 O O . GLU B 1 428 ? -11.716 75.457 91.171 1.00 71.39 428 GLU B O 1
ATOM 8198 N N . GLU B 1 429 ? -12.101 77.271 89.893 1.00 65.96 429 GLU B N 1
ATOM 8199 C CA . GLU B 1 429 ? -13.391 77.518 90.526 1.00 62.05 429 GLU B CA 1
ATOM 8200 C C . GLU B 1 429 ? -14.349 76.354 90.306 1.00 60.35 429 GLU B C 1
ATOM 8201 O O . GLU B 1 429 ? -15.112 75.992 91.208 1.00 57.30 429 GLU B O 1
ATOM 8207 N N . ALA B 1 430 ? -14.366 75.788 89.098 1.00 60.53 430 ALA B N 1
ATOM 8208 C CA . ALA B 1 430 ? -15.217 74.627 88.859 1.00 60.65 430 ALA B CA 1
ATOM 8209 C C . ALA B 1 430 ? -14.766 73.418 89.680 1.00 61.35 430 ALA B C 1
ATOM 8210 O O . ALA B 1 430 ? -15.593 72.720 90.272 1.00 63.17 430 ALA B O 1
ATOM 8212 N N . ALA B 1 431 ? -13.460 73.170 89.739 1.00 62.70 431 ALA B N 1
ATOM 8213 C CA . ALA B 1 431 ? -12.952 72.027 90.486 1.00 62.42 431 ALA B CA 1
ATOM 8214 C C . ALA B 1 431 ? -13.275 72.152 91.955 1.00 61.32 431 ALA B C 1
ATOM 8215 O O . ALA B 1 431 ? -13.697 71.177 92.588 1.00 59.36 431 ALA B O 1
ATOM 8217 N N . ALA B 1 432 ? -13.095 73.351 92.514 1.00 59.74 432 ALA B N 1
ATOM 8218 C CA . ALA B 1 432 ? -13.396 73.556 93.927 1.00 61.86 432 ALA B CA 1
ATOM 8219 C C . ALA B 1 432 ? -14.849 73.218 94.216 1.00 61.53 432 ALA B C 1
ATOM 8220 O O . ALA B 1 432 ? -15.151 72.514 95.187 1.00 63.15 432 ALA B O 1
ATOM 8222 N N . LEU B 1 433 ? -15.762 73.719 93.383 1.00 58.61 433 LEU B N 1
ATOM 8223 C CA . LEU B 1 433 ? -17.179 73.445 93.586 1.00 59.45 433 LEU B CA 1
ATOM 8224 C C . LEU B 1 433 ? -17.488 71.956 93.383 1.00 60.74 433 LEU B C 1
ATOM 8225 O O . LEU B 1 433 ? -18.301 71.371 94.113 1.00 58.88 433 LEU B O 1
ATOM 8230 N N . LEU B 1 434 ? -16.840 71.324 92.401 1.00 59.74 434 LEU B N 1
ATOM 8231 C CA . LEU B 1 434 ? -17.033 69.894 92.172 1.00 58.20 434 LEU B CA 1
ATOM 8232 C C . LEU B 1 434 ? -16.632 69.059 93.382 1.00 62.46 434 LEU B C 1
ATOM 8233 O O . LEU B 1 434 ? -17.233 68.007 93.628 1.00 65.26 434 LEU B O 1
ATOM 8238 N N . THR B 1 435 ? -15.642 69.515 94.160 1.00 62.32 435 THR B N 1
ATOM 8239 C CA . THR B 1 435 ? -15.274 68.798 95.376 1.00 65.10 435 THR B CA 1
ATOM 8240 C C . THR B 1 435 ? -16.436 68.772 96.365 1.00 61.67 435 THR B C 1
ATOM 8241 O O . THR B 1 435 ? -16.741 67.725 96.948 1.00 62.20 435 THR B O 1
ATOM 8245 N N . GLY B 1 436 ? -17.101 69.912 96.564 1.00 56.85 436 GLY B N 1
ATOM 8246 C CA . GLY B 1 436 ? -18.277 69.930 97.420 1.00 51.88 436 GLY B CA 1
ATOM 8247 C C . GLY B 1 436 ? -19.447 69.166 96.819 1.00 54.33 436 GLY B C 1
ATOM 8248 O O . GLY B 1 436 ? -20.206 68.501 97.530 1.00 59.32 436 GLY B O 1
ATOM 8249 N N . LEU B 1 437 ? -19.616 69.246 95.507 1.00 49.42 437 LEU B N 1
ATOM 8250 C CA . LEU B 1 437 ? -20.698 68.492 94.898 1.00 52.91 437 LEU B CA 1
ATOM 8251 C C . LEU B 1 437 ? -20.453 66.980 95.030 1.00 55.27 437 LEU B C 1
ATOM 8252 O O . LEU B 1 437 ? -21.399 66.219 95.276 1.00 53.31 437 LEU B O 1
ATOM 8257 N N . ALA B 1 438 ? -19.192 66.538 95.002 1.00 56.34 438 ALA B N 1
ATOM 8258 C CA . ALA B 1 438 ? -18.948 65.106 95.102 1.00 61.13 438 ALA B CA 1
ATOM 8259 C C . ALA B 1 438 ? -19.330 64.590 96.471 1.00 62.90 438 ALA B C 1
ATOM 8260 O O . ALA B 1 438 ? -19.896 63.503 96.593 1.00 61.11 438 ALA B O 1
ATOM 8270 N N . LEU B 1 440 ? -21.736 65.887 98.336 1.00 53.97 440 LEU B N 1
ATOM 8271 C CA . LEU B 1 440 ? -23.199 65.890 98.336 1.00 53.44 440 LEU B CA 1
ATOM 8272 C C . LEU B 1 440 ? -23.747 64.684 97.574 1.00 54.55 440 LEU B C 1
ATOM 8273 O O . LEU B 1 440 ? -24.709 64.040 98.014 1.00 51.41 440 LEU B O 1
ATOM 8278 N N . GLY B 1 441 ? -23.097 64.329 96.467 1.00 52.55 441 GLY B N 1
ATOM 8279 C CA . GLY B 1 441 ? -23.509 63.195 95.658 1.00 59.00 441 GLY B CA 1
ATOM 8280 C C . GLY B 1 441 ? -23.255 61.872 96.324 1.00 62.87 441 GLY B C 1
ATOM 8281 O O . GLY B 1 441 ? -23.832 60.864 95.919 1.00 66.82 441 GLY B O 1
ATOM 8282 N N . ASP B 1 442 ? -22.419 61.847 97.344 1.00 62.83 442 ASP B N 1
ATOM 8283 C CA . ASP B 1 442 ? -22.196 60.606 98.058 1.00 66.93 442 ASP B CA 1
ATOM 8284 C C . ASP B 1 442 ? -23.142 60.436 99.240 1.00 65.47 442 ASP B C 1
ATOM 8285 O O . ASP B 1 442 ? -23.083 59.400 99.906 1.00 68.41 442 ASP B O 1
ATOM 8290 N N . LEU B 1 443 ? -24.036 61.392 99.495 1.00 65.45 443 LEU B N 1
ATOM 8291 C CA . LEU B 1 443 ? -24.948 61.250 100.619 1.00 70.03 443 LEU B CA 1
ATOM 8292 C C . LEU B 1 443 ? -25.874 60.045 100.430 1.00 79.02 443 LEU B C 1
ATOM 8293 O O . LEU B 1 443 ? -26.293 59.749 99.310 1.00 81.12 443 LEU B O 1
ATOM 8298 N N . PRO B 1 444 ? -26.264 59.391 101.531 1.00 86.71 444 PRO B N 1
ATOM 8299 C CA . PRO B 1 444 ? -27.108 58.181 101.468 1.00 91.87 444 PRO B CA 1
ATOM 8300 C C . PRO B 1 444 ? -28.332 58.308 100.568 1.00 90.75 444 PRO B C 1
ATOM 8301 O O . PRO B 1 444 ? -29.024 59.331 100.562 1.00 86.83 444 PRO B O 1
ATOM 8305 N N . ALA B 1 445 ? -28.566 57.267 99.767 1.00 94.62 445 ALA B N 1
ATOM 8306 C CA . ALA B 1 445 ? -29.712 57.224 98.854 1.00 93.42 445 ALA B CA 1
ATOM 8307 C C . ALA B 1 445 ? -31.035 57.025 99.604 1.00 95.39 445 ALA B C 1
ATOM 8308 O O . ALA B 1 445 ? -31.327 55.940 100.123 1.00 100.08 445 ALA B O 1
ATOM 8310 N N . SER B 1 454 ? -32.045 60.777 89.937 1.00 129.82 454 SER B N 1
ATOM 8311 C CA . SER B 1 454 ? -32.038 61.454 88.645 1.00 129.84 454 SER B CA 1
ATOM 8312 C C . SER B 1 454 ? -32.837 62.759 88.686 1.00 126.49 454 SER B C 1
ATOM 8313 O O . SER B 1 454 ? -33.628 62.991 89.609 1.00 128.27 454 SER B O 1
ATOM 8316 N N . GLY B 1 455 ? -32.617 63.608 87.677 1.00 123.81 455 GLY B N 1
ATOM 8317 C CA . GLY B 1 455 ? -33.400 64.809 87.482 1.00 114.46 455 GLY B CA 1
ATOM 8318 C C . GLY B 1 455 ? -33.127 65.912 88.473 1.00 100.33 455 GLY B C 1
ATOM 8319 O O . GLY B 1 455 ? -33.699 67.001 88.335 1.00 100.64 455 GLY B O 1
ATOM 8320 N N . SER B 1 456 ? -32.279 65.663 89.466 1.00 88.31 456 SER B N 1
ATOM 8321 C CA . SER B 1 456 ? -32.071 66.607 90.552 1.00 81.43 456 SER B CA 1
ATOM 8322 C C . SER B 1 456 ? -31.276 67.834 90.103 1.00 73.40 456 SER B C 1
ATOM 8323 O O . SER B 1 456 ? -30.592 67.834 89.080 1.00 72.73 456 SER B O 1
ATOM 8326 N N . ALA B 1 457 ? -31.386 68.898 90.893 1.00 67.32 457 ALA B N 1
ATOM 8327 C CA . ALA B 1 457 ? -30.552 70.066 90.653 1.00 67.34 457 ALA B CA 1
ATOM 8328 C C . ALA B 1 457 ? -29.081 69.740 90.882 1.00 67.16 457 ALA B C 1
ATOM 8329 O O . ALA B 1 457 ? -28.205 70.254 90.175 1.00 66.39 457 ALA B O 1
ATOM 8331 N N . LEU B 1 458 ? -28.802 68.891 91.877 1.00 64.97 458 LEU B N 1
ATOM 8332 C CA . LEU B 1 458 ? -27.437 68.440 92.142 1.00 63.62 458 LEU B CA 1
ATOM 8333 C C . LEU B 1 458 ? -26.847 67.730 90.934 1.00 68.05 458 LEU B C 1
ATOM 8334 O O . LEU B 1 458 ? -25.708 67.999 90.537 1.00 70.82 458 LEU B O 1
ATOM 8339 N N . GLU B 1 459 ? -27.613 66.818 90.332 1.00 70.37 459 GLU B N 1
ATOM 8340 C CA . GLU B 1 459 ? -27.085 66.074 89.198 1.00 74.41 459 GLU B CA 1
ATOM 8341 C C . GLU B 1 459 ? -26.755 67.016 88.044 1.00 72.65 459 GLU B C 1
ATOM 8342 O O . GLU B 1 459 ? -25.646 66.976 87.496 1.00 69.52 459 GLU B O 1
ATOM 8348 N N . SER B 1 460 ? -27.682 67.921 87.708 1.00 71.96 460 SER B N 1
ATOM 8349 C CA . SER B 1 460 ? -27.469 68.774 86.543 1.00 72.88 460 SER B CA 1
ATOM 8350 C C . SER B 1 460 ? -26.359 69.791 86.792 1.00 68.34 460 SER B C 1
ATOM 8351 O O . SER B 1 460 ? -25.555 70.075 85.899 1.00 68.36 460 SER B O 1
ATOM 8354 N N . VAL B 1 461 ? -26.283 70.351 87.995 1.00 63.43 461 VAL B N 1
ATOM 8355 C CA . VAL B 1 461 ? -25.210 71.305 88.221 1.00 65.56 461 VAL B CA 1
ATOM 8356 C C . VAL B 1 461 ? -23.856 70.582 88.269 1.00 68.06 461 VAL B C 1
ATOM 8357 O O . VAL B 1 461 ? -22.819 71.164 87.934 1.00 68.82 461 VAL B O 1
ATOM 8361 N N . THR B 1 462 ? -23.839 69.308 88.669 1.00 67.47 462 THR B N 1
ATOM 8362 C CA . THR B 1 462 ? -22.593 68.547 88.650 1.00 63.88 462 THR B CA 1
ATOM 8363 C C . THR B 1 462 ? -22.096 68.350 87.222 1.00 66.64 462 THR B C 1
ATOM 8364 O O . THR B 1 462 ? -20.897 68.487 86.960 1.00 69.69 462 THR B O 1
ATOM 8368 N N . ILE B 1 463 ? -22.995 68.014 86.290 1.00 63.79 463 ILE B N 1
ATOM 8369 C CA . ILE B 1 463 ? -22.600 67.824 84.889 1.00 67.19 463 ILE B CA 1
ATOM 8370 C C . ILE B 1 463 ? -22.082 69.122 84.279 1.00 71.08 463 ILE B C 1
ATOM 8371 O O . ILE B 1 463 ? -20.997 69.161 83.681 1.00 72.83 463 ILE B O 1
ATOM 8376 N N . LYS B 1 464 ? -22.824 70.216 84.469 1.00 70.20 464 LYS B N 1
ATOM 8377 C CA . LYS B 1 464 ? -22.433 71.496 83.888 1.00 70.18 464 LYS B CA 1
ATOM 8378 C C . LYS B 1 464 ? -21.078 71.959 84.416 1.00 67.58 464 LYS B C 1
ATOM 8379 O O . LYS B 1 464 ? -20.232 72.458 83.659 1.00 65.96 464 LYS B O 1
ATOM 8385 N N . LEU B 1 465 ? -20.855 71.820 85.722 1.00 65.93 465 LEU B N 1
ATOM 8386 C CA . LEU B 1 465 ? -19.568 72.244 86.276 1.00 61.34 465 LEU B CA 1
ATOM 8387 C C . LEU B 1 465 ? -18.433 71.321 85.836 1.00 64.11 465 LEU B C 1
ATOM 8388 O O . LEU B 1 465 ? -17.291 71.765 85.709 1.00 66.53 465 LEU B O 1
ATOM 8393 N N . THR B 1 466 ? -18.710 70.047 85.583 1.00 63.37 466 THR B N 1
ATOM 8394 C CA . THR B 1 466 ? -17.675 69.205 85.000 1.00 65.18 466 THR B CA 1
ATOM 8395 C C . THR B 1 466 ? -17.251 69.743 83.640 1.00 69.88 466 THR B C 1
ATOM 8396 O O . THR B 1 466 ? -16.070 69.711 83.286 1.00 72.82 466 THR B O 1
ATOM 8400 N N . GLY B 1 467 ? -18.213 70.220 82.850 1.00 69.59 467 GLY B N 1
ATOM 8401 C CA . GLY B 1 467 ? -17.872 70.799 81.567 1.00 70.43 467 GLY B CA 1
ATOM 8402 C C . GLY B 1 467 ? -17.034 72.054 81.687 1.00 70.29 467 GLY B C 1
ATOM 8403 O O . GLY B 1 467 ? -16.244 72.363 80.791 1.00 74.50 467 GLY B O 1
ATOM 8404 N N . ALA B 1 468 ? -17.193 72.794 82.780 1.00 67.63 468 ALA B N 1
ATOM 8405 C CA . ALA B 1 468 ? -16.384 73.989 82.993 1.00 69.92 468 ALA B CA 1
ATOM 8406 C C . ALA B 1 468 ? -15.030 73.657 83.595 1.00 72.66 468 ALA B C 1
ATOM 8407 O O . ALA B 1 468 ? -14.111 74.479 83.510 1.00 74.37 468 ALA B O 1
ATOM 8409 N N . ALA B 1 469 ? -14.905 72.491 84.232 1.00 71.09 469 ALA B N 1
ATOM 8410 C CA . ALA B 1 469 ? -13.637 72.069 84.791 1.00 71.86 469 ALA B CA 1
ATOM 8411 C C . ALA B 1 469 ? -12.761 71.339 83.791 1.00 75.21 469 ALA B C 1
ATOM 8412 O O . ALA B 1 469 ? -11.543 71.293 83.974 1.00 77.11 469 ALA B O 1
ATOM 8414 N N . GLY B 1 470 ? -13.343 70.768 82.746 1.00 77.44 470 GLY B N 1
ATOM 8415 C CA . GLY B 1 470 ? -12.538 69.894 81.907 1.00 80.35 470 GLY B CA 1
ATOM 8416 C C . GLY B 1 470 ? -11.967 68.690 82.645 1.00 80.93 470 GLY B C 1
ATOM 8417 O O . GLY B 1 470 ? -12.540 68.159 83.601 1.00 78.46 470 GLY B O 1
ATOM 8418 N N . GLU B 1 471 ? -10.810 68.237 82.171 1.00 85.80 471 GLU B N 1
ATOM 8419 C CA . GLU B 1 471 ? -10.233 67.003 82.692 1.00 90.28 471 GLU B CA 1
ATOM 8420 C C . GLU B 1 471 ? -9.908 67.067 84.190 1.00 90.41 471 GLU B C 1
ATOM 8421 O O . GLU B 1 471 ? -9.885 66.021 84.852 1.00 90.17 471 GLU B O 1
ATOM 8427 N N . ALA B 1 472 ? -9.684 68.260 84.747 1.00 90.46 472 ALA B N 1
ATOM 8428 C CA . ALA B 1 472 ? -9.481 68.375 86.189 1.00 89.35 472 ALA B CA 1
ATOM 8429 C C . ALA B 1 472 ? -10.663 67.847 86.987 1.00 86.74 472 ALA B C 1
ATOM 8430 O O . ALA B 1 472 ? -10.507 67.500 88.165 1.00 86.74 472 ALA B O 1
ATOM 8432 N N . ALA B 1 473 ? -11.837 67.750 86.368 1.00 83.47 473 ALA B N 1
ATOM 8433 C CA . ALA B 1 473 ? -12.995 67.238 87.087 1.00 84.19 473 ALA B CA 1
ATOM 8434 C C . ALA B 1 473 ? -12.799 65.803 87.556 1.00 86.31 473 ALA B C 1
ATOM 8435 O O . ALA B 1 473 ? -13.331 65.426 88.608 1.00 83.59 473 ALA B O 1
ATOM 8437 N N . ARG B 1 474 ? -12.010 65.010 86.825 1.00 89.01 474 ARG B N 1
ATOM 8438 C CA . ARG B 1 474 ? -11.924 63.582 87.112 1.00 94.14 474 ARG B CA 1
ATOM 8439 C C . ARG B 1 474 ? -11.370 63.310 88.501 1.00 96.59 474 ARG B C 1
ATOM 8440 O O . ARG B 1 474 ? -11.937 62.514 89.256 1.00 99.95 474 ARG B O 1
ATOM 8448 N N . LEU B 1 475 ? -10.280 63.976 88.872 1.00 95.38 475 LEU B N 1
ATOM 8449 C CA . LEU B 1 475 ? -9.740 63.785 90.213 1.00 97.76 475 LEU B CA 1
ATOM 8450 C C . LEU B 1 475 ? -10.607 64.473 91.260 1.00 101.82 475 LEU B C 1
ATOM 8451 O O . LEU B 1 475 ? -10.967 63.868 92.277 1.00 101.43 475 LEU B O 1
ATOM 8456 N N . ALA B 1 476 ? -10.982 65.731 91.013 1.00 105.98 476 ALA B N 1
ATOM 8457 C CA . ALA B 1 476 ? -11.647 66.507 92.048 1.00 103.68 476 ALA B CA 1
ATOM 8458 C C . ALA B 1 476 ? -13.060 66.009 92.292 1.00 102.27 476 ALA B C 1
ATOM 8459 O O . ALA B 1 476 ? -13.529 66.001 93.435 1.00 99.70 476 ALA B O 1
ATOM 8461 N N . GLY B 1 477 ? -13.739 65.562 91.236 1.00 114.64 477 GLY B N 1
ATOM 8462 C CA . GLY B 1 477 ? -15.127 65.145 91.262 1.00 120.05 477 GLY B CA 1
ATOM 8463 C C . GLY B 1 477 ? -15.427 63.751 91.764 1.00 119.19 477 GLY B C 1
ATOM 8464 O O . GLY B 1 477 ? -16.595 63.343 91.756 1.00 122.64 477 GLY B O 1
ATOM 8465 N N . SER B 1 478 ? -14.425 63.000 92.205 1.00 117.00 478 SER B N 1
ATOM 8466 C CA . SER B 1 478 ? -14.642 61.652 9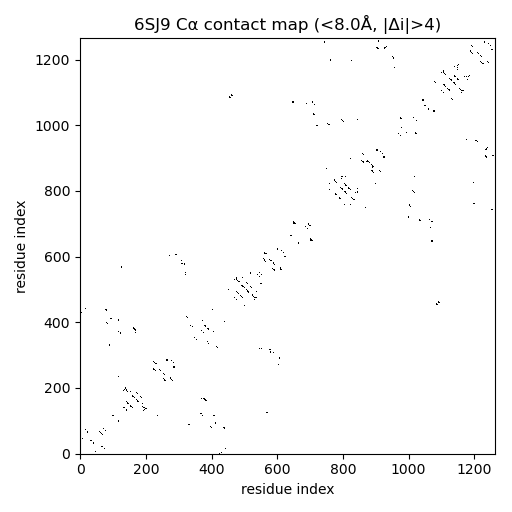2.706 1.00 114.80 478 SER B CA 1
ATOM 8467 C C . SER B 1 478 ? -14.304 61.619 94.188 1.00 110.72 478 SER B C 1
ATOM 8468 O O . SER B 1 478 ? -13.489 62.412 94.669 1.00 108.45 478 SER B O 1
ATOM 8471 N N . VAL B 1 479 ? -15.013 60.779 94.933 1.00 112.40 479 VAL B N 1
ATOM 8472 C CA . VAL B 1 479 ? -14.648 60.538 96.317 1.00 113.36 479 VAL B CA 1
ATOM 8473 C C . VAL B 1 479 ? -14.064 59.142 96.513 1.00 117.66 479 VAL B C 1
ATOM 8474 O O . VAL B 1 479 ? -13.892 58.708 97.661 1.00 118.98 479 VAL B O 1
ATOM 8478 N N . SER B 1 480 ? -13.758 58.413 95.426 1.00 118.05 480 SER B N 1
ATOM 8479 C CA . SER B 1 480 ? -13.233 57.058 95.619 1.00 123.18 480 SER B CA 1
ATOM 8480 C C . SER B 1 480 ? -12.190 56.604 94.603 1.00 124.37 480 SER B C 1
ATOM 8481 O O . SER B 1 480 ? -11.387 55.711 94.901 1.00 123.00 480 SER B O 1
ATOM 8484 N N . GLY B 1 481 ? -12.165 57.204 93.421 1.00 128.69 481 GLY B N 1
ATOM 8485 C CA . GLY B 1 481 ? -11.314 56.611 92.404 1.00 130.05 481 GLY B CA 1
ATOM 8486 C C . GLY B 1 481 ? -9.845 56.917 92.561 1.00 127.54 481 GLY B C 1
ATOM 8487 O O . GLY B 1 481 ? -9.014 56.318 91.870 1.00 127.55 481 GLY B O 1
ATOM 8488 N N . GLN B 1 482 ? -9.525 57.875 93.424 1.00 126.47 482 GLN B N 1
ATOM 8489 C CA . GLN B 1 482 ? -8.159 58.345 93.573 1.00 124.27 482 GLN B CA 1
ATOM 8490 C C . GLN B 1 482 ? -7.221 57.192 93.904 1.00 117.26 482 GLN B C 1
ATOM 8491 O O . GLN B 1 482 ? -7.582 56.267 94.633 1.00 120.74 482 GLN B O 1
ATOM 8497 N N . SER B 1 483 ? -6.033 57.226 93.314 1.00 102.96 483 SER B N 1
ATOM 8498 C CA . SER B 1 483 ? -4.974 56.288 93.632 1.00 88.94 483 SER B CA 1
ATOM 8499 C C . SER B 1 483 ? -4.361 56.611 95.006 1.00 76.80 483 SER B C 1
ATOM 8500 O O . SER B 1 483 ? -4.667 57.621 95.636 1.00 73.88 483 SER B O 1
ATOM 8503 N N . VAL B 1 484 ? -3.500 55.714 95.474 1.00 65.61 484 VAL B N 1
ATOM 8504 C CA . VAL B 1 484 ? -2.875 55.762 96.793 1.00 61.93 484 VAL B CA 1
ATOM 8505 C C . VAL B 1 484 ? -1.363 55.823 96.626 1.00 56.62 484 VAL B C 1
ATOM 8506 O O . VAL B 1 484 ? -0.779 54.930 96.006 1.00 56.73 484 VAL B O 1
ATOM 8510 N N . ALA B 1 485 ? -0.727 56.795 97.254 1.00 56.54 485 ALA B N 1
ATOM 8511 C CA . ALA B 1 485 ? 0.723 56.854 97.227 1.00 63.75 485 ALA B CA 1
ATOM 8512 C C . ALA B 1 485 ? 1.328 55.584 97.830 1.00 64.83 485 ALA B C 1
ATOM 8513 O O . ALA B 1 485 ? 0.787 55.019 98.791 1.00 69.81 485 ALA B O 1
ATOM 8515 N N . PRO B 1 486 ? 2.467 55.125 97.307 1.00 63.04 486 PRO B N 1
ATOM 8516 C CA . PRO B 1 486 ? 3.015 53.833 97.779 1.00 65.64 486 PRO B CA 1
ATOM 8517 C C . PRO B 1 486 ? 3.342 53.796 99.263 1.00 64.01 486 PRO B C 1
ATOM 8518 O O . PRO B 1 486 ? 3.209 52.735 99.888 1.00 63.43 486 PRO B O 1
ATOM 8522 N N . GLU B 1 487 ? 3.778 54.913 99.843 1.00 64.38 487 GLU B N 1
ATOM 8523 C CA . GLU B 1 487 ? 4.111 54.937 101.264 1.00 71.36 487 GLU B CA 1
ATOM 8524 C C . GLU B 1 487 ? 2.875 54.805 102.154 1.00 69.89 487 GLU B C 1
ATOM 8525 O O . GLU B 1 487 ? 2.993 54.371 103.307 1.00 70.56 487 GLU B O 1
ATOM 8531 N N . GLN B 1 488 ? 1.701 55.171 101.650 1.00 67.22 488 GLN B N 1
ATOM 8532 C CA A GLN B 1 488 ? 0.426 55.071 102.345 0.64 69.39 488 GLN B CA 1
ATOM 8533 C CA B GLN B 1 488 ? 0.488 55.004 102.434 0.36 69.83 488 GLN B CA 1
ATOM 8534 C C . GLN B 1 488 ? -0.321 53.778 102.018 1.00 69.26 488 GLN B C 1
ATOM 8535 O O . GLN B 1 488 ? -1.390 53.539 102.576 1.00 68.78 488 GLN B O 1
ATOM 8546 N N . ALA B 1 489 ? 0.197 52.958 101.094 1.00 61.78 489 ALA B N 1
ATOM 8547 C CA . ALA B 1 489 ? -0.546 51.785 100.630 1.00 70.91 489 ALA B CA 1
ATOM 8548 C C . ALA B 1 489 ? -0.700 50.734 101.720 1.00 72.38 489 ALA B C 1
ATOM 8549 O O . ALA B 1 489 ? -1.735 50.056 101.792 1.00 65.24 489 ALA B O 1
ATOM 8551 N N . GLN B 1 490 ? 0.331 50.535 102.532 1.00 65.41 490 GLN B N 1
ATOM 8552 C CA . GLN B 1 490 ? 0.217 49.550 103.602 1.00 73.92 490 GLN B CA 1
ATOM 8553 C C . GLN B 1 490 ? -0.859 49.963 104.612 1.00 76.39 490 GLN B C 1
ATOM 8554 O O . GLN B 1 490 ? -1.684 49.141 105.037 1.00 77.45 490 GLN B O 1
ATOM 8560 N N . ALA B 1 491 ? -0.863 51.234 105.011 1.00 68.83 491 ALA B N 1
ATOM 8561 C CA . ALA B 1 491 ? -1.900 51.703 105.925 1.00 77.63 491 ALA B CA 1
ATOM 8562 C C . ALA B 1 491 ? -3.269 51.685 105.245 1.00 77.01 491 ALA B C 1
ATOM 8563 O O . ALA B 1 491 ? -4.278 51.343 105.868 1.00 71.27 491 ALA B O 1
ATOM 8565 N N . PHE B 1 492 ? -3.316 52.003 103.951 1.00 71.43 492 PHE B N 1
ATOM 8566 C CA . PHE B 1 492 ? -4.569 51.920 103.209 1.00 68.60 492 PHE B CA 1
ATOM 8567 C C . PHE B 1 492 ? -5.143 50.512 103.223 1.00 70.07 492 PHE B C 1
ATOM 8568 O O . PHE B 1 492 ? -6.356 50.339 103.380 1.00 71.83 492 PHE B O 1
ATOM 8576 N N . ALA B 1 493 ? -4.291 49.494 103.033 1.00 68.39 493 ALA B N 1
ATOM 8577 C CA . ALA B 1 493 ? -4.770 48.113 103.002 1.00 81.07 493 ALA B CA 1
ATOM 8578 C C . ALA B 1 493 ? -5.246 47.658 104.373 1.00 79.91 493 ALA B C 1
ATOM 8579 O O . ALA B 1 493 ? -6.254 46.958 104.473 1.00 80.58 493 ALA B O 1
ATOM 8581 N N . ALA B 1 494 ? -4.545 48.068 105.432 1.00 79.01 494 ALA B N 1
ATOM 8582 C CA . ALA B 1 494 ? -4.933 47.694 106.783 1.00 82.01 494 ALA B CA 1
ATOM 8583 C C . ALA B 1 494 ? -6.261 48.332 107.189 1.00 82.55 494 ALA B C 1
ATOM 8584 O O . ALA B 1 494 ? -7.087 47.693 107.850 1.00 79.47 494 ALA B O 1
ATOM 8586 N N . ILE B 1 495 ? -6.489 49.592 106.831 1.00 79.08 495 ILE B N 1
ATOM 8587 C CA . ILE B 1 495 ? -7.784 50.182 107.148 1.00 80.06 495 ILE B CA 1
ATOM 8588 C C . ILE B 1 495 ? -8.904 49.499 106.369 1.00 83.00 495 ILE B C 1
ATOM 8589 O O . ILE B 1 495 ? -9.963 49.183 106.931 1.00 88.64 495 ILE B O 1
ATOM 8594 N N . THR B 1 496 ? -8.692 49.263 105.073 1.00 79.54 496 THR B N 1
ATOM 8595 C CA . THR B 1 496 ? -9.705 48.631 104.232 1.00 84.70 496 THR B CA 1
ATOM 8596 C C . THR B 1 496 ? -10.090 47.259 104.772 1.00 93.94 496 THR B C 1
ATOM 8597 O O . THR B 1 496 ? -11.274 46.930 104.902 1.00 99.51 496 THR B O 1
ATOM 8601 N N . GLN B 1 497 ? -9.089 46.444 105.097 1.00 95.84 497 GLN B N 1
ATOM 8602 C CA . GLN B 1 497 ? -9.361 45.071 105.497 1.00 97.77 497 GLN B CA 1
ATOM 8603 C C . GLN B 1 497 ? -10.093 45.022 106.824 1.00 97.67 497 GLN B C 1
ATOM 8604 O O . GLN B 1 497 ? -10.952 44.156 107.020 1.00 99.66 497 GLN B O 1
ATOM 8610 N N . ALA B 1 498 ? -9.767 45.937 107.743 1.00 96.99 498 ALA B N 1
ATOM 8611 C CA . ALA B 1 498 ? -10.442 45.955 109.035 1.00 98.96 498 ALA B CA 1
ATOM 8612 C C . ALA B 1 498 ? -11.933 46.233 108.881 1.00 100.35 498 ALA B C 1
ATOM 8613 O O . ALA B 1 498 ? -12.762 45.562 109.507 1.00 103.98 498 ALA B O 1
ATOM 8615 N N . ILE B 1 499 ? -12.296 47.183 108.010 1.00 96.81 499 ILE B N 1
ATOM 8616 C CA . ILE B 1 499 ? -13.709 47.498 107.784 1.00 98.80 499 ILE B CA 1
ATOM 8617 C C . ILE B 1 499 ? -14.464 46.293 107.234 1.00 101.57 499 ILE B C 1
ATOM 8618 O O . ILE B 1 499 ? -15.512 45.901 107.769 1.00 101.32 499 ILE B O 1
ATOM 8623 N N . ARG B 1 500 ? -13.919 45.660 106.184 1.00 102.90 500 ARG B N 1
ATOM 8624 C CA . ARG B 1 500 ? -14.629 44.558 105.537 1.00 106.47 500 ARG B CA 1
ATOM 8625 C C . ARG B 1 500 ? -14.808 43.382 106.491 1.00 108.69 500 ARG B C 1
ATOM 8626 O O . ARG B 1 500 ? -15.834 42.694 106.447 1.00 110.61 500 ARG B O 1
ATOM 8634 N N . GLU B 1 501 ? -13.809 43.107 107.327 1.00 110.06 501 GLU B N 1
ATOM 8635 C CA . GLU B 1 501 ? -13.886 42.011 108.290 1.00 112.98 501 GLU B CA 1
ATOM 8636 C C . GLU B 1 501 ? -14.380 42.466 109.657 1.00 114.69 501 GLU B C 1
ATOM 8637 O O . GLU B 1 501 ? -14.470 41.634 110.571 1.00 118.44 501 GLU B O 1
ATOM 8643 N N . GLY B 1 502 ? -14.675 43.757 109.825 1.00 113.14 502 GLY B N 1
ATOM 8644 C CA . GLY B 1 502 ? -15.261 44.249 111.063 1.00 114.92 502 GLY B CA 1
ATOM 8645 C C . GLY B 1 502 ? -14.325 44.296 112.249 1.00 115.08 502 GLY B C 1
ATOM 8646 O O . GLY B 1 502 ? -14.766 44.101 113.383 1.00 122.12 502 GLY B O 1
ATOM 8647 N N . ARG B 1 503 ? -13.046 44.547 112.021 1.00 108.83 503 ARG B N 1
ATOM 8648 C CA . ARG B 1 503 ? -12.028 44.484 113.061 1.00 109.83 503 ARG B CA 1
ATOM 8649 C C . ARG B 1 503 ? -11.625 45.878 113.531 1.00 104.00 503 ARG B C 1
ATOM 8650 O O . ARG B 1 503 ? -11.531 46.812 112.725 1.00 99.94 503 ARG B O 1
ATOM 8658 N N . GLN B 1 504 ? -11.403 46.013 114.835 1.00 103.12 504 GLN B N 1
ATOM 8659 C CA . GLN B 1 504 ? -10.799 47.217 115.391 1.00 102.76 504 GLN B CA 1
ATOM 8660 C C . GLN B 1 504 ? -9.314 47.301 115.051 1.00 100.52 504 GLN B C 1
ATOM 8661 O O . GLN B 1 504 ? -8.652 46.284 114.816 1.00 101.46 504 GLN B O 1
ATOM 8667 N N . LEU B 1 505 ? -8.790 48.531 115.011 1.00 96.81 505 LEU B N 1
ATOM 8668 C CA . LEU B 1 505 ? -7.379 48.762 114.721 1.00 96.72 505 LEU B CA 1
ATOM 8669 C C . LEU B 1 505 ? -6.744 49.516 115.879 1.00 98.97 505 LEU B C 1
ATOM 8670 O O . LEU B 1 505 ? -7.368 50.390 116.471 1.00 102.02 505 LEU B O 1
ATOM 8675 N N . ARG B 1 506 ? -5.512 49.153 116.214 1.00 100.65 506 ARG B N 1
ATOM 8676 C CA . ARG B 1 506 ? -4.658 49.942 117.097 1.00 104.56 506 ARG B CA 1
ATOM 8677 C C . ARG B 1 506 ? -3.855 50.911 116.234 1.00 101.84 506 ARG B C 1
ATOM 8678 O O . ARG B 1 506 ? -3.068 50.472 115.384 1.00 92.82 506 ARG B O 1
ATOM 8686 N N . LEU B 1 507 ? -4.022 52.216 116.464 1.00 98.94 507 LEU B N 1
ATOM 8687 C CA . LEU B 1 507 ? -3.433 53.261 115.620 1.00 95.05 507 LEU B CA 1
ATOM 8688 C C . LEU B 1 507 ? -2.319 54.024 116.332 1.00 97.99 507 LEU B C 1
ATOM 8689 O O . LEU B 1 507 ? -2.478 54.424 117.488 1.00 104.15 507 LEU B O 1
ATOM 8694 N N . ARG B 1 508 ? -1.181 54.191 115.650 1.00 90.75 508 ARG B N 1
ATOM 8695 C CA . ARG B 1 508 ? -0.121 55.116 116.053 1.00 91.43 508 ARG B CA 1
ATOM 8696 C C . ARG B 1 508 ? -0.122 56.262 115.051 1.00 93.46 508 ARG B C 1
ATOM 8697 O O . ARG B 1 508 ? 0.283 56.084 113.903 1.00 85.07 508 ARG B O 1
ATOM 8705 N N . TYR B 1 509 ? -0.516 57.451 115.494 1.00 95.76 509 TYR B N 1
ATOM 8706 C CA . TYR B 1 509 ? -0.795 58.574 114.600 1.00 94.09 509 TYR B CA 1
ATOM 8707 C C . TYR B 1 509 ? 0.215 59.679 114.872 1.00 92.75 509 TYR B C 1
ATOM 8708 O O . TYR B 1 509 ? 0.383 60.077 116.024 1.00 89.97 509 TYR B O 1
ATOM 8717 N N . PHE B 1 510 ? 0.931 60.128 113.837 1.00 88.75 510 PHE B N 1
ATOM 8718 C CA . PHE B 1 510 ? 1.847 61.245 114.032 1.00 88.96 510 PHE B CA 1
ATOM 8719 C C . PHE B 1 510 ? 1.082 62.493 114.468 1.00 94.05 510 PHE B C 1
ATOM 8720 O O . PHE B 1 510 ? -0.015 62.796 113.968 1.00 84.49 510 PHE B O 1
ATOM 8728 N N . SER B 1 511 ? 1.682 63.231 115.397 1.00 94.89 511 SER B N 1
ATOM 8729 C CA . SER B 1 511 ? 1.192 64.563 115.684 1.00 95.84 511 SER B CA 1
ATOM 8730 C C . SER B 1 511 ? 1.475 65.467 114.486 1.00 95.65 511 SER B C 1
ATOM 8731 O O . SER B 1 511 ? 2.165 65.077 113.533 1.00 91.86 511 SER B O 1
ATOM 8734 N N . LEU B 1 512 ? 0.925 66.684 114.548 1.00 99.48 512 LEU B N 1
ATOM 8735 C CA . LEU B 1 512 ? 1.078 67.650 113.464 1.00 98.12 512 LEU B CA 1
ATOM 8736 C C . LEU B 1 512 ? 2.549 67.882 113.165 1.00 99.86 512 LEU B C 1
ATOM 8737 O O . LEU B 1 512 ? 2.962 67.914 112.002 1.00 99.77 512 LEU B O 1
ATOM 8742 N N . GLN B 1 513 ? 3.354 68.061 114.210 1.00 105.21 513 GLN B N 1
ATOM 8743 C CA . GLN B 1 513 ? 4.795 68.194 114.029 1.00 112.36 513 GLN B CA 1
ATOM 8744 C C . GLN B 1 513 ? 5.468 66.869 113.697 1.00 114.10 513 GLN B C 1
ATOM 8745 O O . GLN B 1 513 ? 6.624 66.879 113.256 1.00 114.51 513 GLN B O 1
ATOM 8751 N N . ARG B 1 514 ? 4.780 65.740 113.888 1.00 116.47 514 ARG B N 1
ATOM 8752 C CA . ARG B 1 514 ? 5.309 64.399 113.636 1.00 116.50 514 ARG B CA 1
ATOM 8753 C C . ARG B 1 514 ? 6.443 64.033 114.588 1.00 119.16 514 ARG B C 1
ATOM 8754 O O . ARG B 1 514 ? 7.171 63.065 114.333 1.00 120.82 514 ARG B O 1
ATOM 8762 N N . ASP B 1 515 ? 6.619 64.773 115.683 1.00 119.96 515 ASP B N 1
ATOM 8763 C CA . ASP B 1 515 ? 7.650 64.424 116.648 1.00 118.81 515 ASP B CA 1
ATOM 8764 C C . ASP B 1 515 ? 7.221 63.313 117.601 1.00 118.49 515 ASP B C 1
ATOM 8765 O O . ASP B 1 515 ? 8.080 62.702 118.240 1.00 123.34 515 ASP B O 1
ATOM 8770 N N . GLU B 1 516 ? 5.924 63.035 117.715 1.00 114.47 516 GLU B N 1
ATOM 8771 C CA . GLU B 1 516 ? 5.400 61.981 118.579 1.00 111.11 516 GLU B CA 1
ATOM 8772 C C . GLU B 1 516 ? 4.229 61.302 117.890 1.00 102.67 516 GLU B C 1
ATOM 8773 O O . GLU B 1 516 ? 3.786 61.705 116.810 1.00 97.72 516 GLU B O 1
ATOM 8779 N N . VAL B 1 517 ? 3.733 60.247 118.519 1.00 102.03 517 VAL B N 1
ATOM 8780 C CA . VAL B 1 517 ? 2.551 59.555 118.030 1.00 100.11 517 VAL B CA 1
ATOM 8781 C C . VAL B 1 517 ? 1.627 59.274 119.198 1.00 102.98 517 VAL B C 1
ATOM 8782 O O . VAL B 1 517 ? 2.071 59.035 120.321 1.00 103.82 517 VAL B O 1
ATOM 8786 N N . THR B 1 518 ? 0.334 59.262 118.916 1.00 103.00 518 THR B N 1
ATOM 8787 C CA . THR B 1 518 ? -0.662 58.758 119.850 1.00 106.54 518 THR B CA 1
ATOM 8788 C C . THR B 1 518 ? -1.038 57.320 119.525 1.00 107.88 518 THR B C 1
ATOM 8789 O O . THR B 1 518 ? -0.904 56.864 118.388 1.00 103.63 518 THR B O 1
ATOM 8793 N N . GLU B 1 519 ? -1.441 56.587 120.553 1.00 104.78 519 GLU B N 1
ATOM 8794 C CA . GLU B 1 519 ? -1.844 55.208 120.381 1.00 104.79 519 GLU B CA 1
ATOM 8795 C C . GLU B 1 519 ? -3.285 55.081 120.839 1.00 106.48 519 GLU B C 1
ATOM 8796 O O . GLU B 1 519 ? -3.619 55.504 121.939 1.00 110.56 519 GLU B O 1
ATOM 8802 N N . ARG B 1 520 ? -4.128 54.475 120.017 1.00 104.20 520 ARG B N 1
ATOM 8803 C CA . ARG B 1 520 ? -5.549 54.443 120.318 1.00 105.57 520 ARG B CA 1
ATOM 8804 C C . ARG B 1 520 ? -6.224 53.351 119.505 1.00 103.80 520 ARG B C 1
ATOM 8805 O O . ARG B 1 520 ? -5.861 53.108 118.355 1.00 102.99 520 ARG B O 1
ATOM 8813 N N . ASP B 1 521 ? -7.265 52.759 120.080 1.00 111.34 521 ASP B N 1
ATOM 8814 C CA . ASP B 1 521 ? -8.119 51.814 119.366 1.00 111.31 521 ASP B CA 1
ATOM 8815 C C . ASP B 1 521 ? -9.188 52.581 118.605 1.00 111.59 521 ASP B C 1
ATOM 8816 O O . ASP B 1 521 ? -9.859 53.445 119.174 1.00 110.82 521 ASP B O 1
ATOM 8821 N N . VAL B 1 522 ? -9.364 52.255 117.334 1.00 99.62 522 VAL B N 1
ATOM 8822 C CA . VAL B 1 522 ? -10.377 52.915 116.539 1.00 110.05 522 VAL B CA 1
ATOM 8823 C C . VAL B 1 522 ? -11.180 51.849 115.811 1.00 115.20 522 VAL B C 1
ATOM 8824 O O . VAL B 1 522 ? -10.658 50.790 115.449 1.00 115.19 522 VAL B O 1
ATOM 8828 N N . ASP B 1 523 ? -12.467 52.126 115.607 1.00 123.74 523 ASP B N 1
ATOM 8829 C CA . ASP B 1 523 ? -13.307 51.331 114.717 1.00 126.46 523 ASP B CA 1
ATOM 8830 C C . ASP B 1 523 ? -13.366 51.994 113.342 1.00 120.07 523 ASP B C 1
ATOM 8831 O O . ASP B 1 523 ? -14.113 52.965 113.166 1.00 122.70 523 ASP B O 1
ATOM 8836 N N . PRO B 1 524 ? -12.654 51.501 112.337 1.00 109.19 524 PRO B N 1
ATOM 8837 C CA . PRO B 1 524 ? -12.780 52.102 111.007 1.00 104.99 524 PRO B CA 1
ATOM 8838 C C . PRO B 1 524 ? -14.187 51.926 110.436 1.00 103.68 524 PRO B C 1
ATOM 8839 O O . PRO B 1 524 ? -14.817 50.873 110.597 1.00 104.26 524 PRO B O 1
ATOM 8843 N N . LEU B 1 525 ? -14.699 53.004 109.823 1.00 96.72 525 LEU B N 1
ATOM 8844 C CA . LEU B 1 525 ? -16.022 53.055 109.203 1.00 99.94 525 LEU B CA 1
ATOM 8845 C C . LEU B 1 525 ? -15.933 53.294 107.706 1.00 97.88 525 LEU B C 1
ATOM 8846 O O . LEU B 1 525 ? -16.542 52.564 106.914 1.00 99.15 525 LEU B O 1
ATOM 8851 N N . ARG B 1 526 ? -15.217 54.327 107.292 1.00 93.77 526 ARG B N 1
ATOM 8852 C CA . ARG B 1 526 ? -15.138 54.653 105.883 1.00 93.15 526 ARG B CA 1
ATOM 8853 C C . ARG B 1 526 ? -13.748 55.147 105.527 1.00 90.55 526 ARG B C 1
ATOM 8854 O O . ARG B 1 526 ? -13.096 55.862 106.296 1.00 90.75 526 ARG B O 1
ATOM 8862 N N . LEU B 1 527 ? -13.293 54.713 104.370 1.00 87.17 527 LEU B N 1
ATOM 8863 C CA . LEU B 1 527 ? -12.076 55.216 103.767 1.00 85.98 527 LEU B CA 1
ATOM 8864 C C . LEU B 1 527 ? -12.502 55.983 102.527 1.00 83.45 527 LEU B C 1
ATOM 8865 O O . LEU B 1 527 ? -13.231 55.447 101.686 1.00 85.91 527 LEU B O 1
ATOM 8870 N N . TYR B 1 528 ? -12.112 57.249 102.439 1.00 76.36 528 TYR B N 1
ATOM 8871 C CA . TYR B 1 528 ? -12.573 58.076 101.340 1.00 70.45 528 TYR B CA 1
ATOM 8872 C C . TYR B 1 528 ? -11.480 59.078 101.028 1.00 70.78 528 TYR B C 1
ATOM 8873 O O . TYR B 1 528 ? -10.687 59.443 101.898 1.00 74.55 528 TYR B O 1
ATOM 8882 N N . SER B 1 529 ? -11.460 59.536 99.786 1.00 67.47 529 SER B N 1
ATOM 8883 C CA . SER B 1 529 ? -10.512 60.535 99.355 1.00 69.28 529 SER B CA 1
ATOM 8884 C C . SER B 1 529 ? -11.284 61.778 98.976 1.00 69.35 529 SER B C 1
ATOM 8885 O O . SER B 1 529 ? -12.454 61.709 98.589 1.00 76.25 529 SER B O 1
ATOM 8888 N N . LEU B 1 530 ? -10.617 62.914 99.088 1.00 68.25 530 LEU B N 1
ATOM 8889 C CA . LEU B 1 530 ? -11.204 64.188 98.709 1.00 72.10 530 LEU B CA 1
ATOM 8890 C C . LEU B 1 530 ? -10.030 65.034 98.282 1.00 75.28 530 LEU B C 1
ATOM 8891 O O . LEU B 1 530 ? -9.031 65.096 99.001 1.00 79.84 530 LEU B O 1
ATOM 8896 N N . ASP B 1 531 ? -10.115 65.624 97.098 1.00 78.78 531 ASP B N 1
ATOM 8897 C CA . ASP B 1 531 ? -9.049 66.490 96.595 1.00 82.23 531 ASP B CA 1
ATOM 8898 C C . ASP B 1 531 ? -7.691 65.772 96.634 1.00 78.65 531 ASP B C 1
ATOM 8899 O O . ASP B 1 531 ? -6.672 66.335 97.050 1.00 78.46 531 ASP B O 1
ATOM 8904 N N . SER B 1 532 ? -7.682 64.506 96.188 1.00 77.41 532 SER B N 1
ATOM 8905 C CA . SER B 1 532 ? -6.490 63.643 96.094 1.00 77.60 532 SER B CA 1
ATOM 8906 C C . SER B 1 532 ? -5.787 63.351 97.427 1.00 78.01 532 SER B C 1
ATOM 8907 O O . SER B 1 532 ? -4.608 62.986 97.436 1.00 79.23 532 SER B O 1
ATOM 8910 N N . THR B 1 533 ? -6.462 63.521 98.553 1.00 78.49 533 THR B N 1
ATOM 8911 C CA . THR B 1 533 ? -5.919 63.253 99.876 1.00 72.33 533 THR B CA 1
ATOM 8912 C C . THR B 1 533 ? -6.786 62.171 100.477 1.00 69.83 533 THR B C 1
ATOM 8913 O O . THR B 1 533 ? -8.016 62.239 100.376 1.00 72.35 533 THR B O 1
ATOM 8917 N N . TRP B 1 534 ? -6.161 61.185 101.091 1.00 68.73 534 TRP B N 1
ATOM 8918 C CA . TRP B 1 534 ? -6.890 60.129 101.759 1.00 72.43 534 TRP B CA 1
ATOM 8919 C C . TRP B 1 534 ? -7.111 60.469 103.231 1.00 72.83 534 TRP B C 1
ATOM 8920 O O . TRP B 1 534 ? -6.195 60.923 103.923 1.00 74.76 534 TRP B O 1
ATOM 8931 N N . TYR B 1 535 ? -8.314 60.163 103.714 1.00 71.28 535 TYR B N 1
ATOM 8932 C CA . TYR B 1 535 ? -8.729 60.354 105.099 1.00 72.21 535 TYR B CA 1
ATOM 8933 C C . TYR B 1 535 ? -9.388 59.068 105.559 1.00 77.70 535 TYR B C 1
ATOM 8934 O O . TYR B 1 535 ? -9.879 58.280 104.747 1.00 79.63 535 TYR B O 1
ATOM 8943 N N . PHE B 1 536 ? -9.433 58.837 106.861 1.00 82.80 536 PHE B N 1
ATOM 8944 C CA . PHE B 1 536 ? -10.282 57.739 107.302 1.00 85.99 536 PHE B CA 1
ATOM 8945 C C . PHE B 1 536 ? -11.195 58.156 108.436 1.00 86.27 536 PHE B C 1
ATOM 8946 O O . PHE B 1 536 ? -10.777 58.845 109.379 1.00 81.45 536 PHE B O 1
ATOM 8954 N N . GLU B 1 537 ? -12.482 57.837 108.234 1.00 90.61 537 GLU B N 1
ATOM 8955 C CA . GLU B 1 537 ? -13.515 57.971 109.242 1.00 92.63 537 GLU B CA 1
ATOM 8956 C C . GLU B 1 537 ? -13.557 56.699 110.072 1.00 93.12 537 GLU B C 1
ATOM 8957 O O . GLU B 1 537 ? -13.695 55.592 109.531 1.00 83.84 537 GLU B O 1
ATOM 8963 N N . ALA B 1 538 ? -13.523 56.881 111.381 1.00 87.05 538 ALA B N 1
ATOM 8964 C CA . ALA B 1 538 ? -13.457 55.788 112.328 1.00 89.22 538 ALA B CA 1
ATOM 8965 C C . ALA B 1 538 ? -14.030 56.262 113.652 1.00 95.60 538 ALA B C 1
ATOM 8966 O O . ALA B 1 538 ? -13.860 57.421 114.036 1.00 96.05 538 ALA B O 1
ATOM 8968 N N . TYR B 1 539 ? -14.679 55.356 114.362 1.00 98.63 539 TYR B N 1
ATOM 8969 C CA . TYR B 1 539 ? -15.051 55.660 115.737 1.00 107.10 539 TYR B CA 1
ATOM 8970 C C . TYR B 1 539 ? -13.804 55.483 116.602 1.00 108.65 539 TYR B C 1
ATOM 8971 O O . TYR B 1 539 ? -13.234 54.387 116.669 1.00 108.38 539 TYR B O 1
ATOM 8980 N N . CYS B 1 540 ? -13.366 56.566 117.236 1.00 110.49 540 CYS B N 1
ATOM 8981 C CA . CYS B 1 540 ? -12.156 56.558 118.041 1.00 116.01 540 CYS B CA 1
ATOM 8982 C C . CYS B 1 540 ? -12.523 56.246 119.493 1.00 124.96 540 CYS B C 1
ATOM 8983 O O . CYS B 1 540 ? -13.262 57.008 120.124 1.00 125.86 540 CYS B O 1
ATOM 8986 N N . HIS B 1 541 ? -12.024 55.109 120.012 1.00 131.09 541 HIS B N 1
ATOM 8987 C CA . HIS B 1 541 ? -12.315 54.713 121.394 1.00 133.48 541 HIS B CA 1
ATOM 8988 C C . HIS B 1 541 ? -11.573 55.566 122.420 1.00 134.26 541 HIS B C 1
ATOM 8989 O O . HIS B 1 541 ? -11.977 55.595 123.589 1.00 138.50 541 HIS B O 1
ATOM 8996 N N . SER B 1 542 ? -10.479 56.214 122.032 1.00 130.01 542 SER B N 1
ATOM 8997 C CA . SER B 1 542 ? -9.902 57.259 122.859 1.00 126.75 542 SER B CA 1
ATOM 8998 C C . SER B 1 542 ? -10.771 58.495 122.622 1.00 127.77 542 SER B C 1
ATOM 8999 O O . SER B 1 542 ? -11.007 58.864 121.472 1.00 122.33 542 SER B O 1
ATOM 9002 N N . LYS B 1 543 ? -11.288 59.115 123.681 1.00 131.46 543 LYS B N 1
ATOM 9003 C CA . LYS B 1 543 ? -12.108 60.321 123.504 1.00 130.45 543 LYS B CA 1
ATOM 9004 C C . LYS B 1 543 ? -13.314 60.004 122.615 1.00 128.29 543 LYS B C 1
ATOM 9005 O O . LYS B 1 543 ? -13.567 60.671 121.615 1.00 126.00 543 LYS B O 1
ATOM 9011 N N . ALA B 1 544 ? -14.037 58.944 122.995 1.00 131.99 544 ALA B N 1
ATOM 9012 C CA . ALA B 1 544 ? -15.121 58.299 122.253 1.00 128.44 544 ALA B CA 1
ATOM 9013 C C . ALA B 1 544 ? -15.873 59.216 121.298 1.00 125.38 544 ALA B C 1
ATOM 9014 O O . ALA B 1 544 ? -16.413 60.251 121.710 1.00 125.89 544 ALA B O 1
ATOM 9016 N N . GLY B 1 545 ? -15.900 58.829 120.031 1.00 121.38 545 GLY B N 1
ATOM 9017 C CA . GLY B 1 545 ? -16.632 59.535 118.993 1.00 120.30 545 GLY B CA 1
ATOM 9018 C C . GLY B 1 545 ? -15.962 59.364 117.644 1.00 115.56 545 GLY B C 1
ATOM 9019 O O . GLY B 1 545 ? -14.855 58.838 117.524 1.00 116.21 545 GLY B O 1
ATOM 9020 N N . VAL B 1 546 ? -16.657 59.821 116.612 1.00 108.94 546 VAL B N 1
ATOM 9021 C CA . VAL B 1 546 ? -16.139 59.711 115.258 1.00 104.46 546 VAL B CA 1
ATOM 9022 C C . VAL B 1 546 ? -15.116 60.819 115.039 1.00 106.38 546 VAL B C 1
ATOM 9023 O O . VAL B 1 546 ? -15.358 61.974 115.402 1.00 109.96 546 VAL B O 1
ATOM 9027 N N . ARG B 1 547 ? -13.938 60.466 114.532 1.00 103.31 547 ARG B N 1
ATOM 9028 C CA . ARG B 1 547 ? -12.946 61.446 114.109 1.00 105.29 547 ARG B CA 1
ATOM 9029 C C . ARG B 1 547 ? -12.490 61.093 112.695 1.00 110.57 547 ARG B C 1
ATOM 9030 O O . ARG B 1 547 ? -12.759 60.003 112.182 1.00 120.05 547 ARG B O 1
ATOM 9038 N N . ASN B 1 548 ? -11.840 62.051 112.040 1.00 107.81 548 ASN B N 1
ATOM 9039 C CA . ASN B 1 548 ? -11.302 61.867 110.693 1.00 101.79 548 ASN B CA 1
ATOM 9040 C C . ASN B 1 548 ? -9.814 62.187 110.722 1.00 89.99 548 ASN B C 1
ATOM 9041 O O . ASN B 1 548 ? -9.409 63.244 111.222 1.00 82.88 548 ASN B O 1
ATOM 9046 N N . PHE B 1 549 ? -9.003 61.201 110.351 1.00 83.11 549 PHE B N 1
ATOM 9047 C CA . PHE B 1 549 ? -7.554 61.309 110.371 1.00 85.70 549 PHE B CA 1
ATOM 9048 C C . PHE B 1 549 ? -7.025 61.374 108.942 1.00 83.30 549 PHE B C 1
ATOM 9049 O O . PHE B 1 549 ? -7.686 60.945 107.992 1.00 82.36 549 PHE B O 1
ATOM 9057 N N . ARG B 1 550 ? -5.818 61.908 108.800 1.00 83.06 550 ARG B N 1
ATOM 9058 C CA . ARG B 1 550 ? -5.140 61.926 107.514 1.00 71.87 550 ARG B CA 1
ATOM 9059 C C . ARG B 1 550 ? -4.341 60.640 107.337 1.00 70.90 550 ARG B C 1
ATOM 9060 O O . ARG B 1 550 ? -3.508 60.288 108.189 1.00 72.04 550 ARG B O 1
ATOM 9068 N N . LEU B 1 551 ? -4.593 59.940 106.228 1.00 69.07 551 LEU B N 1
ATOM 9069 C CA . LEU B 1 551 ? -3.860 58.702 105.967 1.00 68.27 551 LEU B CA 1
ATOM 9070 C C . LEU B 1 551 ? -2.357 58.935 105.988 1.00 67.61 551 LEU B C 1
ATOM 9071 O O . LEU B 1 551 ? -1.615 58.135 106.562 1.00 68.46 551 LEU B O 1
ATOM 9076 N N . ASP B 1 552 ? -1.895 60.064 105.448 1.00 66.49 552 ASP B N 1
ATOM 9077 C CA . ASP B 1 552 ? -0.461 60.327 105.318 1.00 73.21 552 ASP B CA 1
ATOM 9078 C C . ASP B 1 552 ? 0.194 60.771 106.629 1.00 79.34 552 ASP B C 1
ATOM 9079 O O . ASP B 1 552 ? 1.363 61.171 106.618 1.00 78.89 552 ASP B O 1
ATOM 9084 N N . ARG B 1 553 ? -0.538 60.733 107.744 1.00 84.64 553 ARG B N 1
ATOM 9085 C CA . ARG B 1 553 ? 0.026 60.951 109.065 1.00 87.64 553 ARG B CA 1
ATOM 9086 C C . ARG B 1 553 ? 0.030 59.675 109.902 1.00 83.85 553 ARG B C 1
ATOM 9087 O O . ARG B 1 553 ? 0.429 59.706 111.069 1.00 83.33 553 ARG B O 1
ATOM 9095 N N . VAL B 1 554 ? -0.394 58.554 109.331 1.00 80.60 554 VAL B N 1
ATOM 9096 C CA . VAL B 1 554 ? -0.351 57.286 110.043 1.00 80.03 554 VAL B CA 1
ATOM 9097 C C . VAL B 1 554 ? 1.095 56.831 110.173 1.00 78.88 554 VAL B C 1
ATOM 9098 O O . VAL B 1 554 ? 1.862 56.855 109.206 1.00 77.00 554 VAL B O 1
ATOM 9102 N N . GLU B 1 555 ? 1.508 56.527 111.391 1.00 78.65 555 GLU B N 1
ATOM 9103 C CA . GLU B 1 555 ? 2.798 55.867 111.553 1.00 85.05 555 GLU B CA 1
ATOM 9104 C C . GLU B 1 555 ? 2.683 54.351 111.466 1.00 84.06 555 GLU B C 1
ATOM 9105 O O . GLU B 1 555 ? 3.530 53.706 110.831 1.00 79.12 555 GLU B O 1
ATOM 9111 N N . SER B 1 556 ? 1.661 53.761 112.096 1.00 81.75 556 SER B N 1
ATOM 9112 C CA . SER B 1 556 ? 1.420 52.327 111.959 1.00 82.34 556 SER B CA 1
ATOM 9113 C C . SER B 1 556 ? 0.003 51.985 112.393 1.00 88.60 556 SER B C 1
ATOM 9114 O O . SER B 1 556 ? -0.648 52.736 113.111 1.00 84.81 556 SER B O 1
ATOM 9117 N N . LEU B 1 557 ? -0.463 50.837 111.918 1.00 89.54 557 LEU B N 1
ATOM 9118 C CA . LEU B 1 557 ? -1.765 50.269 112.232 1.00 94.03 557 LEU B CA 1
ATOM 9119 C C . LEU B 1 557 ? -1.597 48.780 112.501 1.00 102.26 557 LEU B C 1
ATOM 9120 O O . LEU B 1 557 ? -0.888 48.089 111.760 1.00 103.21 557 LEU B O 1
ATOM 9125 N N . GLU B 1 558 ? -2.214 48.293 113.578 1.00 109.46 558 GLU B N 1
ATOM 9126 C CA . GLU B 1 558 ? -2.141 46.893 113.955 1.00 116.86 558 GLU B CA 1
ATOM 9127 C C . GLU B 1 558 ? -3.518 46.451 114.429 1.00 121.28 558 GLU B C 1
ATOM 9128 O O . GLU B 1 558 ? -4.193 47.199 115.145 1.00 121.77 558 GLU B O 1
ATOM 9134 N N . PRO B 1 559 ? -3.967 45.258 114.041 1.00 124.60 559 PRO B N 1
ATOM 9135 C CA . PRO B 1 559 ? -5.155 44.676 114.680 1.00 127.51 559 PRO B CA 1
ATOM 9136 C C . PRO B 1 559 ? -4.951 44.535 116.181 1.00 128.25 559 PRO B C 1
ATOM 9137 O O . PRO B 1 559 ? -3.828 44.395 116.665 1.00 129.96 559 PRO B O 1
ATOM 9141 N N . ASN B 1 560 ? -6.049 44.655 116.926 1.00 110.91 560 ASN B N 1
ATOM 9142 C CA . ASN B 1 560 ? -6.020 44.469 118.371 1.00 108.66 560 ASN B CA 1
ATOM 9143 C C . ASN B 1 560 ? -6.861 43.281 118.825 1.00 110.65 560 ASN B C 1
ATOM 9144 O O . ASN B 1 560 ? -7.050 43.099 120.029 1.00 109.56 560 ASN B O 1
ATOM 9149 N N . GLY B 1 561 ? -7.363 42.470 117.898 1.00 116.66 561 GLY B N 1
ATOM 9150 C CA . GLY B 1 561 ? -8.093 41.275 118.242 1.00 127.12 561 GLY B CA 1
ATOM 9151 C C . GLY B 1 561 ? -9.591 41.440 118.406 1.00 128.77 561 GLY B C 1
ATOM 9152 O O . GLY B 1 561 ? -10.299 40.429 118.492 1.00 136.11 561 GLY B O 1
ATOM 9153 N N . ARG B 1 562 ? -10.109 42.660 118.419 1.00 123.67 562 ARG B N 1
ATOM 9154 C CA . ARG B 1 562 ? -11.531 42.876 118.646 1.00 129.49 562 ARG B CA 1
ATOM 9155 C C . ARG B 1 562 ? -12.296 43.048 117.339 1.00 138.14 562 ARG B C 1
ATOM 9156 O O . ARG B 1 562 ? -11.734 43.406 116.300 1.00 137.31 562 ARG B O 1
ATOM 9164 N N . ALA B 1 563 ? -13.575 42.685 117.392 1.00 147.50 563 ALA B N 1
ATOM 9165 C CA . ALA B 1 563 ? -14.571 43.012 116.387 1.00 152.10 563 ALA B CA 1
ATOM 9166 C C . ALA B 1 563 ? -15.005 44.462 116.588 1.00 152.81 563 ALA B C 1
ATOM 9167 O O . ALA B 1 563 ? -14.846 45.021 117.677 1.00 152.82 563 ALA B O 1
ATOM 9169 N N . VAL B 1 564 ? -15.498 45.098 115.519 1.00 155.35 564 VAL B N 1
ATOM 9170 C CA . VAL B 1 564 ? -15.983 46.471 115.656 1.00 150.38 564 VAL B CA 1
ATOM 9171 C C . VAL B 1 564 ? -17.006 46.542 116.786 1.00 150.50 564 VAL B C 1
ATOM 9172 O O . VAL B 1 564 ? -17.858 45.659 116.933 1.00 156.42 564 VAL B O 1
ATOM 9176 N N . SER B 1 565 ? -16.922 47.610 117.593 1.00 150.44 565 SER B N 1
ATOM 9177 C CA . SER B 1 565 ? -17.739 47.676 118.804 1.00 149.44 565 SER B CA 1
ATOM 9178 C C . SER B 1 565 ? -19.199 47.977 118.494 1.00 151.88 565 SER B C 1
ATOM 9179 O O . SER B 1 565 ? -20.087 47.564 119.249 1.00 150.89 565 SER B O 1
ATOM 9182 N N . GLY B 1 566 ? -19.466 48.651 117.378 1.00 153.74 566 GLY B N 1
ATOM 9183 C CA . GLY B 1 566 ? -20.807 49.115 117.078 1.00 152.76 566 GLY B CA 1
ATOM 9184 C C . GLY B 1 566 ? -21.248 50.302 117.906 1.00 149.42 566 GLY B C 1
ATOM 9185 O O . GLY B 1 566 ? -22.451 50.546 118.032 1.00 151.27 566 GLY B O 1
ATOM 9186 N N . SER B 1 567 ? -20.297 51.054 118.471 1.00 150.74 567 SER B N 1
ATOM 9187 C CA . SER B 1 567 ? -20.609 52.259 119.229 1.00 144.00 567 SER B CA 1
ATOM 9188 C C . SER B 1 567 ? -20.983 53.431 118.332 1.00 142.54 567 SER B C 1
ATOM 9189 O O . SER B 1 567 ? -21.566 54.410 118.815 1.00 139.73 567 SER B O 1
ATOM 9192 N N . ALA B 1 568 ? -20.659 53.343 117.040 1.00 144.11 568 ALA B N 1
ATOM 9193 C CA . ALA B 1 568 ? -20.965 54.412 116.095 1.00 145.81 568 ALA B CA 1
ATOM 9194 C C . ALA B 1 568 ? -22.464 54.581 115.911 1.00 153.67 568 ALA B C 1
ATOM 9195 O O . ALA B 1 568 ? -22.962 55.710 115.854 1.00 152.67 568 ALA B O 1
ATOM 9197 N N . THR B 1 569 ? -23.200 53.471 115.835 1.00 163.52 569 THR B N 1
ATOM 9198 C CA . THR B 1 569 ? -24.648 53.541 115.681 1.00 170.66 569 THR B CA 1
ATOM 9199 C C . THR B 1 569 ? -25.358 54.063 116.925 1.00 172.36 569 THR B C 1
ATOM 9200 O O . THR B 1 569 ? -26.541 54.410 116.836 1.00 174.06 569 THR B O 1
ATOM 9204 N N . ALA B 1 570 ? -24.681 54.113 118.072 1.00 170.53 570 ALA B N 1
ATOM 9205 C CA . ALA B 1 570 ? -25.245 54.657 119.299 1.00 167.76 570 ALA B CA 1
ATOM 9206 C C . ALA B 1 570 ? -24.795 56.098 119.536 1.00 160.60 570 ALA B C 1
ATOM 9207 O O . ALA B 1 570 ? -23.726 56.523 119.092 1.00 157.48 570 ALA B O 1
ATOM 9209 N N . GLY B 1 571 ? -25.628 56.831 120.261 1.00 159.50 571 GLY B N 1
ATOM 9210 C CA . GLY B 1 571 ? -25.457 58.238 120.581 1.00 153.53 571 GLY B CA 1
ATOM 9211 C C . GLY B 1 571 ? -26.294 59.160 119.717 1.00 148.81 571 GLY B C 1
ATOM 9212 O O . GLY B 1 571 ? -27.170 58.738 118.957 1.00 151.96 571 GLY B O 1
ATOM 9213 N N . GLN B 1 572 ? -26.011 60.457 119.853 1.00 142.49 572 GLN B N 1
ATOM 9214 C CA . GLN B 1 572 ? -26.637 61.498 119.043 1.00 142.10 572 GLN B CA 1
ATOM 9215 C C . GLN B 1 572 ? -25.706 62.155 118.027 1.00 140.70 572 GLN B C 1
ATOM 9216 O O . GLN B 1 572 ? -26.096 62.358 116.875 1.00 140.98 572 GLN B O 1
ATOM 9222 N N . ASP B 1 573 ? -24.510 62.575 118.447 1.00 140.29 573 ASP B N 1
ATOM 9223 C CA . ASP B 1 573 ? -23.565 63.329 117.608 1.00 135.16 573 ASP B CA 1
ATOM 9224 C C . ASP B 1 573 ? -23.013 62.478 116.468 1.00 128.91 573 ASP B C 1
ATOM 9225 O O . ASP B 1 573 ? -22.054 61.726 116.657 1.00 129.41 573 ASP B O 1
ATOM 9230 N N . PHE B 1 574 ? -23.588 62.592 115.266 1.00 115.86 574 PHE B N 1
ATOM 9231 C CA . PHE B 1 574 ? -22.999 61.979 114.074 1.00 102.81 574 PHE B CA 1
ATOM 9232 C C . PHE B 1 574 ? -22.696 63.041 113.013 1.00 83.36 574 PHE B C 1
ATOM 9233 O O . PHE B 1 574 ? -23.456 63.216 112.053 1.00 81.29 574 PHE B O 1
ATOM 9241 N N . PRO B 1 575 ? -21.603 63.795 113.169 1.00 69.01 575 PRO B N 1
ATOM 9242 C CA . PRO B 1 575 ? -21.272 64.818 112.165 1.00 61.26 575 PRO B CA 1
ATOM 9243 C C . PRO B 1 575 ? -20.953 64.175 110.832 1.00 57.96 575 PRO B C 1
ATOM 9244 O O . PRO B 1 575 ? -20.542 63.013 110.758 1.00 53.90 575 PRO B O 1
ATOM 9248 N N . ALA B 1 576 ? -21.205 64.928 109.773 1.00 54.25 576 ALA B N 1
ATOM 9249 C CA . ALA B 1 576 ? -20.763 64.540 108.445 1.00 53.81 576 ALA B CA 1
ATOM 9250 C C . ALA B 1 576 ? -19.255 64.724 108.330 1.00 48.55 576 ALA B C 1
ATOM 9251 O O . ALA B 1 576 ? -18.620 65.337 109.179 1.00 63.33 576 ALA B O 1
ATOM 9253 N N . ARG B 1 577 ? -18.680 64.188 107.253 1.00 55.98 577 ARG B N 1
ATOM 9254 C CA . ARG B 1 577 ? -17.238 63.920 107.225 1.00 55.06 577 ARG B CA 1
ATOM 9255 C C . ARG B 1 577 ? -16.391 65.192 107.285 1.00 53.78 577 ARG B C 1
ATOM 9256 O O . ARG B 1 577 ? -15.312 65.177 107.885 1.00 52.97 577 ARG B O 1
ATOM 9264 N N . LEU B 1 578 ? -16.833 66.287 106.662 1.00 48.36 578 LEU B N 1
ATOM 9265 C CA . LEU B 1 578 ? -16.047 67.515 106.713 1.00 48.99 578 LEU B CA 1
ATOM 9266 C C . LEU B 1 578 ? -16.304 68.347 107.966 1.00 46.27 578 LEU B C 1
ATOM 9267 O O . LEU B 1 578 ? -15.733 69.429 108.106 1.00 42.89 578 LEU B O 1
ATOM 9272 N N . PHE B 1 579 ? -17.130 67.871 108.877 1.00 46.60 579 PHE B N 1
ATOM 9273 C CA . PHE B 1 579 ? -17.546 68.644 110.034 1.00 44.35 579 PHE B CA 1
ATOM 9274 C C . PHE B 1 579 ? -17.112 67.983 111.339 1.00 50.19 579 PHE B C 1
ATOM 9275 O O . PHE B 1 579 ? -17.403 68.503 112.439 1.00 48.98 579 PHE B O 1
ATOM 9283 N N . THR B 1 580 ? -16.507 66.809 111.232 1.00 49.96 580 THR B N 1
ATOM 9284 C CA . THR B 1 580 ? -16.034 66.074 112.378 1.00 50.45 580 THR B CA 1
ATOM 9285 C C . THR B 1 580 ? -14.904 66.883 113.005 1.00 42.59 580 THR B C 1
ATOM 9286 O O . THR B 1 580 ? -14.103 67.442 112.272 1.00 41.48 580 THR B O 1
ATOM 9290 N N . PRO B 1 581 ? -14.762 66.883 114.333 1.00 46.13 581 PRO B N 1
ATOM 9291 C CA . PRO B 1 581 ? -13.607 67.577 114.944 1.00 52.56 581 PRO B CA 1
ATOM 9292 C C . PRO B 1 581 ? -12.294 67.008 114.398 1.00 55.45 581 PRO B C 1
ATOM 9293 O O . PRO B 1 581 ? -12.144 65.793 114.220 1.00 53.55 581 PRO B O 1
ATOM 9297 N N . GLY B 1 582 ? -11.362 67.903 114.082 1.00 51.84 582 GLY B N 1
ATOM 9298 C CA . GLY B 1 582 ? -10.069 67.498 113.574 1.00 45.45 582 GLY B CA 1
ATOM 9299 C C . GLY B 1 582 ? -9.101 67.178 114.711 1.00 50.28 582 GLY B C 1
ATOM 9300 O O . GLY B 1 582 ? -9.216 67.715 115.809 1.00 48.70 582 GLY B O 1
ATOM 9301 N N . GLU B 1 583 ? -8.173 66.238 114.433 1.00 50.98 583 GLU B N 1
ATOM 9302 C CA . GLU B 1 583 ? -7.140 65.854 115.394 1.00 51.36 583 GLU B CA 1
ATOM 9303 C C . GLU B 1 583 ? -6.255 67.038 115.793 1.00 50.20 583 GLU B C 1
ATOM 9304 O O . GLU B 1 583 ? -5.758 67.088 116.919 1.00 46.25 583 GLU B O 1
ATOM 9310 N N . ASP B 1 584 ? -6.009 67.967 114.876 1.00 50.63 584 ASP B N 1
ATOM 9311 C CA . ASP B 1 584 ? -5.108 69.083 115.119 1.00 49.15 584 ASP B CA 1
ATOM 9312 C C . ASP B 1 584 ? -5.850 70.345 115.578 1.00 47.01 584 ASP B C 1
ATOM 9313 O O . ASP B 1 584 ? -5.244 71.419 115.629 1.00 49.19 584 ASP B O 1
ATOM 9318 N N . ASP B 1 585 ? -7.140 70.241 115.879 1.00 42.58 585 ASP B N 1
ATOM 9319 C CA . ASP B 1 585 ? -7.904 71.408 116.292 1.00 46.15 585 ASP B CA 1
ATOM 9320 C C . ASP B 1 585 ? -7.330 72.052 117.559 1.00 48.18 585 ASP B C 1
ATOM 9321 O O . ASP B 1 585 ? -6.848 71.384 118.476 1.00 39.99 585 ASP B O 1
ATOM 9326 N N . VAL B 1 586 ? -7.493 73.353 117.659 1.00 48.19 586 VAL B N 1
ATOM 9327 C CA . VAL B 1 586 ? -7.086 74.093 118.848 1.00 48.18 586 VAL B CA 1
ATOM 9328 C C . VAL B 1 586 ? -8.337 74.513 119.583 1.00 42.37 586 VAL B C 1
ATOM 9329 O O . VAL B 1 586 ? -9.261 75.038 118.965 1.00 39.20 586 VAL B O 1
ATOM 9333 N N . LEU B 1 587 ? -8.388 74.254 120.879 1.00 38.56 587 LEU B N 1
ATOM 9334 C CA . LEU B 1 587 ? -9.539 74.626 121.681 1.00 40.17 587 LEU B CA 1
ATOM 9335 C C . LEU B 1 587 ? -9.315 76.063 122.163 1.00 38.03 587 LEU B C 1
ATOM 9336 O O . LEU B 1 587 ? -8.283 76.358 122.752 1.00 39.37 587 LEU B O 1
ATOM 9341 N N . VAL B 1 588 ? -10.261 76.936 121.890 1.00 36.58 588 VAL B N 1
ATOM 9342 C CA . VAL B 1 588 ? -10.105 78.364 122.107 1.00 46.35 588 VAL B CA 1
ATOM 9343 C C . VAL B 1 588 ? -11.335 78.826 122.859 1.00 45.48 588 VAL B C 1
ATOM 9344 O O . VAL B 1 588 ? -12.466 78.436 122.526 1.00 43.32 588 VAL B O 1
ATOM 9348 N N . CYS B 1 589 ? -11.124 79.660 123.848 1.00 36.99 589 CYS B N 1
ATOM 9349 C CA . CYS B 1 589 ? -12.242 80.250 124.554 1.00 36.90 589 CYS B CA 1
ATOM 9350 C C . CYS B 1 589 ? -12.315 81.702 124.115 1.00 38.62 589 CYS B C 1
ATOM 9351 O O . CYS B 1 589 ? -11.339 82.443 124.259 1.00 38.90 589 CYS B O 1
ATOM 9354 N N . LEU B 1 590 ? -13.473 82.078 123.593 1.00 34.26 590 LEU B N 1
ATOM 9355 C CA . LEU B 1 590 ? -13.804 83.370 123.024 1.00 39.01 590 LEU B CA 1
ATOM 9356 C C . LEU B 1 590 ? -14.766 84.042 123.952 1.00 38.32 590 LEU B C 1
ATOM 9357 O O . LEU B 1 590 ? -15.527 83.364 124.646 1.00 37.98 590 LEU B O 1
ATOM 9362 N N . GLU B 1 591 ? -14.722 85.375 123.957 1.00 33.23 591 GLU B N 1
ATOM 9363 C CA . GLU B 1 591 ? -15.841 86.192 124.389 1.00 33.03 591 GLU B CA 1
ATOM 9364 C C . GLU B 1 591 ? -16.460 86.848 123.169 1.00 39.01 591 GLU B C 1
ATOM 9365 O O . GLU B 1 591 ? -15.753 87.414 122.327 1.00 37.14 591 GLU B O 1
ATOM 9371 N N . LEU B 1 592 ? -17.778 86.767 123.073 1.00 41.83 592 LEU B N 1
ATOM 9372 C CA . LEU B 1 592 ? -18.537 87.363 121.980 1.00 39.04 592 LEU B CA 1
ATOM 9373 C C . LEU B 1 592 ? -19.416 88.485 122.542 1.00 39.27 592 LEU B C 1
ATOM 9374 O O . LEU B 1 592 ? -20.038 88.319 123.603 1.00 35.30 592 LEU B O 1
ATOM 9379 N N . THR B 1 593 ? -19.486 89.611 121.829 1.00 37.44 593 THR B N 1
ATOM 9380 C CA . THR B 1 593 ? -20.560 90.555 122.194 1.00 42.44 593 THR B CA 1
ATOM 9381 C C . THR B 1 593 ? -21.880 90.009 121.681 1.00 45.01 593 THR B C 1
ATOM 9382 O O . THR B 1 593 ? -21.903 89.113 120.833 1.00 42.48 593 THR B O 1
ATOM 9386 N N . ARG B 1 594 ? -22.990 90.608 122.160 1.00 51.17 594 ARG B N 1
ATOM 9387 C CA . ARG B 1 594 ? -24.309 90.202 121.690 1.00 54.01 594 ARG B CA 1
ATOM 9388 C C . ARG B 1 594 ? -24.385 90.310 120.177 1.00 53.98 594 ARG B C 1
ATOM 9389 O O . ARG B 1 594 ? -24.998 89.465 119.517 1.00 53.36 594 ARG B O 1
ATOM 9397 N N . GLN B 1 595 ? -23.780 91.346 119.606 1.00 53.04 595 GLN B N 1
ATOM 9398 C CA . GLN B 1 595 ? -23.812 91.494 118.156 1.00 58.58 595 GLN B CA 1
ATOM 9399 C C . GLN B 1 595 ? -23.151 90.308 117.435 1.00 52.20 595 GLN B C 1
ATOM 9400 O O . GLN B 1 595 ? -23.584 89.918 116.353 1.00 56.59 595 GLN B O 1
ATOM 9406 N N . GLY B 1 596 ? -22.070 89.762 117.973 1.00 50.23 596 GLY B N 1
ATOM 9407 C CA . GLY B 1 596 ? -21.464 88.599 117.328 1.00 47.80 596 GLY B CA 1
ATOM 9408 C C . GLY B 1 596 ? -21.839 87.228 117.899 1.00 45.71 596 GLY B C 1
ATOM 9409 O O . GLY B 1 596 ? -21.153 86.234 117.644 1.00 46.61 596 GLY B O 1
ATOM 9410 N N . ALA B 1 597 ? -22.922 87.141 118.673 1.00 46.41 597 ALA B N 1
ATOM 9411 C CA . ALA B 1 597 ? -23.217 85.872 119.345 1.00 43.64 597 ALA B CA 1
ATOM 9412 C C . ALA B 1 597 ? -23.452 84.741 118.348 1.00 42.04 597 ALA B C 1
ATOM 9413 O O . ALA B 1 597 ? -23.209 83.592 118.672 1.00 44.25 597 ALA B O 1
ATOM 9415 N N . GLY B 1 598 ? -23.937 85.049 117.143 1.00 44.73 598 GLY B N 1
ATOM 9416 C CA . GLY B 1 598 ? -24.151 84.042 116.125 1.00 44.47 598 GLY B CA 1
ATOM 9417 C C . GLY B 1 598 ? -22.885 83.297 115.753 1.00 43.84 598 GLY B C 1
ATOM 9418 O O . GLY B 1 598 ? -22.969 82.185 115.236 1.00 46.81 598 GLY B O 1
ATOM 9419 N N . LEU B 1 599 ? -21.715 83.872 116.032 1.00 39.84 599 LEU B N 1
ATOM 9420 C CA . LEU B 1 599 ? -20.454 83.177 115.743 1.00 42.11 599 LEU B CA 1
ATOM 9421 C C . LEU B 1 599 ? -20.334 81.888 116.552 1.00 43.62 599 LEU B C 1
ATOM 9422 O O . LEU B 1 599 ? -19.705 80.931 116.088 1.00 42.20 599 LEU B O 1
ATOM 9427 N N . ALA B 1 600 ? -20.965 81.826 117.737 1.00 40.49 600 ALA B N 1
ATOM 9428 C CA . ALA B 1 600 ? -20.918 80.577 118.502 1.00 41.69 600 ALA B CA 1
ATOM 9429 C C . ALA B 1 600 ? -21.577 79.435 117.727 1.00 39.85 600 ALA B C 1
ATOM 9430 O O . ALA B 1 600 ? -21.150 78.281 117.828 1.00 41.54 600 ALA B O 1
ATOM 9432 N N . ASP B 1 601 ? -22.585 79.752 116.925 1.00 36.45 601 ASP B N 1
ATOM 9433 C CA . ASP B 1 601 ? -23.240 78.741 116.103 1.00 39.75 601 ASP B CA 1
ATOM 9434 C C . ASP B 1 601 ? -22.389 78.417 114.887 1.00 42.27 601 ASP B C 1
ATOM 9435 O O . ASP B 1 601 ? -22.250 77.251 114.522 1.00 43.45 601 ASP B O 1
ATOM 9440 N N . ASP B 1 602 ? -21.841 79.451 114.243 1.00 39.30 602 ASP B N 1
ATOM 9441 C CA . ASP B 1 602 ? -21.035 79.212 113.062 1.00 42.60 602 ASP B CA 1
ATOM 9442 C C . ASP B 1 602 ? -19.884 78.254 113.366 1.00 39.95 602 ASP B C 1
ATOM 9443 O O . ASP B 1 602 ? -19.521 77.451 112.508 1.00 44.51 602 ASP B O 1
ATOM 9448 N N . TYR B 1 603 ? -19.343 78.282 114.582 1.00 34.91 603 TYR B N 1
ATOM 9449 C CA . TYR B 1 603 ? -18.236 77.399 114.935 1.00 42.17 603 TYR B CA 1
ATOM 9450 C C . TYR B 1 603 ? -18.643 76.291 115.904 1.00 41.47 603 TYR B C 1
ATOM 9451 O O . TYR B 1 603 ? -17.772 75.721 116.557 1.00 45.01 603 TYR B O 1
ATOM 9460 N N . TYR B 1 604 ? -19.941 75.975 116.005 1.00 38.31 604 TYR B N 1
ATOM 9461 C CA . TYR B 1 604 ? -20.422 74.810 116.762 1.00 42.47 604 TYR B CA 1
ATOM 9462 C C . TYR B 1 604 ? -19.852 74.755 118.188 1.00 41.65 604 TYR B C 1
ATOM 9463 O O . TYR B 1 604 ? -19.314 73.741 118.608 1.00 40.65 604 TYR B O 1
ATOM 9472 N N . ALA B 1 605 ? -19.977 75.864 118.934 1.00 37.46 605 ALA B N 1
ATOM 9473 C CA . ALA B 1 605 ? -19.363 75.968 120.246 1.00 39.15 605 ALA B CA 1
ATOM 9474 C C . ALA B 1 605 ? -19.650 74.750 121.106 1.00 44.90 605 ALA B C 1
ATOM 9475 O O . ALA B 1 605 ? -20.790 74.280 121.179 1.00 48.06 605 ALA B O 1
ATOM 9477 N N . GLU B 1 606 ? -18.589 74.241 121.754 1.00 44.27 606 GLU B N 1
ATOM 9478 C CA . GLU B 1 606 ? -18.729 73.073 122.623 1.00 48.08 606 GLU B CA 1
ATOM 9479 C C . GLU B 1 606 ? -19.545 73.419 123.839 1.00 46.14 606 GLU B C 1
ATOM 9480 O O . GLU B 1 606 ? -20.358 72.612 124.296 1.00 47.24 606 GLU B O 1
ATOM 9486 N N . ARG B 1 607 ? -19.313 74.616 124.374 1.00 43.06 607 ARG B N 1
ATOM 9487 C CA . ARG B 1 607 ? -19.966 75.173 125.553 1.00 45.98 607 ARG B CA 1
ATOM 9488 C C . ARG B 1 607 ? -20.106 76.681 125.366 1.00 45.90 607 ARG B C 1
ATOM 9489 O O . ARG B 1 607 ? -19.273 77.291 124.688 1.00 39.00 607 ARG B O 1
ATOM 9497 N N . THR B 1 608 ? -21.159 77.266 125.963 1.00 43.46 608 THR B N 1
ATOM 9498 C CA . THR B 1 608 ? -21.400 78.705 125.978 1.00 42.73 608 THR B CA 1
ATOM 9499 C C . THR B 1 608 ? -21.813 79.101 127.387 1.00 44.71 608 THR B C 1
ATOM 9500 O O . THR B 1 608 ? -22.373 78.294 128.121 1.00 47.62 608 THR B O 1
ATOM 9504 N N . ALA B 1 609 ? -21.549 80.357 127.760 1.00 43.93 609 ALA B N 1
ATOM 9505 C CA . ALA B 1 609 ? -22.012 80.903 129.028 1.00 45.65 609 ALA B CA 1
ATOM 9506 C C . ALA B 1 609 ? -22.509 82.314 128.767 1.00 47.03 609 ALA B C 1
ATOM 9507 O O . ALA B 1 609 ? -21.751 83.140 128.244 1.00 45.75 609 ALA B O 1
ATOM 9509 N N . PRO B 1 610 ? -23.743 82.620 129.137 1.00 52.74 610 PRO B N 1
ATOM 9510 C CA . PRO B 1 610 ? -24.253 83.969 128.940 1.00 55.25 610 PRO B CA 1
ATOM 9511 C C . PRO B 1 610 ? -23.550 84.959 129.855 1.00 57.54 610 PRO B C 1
ATOM 9512 O O . PRO B 1 610 ? -23.206 84.664 131.004 1.00 61.32 610 PRO B O 1
ATOM 9516 N N . LEU B 1 611 ? -23.373 86.152 129.343 1.00 55.69 611 LEU B N 1
ATOM 9517 C CA . LEU B 1 611 ? -22.763 87.263 130.050 1.00 60.08 611 LEU B CA 1
ATOM 9518 C C . LEU B 1 611 ? -23.821 88.328 130.233 1.00 68.03 611 LEU B C 1
ATOM 9519 O O . LEU B 1 611 ? -24.858 88.285 129.560 1.00 71.83 611 LEU B O 1
ATOM 9524 N N . PRO B 1 612 ? -23.627 89.267 131.175 1.00 68.51 612 PRO B N 1
ATOM 9525 C CA . PRO B 1 612 ? -24.757 90.119 131.594 1.00 75.21 612 PRO B CA 1
ATOM 9526 C C . PRO B 1 612 ? -25.446 90.854 130.456 1.00 77.13 612 PRO B C 1
ATOM 9527 O O . PRO B 1 612 ? -26.687 90.898 130.446 1.00 83.07 612 PRO B O 1
ATOM 9531 N N . ASP B 1 613 ? -24.707 91.418 129.493 1.00 73.08 613 ASP B N 1
ATOM 9532 C CA . ASP B 1 613 ? -25.305 92.267 128.465 1.00 76.93 613 ASP B CA 1
ATOM 9533 C C . ASP B 1 613 ? -25.610 91.531 127.169 1.00 74.52 613 ASP B C 1
ATOM 9534 O O . ASP B 1 613 ? -25.590 92.139 126.092 1.00 74.32 613 ASP B O 1
ATOM 9539 N N . GLY B 1 614 ? -25.903 90.240 127.240 1.00 71.31 614 GLY B N 1
ATOM 9540 C CA . GLY B 1 614 ? -26.237 89.509 126.041 1.00 66.10 614 GLY B CA 1
ATOM 9541 C C . GLY B 1 614 ? -25.054 88.968 125.286 1.00 58.34 614 GLY B C 1
ATOM 9542 O O . GLY B 1 614 ? -25.239 88.370 124.221 1.00 57.39 614 GLY B O 1
ATOM 9543 N N . GLY B 1 615 ? -23.841 89.186 125.776 1.00 55.17 615 GLY B N 1
ATOM 9544 C CA . GLY B 1 615 ? -22.683 88.533 125.211 1.00 51.09 615 GLY B CA 1
ATOM 9545 C C . GLY B 1 615 ? -22.614 87.084 125.667 1.00 47.77 615 GLY B C 1
ATOM 9546 O O . GLY B 1 615 ? -23.544 86.543 126.265 1.00 49.86 615 GLY B O 1
ATOM 9547 N N . LEU B 1 616 ? -21.507 86.435 125.345 1.00 44.26 616 LEU B N 1
ATOM 9548 C CA . LEU B 1 616 ? -21.334 85.087 125.879 1.00 47.45 616 LEU B CA 1
ATOM 9549 C C . LEU B 1 616 ? -19.896 84.665 125.791 1.00 40.39 616 LEU B C 1
ATOM 9550 O O . LEU B 1 616 ? -19.166 85.131 124.927 1.00 38.91 616 LEU B O 1
ATOM 9555 N N . LEU B 1 617 ? -19.508 83.776 126.712 1.00 39.67 617 LEU B N 1
ATOM 9556 C CA . LEU B 1 617 ? -18.309 82.981 126.542 1.00 36.42 617 LEU B CA 1
ATOM 9557 C C . LEU B 1 617 ? -18.640 81.835 125.618 1.00 36.20 617 LEU B C 1
ATOM 9558 O O . LEU B 1 617 ? -19.729 81.263 125.706 1.00 42.59 617 LEU B O 1
ATOM 9563 N N . ALA B 1 618 ? -17.689 81.459 124.772 1.00 33.51 618 ALA B N 1
ATOM 9564 C CA . ALA B 1 618 ? -17.911 80.387 123.821 1.00 36.34 618 ALA B CA 1
ATOM 9565 C C . ALA B 1 618 ? -16.588 79.676 123.661 1.00 40.13 618 ALA B C 1
ATOM 9566 O O . ALA B 1 618 ? -15.590 80.278 123.208 1.00 37.65 618 ALA B O 1
ATOM 9568 N N . GLU B 1 619 ? -16.619 78.395 123.992 1.00 35.83 619 GLU B N 1
ATOM 9569 C CA . GLU B 1 619 ? -15.480 77.504 123.826 1.00 37.13 619 GLU B CA 1
ATOM 9570 C C . GLU B 1 619 ? -15.639 76.815 122.476 1.00 37.61 619 GLU B C 1
ATOM 9571 O O . GLU B 1 619 ? -16.640 76.146 122.237 1.00 37.92 619 GLU B O 1
ATOM 9577 N N . VAL B 1 620 ? -14.715 77.060 121.562 1.00 36.25 620 VAL B N 1
ATOM 9578 C CA . VAL B 1 620 ? -14.826 76.542 120.219 1.00 36.01 620 VAL B CA 1
ATOM 9579 C C . VAL B 1 620 ? -13.535 75.836 119.824 1.00 41.45 620 VAL B C 1
ATOM 9580 O O . VAL B 1 620 ? -12.436 76.214 120.244 1.00 40.01 620 VAL B O 1
ATOM 9584 N N . ARG B 1 621 ? -13.675 74.881 118.902 1.00 40.59 621 ARG B N 1
ATOM 9585 C CA . ARG B 1 621 ? -12.533 74.256 118.271 1.00 45.32 621 ARG B CA 1
ATOM 9586 C C . ARG B 1 621 ? -12.263 74.910 116.925 1.00 51.05 621 ARG B C 1
ATOM 9587 O O . ARG B 1 621 ? -13.143 74.937 116.062 1.00 58.63 621 ARG B O 1
ATOM 9595 N N . PHE B 1 622 ? -11.079 75.495 116.763 1.00 47.76 622 PHE B N 1
ATOM 9596 C CA . PHE B 1 622 ? -10.660 76.014 115.458 1.00 45.76 622 PHE B CA 1
ATOM 9597 C C . PHE B 1 622 ? -9.770 75.011 114.747 1.00 46.63 622 PHE B C 1
ATOM 9598 O O . PHE B 1 622 ? -8.924 74.367 115.372 1.00 48.38 622 PHE B O 1
ATOM 9606 N N . GLY B 1 623 ? -9.919 74.924 113.420 1.00 48.80 623 GLY B N 1
ATOM 9607 C CA . GLY B 1 623 ? -9.177 73.921 112.674 1.00 47.14 623 GLY B CA 1
ATOM 9608 C C . GLY B 1 623 ? -7.675 74.148 112.723 1.00 51.92 623 GLY B C 1
ATOM 9609 O O . GLY B 1 623 ? -6.893 73.197 112.652 1.00 57.19 623 GLY B O 1
ATOM 9610 N N . ASP B 1 624 ? -7.246 75.396 112.851 1.00 51.53 624 ASP B N 1
ATOM 9611 C CA . ASP B 1 624 ? -5.813 75.679 112.845 1.00 54.64 624 ASP B CA 1
ATOM 9612 C C . ASP B 1 624 ? -5.597 77.038 113.502 1.00 55.49 624 ASP B C 1
ATOM 9613 O O . ASP B 1 624 ? -6.400 77.950 113.322 1.00 50.75 624 ASP B O 1
ATOM 9618 N N . ALA B 1 625 ? -4.545 77.154 114.307 1.00 59.29 625 ALA B N 1
ATOM 9619 C CA . ALA B 1 625 ? -4.313 78.437 114.958 1.00 59.88 625 ALA B CA 1
ATOM 9620 C C . ALA B 1 625 ? -4.052 79.556 113.946 1.00 57.82 625 ALA B C 1
ATOM 9621 O O . ALA B 1 625 ? -4.345 80.706 114.233 1.00 53.25 625 ALA B O 1
ATOM 9623 N N . GLY B 1 626 ? -3.568 79.235 112.743 1.00 61.48 626 GLY B N 1
ATOM 9624 C CA . GLY B 1 626 ? -3.306 80.276 111.765 1.00 61.45 626 GLY B CA 1
ATOM 9625 C C . GLY B 1 626 ? -4.535 81.022 111.293 1.00 60.33 626 GLY B C 1
ATOM 9626 O O . GLY B 1 626 ? -4.413 82.141 110.800 1.00 62.44 626 GLY B O 1
ATOM 9627 N N . TRP B 1 627 ? -5.709 80.406 111.380 1.00 58.16 627 TRP B N 1
ATOM 9628 C CA . TRP B 1 627 ? -6.941 81.064 110.978 1.00 55.98 627 TRP B CA 1
ATOM 9629 C C . TRP B 1 627 ? -7.393 82.133 111.984 1.00 48.15 627 TRP B C 1
ATOM 9630 O O . TRP B 1 627 ? -8.190 83.016 111.639 1.00 50.70 627 TRP B O 1
ATOM 9641 N N . LEU B 1 628 ? -6.904 82.070 113.213 1.00 38.55 628 LEU B N 1
ATOM 9642 C CA . LEU B 1 628 ? -7.496 82.868 114.283 1.00 38.62 628 LEU B CA 1
ATOM 9643 C C . LEU B 1 628 ? -7.318 84.372 114.138 1.00 40.38 628 LEU B C 1
ATOM 9644 O O . LEU B 1 628 ? -8.297 85.104 114.383 1.00 40.90 628 LEU B O 1
ATOM 9649 N N . PRO B 1 629 ? -6.111 84.909 113.853 1.00 35.69 629 PRO B N 1
ATOM 9650 C CA . PRO B 1 629 ? -5.987 86.376 113.812 1.00 36.59 629 PRO B CA 1
ATOM 9651 C C . PRO B 1 629 ? -6.888 87.023 112.766 1.00 37.09 629 PRO B C 1
ATOM 9652 O O . PRO B 1 629 ? -7.524 88.031 113.062 1.00 38.43 629 PRO B O 1
ATOM 9664 N N . PHE B 1 631 ? -9.731 85.802 111.702 1.00 34.88 631 PHE B N 1
ATOM 9665 C CA . PHE B 1 631 ? -11.072 85.711 112.279 1.00 38.17 631 PHE B CA 1
ATOM 9666 C C . PHE B 1 631 ? -11.373 86.889 113.197 1.00 38.96 631 PHE B C 1
ATOM 9667 O O . PHE B 1 631 ? -12.444 87.488 113.119 1.00 39.35 631 PHE B O 1
ATOM 9675 N N . VAL B 1 632 ? -10.460 87.181 114.119 1.00 37.26 632 VAL B N 1
ATOM 9676 C CA . VAL B 1 632 ? -10.701 88.197 115.117 1.00 36.94 632 VAL B CA 1
ATOM 9677 C C . VAL B 1 632 ? -10.673 89.591 114.491 1.00 38.33 632 VAL B C 1
ATOM 9678 O O . VAL B 1 632 ? -11.530 90.430 114.791 1.00 34.09 632 VAL B O 1
ATOM 9682 N N . SER B 1 633 ? -9.702 89.855 113.610 1.00 36.28 633 SER B N 1
ATOM 9683 C CA . SER B 1 633 ? -9.634 91.208 113.056 1.00 39.99 633 SER B CA 1
ATOM 9684 C C . SER B 1 633 ? -10.790 91.441 112.119 1.00 41.39 633 SER B C 1
ATOM 9685 O O . SER B 1 633 ? -11.311 92.555 112.067 1.00 44.92 633 SER B O 1
ATOM 9688 N N . GLN B 1 634 ? -11.222 90.404 111.397 1.00 38.61 634 GLN B N 1
ATOM 9689 C CA . GLN B 1 634 ? -12.406 90.537 110.561 1.00 40.48 634 GLN B CA 1
ATOM 9690 C C . GLN B 1 634 ? -13.594 91.074 111.363 1.00 41.41 634 GLN B C 1
ATOM 9691 O O . GLN B 1 634 ? -14.338 91.935 110.893 1.00 46.01 634 GLN B O 1
ATOM 9697 N N . HIS B 1 635 ? -13.832 90.509 112.537 1.00 40.49 635 HIS B N 1
ATOM 9698 C CA . HIS B 1 635 ? -15.065 90.799 113.249 1.00 42.32 635 HIS B CA 1
ATOM 9699 C C . HIS B 1 635 ? -15.008 92.037 114.139 1.00 40.84 635 HIS B C 1
ATOM 9700 O O . HIS B 1 635 ? -15.962 92.265 114.881 1.00 40.02 635 HIS B O 1
ATOM 9707 N N . GLY B 1 636 ? -13.899 92.778 114.129 1.00 40.44 636 GLY B N 1
ATOM 9708 C CA . GLY B 1 636 ? -13.881 94.184 114.533 1.00 44.31 636 GLY B CA 1
ATOM 9709 C C . GLY B 1 636 ? -14.493 94.515 115.877 1.00 41.15 636 GLY B C 1
ATOM 9710 O O . GLY B 1 636 ? -15.320 95.404 115.982 1.00 44.21 636 GLY B O 1
ATOM 9711 N N . GLY B 1 637 ? -14.101 93.817 116.922 1.00 35.06 637 GLY B N 1
ATOM 9712 C CA . GLY B 1 637 ? -14.617 94.152 118.233 1.00 40.55 637 GLY B CA 1
ATOM 9713 C C . GLY B 1 637 ? -15.733 93.243 118.719 1.00 42.68 637 GLY B C 1
ATOM 9714 O O . GLY B 1 637 ? -16.069 93.281 119.896 1.00 45.18 637 GLY B O 1
ATOM 9715 N N . SER B 1 638 ? -16.328 92.434 117.855 1.00 40.45 638 SER B N 1
ATOM 9716 C CA . SER B 1 638 ? -17.375 91.585 118.366 1.00 39.40 638 SER B CA 1
ATOM 9717 C C . SER B 1 638 ? -16.838 90.279 118.929 1.00 37.81 638 SER B C 1
ATOM 9718 O O . SER B 1 638 ? -17.636 89.509 119.485 1.00 36.78 638 SER B O 1
ATOM 9721 N N . VAL B 1 639 ? -15.524 90.025 118.791 1.00 32.34 639 VAL B N 1
ATOM 9722 C CA . VAL B 1 639 ? -14.876 88.813 119.270 1.00 32.90 639 VAL B CA 1
ATOM 9723 C C . VAL B 1 639 ? -13.564 89.169 119.947 1.00 34.73 639 VAL B C 1
ATOM 9724 O O . VAL B 1 639 ? -12.779 89.960 119.424 1.00 36.81 639 VAL B O 1
ATOM 9728 N N . ARG B 1 640 ? -13.236 88.449 121.010 1.00 35.28 640 ARG B N 1
ATOM 9729 C CA . ARG B 1 640 ? -11.879 88.483 121.562 1.00 33.52 640 ARG B CA 1
ATOM 9730 C C . ARG B 1 640 ? -11.538 87.063 122.025 1.00 35.53 640 ARG B C 1
ATOM 9731 O O . ARG B 1 640 ? -12.427 86.272 122.344 1.00 35.19 640 ARG B O 1
ATOM 9739 N N . ILE B 1 641 ? -10.253 86.758 122.085 1.00 35.53 641 ILE B N 1
ATOM 9740 C CA . ILE B 1 641 ? -9.744 85.481 122.548 1.00 33.07 641 ILE B CA 1
ATOM 9741 C C . ILE B 1 641 ? -9.395 85.619 124.026 1.00 34.26 641 ILE B C 1
ATOM 9742 O O . ILE B 1 641 ? -8.522 86.414 124.393 1.00 33.00 641 ILE B O 1
ATOM 9747 N N . LEU B 1 642 ? -9.993 84.776 124.865 1.00 31.69 642 LEU B N 1
ATOM 9748 C CA . LEU B 1 642 ? -9.670 84.772 126.281 1.00 30.53 642 LEU B CA 1
ATOM 9749 C C . LEU B 1 642 ? -8.506 83.820 126.560 1.00 35.80 642 LEU B C 1
ATOM 9750 O O . LEU B 1 642 ? -7.637 84.119 127.390 1.00 39.18 642 LEU B O 1
ATOM 9755 N N . GLU B 1 643 ? -8.513 82.650 125.914 1.00 33.91 643 GLU B N 1
ATOM 9756 C CA . GLU B 1 643 ? -7.512 81.603 126.080 1.00 34.52 643 GLU B CA 1
ATOM 9757 C C . GLU B 1 643 ? -7.399 80.924 124.727 1.00 34.21 643 GLU B C 1
ATOM 9758 O O . GLU B 1 643 ? -8.419 80.741 124.053 1.00 37.14 643 GLU B O 1
ATOM 9764 N N . PRO B 1 644 ? -6.225 80.435 124.359 1.00 35.43 644 PRO B N 1
ATOM 9765 C CA . PRO B 1 644 ? -5.005 80.490 125.156 1.00 3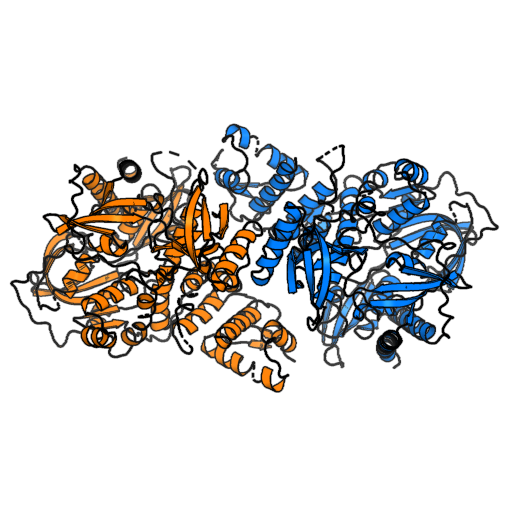6.11 644 PRO B CA 1
ATOM 9766 C C . PRO B 1 644 ? -4.256 81.801 124.981 1.00 36.21 644 PRO B C 1
ATOM 9767 O O . PRO B 1 644 ? -4.297 82.432 123.907 1.00 33.37 644 PRO B O 1
ATOM 9771 N N . GLU B 1 645 ? -3.481 82.150 126.010 1.00 33.69 645 GLU B N 1
ATOM 9772 C CA . GLU B 1 645 ? -2.831 83.447 126.021 1.00 31.04 645 GLU B CA 1
ATOM 9773 C C . GLU B 1 645 ? -1.878 83.600 124.826 1.00 37.16 645 GLU B C 1
ATOM 9774 O O . GLU B 1 645 ? -1.766 84.685 124.236 1.00 38.25 645 GLU B O 1
ATOM 9780 N N . SER B 1 646 ? -1.161 82.528 124.471 1.00 37.28 646 SER B N 1
ATOM 9781 C CA . SER B 1 646 ? -0.220 82.602 123.357 1.00 42.25 646 SER B CA 1
ATOM 9782 C C . SER B 1 646 ? -0.922 83.057 122.083 1.00 40.91 646 SER B C 1
ATOM 9783 O O . SER B 1 646 ? -0.466 83.991 121.424 1.00 39.21 646 SER B O 1
ATOM 9786 N N . LEU B 1 647 ? -2.040 82.405 121.731 1.00 37.71 647 LEU B N 1
ATOM 9787 C CA . LEU B 1 647 ? -2.790 82.767 120.529 1.00 41.71 647 LEU B CA 1
ATOM 9788 C C . LEU B 1 647 ? -3.392 84.163 120.648 1.00 42.75 647 LEU B C 1
ATOM 9789 O O . LEU B 1 647 ? -3.543 84.865 119.639 1.00 43.47 647 LEU B O 1
ATOM 9794 N N . ARG B 1 648 ? -3.807 84.534 121.857 1.00 35.31 648 ARG B N 1
ATOM 9795 C CA . ARG B 1 648 ? -4.369 85.852 122.070 1.00 30.85 648 ARG B CA 1
ATOM 9796 C C . ARG B 1 648 ? -3.315 86.883 121.723 1.00 34.99 648 ARG B C 1
ATOM 9797 O O . ARG B 1 648 ? -3.576 87.818 120.951 1.00 34.99 648 ARG B O 1
ATOM 9805 N N . GLN B 1 649 ? -2.085 86.669 122.219 1.00 33.16 649 GLN B N 1
ATOM 9806 C CA . GLN B 1 649 ? -1.014 87.636 121.970 1.00 37.94 649 GLN B CA 1
ATOM 9807 C C . GLN B 1 649 ? -0.586 87.646 120.498 1.00 41.28 649 GLN B C 1
ATOM 9808 O O . GLN B 1 649 ? -0.190 88.694 119.958 1.00 39.66 649 GLN B O 1
ATOM 9814 N N . GLU B 1 650 ? -0.593 86.491 119.848 1.00 41.39 650 GLU B N 1
ATOM 9815 C CA . GLU B 1 650 ? -0.284 86.451 118.419 1.00 45.10 650 GLU B CA 1
ATOM 9816 C C . GLU B 1 650 ? -1.338 87.201 117.600 1.00 41.86 650 GLU B C 1
ATOM 9817 O O . GLU B 1 650 ? -1.004 87.905 116.637 1.00 43.04 650 GLU B O 1
ATOM 9823 N N . THR B 1 651 ? -2.601 87.139 118.028 1.00 37.81 651 THR B N 1
ATOM 9824 C CA . THR B 1 651 ? -3.663 87.880 117.343 1.00 37.34 651 THR B CA 1
ATOM 9825 C C . THR B 1 651 ? -3.570 89.382 117.592 1.00 33.21 651 THR B C 1
ATOM 9826 O O . THR B 1 651 ? -3.774 90.173 116.667 1.00 37.99 651 THR B O 1
ATOM 9830 N N . ARG B 1 652 ? -3.276 89.793 118.824 1.00 35.11 652 ARG B N 1
ATOM 9831 C CA . ARG B 1 652 ? -3.055 91.204 119.096 1.00 37.52 652 ARG B CA 1
ATOM 9832 C C . ARG B 1 652 ? -1.870 91.747 118.290 1.00 37.95 652 ARG B C 1
ATOM 9833 O O . ARG B 1 652 ? -1.895 92.902 117.873 1.00 43.54 652 ARG B O 1
ATOM 9841 N N . ALA B 1 653 ? -0.823 90.924 118.043 1.00 38.83 653 ALA B N 1
ATOM 9842 C CA . ALA B 1 653 ? 0.324 91.389 117.249 1.00 40.33 653 ALA B CA 1
ATOM 9843 C C . ALA B 1 653 ? -0.075 91.601 115.796 1.00 39.74 653 ALA B C 1
ATOM 9844 O O . ALA B 1 653 ? 0.435 92.504 115.128 1.00 42.00 653 ALA B O 1
ATOM 9846 N N . TRP B 1 654 ? -0.910 90.707 115.272 1.00 37.77 654 TRP B N 1
ATOM 9847 C CA . TRP B 1 654 ? -1.499 90.887 113.949 1.00 43.59 654 TRP B CA 1
ATOM 9848 C C . TRP B 1 654 ? -2.295 92.189 113.868 1.00 41.37 654 TRP B C 1
ATOM 9849 O O . TRP B 1 654 ? -2.100 92.999 112.947 1.00 43.31 654 TRP B O 1
ATOM 9860 N N . ILE B 1 655 ? -3.172 92.415 114.845 1.00 39.64 655 ILE B N 1
ATOM 9861 C CA . ILE B 1 655 ? -4.005 93.620 114.857 1.00 40.86 655 ILE B CA 1
ATOM 9862 C C . ILE B 1 655 ? -3.140 94.872 114.940 1.00 40.65 655 ILE B C 1
ATOM 9863 O O . ILE B 1 655 ? -3.320 95.812 114.154 1.00 46.46 655 ILE B O 1
ATOM 9868 N N . ASP B 1 656 ? -2.147 94.880 115.860 1.00 41.99 656 ASP B N 1
ATOM 9869 C CA . ASP B 1 656 ? -1.277 96.054 116.041 1.00 46.79 656 ASP B CA 1
ATOM 9870 C C . ASP B 1 656 ? -0.497 96.364 114.758 1.00 48.78 656 ASP B C 1
ATOM 9871 O O . ASP B 1 656 ? -0.425 97.522 114.337 1.00 50.94 656 ASP B O 1
ATOM 9876 N N . ALA B 1 657 ? 0.095 95.335 114.117 1.00 48.26 657 ALA B N 1
ATOM 9877 C CA . ALA B 1 657 ? 0.814 95.553 112.852 1.00 51.08 657 ALA B CA 1
ATOM 9878 C C . ALA B 1 657 ? -0.101 96.122 111.793 1.00 52.14 657 ALA B C 1
ATOM 9879 O O . ALA B 1 657 ? 0.288 97.016 111.040 1.00 58.58 657 ALA B O 1
ATOM 9881 N N . ALA B 1 658 ? -1.340 95.650 111.749 1.00 47.87 658 ALA B N 1
ATOM 9882 C CA . ALA B 1 658 ? -2.281 96.232 110.807 1.00 47.94 658 ALA B CA 1
ATOM 9883 C C . ALA B 1 658 ? -2.512 97.718 111.091 1.00 50.83 658 ALA B C 1
ATOM 9884 O O . ALA B 1 658 ? -2.605 98.525 110.158 1.00 53.04 658 ALA B O 1
ATOM 9886 N N . LEU B 1 659 ? -2.637 98.076 112.377 1.00 49.88 659 LEU B N 1
ATOM 9887 C CA . LEU B 1 659 ? -2.972 99.436 112.789 1.00 50.70 659 LEU B CA 1
ATOM 9888 C C . LEU B 1 659 ? -1.810 100.387 112.566 1.00 55.67 659 LEU B C 1
ATOM 9889 O O . LEU B 1 659 ? -2.017 101.512 112.122 1.00 59.54 659 LEU B O 1
ATOM 9894 N N . VAL B 1 660 ? -0.582 99.945 112.850 1.00 58.58 660 VAL B N 1
ATOM 9895 C CA . VAL B 1 660 ? 0.588 100.795 112.702 1.00 63.02 660 VAL B CA 1
ATOM 9896 C C . VAL B 1 660 ? 0.824 101.227 111.252 1.00 66.55 660 VAL B C 1
ATOM 9897 O O . VAL B 1 660 ? 1.572 102.170 111.004 1.00 69.64 660 VAL B O 1
ATOM 9901 N N . GLN B 1 661 ? 0.184 100.585 110.280 1.00 67.51 661 GLN B N 1
ATOM 9902 C CA . GLN B 1 661 ? 0.308 101.072 108.911 1.00 71.20 661 GLN B CA 1
ATOM 9903 C C . GLN B 1 661 ? -0.313 102.448 108.760 1.00 73.07 661 GLN B C 1
ATOM 9904 O O . GLN B 1 661 ? 0.115 103.230 107.909 1.00 71.63 661 GLN B O 1
ATOM 9910 N N . TYR B 1 662 ? -1.294 102.774 109.602 1.00 74.33 662 TYR B N 1
ATOM 9911 C CA . TYR B 1 662 ? -2.106 103.969 109.423 1.00 78.40 662 TYR B CA 1
ATOM 9912 C C . TYR B 1 662 ? -1.696 105.181 110.243 1.00 83.85 662 TYR B C 1
ATOM 9913 O O . TYR B 1 662 ? -2.117 106.284 109.907 1.00 84.54 662 TYR B O 1
ATOM 9922 N N . ASP B 1 663 ? -0.952 105.022 111.328 1.00 91.30 663 ASP B N 1
ATOM 9923 C CA . ASP B 1 663 ? -0.713 106.177 112.183 1.00 109.22 663 ASP B CA 1
ATOM 9924 C C . ASP B 1 663 ? 0.215 107.186 111.512 1.00 122.70 663 ASP B C 1
ATOM 9925 O O . ASP B 1 663 ? -0.045 108.397 111.554 1.00 128.69 663 ASP B O 1
ATOM 9930 N N . SER B 1 664 ? 1.282 106.718 110.877 1.00 129.77 664 SER B N 1
ATOM 9931 C CA . SER B 1 664 ? 2.108 107.604 110.059 1.00 137.72 664 SER B CA 1
ATOM 9932 C C . SER B 1 664 ? 2.772 106.806 108.933 1.00 138.56 664 SER B C 1
ATOM 9933 O O . SER B 1 664 ? 2.130 105.960 108.304 1.00 135.65 664 SER B O 1
#